Protein AF-0000000076527608 (afdb_homodimer)

Radius of gyration: 36.61 Å; Cα contacts (8 Å, |Δi|>4): 1295; chains: 2; bounding box: 106×108×83 Å

Foldseek 3Di:
DDPDPPDPPPPQWAFEWEDEPRDTDTDIHGQADFQLVCVVVVCVVVVPQPPVLNVQDKWKAFPVGHTDDRGGGNVVVVPHHYTYIYTDRPVVCPPPPDPDPVVNVVVVVPVVDDDDDVLNVVQVVLVVVLVVLVVVLVVLLPDDLVDLCSLVVLVVLLVVLLVVLLVCLVVVRPDSLSSLQSSLQSQLSSQLSNDDDDNLAPSLLSSLVRSLVSSVSSQVSNVLLNLLSLLSNLLSVLSNQLRCCCHVVVADSLLSLLVSLLVLLVCLLCLVVVLVVPLPPPPPPPPDPDDPVPPVVPPPPCVVSVSVSVSSVSNSLSSLLSSLVSLLVSLLVLLLLDDLSLVLLLLSLLLQQLSCPPPDDPSSNCSSPVSSVSSVVSNLVSNCVNPVVCVVVSVVVVVVVVVVCCCPPPVDDDDDPVVVVVSVVSNVVSSVVSVVSSCVSSVVD/DPPPDPDPPPPQWAFEWEDEPRDTDTDIHGQADFQLVVVVVVCVVVVPQPPVLNVQDKWKAFPVGHTDDRGGGNVRVVPHHYTYIYTDRPVPCPPPDDPDPVVNVVVVVPVVDDDDDVLNVVQVVLVVVLVVLVVVLVVLLPDDLVDLCSLVVLVVLLVVLLVVLLVCLVVVRPDSLSSLQSSLQSQLSSQLSNDDDDNLAPSLLSSLVRSLVSSVSSQVSNVLLNLLSLLSNLLSVLSNQLRCCCHVVVADSLLSLLVSLLVLLVCLLCLVVVLVVPLPPPPPDPPDPDDPVPPVVPPPPCVVSVSVSVSSVSNSLSSLLSSLVSLLVSLLVLLLLDPLSLVLLLLSLLLQQLSCPPPDDPSSNCSSPVSSVSSVVSNLVSNCVNPVVCVVVSVVVVVVVVVVCCCPPPVDDDDDPVVVVVSVVSNVVSSVVSVVSSCVSSVVD

Structure (mmCIF, N/CA/C/O backbone):
data_AF-0000000076527608-model_v1
#
loop_
_entity.id
_entity.type
_entity.pdbx_description
1 polymer 'EccD-like transmembrane domain-containing protein'
#
loop_
_atom_site.group_PDB
_atom_site.id
_atom_site.type_symbol
_atom_site.label_atom_id
_atom_site.label_alt_id
_atom_site.label_comp_id
_atom_site.label_asym_id
_atom_site.label_entity_id
_atom_site.label_seq_id
_atom_site.pdbx_PDB_ins_code
_atom_site.Cartn_x
_atom_site.Cartn_y
_atom_site.Cartn_z
_atom_site.occupancy
_atom_site.B_iso_or_equiv
_atom_site.auth_seq_id
_atom_site.auth_comp_id
_atom_site.auth_asym_id
_atom_site.auth_atom_id
_atom_site.pdbx_PDB_model_num
ATOM 1 N N . MET A 1 1 ? -57.844 75.188 29.016 1 33.47 1 MET A N 1
ATOM 2 C CA . MET A 1 1 ? -57.219 74.062 28.312 1 33.47 1 MET A CA 1
ATOM 3 C C . MET A 1 1 ? -55.781 73.875 28.781 1 33.47 1 MET A C 1
ATOM 5 O O . MET A 1 1 ? -54.969 74.812 28.656 1 33.47 1 MET A O 1
ATOM 9 N N . PRO A 1 2 ? -55.438 73.125 29.844 1 41.78 2 PRO A N 1
ATOM 10 C CA . PRO A 1 2 ? -54.188 72.938 30.531 1 41.78 2 PRO A CA 1
ATOM 11 C C . PRO A 1 2 ? -53.094 72.375 29.625 1 41.78 2 PRO A C 1
ATOM 13 O O . PRO A 1 2 ? -53.344 71.5 28.781 1 41.78 2 PRO A O 1
ATOM 16 N N . THR A 1 3 ? -52.156 73.25 29.141 1 39.53 3 THR A N 1
ATOM 17 C CA . THR A 1 3 ? -51 72.875 28.328 1 39.53 3 THR A CA 1
ATOM 18 C C . THR A 1 3 ? -50.156 71.812 29 1 39.53 3 THR A C 1
ATOM 20 O O . THR A 1 3 ? -49.781 71.938 30.156 1 39.53 3 THR A O 1
ATOM 23 N N . ARG A 1 4 ? -50.438 70.5 28.656 1 45.31 4 ARG A N 1
ATOM 24 C CA . ARG A 1 4 ? -49.688 69.312 29.125 1 45.31 4 ARG A CA 1
ATOM 25 C C . ARG A 1 4 ? -48.188 69.562 28.984 1 45.31 4 ARG A C 1
ATOM 27 O O . ARG A 1 4 ? -47.719 70 27.938 1 45.31 4 ARG A O 1
ATOM 34 N N . PRO A 1 5 ? -47.469 69.75 30.125 1 46.88 5 PRO A N 1
ATOM 35 C CA . PRO A 1 5 ? -46 69.875 30.109 1 46.88 5 PRO A CA 1
ATOM 36 C C . PRO A 1 5 ? -45.344 68.875 29.172 1 46.88 5 PRO A C 1
ATOM 38 O O . PRO A 1 5 ? -45.844 67.812 28.953 1 46.88 5 PRO A O 1
ATOM 41 N N . PRO A 1 6 ? -44.5 69.375 28.141 1 42.44 6 PRO A N 1
ATOM 42 C CA . PRO A 1 6 ? -43.812 68.5 27.172 1 42.44 6 PRO A CA 1
ATOM 43 C C . PRO A 1 6 ? -43.156 67.312 27.828 1 42.44 6 PRO A C 1
ATOM 45 O O . PRO A 1 6 ? -42.844 67.375 29.016 1 42.44 6 PRO A O 1
ATOM 48 N N . ALA A 1 7 ? -43.469 66.125 27.438 1 46.25 7 ALA A N 1
ATOM 49 C CA . ALA A 1 7 ? -42.906 64.812 27.797 1 46.25 7 ALA A CA 1
ATOM 50 C C . ALA A 1 7 ? -41.406 64.875 28.078 1 46.25 7 ALA A C 1
ATOM 52 O O . ALA A 1 7 ? -40.719 65.75 27.516 1 46.25 7 ALA A O 1
ATOM 53 N N . PRO A 1 8 ? -40.969 64.562 29.312 1 44.47 8 PRO A N 1
ATOM 54 C CA . PRO A 1 8 ? -39.531 64.5 29.672 1 44.47 8 PRO A CA 1
ATOM 55 C C . PRO A 1 8 ? -38.656 64.062 28.516 1 44.47 8 PRO A C 1
ATOM 57 O O . PRO A 1 8 ? -38.938 63.062 27.844 1 44.47 8 PRO A O 1
ATOM 60 N N . GLY A 1 9 ? -38.094 65.062 27.672 1 46.41 9 GLY A N 1
ATOM 61 C CA . GLY A 1 9 ? -37.219 65 26.516 1 46.41 9 GLY A CA 1
ATOM 62 C C . GLY A 1 9 ? -36.188 63.938 26.625 1 46.41 9 GLY A C 1
ATOM 63 O O . GLY A 1 9 ? -35.719 63.625 27.719 1 46.41 9 GLY A O 1
ATOM 64 N N . SER A 1 10 ? -36.312 62.812 25.844 1 54.69 10 SER A N 1
ATOM 65 C CA . SER A 1 10 ? -35.281 61.812 25.656 1 54.69 10 SER A CA 1
ATOM 66 C C . SER A 1 10 ? -33.875 62.438 25.734 1 54.69 10 SER A C 1
ATOM 68 O O . SER A 1 10 ? -33.594 63.438 25.062 1 54.69 10 SER A O 1
ATOM 70 N N . SER A 1 11 ? -33.25 62.594 26.922 1 66.75 11 SER A N 1
ATOM 71 C CA . SER A 1 11 ? -31.875 63.062 27.094 1 66.75 11 SER A CA 1
ATOM 72 C C . SER A 1 11 ? -30.984 62.625 25.953 1 66.75 11 SER A C 1
ATOM 74 O O . SER A 1 11 ? -31.031 61.438 25.547 1 66.75 11 SER A O 1
ATOM 76 N N . PRO A 1 12 ? -30.422 63.562 25.188 1 78.56 12 PRO A N 1
ATOM 77 C CA . PRO A 1 12 ? -29.578 63.281 24.016 1 78.56 12 PRO A CA 1
ATOM 78 C C . PRO A 1 12 ? -28.406 62.375 24.344 1 78.56 12 PRO A C 1
ATOM 80 O O . PRO A 1 12 ? -27.781 61.812 23.438 1 78.56 12 PRO A O 1
ATOM 83 N N . PHE A 1 13 ? -28.172 62.094 25.688 1 84.31 13 PHE A N 1
ATOM 84 C CA . PHE A 1 13 ? -27.062 61.25 26.094 1 84.31 13 PHE A CA 1
ATOM 85 C C . PHE A 1 13 ? -27.531 60.188 27.078 1 84.31 13 PHE A C 1
ATOM 87 O O . PHE A 1 13 ? -28.391 60.438 27.922 1 84.31 13 PHE A O 1
ATOM 94 N N . VAL A 1 14 ? -27.203 59 26.969 1 86.31 14 VAL A N 1
ATOM 95 C CA . VAL A 1 14 ? -27.516 57.875 27.859 1 86.31 14 VAL A CA 1
ATOM 96 C C . VAL A 1 14 ? -26.234 57.375 28.516 1 86.31 14 VAL A C 1
ATOM 98 O O . VAL A 1 14 ? -25.281 57 27.828 1 86.31 14 VAL A O 1
ATOM 101 N N . PRO A 1 15 ? -26.109 57.469 29.875 1 87.75 15 PRO A N 1
ATOM 102 C CA . PRO A 1 15 ? -24.953 56.906 30.578 1 87.75 15 PRO A CA 1
ATOM 103 C C . PRO A 1 15 ? -24.984 55.375 30.609 1 87.75 15 PRO A C 1
ATOM 105 O O . PRO A 1 15 ? -25.969 54.781 31.062 1 87.75 15 PRO A O 1
ATOM 108 N N . VAL A 1 16 ? -24.016 54.75 29.953 1 87.69 16 VAL A N 1
ATOM 109 C CA . VAL A 1 16 ? -23.922 53.312 29.938 1 87.69 16 VAL A CA 1
ATOM 110 C C . VAL A 1 16 ? -22.531 52.875 30.391 1 87.69 16 VAL A C 1
ATOM 112 O O . VAL A 1 16 ? -21.578 53.656 30.344 1 87.69 16 VAL A O 1
ATOM 115 N N . THR A 1 17 ? -22.5 51.625 30.938 1 89.38 17 THR A N 1
ATOM 116 C CA . THR A 1 17 ? -21.219 51 31.297 1 89.38 17 THR A CA 1
ATOM 117 C C . THR A 1 17 ? -20.797 49.969 30.234 1 89.38 17 THR A C 1
ATOM 119 O O . THR A 1 17 ? -21.547 49.031 29.922 1 89.38 17 THR A O 1
ATOM 122 N N . VAL A 1 18 ? -19.75 50.25 29.625 1 86.81 18 VAL A N 1
ATOM 123 C CA . VAL A 1 18 ? -19.219 49.312 28.625 1 86.81 18 VAL A CA 1
ATOM 124 C C . VAL A 1 18 ? -18.078 48.5 29.234 1 86.81 18 VAL A C 1
ATOM 126 O O . VAL A 1 18 ? -17.141 49.062 29.812 1 86.81 18 VAL A O 1
ATOM 129 N N . VAL A 1 19 ? -18.281 47.188 29.078 1 85.06 19 VAL A N 1
ATOM 130 C CA . VAL A 1 19 ? -17.266 46.281 29.594 1 85.06 19 VAL A CA 1
ATOM 131 C C . VAL A 1 19 ? -16.5 45.656 28.438 1 85.06 19 VAL A C 1
ATOM 133 O O . VAL A 1 19 ? -17.094 45.156 27.484 1 85.06 19 VAL A O 1
ATOM 136 N N . HIS A 1 20 ? -15.289 45.781 28.469 1 79.31 20 HIS A N 1
ATOM 137 C CA . HIS A 1 20 ? -14.398 45.125 27.531 1 79.31 20 HIS A CA 1
ATOM 138 C C . HIS A 1 20 ? -13.211 44.469 28.266 1 79.31 20 HIS A C 1
ATOM 140 O O . HIS A 1 20 ? -12.484 45.156 28.984 1 79.31 20 HIS A O 1
ATOM 146 N N . GLU A 1 21 ? -13.094 43.125 28.016 1 74.38 21 GLU A N 1
ATOM 147 C CA . GLU A 1 21 ? -12.016 42.312 28.562 1 74.38 21 GLU A CA 1
ATOM 148 C C . GLU A 1 21 ? -11.789 42.625 30.031 1 74.38 21 GLU A C 1
ATOM 150 O O . GLU A 1 21 ? -10.648 42.75 30.484 1 74.38 21 GLU A O 1
ATOM 155 N N . GLY A 1 22 ? -12.898 42.719 30.703 1 76.75 22 GLY A N 1
ATOM 156 C CA . GLY A 1 22 ? -12.875 42.844 32.156 1 76.75 22 GLY A CA 1
ATOM 157 C C . GLY A 1 22 ? -12.766 44.312 32.625 1 76.75 22 GLY A C 1
ATOM 158 O O . GLY A 1 22 ? -12.828 44.562 33.812 1 76.75 22 GLY A O 1
ATOM 159 N N . VAL A 1 23 ? -12.562 45.219 31.734 1 78.44 23 VAL A N 1
ATOM 160 C CA . VAL A 1 23 ? -12.516 46.625 32.094 1 78.44 23 VAL A CA 1
ATOM 161 C C . VAL A 1 23 ? -13.875 47.281 31.812 1 78.44 23 VAL A C 1
ATOM 163 O O . VAL A 1 23 ? -14.406 47.156 30.719 1 78.44 23 VAL A O 1
ATOM 166 N N . ALA A 1 24 ? -14.406 47.844 32.844 1 83.12 24 ALA A N 1
ATOM 167 C CA . ALA A 1 24 ? -15.672 48.531 32.719 1 83.12 24 ALA A CA 1
ATOM 168 C C . ALA A 1 24 ? -15.445 50.062 32.625 1 83.12 24 ALA A C 1
ATOM 170 O O . ALA A 1 24 ? -14.633 50.625 33.375 1 83.12 24 ALA A O 1
ATOM 171 N N . LEU A 1 25 ? -15.977 50.656 31.625 1 83.75 25 LEU A N 1
ATOM 172 C CA . LEU A 1 25 ? -15.898 52.094 31.406 1 83.75 25 LEU A CA 1
ATOM 173 C C . LEU A 1 25 ? -17.297 52.719 31.391 1 83.75 25 LEU A C 1
ATOM 175 O O . LEU A 1 25 ? -18.172 52.25 30.641 1 83.75 25 LEU A O 1
ATOM 179 N N . ASP A 1 26 ? -17.453 53.625 32.344 1 83.5 26 ASP A N 1
ATOM 180 C CA . ASP A 1 26 ? -18.703 54.375 32.312 1 83.5 26 ASP A CA 1
ATOM 181 C C . ASP A 1 26 ? -18.641 55.5 31.312 1 83.5 26 ASP A C 1
ATOM 183 O O . ASP A 1 26 ? -17.797 56.406 31.422 1 83.5 26 ASP A O 1
ATOM 187 N N . VAL A 1 27 ? -19.359 55.375 30.281 1 84.38 27 VAL A N 1
ATOM 188 C CA . VAL A 1 27 ? -19.359 56.406 29.25 1 84.38 27 VAL A CA 1
ATOM 189 C C . VAL A 1 27 ? -20.781 56.875 29 1 84.38 27 VAL A C 1
ATOM 191 O O . VAL A 1 27 ? -21.734 56.125 29.188 1 84.38 27 VAL A O 1
ATOM 194 N N . THR A 1 28 ? -20.844 58.156 28.797 1 84.88 28 THR A N 1
ATOM 195 C CA . THR A 1 28 ? -22.109 58.75 28.359 1 84.88 28 THR A CA 1
ATOM 196 C C . THR A 1 28 ? -22.172 58.844 26.844 1 84.88 28 THR A C 1
ATOM 198 O O . THR A 1 28 ? -21.375 59.531 26.219 1 84.88 28 THR A O 1
ATOM 201 N N . LEU A 1 29 ? -23.016 58 26.234 1 84.12 29 LEU A N 1
ATOM 202 C CA . LEU A 1 29 ? -23.109 57.906 24.781 1 84.12 29 LEU A CA 1
ATOM 203 C C . LEU A 1 29 ? -24.344 58.656 24.266 1 84.12 29 LEU A C 1
ATOM 205 O O . LEU A 1 29 ? -25.375 58.719 24.953 1 84.12 29 LEU A O 1
ATOM 209 N N . PRO A 1 30 ? -24.156 59.281 23.125 1 85.44 30 PRO A N 1
ATOM 210 C CA . PRO A 1 30 ? -25.344 59.906 22.516 1 85.44 30 PRO A CA 1
ATOM 211 C C . PRO A 1 30 ? -26.406 58.875 22.141 1 85.44 30 PRO A C 1
ATOM 213 O O . PRO A 1 30 ? -26.094 57.875 21.516 1 85.44 30 PRO A O 1
ATOM 216 N N . SER A 1 31 ? -27.562 59 22.609 1 84.31 31 SER A N 1
ATOM 217 C CA . SER A 1 31 ? -28.656 58.062 22.422 1 84.31 31 SER A CA 1
ATOM 218 C C . SER A 1 31 ? -29.188 58.062 21 1 84.31 31 SER A C 1
ATOM 220 O O . SER A 1 31 ? -29.781 57.094 20.531 1 84.31 31 SER A O 1
ATOM 222 N N . GLY A 1 32 ? -28.875 59.062 20.234 1 84.31 32 GLY A N 1
ATOM 223 C CA . GLY A 1 32 ? -29.453 59.25 18.906 1 84.31 32 GLY A CA 1
ATOM 224 C C . GLY A 1 32 ? -28.547 58.781 17.781 1 84.31 32 GLY A C 1
ATOM 225 O O . GLY A 1 32 ? -28.953 58.719 16.625 1 84.31 32 GLY A O 1
ATOM 226 N N . LEU A 1 33 ? -27.344 58.344 18.031 1 85.81 33 LEU A N 1
ATOM 227 C CA . LEU A 1 33 ? -26.406 57.906 17 1 85.81 33 LEU A CA 1
ATOM 228 C C . LEU A 1 33 ? -26.406 56.375 16.875 1 85.81 33 LEU A C 1
ATOM 230 O O . LEU A 1 33 ? -26.562 55.656 17.875 1 85.81 33 LEU A O 1
ATOM 234 N N . PRO A 1 34 ? -26.359 55.938 15.609 1 86.06 34 PRO A N 1
ATOM 235 C CA . PRO A 1 34 ? -26.234 54.469 15.414 1 86.06 34 PRO A CA 1
ATOM 236 C C . PRO A 1 34 ? -25 53.906 16.109 1 86.06 34 PRO A C 1
ATOM 238 O O . PRO A 1 34 ? -23.969 54.562 16.219 1 86.06 34 PRO A O 1
ATOM 241 N N . VAL A 1 35 ? -25.094 52.688 16.516 1 86.88 35 VAL A N 1
ATOM 242 C CA . VAL A 1 35 ? -24.047 52 17.25 1 86.88 35 VAL A CA 1
ATOM 243 C C . VAL A 1 35 ? -22.766 52 16.438 1 86.88 35 VAL A C 1
ATOM 245 O O . VAL A 1 35 ? -21.656 52.125 16.984 1 86.88 35 VAL A O 1
ATOM 248 N N . VAL A 1 36 ? -22.766 51.938 15.109 1 82.44 36 VAL A N 1
ATOM 249 C CA . VAL A 1 36 ? -21.609 51.844 14.219 1 82.44 36 VAL A CA 1
ATOM 250 C C . VAL A 1 36 ? -20.781 53.125 14.305 1 82.44 36 VAL A C 1
ATOM 252 O O . VAL A 1 36 ? -19.562 53.094 14.164 1 82.44 36 VAL A O 1
ATOM 255 N N . GLU A 1 37 ? -21.406 54.188 14.594 1 84.44 37 GLU A N 1
ATOM 256 C CA . GLU A 1 37 ? -20.719 55.469 14.664 1 84.44 37 GLU A CA 1
ATOM 257 C C . GLU A 1 37 ? -20.062 55.656 16.031 1 84.44 37 GLU A C 1
ATOM 259 O O . GLU A 1 37 ? -19.094 56.406 16.172 1 84.44 37 GLU A O 1
ATOM 264 N N . ILE A 1 38 ? -20.609 55 17.016 1 81.38 38 ILE A N 1
ATOM 265 C CA . ILE A 1 38 ? -20.141 55.156 18.391 1 81.38 38 ILE A CA 1
ATOM 266 C C . ILE A 1 38 ? -19 54.188 18.672 1 81.38 38 ILE A C 1
ATOM 268 O O . ILE A 1 38 ? -18.125 54.469 19.484 1 81.38 38 ILE A O 1
ATOM 272 N N . LEU A 1 39 ? -18.984 53.125 17.844 1 80.62 39 LEU A N 1
ATOM 273 C CA . LEU A 1 39 ? -18.062 52 18.109 1 80.62 39 LEU A CA 1
ATOM 274 C C . LEU A 1 39 ? -16.625 52.469 17.984 1 80.62 39 LEU A C 1
ATOM 276 O O . LEU A 1 39 ? -15.789 52.156 18.844 1 80.62 39 LEU A O 1
ATOM 280 N N . PRO A 1 40 ? -16.266 53.219 16.984 1 79.06 40 PRO A N 1
ATOM 281 C CA . PRO A 1 40 ? -14.867 53.656 16.891 1 79.06 40 PRO A CA 1
ATOM 282 C C . PRO A 1 40 ? -14.469 54.594 18.031 1 79.06 40 PRO A C 1
ATOM 284 O O . PRO A 1 40 ? -13.344 54.5 18.547 1 79.06 40 PRO A O 1
ATOM 287 N N . VAL A 1 41 ? -15.375 55.438 18.469 1 78.25 41 VAL A N 1
ATOM 288 C CA . VAL A 1 41 ? -15.102 56.375 19.531 1 78.25 41 VAL A CA 1
ATOM 289 C C . VAL A 1 41 ? -14.922 55.625 20.859 1 78.25 41 VAL A C 1
ATOM 291 O O . VAL A 1 41 ? -14.008 55.938 21.625 1 78.25 41 VAL A O 1
ATOM 294 N N . LEU A 1 42 ? -15.773 54.688 21.031 1 78.75 42 LEU A N 1
ATOM 295 C CA . LEU A 1 42 ? -15.68 53.844 22.219 1 78.75 42 LEU A CA 1
ATOM 296 C C . LEU A 1 42 ? -14.383 53.031 22.219 1 78.75 42 LEU A C 1
ATOM 298 O O . LEU A 1 42 ? -13.727 52.906 23.25 1 78.75 42 LEU A O 1
ATOM 302 N N . ALA A 1 43 ? -14.117 52.438 21.047 1 76.44 43 ALA A N 1
ATOM 303 C CA . ALA A 1 43 ? -12.891 51.656 20.906 1 76.44 43 ALA A CA 1
ATOM 304 C C . ALA A 1 43 ? -11.664 52.531 21.203 1 76.44 43 ALA A C 1
ATOM 306 O O . ALA A 1 43 ? -10.703 52.031 21.812 1 76.44 43 ALA A O 1
ATOM 307 N N . GLU A 1 44 ? -11.766 53.719 20.781 1 75.56 44 GLU A N 1
ATOM 308 C CA . GLU A 1 44 ? -10.672 54.625 21.016 1 75.56 44 GLU A CA 1
ATOM 309 C C . GLU A 1 44 ? -10.547 54.969 22.5 1 75.56 44 GLU A C 1
ATOM 311 O O . GLU A 1 44 ? -9.438 55.094 23.031 1 75.56 44 GLU A O 1
ATOM 316 N N . ARG A 1 45 ? -11.711 55.094 23.094 1 75 45 ARG A N 1
ATOM 317 C CA . ARG A 1 45 ? -11.727 55.5 24.5 1 75 45 ARG A CA 1
ATOM 318 C C . ARG A 1 45 ? -11.312 54.344 25.406 1 75 45 ARG A C 1
ATOM 320 O O . ARG A 1 45 ? -10.719 54.562 26.453 1 75 45 ARG A O 1
ATOM 327 N N . LEU A 1 46 ? -11.75 53.188 24.875 1 72.44 46 LEU A N 1
ATOM 328 C CA . LEU A 1 46 ? -11.406 52.031 25.672 1 72.44 46 LEU A CA 1
ATOM 329 C C . LEU A 1 46 ? -9.953 51.594 25.438 1 72.44 46 LEU A C 1
ATOM 331 O O . LEU A 1 46 ? -9.422 50.75 26.156 1 72.44 46 LEU A O 1
ATOM 335 N N . GLY A 1 47 ? -9.125 52.312 24.766 1 62.97 47 GLY A N 1
ATOM 336 C CA . GLY A 1 47 ? -7.68 52.312 24.609 1 62.97 47 GLY A CA 1
ATOM 337 C C . GLY A 1 47 ? -7.121 50.969 24.266 1 62.97 47 GLY A C 1
ATOM 338 O O . GLY A 1 47 ? -5.918 50.812 24.031 1 62.97 47 GLY A O 1
ATOM 339 N N . GLY A 1 48 ? -7.848 49.875 24.234 1 55.06 48 GLY A N 1
ATOM 340 C CA . GLY A 1 48 ? -7.293 48.531 24.141 1 55.06 48 GLY A CA 1
ATOM 341 C C . GLY A 1 48 ? -7.578 47.875 22.812 1 55.06 48 GLY A C 1
ATOM 342 O O . GLY A 1 48 ? -7.133 46.75 22.562 1 55.06 48 GLY A O 1
ATOM 343 N N . LEU A 1 49 ? -8.289 48.5 22 1 56.75 49 LEU A N 1
ATOM 344 C CA . LEU A 1 49 ? -8.602 47.812 20.75 1 56.75 49 LEU A CA 1
ATOM 345 C C . LEU A 1 49 ? -7.59 48.156 19.672 1 56.75 49 LEU A C 1
ATOM 347 O O . LEU A 1 49 ? -7.406 49.344 19.344 1 56.75 49 LEU A O 1
ATOM 351 N N . GLY A 1 50 ? -6.59 47.312 19.406 1 51.91 50 GLY A N 1
ATOM 352 C CA . GLY A 1 50 ? -5.613 47.469 18.344 1 51.91 50 GLY A CA 1
ATOM 353 C C . GLY A 1 50 ? -6.242 47.781 17 1 51.91 50 GLY A C 1
ATOM 354 O O . GLY A 1 50 ? -7.453 47.625 16.828 1 51.91 50 GLY A O 1
ATOM 355 N N . PRO A 1 51 ? -5.504 48.344 16.078 1 53.28 51 PRO A N 1
ATOM 356 C CA . PRO A 1 51 ? -6.02 48.594 14.734 1 53.28 51 PRO A CA 1
ATOM 357 C C . PRO A 1 51 ? -6.746 47.406 14.141 1 53.28 51 PRO A C 1
ATOM 359 O O . PRO A 1 51 ? -7.684 47.562 13.359 1 53.28 51 PRO A O 1
ATOM 362 N N . ASP A 1 52 ? -6.344 46.219 14.5 1 50.25 52 ASP A N 1
ATOM 363 C CA . ASP A 1 52 ? -6.973 45 13.992 1 50.25 52 ASP A CA 1
ATOM 364 C C . ASP A 1 52 ? -8.391 44.844 14.539 1 50.25 52 ASP A C 1
ATOM 366 O O . ASP A 1 52 ? -9.266 44.312 13.859 1 50.25 52 ASP A O 1
ATOM 370 N N . ALA A 1 53 ? -8.688 45.281 15.711 1 54.03 53 ALA A N 1
ATOM 371 C CA . ALA A 1 53 ? -10.016 45.25 16.312 1 54.03 53 ALA A CA 1
ATOM 372 C C . ALA A 1 53 ? -10.992 46.156 15.562 1 54.03 53 ALA A C 1
ATOM 374 O O . ALA A 1 53 ? -12.172 45.812 15.422 1 54.03 53 ALA A O 1
ATOM 375 N N . LEU A 1 54 ? -10.5 47.219 15.125 1 55.66 54 LEU A N 1
ATOM 376 C CA . LEU A 1 54 ? -11.312 48.125 14.312 1 55.66 54 LEU A CA 1
ATOM 377 C C . LEU A 1 54 ? -11.586 47.5 12.938 1 55.66 54 LEU A C 1
ATOM 379 O O . LEU A 1 54 ? -12.648 47.75 12.359 1 55.66 54 LEU A O 1
ATOM 383 N N . ALA A 1 55 ? -10.594 46.719 12.461 1 51.78 55 ALA A N 1
ATOM 384 C CA . ALA A 1 55 ? -10.734 46.031 11.172 1 51.78 55 ALA A CA 1
ATOM 385 C C . ALA A 1 55 ? -11.672 44.844 11.281 1 51.78 55 ALA A C 1
ATOM 387 O O . ALA A 1 55 ? -12.359 44.5 10.32 1 51.78 55 ALA A O 1
ATOM 388 N N . TYR A 1 56 ? -11.711 44.188 12.469 1 54.62 56 TYR A N 1
ATOM 389 C CA . TYR A 1 56 ? -12.406 42.906 12.609 1 54.62 56 TYR A CA 1
ATOM 390 C C . TYR A 1 56 ? -13.797 43.094 13.203 1 54.62 56 TYR A C 1
ATOM 392 O O . TYR A 1 56 ? -14.484 42.125 13.523 1 54.62 56 TYR A O 1
ATOM 400 N N . GLY A 1 57 ? -14.391 44.281 13.047 1 64.19 57 GLY A N 1
ATOM 401 C CA . GLY A 1 57 ? -15.75 44.656 13.383 1 64.19 57 GLY A CA 1
ATOM 402 C C . GLY A 1 57 ? -16.062 44.531 14.867 1 64.19 57 GLY A C 1
ATOM 403 O O . GLY A 1 57 ? -15.945 43.438 15.43 1 64.19 57 GLY A O 1
ATOM 404 N N . LEU A 1 58 ? -15.992 45.344 15.688 1 71.44 58 LEU A N 1
ATOM 405 C CA . LEU A 1 58 ? -16.438 45.469 17.062 1 71.44 58 LEU A CA 1
ATOM 406 C C . LEU A 1 58 ? -17.953 45.5 17.156 1 71.44 58 LEU A C 1
ATOM 408 O O . LEU A 1 58 ? -18.609 46.062 16.266 1 71.44 58 LEU A O 1
ATOM 412 N N . CYS A 1 59 ? -18.422 44.5 17.969 1 79.56 59 CYS A N 1
ATOM 413 C CA . CYS A 1 59 ? -19.859 44.562 18.234 1 79.56 59 CYS A CA 1
ATOM 414 C C . CYS A 1 59 ? -20.141 44.844 19.703 1 79.56 59 CYS A C 1
ATOM 416 O O . CYS A 1 59 ? -19.375 44.406 20.578 1 79.56 59 CYS A O 1
ATOM 418 N N . LEU A 1 60 ? -21.141 45.625 20 1 80.56 60 LEU A N 1
ATOM 419 C CA . LEU A 1 60 ? -21.625 45.875 21.359 1 80.56 60 LEU A CA 1
ATOM 420 C C . LEU A 1 60 ? -22.75 44.906 21.703 1 80.56 60 LEU A C 1
ATOM 422 O O . LEU A 1 60 ? -23.656 44.688 20.906 1 80.56 60 LEU A O 1
ATOM 426 N N . ALA A 1 61 ? -22.578 44.219 22.734 1 83.62 61 ALA A N 1
ATOM 427 C CA . ALA A 1 61 ? -23.625 43.281 23.188 1 83.62 61 ALA A CA 1
ATOM 428 C C . ALA A 1 61 ? -24.125 43.688 24.578 1 83.62 61 ALA A C 1
ATOM 430 O O . ALA A 1 61 ? -23.391 44.312 25.359 1 83.62 61 ALA A O 1
ATOM 431 N N . ARG A 1 62 ? -25.391 43.406 24.75 1 82.25 62 ARG A N 1
ATOM 432 C CA . ARG A 1 62 ? -25.969 43.625 26.078 1 82.25 62 ARG A CA 1
ATOM 433 C C . ARG A 1 62 ? -25.422 42.562 27.062 1 82.25 62 ARG A C 1
ATOM 435 O O . ARG A 1 62 ? -24.891 41.531 26.656 1 82.25 62 ARG A O 1
ATOM 442 N N . SER A 1 63 ? -25.406 42.875 28.359 1 75 63 SER A N 1
ATOM 443 C CA . SER A 1 63 ? -24.938 41.969 29.391 1 75 63 SER A CA 1
ATOM 444 C C . SER A 1 63 ? -25.547 40.562 29.25 1 75 63 SER A C 1
ATOM 446 O O . SER A 1 63 ? -24.938 39.562 29.641 1 75 63 SER A O 1
ATOM 448 N N . ALA A 1 64 ? -26.625 40.469 28.578 1 71.88 64 ALA A N 1
ATOM 449 C CA . ALA A 1 64 ? -27.328 39.188 28.391 1 71.88 64 ALA A CA 1
ATOM 450 C C . ALA A 1 64 ? -26.844 38.469 27.141 1 71.88 64 ALA A C 1
ATOM 452 O O . ALA A 1 64 ? -27.312 37.375 26.828 1 71.88 64 ALA A O 1
ATOM 453 N N . GLY A 1 65 ? -25.875 39 26.438 1 72.75 65 GLY A N 1
ATOM 454 C CA . GLY A 1 65 ? -25.25 38.344 25.312 1 72.75 65 GLY A CA 1
ATOM 455 C C . GLY A 1 65 ? -25.891 38.688 23.984 1 72.75 65 GLY A C 1
ATOM 456 O O . GLY A 1 65 ? -25.469 38.219 22.938 1 72.75 65 GLY A O 1
ATOM 457 N N . ALA A 1 66 ? -26.938 39.469 23.984 1 75.88 66 ALA A N 1
ATOM 458 C CA . ALA A 1 66 ? -27.594 39.844 22.719 1 75.88 66 ALA A CA 1
ATOM 459 C C . ALA A 1 66 ? -26.844 40.969 22.016 1 75.88 66 ALA A C 1
ATOM 461 O O . ALA A 1 66 ? -26.625 42.031 22.594 1 75.88 66 ALA A O 1
ATOM 462 N N . PRO A 1 67 ? -26.391 40.656 20.766 1 78.75 67 PRO A N 1
ATOM 463 C CA . PRO A 1 67 ? -25.672 41.719 20.047 1 78.75 67 PRO A CA 1
ATOM 464 C C . PRO A 1 67 ? -26.594 42.844 19.641 1 78.75 67 PRO A C 1
ATOM 466 O O . PRO A 1 67 ? -27.766 42.656 19.328 1 78.75 67 PRO A O 1
ATOM 469 N N . LEU A 1 68 ? -26.062 44.125 19.781 1 79.81 68 LEU A N 1
ATOM 470 C CA . LEU A 1 68 ? -26.781 45.312 19.328 1 79.81 68 LEU A CA 1
ATOM 471 C C . LEU A 1 68 ? -26.609 45.531 17.828 1 79.81 68 LEU A C 1
ATOM 473 O O . LEU A 1 68 ? -25.547 45.219 17.281 1 79.81 68 LEU A O 1
ATOM 477 N N . ASP A 1 69 ? -27.641 45.844 17.188 1 80.5 69 ASP A N 1
ATOM 478 C CA . ASP A 1 69 ? -27.609 46.125 15.75 1 80.5 69 ASP A CA 1
ATOM 479 C C . ASP A 1 69 ? -26.781 47.375 15.477 1 80.5 69 ASP A C 1
ATOM 481 O O . ASP A 1 69 ? -27.062 48.469 16.016 1 80.5 69 ASP A O 1
ATOM 485 N N . PRO A 1 70 ? -25.75 47.219 14.68 1 79.62 70 PRO A N 1
ATOM 486 C CA . PRO A 1 70 ? -24.859 48.375 14.422 1 79.62 70 PRO A CA 1
ATOM 487 C C . PRO A 1 70 ? -25.547 49.5 13.656 1 79.62 70 PRO A C 1
ATOM 489 O O . PRO A 1 70 ? -25.109 50.656 13.727 1 79.62 70 PRO A O 1
ATOM 492 N N . SER A 1 71 ? -26.656 49.25 13.016 1 81.94 71 SER A N 1
ATOM 493 C CA . SER A 1 71 ? -27.297 50.25 12.156 1 81.94 71 SER A CA 1
ATOM 494 C C . SER A 1 71 ? -28.344 51.031 12.93 1 81.94 71 SER A C 1
ATOM 496 O O . SER A 1 71 ? -28.859 52.031 12.438 1 81.94 71 SER A O 1
ATOM 498 N N . ARG A 1 72 ? -28.656 50.594 14.156 1 85.44 72 ARG A N 1
ATOM 499 C CA . ARG A 1 72 ? -29.703 51.281 14.914 1 85.44 72 ARG A CA 1
ATOM 500 C C . ARG A 1 72 ? -29.109 52.062 16.078 1 85.44 72 ARG A C 1
ATOM 502 O O . ARG A 1 72 ? -27.984 51.812 16.5 1 85.44 72 ARG A O 1
ATOM 509 N N . SER A 1 73 ? -29.828 53.062 16.453 1 84.88 73 SER A N 1
ATOM 510 C CA . SER A 1 73 ? -29.406 53.906 17.547 1 84.88 73 SER A CA 1
ATOM 511 C C . SER A 1 73 ? -29.625 53.219 18.891 1 84.88 73 SER A C 1
ATOM 513 O O . SER A 1 73 ? -30.375 52.25 18.984 1 84.88 73 SER A O 1
ATOM 515 N N . LEU A 1 74 ? -28.984 53.625 19.891 1 86.25 74 LEU A N 1
ATOM 516 C CA . LEU A 1 74 ? -29.109 53.031 21.219 1 86.25 74 LEU A CA 1
ATOM 517 C C . LEU A 1 74 ? -30.531 53.219 21.766 1 86.25 74 LEU A C 1
ATOM 519 O O . LEU A 1 74 ? -31.062 52.312 22.422 1 86.25 74 LEU A O 1
ATOM 523 N N . GLU A 1 75 ? -31.078 54.469 21.422 1 84.62 75 GLU A N 1
ATOM 524 C CA . GLU A 1 75 ? -32.438 54.719 21.844 1 84.62 75 GLU A CA 1
ATOM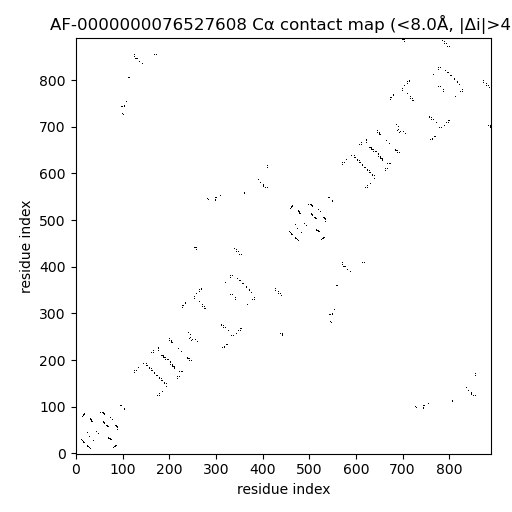 525 C C . GLU A 1 75 ? -33.438 53.812 21.156 1 84.62 75 GLU A C 1
ATOM 527 O O . GLU A 1 75 ? -34.375 53.344 21.781 1 84.62 75 GLU A O 1
ATOM 532 N N . GLY A 1 76 ? -33.125 53.562 19.844 1 84.81 76 GLY A N 1
ATOM 533 C CA . GLY A 1 76 ? -33.969 52.656 19.094 1 84.81 76 GLY A CA 1
ATOM 534 C C . GLY A 1 76 ? -33.938 51.219 19.594 1 84.81 76 GLY A C 1
ATOM 535 O O . GLY A 1 76 ? -34.875 50.469 19.375 1 84.81 76 GLY A O 1
ATOM 536 N N . GLN A 1 77 ? -32.844 50.844 20.234 1 87.06 77 GLN A N 1
ATOM 537 C CA . GLN A 1 77 ? -32.719 49.469 20.734 1 87.06 77 GLN A CA 1
ATOM 538 C C . GLN A 1 77 ? -33 49.406 22.234 1 87.06 77 GLN A C 1
ATOM 540 O O . GLN A 1 77 ? -32.688 48.406 22.891 1 87.06 77 GLN A O 1
ATOM 545 N N . GLN A 1 78 ? -33.656 50.406 22.781 1 84.69 78 GLN A N 1
ATOM 546 C CA . GLN A 1 78 ? -34.156 50.531 24.156 1 84.69 78 GLN A CA 1
ATOM 547 C C . GLN A 1 78 ? -33.031 50.281 25.156 1 84.69 78 GLN A C 1
ATOM 549 O O . GLN A 1 78 ? -33.219 49.562 26.141 1 84.69 78 GLN A O 1
ATOM 554 N N . VAL A 1 79 ? -31.938 50.781 24.797 1 85.69 79 VAL A N 1
ATOM 555 C CA . VAL A 1 79 ? -30.875 50.75 25.797 1 85.69 79 VAL A CA 1
ATOM 556 C C . VAL A 1 79 ? -31.109 51.844 26.828 1 85.69 79 VAL A C 1
ATOM 558 O O . VAL A 1 79 ? -31.219 53.031 26.484 1 85.69 79 VAL A O 1
ATOM 561 N N . THR A 1 80 ? -31.359 51.531 28.031 1 83.81 80 THR A N 1
ATOM 562 C CA . THR A 1 80 ? -31.688 52.469 29.094 1 83.81 80 THR A CA 1
ATOM 563 C C . THR A 1 80 ? -30.438 52.906 29.859 1 83.81 80 THR A C 1
ATOM 565 O O . THR A 1 80 ? -29.391 52.281 29.734 1 83.81 80 THR A O 1
ATOM 568 N N . ALA A 1 81 ? -30.562 53.969 30.5 1 82.88 81 ALA A N 1
ATOM 569 C CA . ALA A 1 81 ? -29.469 54.531 31.312 1 82.88 81 ALA A CA 1
ATOM 570 C C . ALA A 1 81 ? -29.031 53.5 32.375 1 82.88 81 ALA A C 1
ATOM 572 O O . ALA A 1 81 ? -29.859 52.875 33.031 1 82.88 81 ALA A O 1
ATOM 573 N N . GLY A 1 82 ? -27.672 53.188 32.438 1 81.81 82 GLY A N 1
ATOM 574 C CA . GLY A 1 82 ? -27.109 52.312 33.438 1 81.81 82 GLY A CA 1
ATOM 575 C C . GLY A 1 82 ? -26.938 50.875 32.938 1 81.81 82 GLY A C 1
ATOM 576 O O . GLY A 1 82 ? -26.562 50 33.719 1 81.81 82 GLY A O 1
ATOM 577 N N . THR A 1 83 ? -27.297 50.625 31.703 1 84.69 83 THR A N 1
ATOM 578 C CA . THR A 1 83 ? -27.156 49.281 31.172 1 84.69 83 THR A CA 1
ATOM 579 C C . THR A 1 83 ? -25.688 48.906 30.953 1 84.69 83 THR A C 1
ATOM 581 O O . THR A 1 83 ? -24.891 49.781 30.609 1 84.69 83 THR A O 1
ATOM 584 N N . MET A 1 84 ? -25.422 47.656 31.203 1 86.88 84 MET A N 1
ATOM 585 C CA . MET A 1 84 ? -24.062 47.156 30.969 1 86.88 84 MET A CA 1
ATOM 586 C C . MET A 1 84 ? -23.938 46.562 29.578 1 86.88 84 MET A C 1
ATOM 588 O O . MET A 1 84 ? -24.719 45.688 29.188 1 86.88 84 MET A O 1
ATOM 592 N N . LEU A 1 85 ? -23.094 47.188 28.844 1 86 85 LEU A N 1
ATOM 593 C CA . LEU A 1 85 ? -22.797 46.719 27.5 1 86 85 LEU A CA 1
ATOM 594 C C . LEU A 1 85 ? -21.406 46.094 27.438 1 86 85 LEU A C 1
ATOM 596 O O . LEU A 1 85 ? -20.484 46.562 28.125 1 86 85 LEU A O 1
ATOM 600 N N . THR A 1 86 ? -21.312 45 26.797 1 83.94 86 THR A N 1
ATOM 601 C CA . THR A 1 86 ? -20 44.375 26.609 1 83.94 86 THR A CA 1
ATOM 602 C C . THR A 1 86 ? -19.5 44.562 25.188 1 83.94 86 THR A C 1
ATOM 604 O O . THR A 1 86 ? -20.25 44.344 24.219 1 83.94 86 THR A O 1
ATOM 607 N N . LEU A 1 87 ? -18.391 45.219 25.109 1 77.62 87 LEU A N 1
ATOM 608 C CA . LEU A 1 87 ? -17.734 45.344 23.812 1 77.62 87 LEU A CA 1
ATOM 609 C C . LEU A 1 87 ? -16.969 44.062 23.469 1 77.62 87 LEU A C 1
ATOM 611 O O . LEU A 1 87 ? -16.078 43.656 24.219 1 77.62 87 LEU A O 1
ATOM 615 N N . GLU A 1 88 ? -17.5 43.344 22.641 1 72.31 88 GLU A N 1
ATOM 616 C CA . GLU A 1 88 ? -16.875 42.094 22.203 1 72.31 88 GLU A CA 1
ATOM 617 C C . GLU A 1 88 ? -16.359 42.219 20.766 1 72.31 88 GLU A C 1
ATOM 619 O O . GLU A 1 88 ? -16.875 43 19.984 1 72.31 88 GLU A O 1
ATOM 624 N N . GLN A 1 89 ? -15.148 41.812 20.594 1 62.81 89 GLN A N 1
ATOM 625 C CA . GLN A 1 89 ? -14.703 41.656 19.219 1 62.81 89 GLN A CA 1
ATOM 626 C C . GLN A 1 89 ? -15.617 40.719 18.438 1 62.81 89 GLN A C 1
ATOM 628 O O . GLN A 1 89 ? -16 39.656 18.953 1 62.81 89 GLN A O 1
ATOM 633 N N . ARG A 1 90 ? -16.375 41.281 17.562 1 52.47 90 ARG A N 1
ATOM 634 C CA . ARG A 1 90 ? -17.109 40.344 16.719 1 52.47 90 ARG A CA 1
ATOM 635 C C . ARG A 1 90 ? -16.219 39.156 16.328 1 52.47 90 ARG A C 1
ATOM 637 O O . ARG A 1 90 ? -15.164 39.344 15.719 1 52.47 90 ARG A O 1
ATOM 644 N N . LEU A 1 91 ? -15.945 38.281 17.312 1 45.97 91 LEU A N 1
ATOM 645 C CA . LEU A 1 91 ? -15.352 37.094 16.688 1 45.97 91 LEU A CA 1
ATOM 646 C C . LEU A 1 91 ? -15.797 36.969 15.234 1 45.97 91 LEU A C 1
ATOM 648 O O . LEU A 1 91 ? -16.984 36.812 14.961 1 45.97 91 LEU A O 1
ATOM 652 N N . MET A 1 92 ? -15.445 37.938 14.445 1 39.19 92 MET A N 1
ATOM 653 C CA . MET A 1 92 ? -15.703 37.438 13.094 1 39.19 92 MET A CA 1
ATOM 654 C C . MET A 1 92 ? -15.609 35.938 13.047 1 39.19 92 MET A C 1
ATOM 656 O O . MET A 1 92 ? -14.602 35.344 13.453 1 39.19 92 MET A O 1
ATOM 660 N N . ASP A 1 93 ? -16.391 35.188 13.711 1 41.53 93 ASP A N 1
ATOM 661 C CA . ASP A 1 93 ? -16.328 33.844 13.133 1 41.53 93 ASP A CA 1
ATOM 662 C C . ASP A 1 93 ? -15.602 33.875 11.789 1 41.53 93 ASP A C 1
ATOM 664 O O . ASP A 1 93 ? -16.172 34.281 10.773 1 41.53 93 ASP A O 1
ATOM 668 N N . THR A 1 94 ? -14.438 34.469 11.734 1 43.66 94 THR A N 1
ATOM 669 C CA . THR A 1 94 ? -13.594 34.469 10.539 1 43.66 94 THR A CA 1
ATOM 670 C C . THR A 1 94 ? -13.867 33.25 9.664 1 43.66 94 THR A C 1
ATOM 672 O O . THR A 1 94 ? -13.18 32.25 9.773 1 43.66 94 THR A O 1
ATOM 675 N N . GLU A 1 95 ? -14.836 32.625 9.844 1 46.12 95 GLU A N 1
ATOM 676 C CA . GLU A 1 95 ? -15.055 31.75 8.695 1 46.12 95 GLU A CA 1
ATOM 677 C C . GLU A 1 95 ? -14.695 32.438 7.391 1 46.12 95 GLU A C 1
ATOM 679 O O . GLU A 1 95 ? -15.156 33.562 7.125 1 46.12 95 GLU A O 1
ATOM 684 N N . PRO A 1 96 ? -13.461 32.281 6.922 1 50.06 96 PRO A N 1
ATOM 685 C CA . PRO A 1 96 ? -13.031 32.938 5.688 1 50.06 96 PRO A CA 1
ATOM 686 C C . PRO A 1 96 ? -14.203 33.344 4.785 1 50.06 96 PRO A C 1
ATOM 688 O O . PRO A 1 96 ? -15.102 32.531 4.551 1 50.06 96 PRO A O 1
ATOM 691 N N . ARG A 1 97 ? -14.789 34.469 4.781 1 55.16 97 ARG A N 1
ATOM 692 C CA . ARG A 1 97 ? -15.797 34.969 3.844 1 55.16 97 ARG A CA 1
ATOM 693 C C . ARG A 1 97 ? -15.258 34.969 2.418 1 55.16 97 ARG A C 1
ATOM 695 O O . ARG A 1 97 ? -14.219 35.594 2.143 1 55.16 97 ARG A O 1
ATOM 702 N N . TYR A 1 98 ? -15.609 33.969 1.739 1 57.19 98 TYR A N 1
ATOM 703 C CA . TYR A 1 98 ? -15.219 33.906 0.335 1 57.19 98 TYR A CA 1
ATOM 704 C C . TYR A 1 98 ? -16.156 34.719 -0.529 1 57.19 98 TYR A C 1
ATOM 706 O O . TYR A 1 98 ? -17.344 34.844 -0.235 1 57.19 98 TYR A O 1
ATOM 714 N N . ASP A 1 99 ? -15.617 35.562 -1.312 1 61.53 99 ASP A N 1
ATOM 715 C CA . ASP A 1 99 ? -16.375 36.469 -2.189 1 61.53 99 ASP A CA 1
ATOM 716 C C . ASP A 1 99 ? -17.328 35.656 -3.078 1 61.53 99 ASP A C 1
ATOM 718 O O . ASP A 1 99 ? -18.391 36.156 -3.455 1 61.53 99 ASP A O 1
ATOM 722 N N . ASP A 1 100 ? -16.875 34.5 -3.471 1 67.62 100 ASP A N 1
ATOM 723 C CA . ASP A 1 100 ? -17.688 33.656 -4.336 1 67.62 100 ASP A CA 1
ATOM 724 C C . ASP A 1 100 ? -17.672 32.219 -3.844 1 67.62 100 ASP A C 1
ATOM 726 O O . ASP A 1 100 ? -16.75 31.797 -3.131 1 67.62 100 ASP A O 1
ATOM 730 N N . LEU A 1 101 ? -18.797 31.672 -4.008 1 69.94 101 LEU A N 1
ATOM 731 C CA . LEU A 1 101 ? -19.016 30.266 -3.664 1 69.94 101 LEU A CA 1
ATOM 732 C C . LEU A 1 101 ? -17.906 29.391 -4.234 1 69.94 101 LEU A C 1
ATOM 734 O O . LEU A 1 101 ? -17.453 28.453 -3.58 1 69.94 101 LEU A O 1
ATOM 738 N N . VAL A 1 102 ? -17.438 29.719 -5.367 1 71.88 102 VAL A N 1
ATOM 739 C CA . VAL A 1 102 ? -16.406 28.938 -6.031 1 71.88 102 VAL A CA 1
ATOM 740 C C . VAL A 1 102 ? -15.109 29.016 -5.223 1 71.88 102 VAL A C 1
ATOM 742 O O . VAL A 1 102 ? -14.43 28 -5.047 1 71.88 102 VAL A O 1
ATOM 745 N N . GLU A 1 103 ? -14.914 30.141 -4.758 1 72.5 103 GLU A N 1
ATOM 746 C CA . GLU A 1 103 ? -13.703 30.312 -3.959 1 72.5 103 GLU A CA 1
ATOM 747 C C . GLU A 1 103 ? -13.805 29.547 -2.639 1 72.5 103 GLU A C 1
ATOM 749 O O . GLU A 1 103 ? -12.836 28.922 -2.203 1 72.5 103 GLU A O 1
ATOM 754 N N . ALA A 1 104 ? -14.953 29.672 -2.008 1 69.94 104 ALA A N 1
ATOM 755 C CA . ALA A 1 104 ? -15.156 29 -0.732 1 69.94 104 ALA A CA 1
ATOM 756 C C . ALA A 1 104 ? -15.008 27.484 -0.887 1 69.94 104 ALA A C 1
ATOM 758 O O . ALA A 1 104 ? -14.359 26.828 -0.063 1 69.94 104 ALA A O 1
ATOM 759 N N . VAL A 1 105 ? -15.586 27 -1.956 1 71.62 105 VAL A N 1
ATOM 760 C CA . VAL A 1 105 ? -15.523 25.562 -2.197 1 71.62 105 VAL A CA 1
ATOM 761 C C . VAL A 1 105 ? -14.102 25.156 -2.57 1 71.62 105 VAL A C 1
ATOM 763 O O . VAL A 1 105 ? -13.609 24.109 -2.141 1 71.62 105 VAL A O 1
ATOM 766 N N . ALA A 1 106 ? -13.422 26 -3.244 1 72.12 106 ALA A N 1
ATOM 767 C CA . ALA A 1 106 ? -12.047 25.688 -3.648 1 72.12 106 ALA A CA 1
ATOM 768 C C . ALA A 1 106 ? -11.133 25.594 -2.434 1 72.12 106 ALA A C 1
ATOM 770 O O . ALA A 1 106 ? -10.273 24.703 -2.367 1 72.12 106 ALA A O 1
ATOM 771 N N . VAL A 1 107 ? -11.438 26.438 -1.592 1 67.62 107 VAL A N 1
ATOM 772 C CA . VAL A 1 107 ? -10.617 26.438 -0.388 1 67.62 107 VAL A CA 1
ATOM 773 C C . VAL A 1 107 ? -10.938 25.219 0.458 1 67.62 107 VAL A C 1
ATOM 775 O O . VAL A 1 107 ? -10.031 24.562 0.981 1 67.62 107 VAL A O 1
ATOM 778 N N . ALA A 1 108 ? -12.203 24.969 0.544 1 68.31 108 ALA A N 1
ATOM 779 C CA . ALA A 1 108 ? -12.625 23.812 1.333 1 68.31 108 ALA A CA 1
ATOM 780 C C . ALA A 1 108 ? -12.078 22.516 0.734 1 68.31 108 ALA A C 1
ATOM 782 O O . ALA A 1 108 ? -11.625 21.625 1.462 1 68.31 108 ALA A O 1
ATOM 783 N N . VAL A 1 109 ? -12.125 22.469 -0.538 1 70.06 109 VAL A N 1
ATOM 784 C CA . VAL A 1 109 ? -11.648 21.281 -1.229 1 70.06 109 VAL A CA 1
ATOM 785 C C . VAL A 1 109 ? -10.125 21.188 -1.13 1 70.06 109 VAL A C 1
ATOM 787 O O . VAL A 1 109 ? -9.57 20.109 -0.925 1 70.06 109 VAL A O 1
ATOM 790 N N . SER A 1 110 ? -9.523 22.281 -1.221 1 71.5 110 SER A N 1
ATOM 791 C CA . SER A 1 110 ? -8.062 22.312 -1.136 1 71.5 110 SER A CA 1
ATOM 792 C C . SER A 1 110 ? -7.586 21.891 0.251 1 71.5 110 SER A C 1
ATOM 794 O O . SER A 1 110 ? -6.523 21.281 0.391 1 71.5 110 SER A O 1
ATOM 796 N N . GLN A 1 111 ? -8.414 22.203 1.195 1 69.88 111 GLN A N 1
ATOM 797 C CA . GLN A 1 111 ? -8.047 21.844 2.561 1 69.88 111 GLN A CA 1
ATOM 798 C C . GLN A 1 111 ? -8.242 20.344 2.799 1 69.88 111 GLN A C 1
ATOM 800 O O . GLN A 1 111 ? -7.555 19.75 3.627 1 69.88 111 GLN A O 1
ATOM 805 N N . GLN A 1 112 ? -9.18 19.891 2.031 1 67.25 112 GLN A N 1
ATOM 806 C CA . GLN A 1 112 ? -9.492 18.484 2.277 1 67.25 112 GLN A CA 1
ATOM 807 C C . GLN A 1 112 ? -8.664 17.578 1.374 1 67.25 112 GLN A C 1
ATOM 809 O O . GLN A 1 112 ? -8.398 16.422 1.726 1 67.25 112 GLN A O 1
ATOM 814 N N . GLN A 1 113 ? -8.234 18.188 0.294 1 68.31 113 GLN A N 1
ATOM 815 C CA . GLN A 1 113 ? -7.504 17.328 -0.644 1 68.31 113 GLN A CA 1
ATOM 816 C C . GLN A 1 113 ? -6 17.547 -0.524 1 68.31 113 GLN A C 1
ATOM 818 O O . GLN A 1 113 ? -5.531 18.688 -0.425 1 68.31 113 GLN A O 1
ATOM 823 N N . THR A 1 114 ? -5.25 16.484 -0.224 1 74.12 114 THR A N 1
ATOM 824 C CA . THR A 1 114 ? -3.795 16.547 -0.284 1 74.12 114 THR A CA 1
ATOM 825 C C . THR A 1 114 ? -3.316 16.688 -1.727 1 74.12 114 THR A C 1
ATOM 827 O O . THR A 1 114 ? -3.709 15.898 -2.592 1 74.12 114 THR A O 1
ATOM 830 N N . ALA A 1 115 ? -2.709 17.797 -2.02 1 78.56 115 ALA A N 1
ATOM 831 C CA . ALA A 1 115 ? -2.266 18.094 -3.379 1 78.56 115 ALA A CA 1
ATOM 832 C C . ALA A 1 115 ? -1.045 17.25 -3.754 1 78.56 115 ALA A C 1
ATOM 834 O O . ALA A 1 115 ? -0.288 16.828 -2.879 1 78.56 115 ALA A O 1
ATOM 835 N N . TRP A 1 116 ? -0.963 16.969 -5.027 1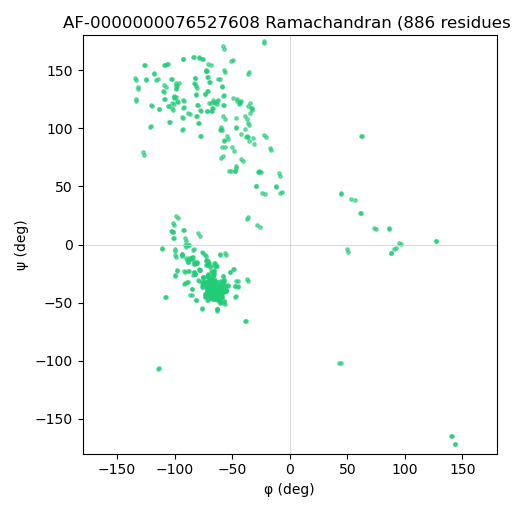 77.69 116 TRP A N 1
ATOM 836 C CA . TRP A 1 116 ? 0.197 16.281 -5.59 1 77.69 116 TRP A CA 1
ATOM 837 C C . TRP A 1 116 ? 1.438 17.156 -5.516 1 77.69 116 TRP A C 1
ATOM 839 O O . TRP A 1 116 ? 1.419 18.312 -5.969 1 77.69 116 TRP A O 1
ATOM 849 N N . GLN A 1 117 ? 2.459 16.719 -4.77 1 80.62 117 GLN A N 1
ATOM 850 C CA . GLN A 1 117 ? 3.715 17.438 -4.578 1 80.62 117 GLN A CA 1
ATOM 851 C C . GLN A 1 117 ? 4.844 16.781 -5.371 1 80.62 117 GLN A C 1
ATOM 853 O O . GLN A 1 117 ? 4.762 15.617 -5.738 1 80.62 117 GLN A O 1
ATOM 858 N N . PRO A 1 118 ? 5.801 17.547 -5.68 1 80.44 118 PRO A N 1
ATOM 859 C CA . PRO A 1 118 ? 6.953 16.984 -6.391 1 80.44 118 PRO A CA 1
ATOM 860 C C . PRO A 1 118 ? 7.605 15.828 -5.645 1 80.44 118 PRO A C 1
ATOM 862 O O . PRO A 1 118 ? 8.133 14.906 -6.266 1 80.44 118 PRO A O 1
ATOM 865 N N . ARG A 1 119 ? 7.523 15.875 -4.379 1 82 119 ARG A N 1
ATOM 866 C CA . ARG A 1 119 ? 8.078 14.773 -3.596 1 82 119 ARG A CA 1
ATOM 867 C C . ARG A 1 119 ? 7.332 13.477 -3.869 1 82 119 ARG A C 1
ATOM 869 O O . ARG A 1 119 ? 7.934 12.398 -3.885 1 82 119 ARG A O 1
ATOM 876 N N . ASP A 1 120 ? 6.07 13.648 -4.141 1 85.12 120 ASP A N 1
ATOM 877 C CA . ASP A 1 120 ? 5.273 12.461 -4.441 1 85.12 120 ASP A CA 1
ATOM 878 C C . ASP A 1 120 ? 5.633 11.898 -5.812 1 85.12 120 ASP A C 1
ATOM 880 O O . ASP A 1 120 ? 5.684 10.68 -5.992 1 85.12 120 ASP A O 1
ATOM 884 N N . ALA A 1 121 ? 5.883 12.781 -6.664 1 83.81 121 ALA A N 1
ATOM 885 C CA . ALA A 1 121 ? 6.281 12.352 -8 1 83.81 121 ALA A CA 1
ATOM 886 C C . ALA A 1 121 ? 7.613 11.609 -7.965 1 83.81 121 ALA A C 1
ATOM 888 O O . ALA A 1 121 ? 7.781 10.586 -8.641 1 83.81 121 ALA A O 1
ATOM 889 N N . ALA A 1 122 ? 8.531 12.133 -7.207 1 86.62 122 ALA A N 1
ATOM 890 C CA . ALA A 1 122 ? 9.836 11.492 -7.07 1 86.62 122 ALA A CA 1
ATOM 891 C C . ALA A 1 122 ? 9.703 10.117 -6.422 1 86.62 122 ALA A C 1
ATOM 893 O O . ALA A 1 122 ? 10.32 9.148 -6.879 1 86.62 122 ALA A O 1
ATOM 894 N N . SER A 1 123 ? 8.914 10.07 -5.43 1 89.19 123 SER A N 1
ATOM 895 C CA . SER A 1 123 ? 8.711 8.805 -4.738 1 89.19 123 SER A CA 1
ATOM 896 C C . SER A 1 123 ? 8.062 7.77 -5.652 1 89.19 123 SER A C 1
ATOM 898 O O . SER A 1 123 ? 8.438 6.598 -5.641 1 89.19 123 SER A O 1
ATOM 900 N N . MET A 1 124 ? 7.121 8.18 -6.426 1 88.5 124 MET A N 1
ATOM 901 C CA . MET A 1 124 ? 6.449 7.266 -7.34 1 88.5 124 MET A CA 1
ATOM 902 C C . MET A 1 124 ? 7.379 6.836 -8.469 1 88.5 124 MET A C 1
ATOM 904 O O . MET A 1 124 ? 7.305 5.703 -8.945 1 88.5 124 MET A O 1
ATOM 908 N N . SER A 1 125 ? 8.164 7.789 -8.875 1 89.12 125 SER A N 1
ATOM 909 C CA . SER A 1 125 ? 9.133 7.449 -9.914 1 89.12 125 SER A CA 1
ATOM 910 C C . SER A 1 125 ? 10.148 6.434 -9.406 1 89.12 125 SER A C 1
ATOM 912 O O . SER A 1 125 ? 10.523 5.504 -10.125 1 89.12 125 SER A O 1
ATOM 914 N N . ILE A 1 126 ? 10.641 6.59 -8.227 1 92.19 126 ILE A N 1
ATOM 915 C CA . ILE A 1 126 ? 11.57 5.641 -7.617 1 92.19 126 ILE A CA 1
ATOM 916 C C . ILE A 1 126 ? 10.883 4.281 -7.469 1 92.19 126 ILE A C 1
ATOM 918 O O . ILE A 1 126 ? 11.469 3.248 -7.809 1 92.19 126 ILE A O 1
ATOM 922 N N . ALA A 1 127 ? 9.672 4.312 -7.062 1 91.62 127 ALA A N 1
ATOM 923 C CA . ALA A 1 127 ? 8.914 3.072 -6.918 1 91.62 127 ALA A CA 1
ATOM 924 C C . ALA A 1 127 ? 8.75 2.371 -8.266 1 91.62 127 ALA A C 1
ATOM 926 O O . ALA A 1 127 ? 8.906 1.152 -8.359 1 91.62 127 ALA A O 1
ATOM 927 N N . ALA A 1 128 ? 8.406 3.164 -9.227 1 88.88 128 ALA A N 1
ATOM 928 C CA . ALA A 1 128 ? 8.242 2.611 -10.562 1 88.88 128 ALA A CA 1
ATOM 929 C C . ALA A 1 128 ? 9.539 1.974 -11.055 1 88.88 128 ALA A C 1
ATOM 931 O O . ALA A 1 128 ? 9.523 0.879 -11.625 1 88.88 128 ALA A O 1
ATOM 932 N N . THR A 1 129 ? 10.609 2.654 -10.836 1 90.19 129 THR A N 1
ATOM 933 C CA . THR A 1 129 ? 11.914 2.137 -11.234 1 90.19 129 THR A CA 1
ATOM 934 C C . THR A 1 129 ? 12.227 0.833 -10.5 1 90.19 129 THR A C 1
ATOM 936 O O . THR A 1 129 ? 12.656 -0.145 -11.117 1 90.19 129 THR A O 1
ATOM 939 N N . CYS A 1 130 ? 11.977 0.766 -9.25 1 93.44 130 CYS A N 1
ATOM 940 C CA . CYS A 1 130 ? 12.234 -0.429 -8.453 1 93.44 130 CYS A CA 1
ATOM 941 C C . CYS A 1 130 ? 11.398 -1.604 -8.945 1 93.44 130 CYS A C 1
ATOM 943 O O . CYS A 1 130 ? 11.914 -2.709 -9.117 1 93.44 130 CYS A O 1
ATOM 945 N N . VAL A 1 131 ? 10.141 -1.359 -9.219 1 90.25 131 VAL A N 1
ATOM 946 C CA . VAL A 1 131 ? 9.242 -2.418 -9.664 1 90.25 131 VAL A CA 1
ATOM 947 C C . VAL A 1 131 ? 9.703 -2.955 -11.016 1 90.25 131 VAL A C 1
ATOM 949 O O . VAL A 1 131 ? 9.742 -4.168 -11.227 1 90.25 131 VAL A O 1
ATOM 952 N N . LEU A 1 132 ? 10.062 -2.111 -11.891 1 89.56 132 LEU A N 1
ATOM 953 C CA . LEU A 1 132 ? 10.484 -2.521 -13.227 1 89.56 132 LEU A CA 1
ATOM 954 C C . LEU A 1 132 ? 11.781 -3.324 -13.164 1 89.56 132 LEU A C 1
ATOM 956 O O . LEU A 1 132 ? 11.93 -4.336 -13.852 1 89.56 132 LEU A O 1
ATOM 960 N N . PHE A 1 133 ? 12.695 -2.9 -12.297 1 92.75 133 PHE A N 1
ATOM 961 C CA . PHE A 1 133 ? 13.977 -3.598 -12.195 1 92.75 133 PHE A CA 1
ATOM 962 C C . PHE A 1 133 ? 13.805 -4.934 -11.484 1 92.75 133 PHE A C 1
ATOM 964 O O . PHE A 1 133 ? 14.445 -5.922 -11.844 1 92.75 133 PHE A O 1
ATOM 971 N N . ILE A 1 134 ? 12.945 -5 -10.523 1 92.19 134 ILE A N 1
ATOM 972 C CA . ILE A 1 134 ? 12.703 -6.258 -9.828 1 92.19 134 ILE A CA 1
ATOM 973 C C . ILE A 1 134 ? 12 -7.238 -10.773 1 92.19 134 ILE A C 1
ATOM 975 O O . ILE A 1 134 ? 12.375 -8.414 -10.844 1 92.19 134 ILE A O 1
ATOM 979 N N . THR A 1 135 ? 11.039 -6.727 -11.523 1 89.19 135 THR A N 1
ATOM 980 C CA . THR A 1 135 ? 10.352 -7.566 -12.492 1 89.19 135 THR A CA 1
ATOM 981 C C . THR A 1 135 ? 11.312 -8.047 -13.578 1 89.19 135 THR A C 1
ATOM 983 O O . THR A 1 135 ? 11.281 -9.211 -13.969 1 89.19 135 THR A O 1
ATOM 986 N N . GLY A 1 136 ? 12.172 -7.152 -14.023 1 88.5 136 GLY A N 1
ATOM 987 C CA . GLY A 1 136 ? 13.188 -7.531 -14.992 1 88.5 136 GLY A CA 1
ATOM 988 C C . GLY A 1 136 ? 14.148 -8.578 -14.461 1 88.5 136 GLY A C 1
ATOM 989 O O . GLY A 1 136 ? 14.516 -9.516 -15.18 1 88.5 136 GLY A O 1
ATOM 990 N N . GLY A 1 137 ? 14.586 -8.398 -13.211 1 89.88 137 GLY A N 1
ATOM 991 C CA . GLY A 1 137 ? 15.43 -9.406 -12.594 1 89.88 137 GLY A CA 1
ATOM 992 C C . GLY A 1 137 ? 14.766 -10.766 -12.484 1 89.88 137 GLY A C 1
ATOM 993 O O . GLY A 1 137 ? 15.391 -11.797 -12.742 1 89.88 137 GLY A O 1
ATOM 994 N N . PHE A 1 138 ? 13.492 -10.789 -12.211 1 88.25 138 PHE A N 1
ATOM 995 C CA . PHE A 1 138 ? 12.734 -12.031 -12.117 1 88.25 138 PHE A CA 1
ATOM 996 C C . PHE A 1 138 ? 12.633 -12.711 -13.477 1 88.25 138 PHE A C 1
ATOM 998 O O . PHE A 1 138 ? 12.727 -13.938 -13.57 1 88.25 138 PHE A O 1
ATOM 1005 N N . MET A 1 139 ? 12.516 -11.945 -14.43 1 88.19 139 MET A N 1
ATOM 1006 C CA . MET A 1 139 ? 12.445 -12.484 -15.789 1 88.19 139 MET A CA 1
ATOM 1007 C C . MET A 1 139 ? 13.789 -13.086 -16.203 1 88.19 139 MET A C 1
ATOM 1009 O O . MET A 1 139 ? 13.828 -14.141 -16.828 1 88.19 139 MET A O 1
ATOM 1013 N N . LEU A 1 140 ? 14.82 -12.438 -15.844 1 87.19 140 LEU A N 1
ATOM 1014 C CA . LEU A 1 140 ? 16.156 -12.922 -16.172 1 87.19 140 LEU A CA 1
ATOM 1015 C C . LEU A 1 140 ? 16.406 -14.289 -15.531 1 87.19 140 LEU A C 1
ATOM 1017 O O . LEU A 1 140 ? 17.062 -15.148 -16.125 1 87.19 140 LEU A O 1
ATOM 1021 N N . MET A 1 141 ? 15.812 -14.5 -14.367 1 87.12 141 MET A N 1
ATOM 1022 C CA . MET A 1 141 ? 16.016 -15.742 -13.625 1 87.12 141 MET A CA 1
ATOM 1023 C C . MET A 1 141 ? 15.305 -16.906 -14.297 1 87.12 141 MET A C 1
ATOM 1025 O O . MET A 1 141 ? 15.594 -18.078 -14.008 1 87.12 141 MET A O 1
ATOM 1029 N N . GLN A 1 142 ? 14.422 -16.656 -15.227 1 82.44 142 GLN A N 1
ATOM 1030 C CA . GLN A 1 142 ? 13.688 -17.703 -15.922 1 82.44 142 GLN A CA 1
ATOM 1031 C C . GLN A 1 142 ? 14.477 -18.219 -17.109 1 82.44 142 GLN A C 1
ATOM 1033 O O . GLN A 1 142 ? 14.133 -19.25 -17.703 1 82.44 142 GLN A O 1
ATOM 1038 N N . LEU A 1 143 ? 15.516 -17.469 -17.422 1 82.88 143 LEU A N 1
ATOM 1039 C CA . LEU A 1 143 ? 16.359 -17.922 -18.531 1 82.88 143 LEU A CA 1
ATOM 1040 C C . LEU A 1 143 ? 17.312 -19.031 -18.078 1 82.88 143 LEU A C 1
ATOM 1042 O O . LEU A 1 143 ? 17.422 -19.297 -16.875 1 82.88 143 LEU A O 1
ATOM 1046 N N . ASN A 1 144 ? 17.797 -19.734 -19.016 1 75.56 144 ASN A N 1
ATOM 1047 C CA . ASN A 1 144 ? 18.703 -20.859 -18.734 1 75.56 144 ASN A CA 1
ATOM 1048 C C . ASN A 1 144 ? 19.938 -20.391 -17.938 1 75.56 144 ASN A C 1
ATOM 1050 O O . ASN A 1 144 ? 20.547 -19.375 -18.281 1 75.56 144 ASN A O 1
ATOM 1054 N N . PRO A 1 145 ? 20.109 -20.922 -16.812 1 70 145 PRO A N 1
ATOM 1055 C CA . PRO A 1 145 ? 21.219 -20.547 -15.93 1 70 145 PRO A CA 1
ATOM 1056 C C . PRO A 1 145 ? 22.578 -20.609 -16.625 1 70 145 PRO A C 1
ATOM 1058 O O . PRO A 1 145 ? 23.516 -19.938 -16.219 1 70 145 PRO A O 1
ATOM 1061 N N . SER A 1 146 ? 22.609 -21.406 -17.656 1 72.5 146 SER A N 1
ATOM 1062 C CA . SER A 1 146 ? 23.891 -21.562 -18.312 1 72.5 146 SER A CA 1
ATOM 1063 C C . SER A 1 146 ? 24.234 -20.344 -19.172 1 72.5 146 SER A C 1
ATOM 1065 O O . SER A 1 146 ? 25.375 -20.172 -19.578 1 72.5 146 SER A O 1
ATOM 1067 N N . ASP A 1 147 ? 23.344 -19.516 -19.266 1 78.06 147 ASP A N 1
ATOM 1068 C CA . ASP A 1 147 ? 23.547 -18.344 -20.125 1 78.06 147 ASP A CA 1
ATOM 1069 C C . ASP A 1 147 ? 24.203 -17.203 -19.344 1 78.06 147 ASP A C 1
ATOM 1071 O O . ASP A 1 147 ? 23.672 -16.75 -18.328 1 78.06 147 ASP A O 1
ATOM 1075 N N . TRP A 1 148 ? 25.469 -16.844 -19.703 1 82.38 148 TRP A N 1
ATOM 1076 C CA . TRP A 1 148 ? 26.219 -15.773 -19.047 1 82.38 148 TRP A CA 1
ATOM 1077 C C . TRP A 1 148 ? 25.516 -14.43 -19.172 1 82.38 148 TRP A C 1
ATOM 1079 O O . TRP A 1 148 ? 25.844 -13.477 -18.469 1 82.38 148 TRP A O 1
ATOM 1089 N N . PHE A 1 149 ? 24.484 -14.484 -19.984 1 83.5 149 PHE A N 1
ATOM 1090 C CA . PHE A 1 149 ? 23.719 -13.258 -20.188 1 83.5 149 PHE A CA 1
ATOM 1091 C C . PHE A 1 149 ? 23 -12.852 -18.906 1 83.5 149 PHE A C 1
ATOM 1093 O O . PHE A 1 149 ? 22.859 -11.656 -18.625 1 83.5 149 PHE A O 1
ATOM 1100 N N . VAL A 1 150 ? 22.734 -13.828 -18.141 1 86.12 150 VAL A N 1
ATOM 1101 C CA . VAL A 1 150 ? 21.891 -13.57 -16.984 1 86.12 150 VAL A CA 1
ATOM 1102 C C . VAL A 1 150 ? 22.688 -12.859 -15.898 1 86.12 150 VAL A C 1
ATOM 1104 O O . VAL A 1 150 ? 22.359 -11.742 -15.508 1 86.12 150 VAL A O 1
ATOM 1107 N N . PRO A 1 151 ? 23.828 -13.43 -15.484 1 89.25 151 PRO A N 1
ATOM 1108 C CA . PRO A 1 151 ? 24.578 -12.734 -14.43 1 89.25 151 PRO A CA 1
ATOM 1109 C C . PRO A 1 151 ? 25.188 -11.422 -14.914 1 89.25 151 PRO A C 1
ATOM 1111 O O . PRO A 1 151 ? 25.312 -10.469 -14.141 1 89.25 151 PRO A O 1
ATOM 1114 N N . LEU A 1 152 ? 25.469 -11.328 -16.141 1 90.31 152 LEU A N 1
ATOM 1115 C CA . LEU A 1 152 ? 26.062 -10.109 -16.672 1 90.31 152 LEU A CA 1
ATOM 1116 C C . LEU A 1 152 ? 25.047 -8.977 -16.688 1 90.31 152 LEU A C 1
ATOM 1118 O O . LEU A 1 152 ? 25.344 -7.859 -16.266 1 90.31 152 LEU A O 1
ATOM 1122 N N . SER A 1 153 ? 23.891 -9.219 -17.172 1 89.94 153 SER A N 1
ATOM 1123 C CA . SER A 1 153 ? 22.844 -8.195 -17.234 1 89.94 153 SER A CA 1
ATOM 1124 C C . SER A 1 153 ? 22.438 -7.75 -15.836 1 89.94 153 SER A C 1
ATOM 1126 O O . SER A 1 153 ? 22.234 -6.559 -15.594 1 89.94 153 SER A O 1
ATOM 1128 N N . ALA A 1 154 ? 22.281 -8.664 -14.922 1 91.19 154 ALA A N 1
ATOM 1129 C CA . ALA A 1 154 ? 21.922 -8.328 -13.547 1 91.19 154 ALA A CA 1
ATOM 1130 C C . ALA A 1 154 ? 23.031 -7.535 -12.859 1 91.19 154 ALA A C 1
ATOM 1132 O O . ALA A 1 154 ? 22.75 -6.629 -12.07 1 91.19 154 ALA A O 1
ATOM 1133 N N . GLY A 1 155 ? 24.25 -7.902 -13.195 1 93.44 155 GLY A N 1
ATOM 1134 C CA . GLY A 1 155 ? 25.375 -7.168 -12.656 1 93.44 155 GLY A CA 1
ATOM 1135 C C . GLY A 1 155 ? 25.438 -5.73 -13.133 1 93.44 155 GLY A C 1
ATOM 1136 O O . GLY A 1 155 ? 25.688 -4.82 -12.336 1 93.44 155 GLY A O 1
ATOM 1137 N N . ILE A 1 156 ? 25.172 -5.594 -14.367 1 93.56 156 ILE A N 1
ATOM 1138 C CA . ILE A 1 156 ? 25.172 -4.25 -14.93 1 93.56 156 ILE A CA 1
ATOM 1139 C C . ILE A 1 156 ? 24.031 -3.432 -14.312 1 93.56 156 ILE A C 1
ATOM 1141 O O . ILE A 1 156 ? 24.219 -2.264 -13.961 1 93.56 156 ILE A O 1
ATOM 1145 N N . ALA A 1 157 ? 22.906 -4.066 -14.211 1 94 157 ALA A N 1
ATOM 1146 C CA . ALA A 1 157 ? 21.781 -3.395 -13.586 1 94 157 ALA A CA 1
ATOM 1147 C C . ALA A 1 157 ? 22.109 -2.988 -12.148 1 94 157 ALA A C 1
ATOM 1149 O O . ALA A 1 157 ? 21.734 -1.901 -11.703 1 94 157 ALA A O 1
ATOM 1150 N N . THR A 1 158 ? 22.812 -3.836 -11.461 1 96.06 158 THR A N 1
ATOM 1151 C CA . THR A 1 158 ? 23.219 -3.537 -10.094 1 96.06 158 THR A CA 1
ATOM 1152 C C . THR A 1 158 ? 24.156 -2.322 -10.055 1 96.06 158 THR A C 1
ATOM 1154 O O . THR A 1 158 ? 23.969 -1.42 -9.242 1 96.06 158 THR A O 1
ATOM 1157 N N . ALA A 1 159 ? 25.078 -2.326 -10.93 1 96.12 159 ALA A N 1
ATOM 1158 C CA . ALA A 1 159 ? 26.016 -1.215 -10.984 1 96.12 159 ALA A CA 1
ATOM 1159 C C . ALA A 1 159 ? 25.297 0.099 -11.281 1 96.12 159 ALA A C 1
ATOM 1161 O O . ALA A 1 159 ? 25.578 1.122 -10.648 1 96.12 159 ALA A O 1
ATOM 1162 N N . ILE A 1 160 ? 24.375 0.031 -12.172 1 95.25 160 ILE A N 1
ATOM 1163 C CA . ILE A 1 160 ? 23.609 1.221 -12.562 1 95.25 160 ILE A CA 1
ATOM 1164 C C . ILE A 1 160 ? 22.797 1.72 -11.375 1 95.25 160 ILE A C 1
ATOM 1166 O O . ILE A 1 160 ? 22.75 2.924 -11.109 1 95.25 160 ILE A O 1
ATOM 1170 N N . LEU A 1 161 ? 22.172 0.833 -10.656 1 95.81 161 LEU A N 1
ATOM 1171 C CA . LEU A 1 161 ? 21.328 1.227 -9.531 1 95.81 161 LEU A CA 1
ATOM 1172 C C . LEU A 1 161 ? 22.188 1.743 -8.375 1 95.81 161 LEU A C 1
ATOM 1174 O O . LEU A 1 161 ? 21.766 2.633 -7.633 1 95.81 161 LEU A O 1
ATOM 1178 N N . CYS A 1 162 ? 23.406 1.206 -8.227 1 95.88 162 CYS A N 1
ATOM 1179 C CA . CYS A 1 162 ? 24.312 1.736 -7.215 1 95.88 162 CYS A CA 1
ATOM 1180 C C . CYS A 1 162 ? 24.703 3.176 -7.535 1 95.88 162 CYS A C 1
ATOM 1182 O O . CYS A 1 162 ? 24.703 4.031 -6.645 1 95.88 162 CYS A O 1
ATOM 1184 N N . LEU A 1 163 ? 24.953 3.375 -8.797 1 94.88 163 LEU A N 1
ATOM 1185 C CA . LEU A 1 163 ? 25.281 4.73 -9.219 1 94.88 163 LEU A CA 1
ATOM 1186 C C . LEU A 1 163 ? 24.078 5.656 -9.055 1 94.88 163 LEU A C 1
ATOM 1188 O O . LEU A 1 163 ? 24.234 6.816 -8.656 1 94.88 163 LEU A O 1
ATOM 1192 N N . ALA A 1 164 ? 22.953 5.117 -9.352 1 93.75 164 ALA A N 1
ATOM 1193 C CA . ALA A 1 164 ? 21.75 5.906 -9.18 1 93.75 164 ALA A CA 1
ATOM 1194 C C . ALA A 1 164 ? 21.516 6.25 -7.711 1 93.75 164 ALA A C 1
ATOM 1196 O O . ALA A 1 164 ? 21.062 7.352 -7.391 1 93.75 164 ALA A O 1
ATOM 1197 N N . THR A 1 165 ? 21.766 5.312 -6.863 1 94.25 165 THR A N 1
ATOM 1198 C CA . THR A 1 165 ? 21.641 5.566 -5.434 1 94.25 165 THR A CA 1
ATOM 1199 C C . THR A 1 165 ? 22.562 6.715 -5.008 1 94.25 165 THR A C 1
ATOM 1201 O O . THR A 1 165 ? 22.141 7.602 -4.258 1 94.25 165 THR A O 1
ATOM 1204 N N . TYR A 1 166 ? 23.719 6.754 -5.504 1 92.44 166 TYR A N 1
ATOM 1205 C CA . TYR A 1 166 ? 24.672 7.816 -5.199 1 92.44 166 TYR A CA 1
ATOM 1206 C C . TYR A 1 166 ? 24.172 9.164 -5.715 1 92.44 166 TYR A C 1
ATOM 1208 O O . TYR A 1 166 ? 24.234 10.164 -5 1 92.44 166 TYR A O 1
ATOM 1216 N N . ALA A 1 167 ? 23.703 9.141 -6.906 1 91.94 167 ALA A N 1
ATOM 1217 C CA . ALA A 1 167 ? 23.219 10.375 -7.523 1 91.94 167 ALA A CA 1
ATOM 1218 C C . ALA A 1 167 ? 22.016 10.93 -6.762 1 91.94 167 ALA A C 1
ATOM 1220 O O . ALA A 1 167 ? 21.922 12.141 -6.547 1 91.94 167 ALA A O 1
ATOM 1221 N N . ILE A 1 168 ? 21.141 10.07 -6.348 1 91.69 168 ILE A N 1
ATOM 1222 C CA . ILE A 1 168 ? 19.953 10.508 -5.637 1 91.69 168 ILE A CA 1
ATOM 1223 C C . ILE A 1 168 ? 20.328 11.039 -4.254 1 91.69 168 ILE A C 1
ATOM 1225 O O . ILE A 1 168 ? 19.766 12.023 -3.783 1 91.69 168 ILE A O 1
ATOM 1229 N N . ALA A 1 169 ? 21.219 10.375 -3.645 1 90.06 169 ALA A N 1
ATOM 1230 C CA . ALA A 1 169 ? 21.688 10.812 -2.332 1 90.06 169 ALA A CA 1
ATOM 1231 C C . ALA A 1 169 ? 22.312 12.203 -2.406 1 90.06 169 ALA A C 1
ATOM 1233 O O . ALA A 1 169 ? 22.109 13.031 -1.513 1 90.06 169 ALA A O 1
ATOM 1234 N N . GLN A 1 170 ? 23.031 12.484 -3.488 1 88.31 170 GLN A N 1
ATOM 1235 C CA . GLN A 1 170 ? 23.656 13.789 -3.668 1 88.31 170 GLN A CA 1
ATOM 1236 C C . GLN A 1 170 ? 22.609 14.867 -3.943 1 88.31 170 GLN A C 1
ATOM 1238 O O . GLN A 1 170 ? 22.812 16.031 -3.586 1 88.31 170 GLN A O 1
ATOM 1243 N N . ALA A 1 171 ? 21.516 14.445 -4.516 1 86.88 171 ALA A N 1
ATOM 1244 C CA . ALA A 1 171 ? 20.453 15.391 -4.824 1 86.88 171 ALA A CA 1
ATOM 1245 C C . ALA A 1 171 ? 19.562 15.633 -3.605 1 86.88 171 ALA A C 1
ATOM 1247 O O . ALA A 1 171 ? 18.656 16.469 -3.648 1 86.88 171 ALA A O 1
ATOM 1248 N N . LYS A 1 172 ? 19.812 14.914 -2.512 1 83.88 172 LYS A N 1
ATOM 1249 C CA . LYS A 1 172 ? 19.109 15.07 -1.239 1 83.88 172 LYS A CA 1
ATOM 1250 C C . LYS A 1 172 ? 17.609 14.773 -1.394 1 83.88 172 LYS A C 1
ATOM 1252 O O . LYS A 1 172 ? 16.781 15.461 -0.803 1 83.88 172 LYS A O 1
ATOM 1257 N N . VAL A 1 173 ? 17.359 13.953 -2.371 1 84.25 173 VAL A N 1
ATOM 1258 C CA . VAL A 1 173 ? 15.992 13.469 -2.523 1 84.25 173 VAL A CA 1
ATOM 1259 C C . VAL A 1 173 ? 15.75 12.289 -1.579 1 84.25 173 VAL A C 1
ATOM 1261 O O . VAL A 1 173 ? 16.625 11.453 -1.388 1 84.25 173 VAL A O 1
ATOM 1264 N N . LYS A 1 174 ? 14.57 12.32 -0.982 1 83.81 174 LYS A N 1
ATOM 1265 C CA . LYS A 1 174 ? 14.227 11.227 -0.078 1 83.81 174 LYS A CA 1
ATOM 1266 C C . LYS A 1 174 ? 13.898 9.953 -0.854 1 83.81 174 LYS A C 1
ATOM 1268 O O . LYS A 1 174 ? 13.32 10.016 -1.942 1 83.81 174 LYS A O 1
ATOM 1273 N N . GLY A 1 175 ? 14.453 8.797 -0.557 1 88.56 175 GLY A N 1
ATOM 1274 C CA . GLY A 1 175 ? 14.07 7.535 -1.172 1 88.56 175 GLY A CA 1
ATOM 1275 C C . GLY A 1 175 ? 15.242 6.773 -1.758 1 88.56 175 GLY A C 1
ATOM 1276 O O . GLY A 1 175 ? 15.055 5.738 -2.404 1 88.56 175 GLY A O 1
ATOM 1277 N N . ALA A 1 176 ? 16.406 7.281 -1.59 1 90.69 176 ALA A N 1
ATOM 1278 C CA . ALA A 1 176 ? 17.609 6.617 -2.104 1 90.69 176 ALA A CA 1
ATOM 1279 C C . ALA A 1 176 ? 17.734 5.207 -1.529 1 90.69 176 ALA A C 1
ATOM 1281 O O . ALA A 1 176 ? 18.297 4.316 -2.174 1 90.69 176 ALA A O 1
ATOM 1282 N N . TRP A 1 177 ? 17.188 5.016 -0.362 1 91.81 177 TRP A N 1
ATOM 1283 C CA . TRP A 1 177 ? 17.281 3.721 0.3 1 91.81 177 TRP A CA 1
ATOM 1284 C C . TRP A 1 177 ? 16.562 2.645 -0.506 1 91.81 177 TRP A C 1
A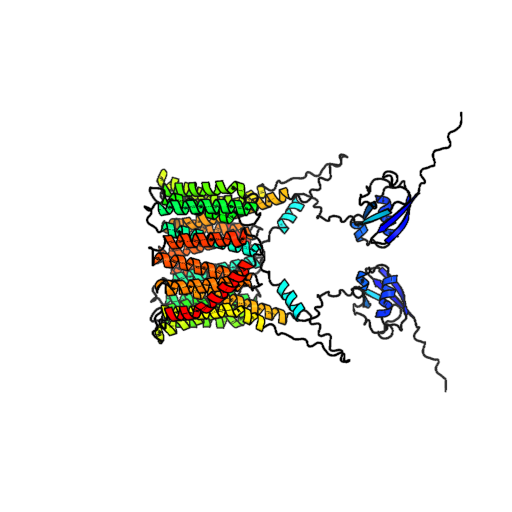TOM 1286 O O . TRP A 1 177 ? 17.016 1.497 -0.562 1 91.81 177 TRP A O 1
ATOM 1296 N N . ALA A 1 178 ? 15.5 2.984 -1.167 1 93.81 178 ALA A N 1
ATOM 1297 C CA . ALA A 1 178 ? 14.734 2.014 -1.945 1 93.81 178 ALA A CA 1
ATOM 1298 C C . ALA A 1 178 ? 15.531 1.527 -3.152 1 93.81 178 ALA A C 1
ATOM 1300 O O . ALA A 1 178 ? 15.484 0.344 -3.496 1 93.81 178 ALA A O 1
ATOM 1301 N N . VAL A 1 179 ? 16.203 2.41 -3.771 1 94.44 179 VAL A N 1
ATOM 1302 C CA . VAL A 1 179 ? 17.031 2.062 -4.922 1 94.44 179 VAL A CA 1
ATOM 1303 C C . VAL A 1 179 ? 18.203 1.194 -4.477 1 94.44 179 VAL A C 1
ATOM 1305 O O . VAL A 1 179 ? 18.578 0.239 -5.16 1 94.44 179 VAL A O 1
ATOM 1308 N N . ALA A 1 180 ? 18.75 1.505 -3.336 1 95.81 180 ALA A N 1
ATOM 1309 C CA . ALA A 1 180 ? 19.844 0.715 -2.777 1 95.81 180 ALA A CA 1
ATOM 1310 C C . ALA A 1 180 ? 19.391 -0.711 -2.475 1 95.81 180 ALA A C 1
ATOM 1312 O O . ALA A 1 180 ? 20.109 -1.671 -2.76 1 95.81 180 ALA A O 1
ATOM 1313 N N . ILE A 1 181 ? 18.234 -0.863 -1.929 1 96.38 181 ILE A N 1
ATOM 1314 C CA . ILE A 1 181 ? 17.703 -2.182 -1.611 1 96.38 181 ILE A CA 1
ATOM 1315 C C . ILE A 1 181 ? 17.469 -2.971 -2.898 1 96.38 181 ILE A C 1
ATOM 1317 O O . ILE A 1 181 ? 17.766 -4.168 -2.959 1 96.38 181 ILE A O 1
ATOM 1321 N N . THR A 1 182 ? 16.938 -2.297 -3.924 1 96.19 182 THR A N 1
ATOM 1322 C CA . THR A 1 182 ? 16.719 -2.945 -5.211 1 96.19 182 THR A CA 1
ATOM 1323 C C . THR A 1 182 ? 18.047 -3.389 -5.824 1 96.19 182 THR A C 1
ATOM 1325 O O . THR A 1 182 ? 18.125 -4.461 -6.426 1 96.19 182 THR A O 1
ATOM 1328 N N . ALA A 1 183 ? 19.078 -2.521 -5.645 1 96.19 183 ALA A N 1
ATOM 1329 C CA . ALA A 1 183 ? 20.406 -2.916 -6.086 1 96.19 183 ALA A CA 1
ATOM 1330 C C . ALA A 1 183 ? 20.875 -4.176 -5.355 1 96.19 183 ALA A C 1
ATOM 1332 O O . ALA A 1 183 ? 21.5 -5.055 -5.961 1 96.19 183 ALA A O 1
ATOM 1333 N N . GLY A 1 184 ? 20.609 -4.277 -4.113 1 96.44 184 GLY A N 1
ATOM 1334 C CA . GLY A 1 184 ? 20.938 -5.465 -3.342 1 96.44 184 GLY A CA 1
ATOM 1335 C C . GLY A 1 184 ? 20.25 -6.715 -3.84 1 96.44 184 GLY A C 1
ATOM 1336 O O . GLY A 1 184 ? 20.859 -7.777 -3.945 1 96.44 184 GLY A O 1
ATOM 1337 N N . VAL A 1 185 ? 18.969 -6.609 -4.164 1 95.56 185 VAL A N 1
ATOM 1338 C CA . VAL A 1 185 ? 18.188 -7.742 -4.656 1 95.56 185 VAL A CA 1
ATOM 1339 C C . VAL A 1 185 ? 18.766 -8.219 -5.988 1 95.56 185 VAL A C 1
ATOM 1341 O O . VAL A 1 185 ? 18.969 -9.422 -6.191 1 95.56 185 VAL A O 1
ATOM 1344 N N . LEU A 1 186 ? 19.078 -7.281 -6.875 1 95.56 186 LEU A N 1
ATOM 1345 C CA . LEU A 1 186 ? 19.594 -7.641 -8.188 1 95.56 186 LEU A CA 1
ATOM 1346 C C . LEU A 1 186 ? 20.984 -8.234 -8.078 1 95.56 186 LEU A C 1
ATOM 1348 O O . LEU A 1 186 ? 21.344 -9.133 -8.836 1 95.56 186 LEU A O 1
ATOM 1352 N N . SER A 1 187 ? 21.766 -7.668 -7.172 1 95.75 187 SER A N 1
ATOM 1353 C CA . SER A 1 187 ? 23.078 -8.25 -6.938 1 95.75 187 SER A CA 1
ATOM 1354 C C . SER A 1 187 ? 22.969 -9.688 -6.445 1 95.75 187 SER A C 1
ATOM 1356 O O . SER A 1 187 ? 23.719 -10.562 -6.887 1 95.75 187 SER A O 1
ATOM 1358 N N . GLY A 1 188 ? 22.078 -9.922 -5.551 1 94.56 188 GLY A N 1
ATOM 1359 C CA . GLY A 1 188 ? 21.828 -11.289 -5.113 1 94.56 188 GLY A CA 1
ATOM 1360 C C . GLY A 1 188 ? 21.453 -12.219 -6.25 1 94.56 188 GLY A C 1
ATOM 1361 O O . GLY A 1 188 ? 21.922 -13.359 -6.316 1 94.56 188 GLY A O 1
ATOM 1362 N N . MET A 1 189 ? 20.641 -11.711 -7.148 1 90.62 189 MET A N 1
ATOM 1363 C CA . MET A 1 189 ? 20.219 -12.5 -8.305 1 90.62 189 MET A CA 1
ATOM 1364 C C . MET A 1 189 ? 21.406 -12.766 -9.234 1 90.62 189 MET A C 1
ATOM 1366 O O . MET A 1 189 ? 21.5 -13.836 -9.836 1 90.62 189 MET A O 1
ATOM 1370 N N . THR A 1 190 ? 22.297 -11.797 -9.375 1 89.62 190 THR A N 1
ATOM 1371 C CA . THR A 1 190 ? 23.484 -11.938 -10.195 1 89.62 190 THR A CA 1
ATOM 1372 C C . THR A 1 190 ? 24.359 -13.086 -9.68 1 89.62 190 THR A C 1
ATOM 1374 O O . THR A 1 190 ? 24.75 -13.969 -10.453 1 89.62 190 THR A O 1
ATOM 1377 N N . PHE A 1 191 ? 24.516 -13.102 -8.422 1 90.56 191 PHE A N 1
ATOM 1378 C CA . PHE A 1 191 ? 25.406 -14.094 -7.848 1 90.56 191 PHE A CA 1
ATOM 1379 C C . PHE A 1 191 ? 24.719 -15.453 -7.762 1 90.56 191 PHE A C 1
ATOM 1381 O O . PHE A 1 191 ? 25.375 -16.5 -7.867 1 90.56 191 PHE A O 1
ATOM 1388 N N . TYR A 1 192 ? 23.438 -15.5 -7.582 1 89.56 192 TYR A N 1
ATOM 1389 C CA . TYR A 1 192 ? 22.703 -16.766 -7.613 1 89.56 192 TYR A CA 1
ATOM 1390 C C . TYR A 1 192 ? 22.797 -17.406 -8.992 1 89.56 192 TYR A C 1
ATOM 1392 O O . TYR A 1 192 ? 23.016 -18.609 -9.109 1 89.56 192 TYR A O 1
ATOM 1400 N N . ALA A 1 193 ? 22.578 -16.578 -10.016 1 86.81 193 ALA A N 1
ATOM 1401 C CA . ALA A 1 193 ? 22.578 -17.078 -11.391 1 86.81 193 ALA A CA 1
ATOM 1402 C C . ALA A 1 193 ? 23.984 -17.438 -11.844 1 86.81 193 ALA A C 1
ATOM 1404 O O . ALA A 1 193 ? 24.172 -18.328 -12.672 1 86.81 193 ALA A O 1
ATOM 1405 N N . GLY A 1 194 ? 24.938 -16.734 -11.359 1 85 194 GLY A N 1
ATOM 1406 C CA . GLY A 1 194 ? 26.312 -16.953 -11.781 1 85 194 GLY A CA 1
ATOM 1407 C C . GLY A 1 194 ? 26.984 -18.094 -11.039 1 85 194 GLY A C 1
ATOM 1408 O O . GLY A 1 194 ? 27.969 -18.656 -11.523 1 85 194 GLY A O 1
ATOM 1409 N N . ALA A 1 195 ? 26.484 -18.391 -9.883 1 83.5 195 ALA A N 1
ATOM 1410 C CA . ALA A 1 195 ? 27.125 -19.406 -9.055 1 83.5 195 ALA A CA 1
ATOM 1411 C C . ALA A 1 195 ? 26.688 -20.812 -9.477 1 83.5 195 ALA A C 1
ATOM 1413 O O . ALA A 1 195 ? 25.594 -20.984 -10.016 1 83.5 195 ALA A O 1
ATOM 1414 N N . GLN A 1 196 ? 27.672 -21.688 -9.391 1 80.62 196 GLN A N 1
ATOM 1415 C CA . GLN A 1 196 ? 27.422 -23.094 -9.68 1 80.62 196 GLN A CA 1
ATOM 1416 C C . GLN A 1 196 ? 27.203 -23.891 -8.391 1 80.62 196 GLN A C 1
ATOM 1418 O O . GLN A 1 196 ? 27.703 -23.5 -7.332 1 80.62 196 GLN A O 1
ATOM 1423 N N . GLY A 1 197 ? 26.203 -24.766 -8.391 1 78.94 197 GLY A N 1
ATOM 1424 C CA . GLY A 1 197 ? 25.984 -25.609 -7.223 1 78.94 197 GLY A CA 1
ATOM 1425 C C . GLY A 1 197 ? 24.531 -25.812 -6.887 1 78.94 197 GLY A C 1
ATOM 1426 O O . GLY A 1 197 ? 23.656 -25.531 -7.711 1 78.94 197 GLY A O 1
ATOM 1427 N N . ALA A 1 198 ? 24.375 -26.312 -5.637 1 81.19 198 ALA A N 1
ATOM 1428 C CA . ALA A 1 198 ? 23.031 -26.625 -5.188 1 81.19 198 ALA A CA 1
ATOM 1429 C C . ALA A 1 198 ? 22.234 -25.344 -4.934 1 81.19 198 ALA A C 1
ATOM 1431 O O . ALA A 1 198 ? 22.75 -24.375 -4.375 1 81.19 198 ALA A O 1
ATOM 1432 N N . PRO A 1 199 ? 21.078 -25.188 -5.387 1 81.25 199 PRO A N 1
ATOM 1433 C CA . PRO A 1 199 ? 20.234 -24 -5.254 1 81.25 199 PRO A CA 1
ATOM 1434 C C . PRO A 1 199 ? 20.062 -23.547 -3.801 1 81.25 199 PRO A C 1
ATOM 1436 O O . PRO A 1 199 ? 20.016 -22.359 -3.521 1 81.25 199 PRO A O 1
ATOM 1439 N N . MET A 1 200 ? 20.016 -24.469 -2.904 1 79.56 200 MET A N 1
ATOM 1440 C CA . MET A 1 200 ? 19.797 -24.094 -1.511 1 79.56 200 MET A CA 1
ATOM 1441 C C . MET A 1 200 ? 21.109 -24.156 -0.728 1 79.56 200 MET A C 1
ATOM 1443 O O . MET A 1 200 ? 21.094 -24.062 0.502 1 79.56 200 MET A O 1
ATOM 1447 N N . GLY A 1 201 ? 22.234 -24.281 -1.429 1 85.19 201 GLY A N 1
ATOM 1448 C CA . GLY A 1 201 ? 23.531 -24.344 -0.79 1 85.19 201 GLY A CA 1
ATOM 1449 C C . GLY A 1 201 ? 24.406 -23.156 -1.116 1 85.19 201 GLY A C 1
ATOM 1450 O O . GLY A 1 201 ? 24.125 -22.031 -0.688 1 85.19 201 GLY A O 1
ATOM 1451 N N . TRP A 1 202 ? 25.391 -23.453 -1.946 1 84.31 202 TRP A N 1
ATOM 1452 C CA . TRP A 1 202 ? 26.391 -22.438 -2.254 1 84.31 202 TRP A CA 1
ATOM 1453 C C . TRP A 1 202 ? 25.766 -21.266 -3.018 1 84.31 202 TRP A C 1
ATOM 1455 O O . TRP A 1 202 ? 26.156 -20.109 -2.82 1 84.31 202 TRP A O 1
ATOM 1465 N N . ARG A 1 203 ? 24.812 -21.469 -3.801 1 88.62 203 ARG A N 1
ATOM 1466 C CA . ARG A 1 203 ? 24.172 -20.422 -4.57 1 88.62 203 ARG A CA 1
ATOM 1467 C C . ARG A 1 203 ? 23.469 -19.422 -3.648 1 88.62 203 ARG A C 1
ATOM 1469 O O . ARG A 1 203 ? 23.484 -18.219 -3.906 1 88.62 203 ARG A O 1
ATOM 1476 N N . LEU A 1 204 ? 22.922 -19.922 -2.596 1 90.69 204 LEU A N 1
ATOM 1477 C CA . LEU A 1 204 ? 22.219 -19.062 -1.651 1 90.69 204 LEU A CA 1
ATOM 1478 C C . LEU A 1 204 ? 23.219 -18.266 -0.813 1 90.69 204 LEU A C 1
ATOM 1480 O O . LEU A 1 204 ? 22.938 -17.109 -0.458 1 90.69 204 LEU A O 1
ATOM 1484 N N . VAL A 1 205 ? 24.312 -18.859 -0.509 1 91.88 205 VAL A N 1
ATOM 1485 C CA . VAL A 1 205 ? 25.359 -18.141 0.216 1 91.88 205 VAL A CA 1
ATOM 1486 C C . VAL A 1 205 ? 25.875 -16.969 -0.624 1 91.88 205 VAL A C 1
ATOM 1488 O O . VAL A 1 205 ? 26 -15.859 -0.122 1 91.88 205 VAL A O 1
ATOM 1491 N N . MET A 1 206 ? 26.062 -17.266 -1.858 1 92.88 206 MET A N 1
ATOM 1492 C CA . MET A 1 206 ? 26.562 -16.234 -2.75 1 92.88 206 MET A CA 1
ATOM 1493 C C . MET A 1 206 ? 25.5 -15.156 -2.977 1 92.88 206 MET A C 1
ATOM 1495 O O . MET A 1 206 ? 25.844 -13.977 -3.145 1 92.88 206 MET A O 1
ATOM 1499 N N . THR A 1 207 ? 24.297 -15.562 -3.01 1 93.5 207 THR A N 1
ATOM 1500 C CA . THR A 1 207 ? 23.203 -14.609 -3.135 1 93.5 207 THR A CA 1
ATOM 1501 C C . THR A 1 207 ? 23.188 -13.641 -1.956 1 93.5 207 THR A C 1
ATOM 1503 O O . THR A 1 207 ? 23.141 -12.422 -2.146 1 93.5 207 THR A O 1
ATOM 1506 N N . GLY A 1 208 ? 23.25 -14.195 -0.729 1 95.38 208 GLY A N 1
ATOM 1507 C CA . GLY A 1 208 ? 23.266 -13.359 0.459 1 95.38 208 GLY A CA 1
ATOM 1508 C C . GLY A 1 208 ? 24.484 -12.469 0.554 1 95.38 208 GLY A C 1
ATOM 1509 O O . GLY A 1 208 ? 24.375 -11.281 0.879 1 95.38 208 GLY A O 1
ATOM 1510 N N . ALA A 1 209 ? 25.578 -13.023 0.232 1 95.06 209 ALA A N 1
ATOM 1511 C CA . ALA A 1 209 ? 26.828 -12.266 0.279 1 95.06 209 ALA A CA 1
ATOM 1512 C C . ALA A 1 209 ? 26.844 -11.18 -0.79 1 95.06 209 ALA A C 1
ATOM 1514 O O . ALA A 1 209 ? 27.297 -10.055 -0.532 1 95.06 209 ALA A O 1
ATOM 1515 N N . GLY A 1 210 ? 26.422 -11.562 -1.97 1 95.5 210 GLY A N 1
ATOM 1516 C CA . GLY A 1 210 ? 26.375 -10.586 -3.043 1 95.5 210 GLY A CA 1
ATOM 1517 C C . GLY A 1 210 ? 25.438 -9.422 -2.756 1 95.5 210 GLY A C 1
ATOM 1518 O O . GLY A 1 210 ? 25.781 -8.266 -3.014 1 95.5 210 GLY A O 1
ATOM 1519 N N . ALA A 1 211 ? 24.281 -9.766 -2.268 1 97.06 211 ALA A N 1
ATOM 1520 C CA . ALA A 1 211 ? 23.312 -8.727 -1.911 1 97.06 211 ALA A CA 1
ATOM 1521 C C . ALA A 1 211 ? 23.859 -7.828 -0.807 1 97.06 211 ALA A C 1
ATOM 1523 O O . ALA A 1 211 ? 23.703 -6.609 -0.856 1 97.06 211 ALA A O 1
ATOM 1524 N N . ALA A 1 212 ? 24.531 -8.438 0.179 1 97.12 212 ALA A N 1
ATOM 1525 C CA . ALA A 1 212 ? 25.109 -7.668 1.272 1 97.12 212 ALA A CA 1
ATOM 1526 C C . ALA A 1 212 ? 26.203 -6.738 0.762 1 97.12 212 ALA A C 1
ATOM 1528 O O . ALA A 1 212 ? 26.344 -5.602 1.229 1 97.12 212 ALA A O 1
ATOM 1529 N N . ALA A 1 213 ? 26.953 -7.23 -0.178 1 96.44 213 ALA A N 1
ATOM 1530 C CA . ALA A 1 213 ? 28.031 -6.422 -0.74 1 96.44 213 ALA A CA 1
ATOM 1531 C C . ALA A 1 213 ? 27.484 -5.164 -1.411 1 96.44 213 ALA A C 1
ATOM 1533 O O . ALA A 1 213 ? 27.984 -4.062 -1.192 1 96.44 213 ALA A O 1
ATOM 1534 N N . ALA A 1 214 ? 26.469 -5.328 -2.209 1 96.31 214 ALA A N 1
ATOM 1535 C CA . ALA A 1 214 ? 25.859 -4.18 -2.885 1 96.31 214 ALA A CA 1
ATOM 1536 C C . ALA A 1 214 ? 25.281 -3.193 -1.878 1 96.31 214 ALA A C 1
ATOM 1538 O O . ALA A 1 214 ? 25.406 -1.978 -2.053 1 96.31 214 ALA A O 1
ATOM 1539 N N . LEU A 1 215 ? 24.641 -3.746 -0.823 1 96.75 215 LEU A N 1
ATOM 1540 C CA . LEU A 1 215 ? 24.062 -2.887 0.207 1 96.75 215 LEU A CA 1
ATOM 1541 C C . LEU A 1 215 ? 25.156 -2.129 0.953 1 96.75 215 LEU A C 1
ATOM 1543 O O . LEU A 1 215 ? 25 -0.943 1.252 1 96.75 215 LEU A O 1
ATOM 1547 N N . CYS A 1 216 ? 26.25 -2.787 1.193 1 95.19 216 CYS A N 1
ATOM 1548 C CA . CYS A 1 216 ? 27.359 -2.16 1.902 1 95.19 216 CYS A CA 1
ATOM 1549 C C . CYS A 1 216 ? 28.031 -1.094 1.04 1 95.19 216 CYS A C 1
ATOM 1551 O O . CYS A 1 216 ? 28.516 -0.083 1.556 1 95.19 216 CYS A O 1
ATOM 1553 N N . VAL A 1 217 ? 28.062 -1.311 -0.252 1 94.75 217 VAL A N 1
ATOM 1554 C CA . VAL A 1 217 ? 28.641 -0.334 -1.167 1 94.75 217 VAL A CA 1
ATOM 1555 C C . VAL A 1 217 ? 27.781 0.925 -1.197 1 94.75 217 VAL A C 1
ATOM 1557 O O . VAL A 1 217 ? 28.297 2.041 -1.265 1 94.75 217 VAL A O 1
ATOM 1560 N N . CYS A 1 218 ? 26.469 0.766 -1.111 1 94.75 218 CYS A N 1
ATOM 1561 C CA . CYS A 1 218 ? 25.547 1.897 -1.181 1 94.75 218 CYS A CA 1
ATOM 1562 C C . CYS A 1 218 ? 25.422 2.57 0.18 1 94.75 218 CYS A C 1
ATOM 1564 O O . CYS A 1 218 ? 24.938 3.705 0.271 1 94.75 218 CYS A O 1
ATOM 1566 N N . GLY A 1 219 ? 25.828 1.947 1.271 1 91.56 219 GLY A N 1
ATOM 1567 C CA . GLY A 1 219 ? 25.625 2.385 2.643 1 91.56 219 GLY A CA 1
ATOM 1568 C C . GLY A 1 219 ? 26.172 3.771 2.916 1 91.56 219 GLY A C 1
ATOM 1569 O O . GLY A 1 219 ? 25.438 4.66 3.35 1 91.56 219 GLY A O 1
ATOM 1570 N N . PRO A 1 220 ? 27.391 4.047 2.582 1 90.69 220 PRO A N 1
ATOM 1571 C CA . PRO A 1 220 ? 28 5.348 2.893 1 90.69 220 PRO A CA 1
ATOM 1572 C C . PRO A 1 220 ? 27.328 6.5 2.146 1 90.69 220 PRO A C 1
ATOM 1574 O O . PRO A 1 220 ? 27.359 7.641 2.613 1 90.69 220 PRO A O 1
ATOM 1577 N N . ALA A 1 221 ? 26.688 6.223 1.077 1 90.56 221 ALA A N 1
ATOM 1578 C CA . ALA A 1 221 ? 26.062 7.273 0.269 1 90.56 221 ALA A CA 1
ATOM 1579 C C . ALA A 1 221 ? 24.734 7.699 0.857 1 90.56 221 ALA A C 1
ATOM 1581 O O . ALA A 1 221 ? 24.219 8.773 0.535 1 90.56 221 ALA A O 1
ATOM 1582 N N . LEU A 1 222 ? 24.109 6.965 1.764 1 90.38 222 LEU A N 1
ATOM 1583 C CA . LEU A 1 222 ? 22.734 7.188 2.207 1 90.38 222 LEU A CA 1
ATOM 1584 C C . LEU A 1 222 ? 22.703 8.133 3.406 1 90.38 222 LEU A C 1
ATOM 1586 O O . LEU A 1 222 ? 21.625 8.609 3.789 1 90.38 222 LEU A O 1
ATOM 1590 N N . GLY A 1 223 ? 23.719 8.57 3.904 1 83.12 223 GLY A N 1
ATOM 1591 C CA . GLY A 1 223 ? 23.766 9.531 4.992 1 83.12 223 GLY A CA 1
ATOM 1592 C C . GLY A 1 223 ? 22.797 9.211 6.113 1 83.12 223 GLY A C 1
ATOM 1593 O O . GLY A 1 223 ? 22.922 8.18 6.773 1 83.12 223 GLY A O 1
ATOM 1594 N N . GLU A 1 224 ? 21.641 9.922 6.16 1 81.19 224 GLU A N 1
ATOM 1595 C CA . GLU A 1 224 ? 20.656 9.812 7.23 1 81.19 224 GLU A CA 1
ATOM 1596 C C . GLU A 1 224 ? 19.781 8.57 7.051 1 81.19 224 GLU A C 1
ATOM 1598 O O . GLU A 1 224 ? 19.172 8.086 8.008 1 81.19 224 GLU A O 1
ATOM 1603 N N . ALA A 1 225 ? 19.75 8.117 5.863 1 87.56 225 ALA A N 1
ATOM 1604 C CA . ALA A 1 225 ? 18.891 6.957 5.59 1 87.56 225 ALA A CA 1
ATOM 1605 C C . ALA A 1 225 ? 19.688 5.656 5.734 1 87.56 225 ALA A C 1
ATOM 1607 O O . ALA A 1 225 ? 19.172 4.578 5.43 1 87.56 225 ALA A O 1
ATOM 1608 N N . ARG A 1 226 ? 20.875 5.699 6.305 1 87.75 226 ARG A N 1
ATOM 1609 C CA . ARG A 1 226 ? 21.766 4.547 6.43 1 87.75 226 ARG A CA 1
ATOM 1610 C C . ARG A 1 226 ? 21.141 3.467 7.305 1 87.75 226 ARG A C 1
ATOM 1612 O O . ARG A 1 226 ? 21.219 2.277 6.992 1 87.75 226 ARG A O 1
ATOM 1619 N N . PRO A 1 227 ? 20.438 3.861 8.359 1 88.25 227 PRO A N 1
ATOM 1620 C CA . PRO A 1 227 ? 19.859 2.818 9.211 1 88.25 227 PRO A CA 1
ATOM 1621 C C . PRO A 1 227 ? 18.781 1.994 8.484 1 88.25 227 PRO A C 1
ATOM 1623 O O . PRO A 1 227 ? 18.484 0.877 8.906 1 88.25 227 PRO A O 1
ATOM 1626 N N . MET A 1 228 ? 18.297 2.488 7.387 1 91 228 MET A N 1
ATOM 1627 C CA . MET A 1 228 ? 17.281 1.767 6.641 1 91 228 MET A CA 1
ATOM 1628 C C . MET A 1 228 ? 17.859 0.527 5.969 1 91 228 MET A C 1
ATOM 1630 O O . MET A 1 228 ? 17.125 -0.387 5.594 1 91 228 MET A O 1
ATOM 1634 N N . ILE A 1 229 ? 19.109 0.46 5.852 1 93.31 229 ILE A N 1
ATOM 1635 C CA . ILE A 1 229 ? 19.766 -0.664 5.195 1 93.31 229 ILE A CA 1
ATOM 1636 C C . ILE A 1 229 ? 19.953 -1.81 6.191 1 93.31 229 ILE A C 1
ATOM 1638 O O . ILE A 1 229 ? 20.188 -2.953 5.793 1 93.31 229 ILE A O 1
ATOM 1642 N N . GLY A 1 230 ? 19.734 -1.57 7.461 1 91.62 230 GLY A N 1
ATOM 1643 C CA . GLY A 1 230 ? 19.891 -2.598 8.477 1 91.62 230 GLY A CA 1
ATOM 1644 C C . GLY A 1 230 ? 18.953 -3.775 8.273 1 91.62 230 GLY A C 1
ATOM 1645 O O . GLY A 1 230 ? 19.344 -4.93 8.461 1 91.62 230 GLY A O 1
ATOM 1646 N N . GLY A 1 231 ? 17.719 -3.547 7.855 1 93.94 231 GLY A N 1
ATOM 1647 C CA . GLY A 1 231 ? 16.75 -4.609 7.613 1 93.94 231 GLY A CA 1
ATOM 1648 C C . GLY A 1 231 ? 17.172 -5.547 6.496 1 93.94 231 GLY A C 1
ATOM 1649 O O . GLY A 1 231 ? 17.312 -6.754 6.711 1 93.94 231 GLY A O 1
ATOM 1650 N N . PRO A 1 232 ? 17.438 -4.969 5.328 1 95.88 232 PRO A N 1
ATOM 1651 C CA . PRO A 1 232 ? 17.875 -5.82 4.215 1 95.88 232 PRO A CA 1
ATOM 1652 C C . PRO A 1 232 ? 19.156 -6.594 4.523 1 95.88 232 PRO A C 1
ATOM 1654 O O . PRO A 1 232 ? 19.328 -7.723 4.059 1 95.88 232 PRO A O 1
ATOM 1657 N N . LEU A 1 233 ? 20.031 -6.008 5.281 1 95.81 233 LEU A N 1
ATOM 1658 C CA . LEU A 1 233 ? 21.25 -6.723 5.684 1 95.81 233 LEU A CA 1
ATOM 1659 C C . LEU A 1 233 ? 20.906 -7.922 6.559 1 95.81 233 LEU A C 1
ATOM 1661 O O . LEU A 1 233 ? 21.547 -8.969 6.473 1 95.81 233 LEU A O 1
ATOM 1665 N N . LEU A 1 234 ? 19.891 -7.781 7.348 1 95.56 234 LEU A N 1
ATOM 1666 C CA . LEU A 1 234 ? 19.422 -8.898 8.172 1 95.56 234 LEU A CA 1
ATOM 1667 C C . LEU A 1 234 ? 18.875 -10.016 7.297 1 95.56 234 LEU A C 1
ATOM 1669 O O . LEU A 1 234 ? 19.078 -11.195 7.59 1 95.56 234 LEU A O 1
ATOM 1673 N N . VAL A 1 235 ? 18.203 -9.688 6.262 1 96.44 235 VAL A N 1
ATOM 1674 C CA . VAL A 1 235 ? 17.688 -10.68 5.328 1 96.44 235 VAL A CA 1
ATOM 1675 C C . VAL A 1 235 ? 18.844 -11.422 4.672 1 96.44 235 VAL A C 1
ATOM 1677 O O . VAL A 1 235 ? 18.797 -12.648 4.504 1 96.44 235 VAL A O 1
ATOM 1680 N N . CYS A 1 236 ? 19.859 -10.656 4.305 1 96.81 236 CYS A N 1
ATOM 1681 C CA . CYS A 1 236 ? 21.031 -11.281 3.713 1 96.81 236 CYS A CA 1
ATOM 1682 C C . CYS A 1 236 ? 21.688 -12.25 4.691 1 96.81 236 CYS A C 1
ATOM 1684 O O . CYS A 1 236 ? 22.094 -13.344 4.309 1 96.81 236 CYS A O 1
ATOM 1686 N N . LEU A 1 237 ? 21.766 -11.844 5.926 1 95.19 237 LEU A N 1
ATOM 1687 C CA . LEU A 1 237 ? 22.328 -12.703 6.957 1 95.19 237 LEU A CA 1
ATOM 1688 C C . LEU A 1 237 ? 21.5 -13.969 7.133 1 95.19 237 LEU A C 1
ATOM 1690 O O . LEU A 1 237 ? 22.031 -15.055 7.32 1 95.19 237 LEU A O 1
ATOM 1694 N N . ALA A 1 238 ? 20.219 -13.836 7.07 1 95.38 238 ALA A N 1
ATOM 1695 C CA . ALA A 1 238 ? 19.328 -14.992 7.176 1 95.38 238 ALA A CA 1
ATOM 1696 C C . ALA A 1 238 ? 19.516 -15.945 6 1 95.38 238 ALA A C 1
ATOM 1698 O O . ALA A 1 238 ? 19.469 -17.156 6.168 1 95.38 238 ALA A O 1
ATOM 1699 N N . LEU A 1 239 ? 19.719 -15.352 4.801 1 94.38 239 LEU A N 1
ATOM 1700 C CA . LEU A 1 239 ? 19.953 -16.172 3.623 1 94.38 239 LEU A CA 1
ATOM 1701 C C . LEU A 1 239 ? 21.25 -16.969 3.752 1 94.38 239 LEU A C 1
ATOM 1703 O O . LEU A 1 239 ? 21.266 -18.172 3.492 1 94.38 239 LEU A O 1
ATOM 1707 N N . VAL A 1 240 ? 22.297 -16.281 4.16 1 93.88 240 VAL A N 1
ATOM 1708 C CA . VAL A 1 240 ? 23.594 -16.938 4.336 1 93.88 240 VAL A CA 1
ATOM 1709 C C . VAL A 1 240 ? 23.5 -17.969 5.453 1 93.88 240 VAL A C 1
ATOM 1711 O O . VAL A 1 240 ? 24.031 -19.078 5.328 1 93.88 240 VAL A O 1
ATOM 1714 N N . GLY A 1 241 ? 22.844 -17.672 6.516 1 93.06 241 GLY A N 1
ATOM 1715 C CA . GLY A 1 241 ? 22.672 -18.594 7.625 1 93.06 241 GLY A CA 1
ATOM 1716 C C . GLY A 1 241 ? 21.891 -19.844 7.25 1 93.06 241 GLY A C 1
ATOM 1717 O O . GLY A 1 241 ? 22.25 -20.953 7.668 1 93.06 241 GLY A O 1
ATOM 1718 N N . THR A 1 242 ? 20.844 -19.656 6.516 1 92.44 242 THR A N 1
ATOM 1719 C CA . THR A 1 242 ? 20.047 -20.797 6.07 1 92.44 242 THR A CA 1
ATOM 1720 C C . THR A 1 242 ? 20.859 -21.703 5.156 1 92.44 242 THR A C 1
ATOM 1722 O O . THR A 1 242 ? 20.812 -22.938 5.277 1 92.44 242 THR A O 1
ATOM 1725 N N . ALA A 1 243 ? 21.594 -21.047 4.246 1 91.56 243 ALA A N 1
ATOM 1726 C CA . ALA A 1 243 ? 22.406 -21.828 3.318 1 91.56 243 ALA A CA 1
ATOM 1727 C C . ALA A 1 243 ? 23.5 -22.594 4.059 1 91.56 243 ALA A C 1
ATOM 1729 O O . ALA A 1 243 ? 23.766 -23.766 3.754 1 91.56 243 ALA A O 1
ATOM 1730 N N . CYS A 1 244 ? 24.141 -21.953 4.969 1 90.5 244 CYS A N 1
ATOM 1731 C CA . CYS A 1 244 ? 25.188 -22.609 5.738 1 90.5 244 CYS A CA 1
ATOM 1732 C C . CYS A 1 244 ? 24.641 -23.75 6.582 1 90.5 244 CYS A C 1
ATOM 1734 O O . CYS A 1 244 ? 25.266 -24.797 6.703 1 90.5 244 CYS A O 1
ATOM 1736 N N . GLY A 1 245 ? 23.516 -23.594 7.156 1 90.5 245 GLY A N 1
ATOM 1737 C CA . GLY A 1 245 ? 22.906 -24.641 7.973 1 90.5 245 GLY A CA 1
ATOM 1738 C C . GLY A 1 245 ? 22.484 -25.859 7.168 1 90.5 245 GLY A C 1
ATOM 1739 O O . GLY A 1 245 ? 22.672 -26.984 7.613 1 90.5 245 GLY A O 1
ATOM 1740 N N . SER A 1 246 ? 21.938 -25.578 6.031 1 86.81 246 SER A N 1
ATOM 1741 C CA . SER A 1 246 ? 21.453 -26.688 5.223 1 86.81 246 SER A CA 1
ATOM 1742 C C . SER A 1 246 ? 22.578 -27.344 4.434 1 86.81 246 SER A C 1
ATOM 1744 O O . SER A 1 246 ? 22.703 -28.578 4.418 1 86.81 246 SER A O 1
ATOM 1746 N N . ALA A 1 247 ? 23.406 -26.578 3.76 1 83.75 247 ALA A N 1
ATOM 1747 C CA . ALA A 1 247 ? 24.406 -27.125 2.85 1 83.75 247 ALA A CA 1
ATOM 1748 C C . ALA A 1 247 ? 25.672 -27.516 3.604 1 83.75 247 ALA A C 1
ATOM 1750 O O . ALA A 1 247 ? 26.266 -28.562 3.332 1 83.75 247 ALA A O 1
ATOM 1751 N N . LEU A 1 248 ? 26.141 -26.656 4.539 1 81.19 248 LEU A N 1
ATOM 1752 C CA . LEU A 1 248 ? 27.422 -26.922 5.184 1 81.19 248 LEU A CA 1
ATOM 1753 C C . LEU A 1 248 ? 27.25 -27.859 6.371 1 81.19 248 LEU A C 1
ATOM 1755 O O . LEU A 1 248 ? 28.062 -28.766 6.582 1 81.19 248 LEU A O 1
ATOM 1759 N N . LEU A 1 249 ? 26.156 -27.672 7.102 1 85.06 249 LEU A N 1
ATOM 1760 C CA . LEU A 1 249 ? 25.984 -28.453 8.328 1 85.06 249 LEU A CA 1
ATOM 1761 C C . LEU A 1 249 ? 25.062 -29.641 8.094 1 85.06 249 LEU A C 1
ATOM 1763 O O . LEU A 1 249 ? 24.969 -30.531 8.93 1 85.06 249 LEU A O 1
ATOM 1767 N N . GLY A 1 250 ? 24.375 -29.719 6.961 1 84.06 250 GLY A N 1
ATOM 1768 C CA . GLY A 1 250 ? 23.594 -30.875 6.566 1 84.06 250 GLY A CA 1
ATOM 1769 C C . GLY A 1 250 ? 22.281 -31 7.324 1 84.06 250 GLY A C 1
ATOM 1770 O O . GLY A 1 250 ? 21.719 -32.094 7.426 1 84.06 250 GLY A O 1
ATOM 1771 N N . TYR A 1 251 ? 21.844 -29.969 8.023 1 87.62 251 TYR A N 1
ATOM 1772 C CA . TYR A 1 251 ? 20.547 -30 8.719 1 87.62 251 TYR A CA 1
ATOM 1773 C C . TYR A 1 251 ? 19.391 -29.922 7.727 1 87.62 251 TYR A C 1
ATOM 1775 O O . TYR A 1 251 ? 19.562 -29.438 6.602 1 87.62 251 TYR A O 1
ATOM 1783 N N . SER A 1 252 ? 18.312 -30.547 8.133 1 90.19 252 SER A N 1
ATOM 1784 C CA . SER A 1 252 ? 17.141 -30.5 7.266 1 90.19 252 SER A CA 1
ATOM 1785 C C . SER A 1 252 ? 16.656 -29.062 7.086 1 90.19 252 SER A C 1
ATOM 1787 O O . SER A 1 252 ? 16.812 -28.219 7.977 1 90.19 252 SER A O 1
ATOM 1789 N N . LEU A 1 253 ? 16.203 -28.688 5.941 1 89.81 253 LEU A N 1
ATOM 1790 C CA . LEU A 1 253 ? 15.773 -27.344 5.582 1 89.81 253 LEU A CA 1
ATOM 1791 C C . LEU A 1 253 ? 14.703 -26.844 6.551 1 89.81 253 LEU A C 1
ATOM 1793 O O . LEU A 1 253 ? 14.758 -25.703 7.008 1 89.81 253 LEU A O 1
ATOM 1797 N N . PRO A 1 254 ? 13.781 -27.734 6.957 1 91.69 254 PRO A N 1
ATOM 1798 C CA . PRO A 1 254 ? 12.773 -27.266 7.914 1 91.69 254 PRO A CA 1
ATOM 1799 C C . PRO A 1 254 ? 13.367 -26.922 9.273 1 91.69 254 PRO A C 1
ATOM 1801 O O . PRO A 1 254 ? 12.93 -25.969 9.93 1 91.69 254 PRO A O 1
ATOM 1804 N N . SER A 1 255 ? 14.305 -27.656 9.703 1 93.44 255 SER A N 1
ATOM 1805 C CA . SER A 1 255 ? 14.953 -27.375 10.984 1 93.44 255 SER A CA 1
ATOM 1806 C C . SER A 1 255 ? 15.695 -26.047 10.961 1 93.44 255 SER A C 1
ATOM 1808 O O . SER A 1 255 ? 15.594 -25.25 11.906 1 93.44 255 SER A O 1
ATOM 1810 N N . VAL A 1 256 ? 16.391 -25.766 9.93 1 93.56 256 VAL A N 1
ATOM 1811 C CA . VAL A 1 256 ? 17.141 -24.516 9.797 1 93.56 256 VAL A CA 1
ATOM 1812 C C . VAL A 1 256 ? 16.156 -23.344 9.68 1 93.56 256 VAL A C 1
ATOM 1814 O O . VAL A 1 256 ? 16.375 -22.297 10.289 1 93.56 256 VAL A O 1
ATOM 1817 N N . ALA A 1 257 ? 15.117 -23.516 8.875 1 94.62 257 ALA A N 1
ATOM 1818 C CA . ALA A 1 257 ? 14.109 -22.469 8.711 1 94.62 257 ALA A CA 1
ATOM 1819 C C . ALA A 1 257 ? 13.445 -22.125 10.047 1 94.62 257 ALA A C 1
ATOM 1821 O O . ALA A 1 257 ? 13.141 -20.969 10.32 1 94.62 257 ALA A O 1
ATOM 1822 N N . ALA A 1 258 ? 13.227 -23.125 10.844 1 95.69 258 ALA A N 1
ATOM 1823 C CA . ALA A 1 258 ? 12.617 -22.906 12.148 1 95.69 258 ALA A CA 1
ATOM 1824 C C . ALA A 1 258 ? 13.523 -22.047 13.039 1 95.69 258 ALA A C 1
ATOM 1826 O O . ALA A 1 258 ? 13.047 -21.141 13.719 1 95.69 258 ALA A O 1
ATOM 1827 N N . ILE A 1 259 ? 14.766 -22.328 13.023 1 94.5 259 ILE A N 1
ATOM 1828 C CA . ILE A 1 259 ? 15.727 -21.594 13.836 1 94.5 259 ILE A CA 1
ATOM 1829 C C . ILE A 1 259 ? 15.82 -20.156 13.336 1 94.5 259 ILE A C 1
ATOM 1831 O O . ILE A 1 259 ? 15.805 -19.203 14.133 1 94.5 259 ILE A O 1
ATOM 1835 N N . VAL A 1 260 ? 15.93 -20 12.078 1 94.81 260 VAL A N 1
ATOM 1836 C CA . VAL A 1 260 ? 16.031 -18.672 11.484 1 94.81 260 VAL A CA 1
ATOM 1837 C C . VAL A 1 260 ? 14.781 -17.859 11.797 1 94.81 260 VAL A C 1
ATOM 1839 O O . VAL A 1 260 ? 14.867 -16.672 12.133 1 94.81 260 VAL A O 1
ATOM 1842 N N . CYS A 1 261 ? 13.633 -18.438 11.703 1 95.44 261 CYS A N 1
ATOM 1843 C CA . CYS A 1 261 ? 12.383 -17.766 12.008 1 95.44 261 CYS A CA 1
ATOM 1844 C C . CYS A 1 261 ? 12.32 -17.375 13.477 1 95.44 261 CYS A C 1
ATOM 1846 O O . CYS A 1 261 ? 11.883 -16.266 13.812 1 95.44 261 CYS A O 1
ATOM 1848 N N . ALA A 1 262 ? 12.742 -18.297 14.32 1 94.81 262 ALA A N 1
ATOM 1849 C CA . ALA A 1 262 ? 12.734 -18.016 15.75 1 94.81 262 ALA A CA 1
ATOM 1850 C C . ALA A 1 262 ? 13.672 -16.859 16.078 1 94.81 262 ALA A C 1
ATOM 1852 O O . ALA A 1 262 ? 13.336 -15.984 16.891 1 94.81 262 ALA A O 1
ATOM 1853 N N . LEU A 1 263 ? 14.812 -16.828 15.469 1 94.75 263 LEU A N 1
ATOM 1854 C CA . LEU A 1 263 ? 15.766 -15.75 15.688 1 94.75 263 LEU A CA 1
ATOM 1855 C C . LEU A 1 263 ? 15.227 -14.422 15.156 1 94.75 263 LEU A C 1
ATOM 1857 O O . LEU A 1 263 ? 15.367 -13.383 15.805 1 94.75 263 LEU A O 1
ATOM 1861 N N . ALA A 1 264 ? 14.625 -14.5 13.984 1 95.12 264 ALA A N 1
ATOM 1862 C CA . ALA A 1 264 ? 14.031 -13.297 13.406 1 95.12 264 ALA A CA 1
ATOM 1863 C C . ALA A 1 264 ? 12.922 -12.75 14.297 1 95.12 264 ALA A C 1
ATOM 1865 O O . ALA A 1 264 ? 12.82 -11.539 14.508 1 95.12 264 ALA A O 1
ATOM 1866 N N . ALA A 1 265 ? 12.133 -13.633 14.805 1 92.81 265 ALA A N 1
ATOM 1867 C CA . ALA A 1 265 ? 11.055 -13.227 15.703 1 92.81 265 ALA A CA 1
ATOM 1868 C C . ALA A 1 265 ? 11.609 -12.586 16.969 1 92.81 265 ALA A C 1
ATOM 1870 O O . ALA A 1 265 ? 11.078 -11.57 17.453 1 92.81 265 ALA A O 1
ATOM 1871 N N . SER A 1 266 ? 12.672 -13.164 17.516 1 90.94 266 SER A N 1
ATOM 1872 C CA . SER A 1 266 ? 13.297 -12.633 18.734 1 90.94 266 SER A CA 1
ATOM 1873 C C . SER A 1 266 ? 13.859 -11.234 18.484 1 90.94 266 SER A C 1
ATOM 1875 O O . SER A 1 266 ? 13.703 -10.344 19.328 1 90.94 266 SER A O 1
ATOM 1877 N N . VAL A 1 267 ? 14.445 -11.055 17.359 1 90.81 267 VAL A N 1
ATOM 1878 C CA . VAL A 1 267 ? 15.008 -9.758 17.016 1 90.81 267 VAL A CA 1
ATOM 1879 C C . VAL A 1 267 ? 13.883 -8.734 16.859 1 90.81 267 VAL A C 1
ATOM 1881 O O . VAL A 1 267 ? 14.008 -7.594 17.312 1 90.81 267 VAL A O 1
ATOM 1884 N N . SER A 1 268 ? 12.789 -9.086 16.219 1 88.75 268 SER A N 1
ATOM 1885 C CA . SER A 1 268 ? 11.656 -8.188 16.016 1 88.75 268 SER A CA 1
ATOM 1886 C C . SER A 1 268 ? 11.031 -7.777 17.344 1 88.75 268 SER A C 1
ATOM 1888 O O . SER A 1 268 ? 10.617 -6.625 17.516 1 88.75 268 SER A O 1
ATOM 1890 N N . LEU A 1 269 ? 10.969 -8.664 18.297 1 82.88 269 LEU A N 1
ATOM 1891 C CA . LEU A 1 269 ? 10.328 -8.398 19.578 1 82.88 269 LEU A CA 1
ATOM 1892 C C . LEU A 1 269 ? 11.234 -7.562 20.484 1 82.88 269 LEU A C 1
ATOM 1894 O O . LEU A 1 269 ? 10.758 -6.84 21.359 1 82.88 269 LEU A O 1
ATOM 1898 N N . LEU A 1 270 ? 12.57 -7.621 20.172 1 81.19 270 LEU A N 1
ATOM 1899 C CA . LEU A 1 270 ? 13.523 -6.883 21 1 81.19 270 LEU A CA 1
ATOM 1900 C C . LEU A 1 270 ? 13.797 -5.504 20.406 1 81.19 270 LEU A C 1
ATOM 1902 O O . LEU A 1 270 ? 14.375 -4.641 21.062 1 81.19 270 LEU A O 1
ATOM 1906 N N . ALA A 1 271 ? 13.305 -5.25 19.219 1 74.62 271 ALA A N 1
ATOM 1907 C CA . ALA A 1 271 ? 13.664 -4.051 18.453 1 74.62 271 ALA A CA 1
ATOM 1908 C C . ALA A 1 271 ? 13.227 -2.787 19.188 1 74.62 271 ALA A C 1
ATOM 1910 O O . ALA A 1 271 ? 13.992 -1.824 19.281 1 74.62 271 ALA A O 1
ATOM 1911 N N . PRO A 1 272 ? 12.062 -2.746 19.766 1 70.75 272 PRO A N 1
ATOM 1912 C CA . PRO A 1 272 ? 11.664 -1.504 20.438 1 70.75 272 PRO A CA 1
ATOM 1913 C C . PRO A 1 272 ? 12.516 -1.188 21.656 1 70.75 272 PRO A C 1
ATOM 1915 O O . PRO A 1 272 ? 12.672 -0.02 22.031 1 70.75 272 PRO A O 1
ATOM 1918 N N . TRP A 1 273 ? 13.094 -2.219 22.203 1 71.5 273 TRP A N 1
ATOM 1919 C CA . TRP A 1 273 ? 13.93 -2.008 23.375 1 71.5 273 TRP A CA 1
ATOM 1920 C C . TRP A 1 273 ? 15.266 -1.388 22.984 1 71.5 273 TRP A C 1
ATOM 1922 O O . TRP A 1 273 ? 15.82 -0.58 23.734 1 71.5 273 TRP A O 1
ATOM 1932 N N . VAL A 1 274 ? 15.617 -1.687 21.812 1 68.69 274 VAL A N 1
ATOM 1933 C CA . VAL A 1 274 ? 16.875 -1.132 21.328 1 68.69 274 VAL A CA 1
ATOM 1934 C C . VAL A 1 274 ? 16.703 0.357 21.031 1 68.69 274 VAL A C 1
ATOM 1936 O O . VAL A 1 274 ? 17.625 1.152 21.281 1 68.69 274 VAL A O 1
ATOM 1939 N N . SER A 1 275 ? 15.523 0.796 20.578 1 66.31 275 SER A N 1
ATOM 1940 C CA . SER A 1 275 ? 15.258 2.205 20.297 1 66.31 275 SER A CA 1
ATOM 1941 C C . SER A 1 275 ? 15.195 3.018 21.594 1 66.31 275 SER A C 1
ATOM 1943 O O . SER A 1 275 ? 15.656 4.16 21.641 1 66.31 275 SER A O 1
ATOM 1945 N N . LEU A 1 276 ? 14.688 2.391 22.609 1 63.81 276 LEU A N 1
ATOM 1946 C CA . LEU A 1 276 ? 14.57 3.07 23.891 1 63.81 276 LEU A CA 1
ATOM 1947 C C . LEU A 1 276 ? 15.938 3.225 24.562 1 63.81 276 LEU A C 1
ATOM 1949 O O . LEU A 1 276 ? 16.203 4.23 25.219 1 63.81 276 LEU A O 1
ATOM 1953 N N . ALA A 1 277 ? 16.719 2.219 24.281 1 61.53 277 ALA A N 1
ATOM 1954 C CA . ALA A 1 277 ? 18.031 2.217 24.922 1 61.53 277 ALA A CA 1
ATOM 1955 C C . ALA A 1 277 ? 18.938 3.271 24.297 1 61.53 277 ALA A C 1
ATOM 1957 O O . ALA A 1 277 ? 19.938 3.67 24.906 1 61.53 277 ALA A O 1
ATOM 1958 N N . SER A 1 278 ? 18.609 3.746 23.125 1 58.91 278 SER A N 1
ATOM 1959 C CA . SER A 1 278 ? 19.5 4.688 22.438 1 58.91 278 SER A CA 1
ATOM 1960 C C . SER A 1 278 ? 19.172 6.129 22.812 1 58.91 278 SER A C 1
ATOM 1962 O O . SER A 1 278 ? 19.891 7.055 22.422 1 58.91 278 SER A O 1
ATOM 1964 N N . VAL A 1 279 ? 18.078 6.352 23.453 1 56.41 279 VAL A N 1
ATOM 1965 C CA . VAL A 1 279 ? 17.812 7.684 23.984 1 56.41 279 VAL A CA 1
ATOM 1966 C C . VAL A 1 279 ? 18.609 7.898 25.25 1 56.41 279 VAL A C 1
ATOM 1968 O O . VAL A 1 279 ? 18.406 7.195 26.25 1 56.41 279 VAL A O 1
ATOM 1971 N N . PRO A 1 280 ? 19.859 8.516 25.078 1 52.5 280 PRO A N 1
ATOM 1972 C CA . PRO A 1 280 ? 20.641 8.742 26.297 1 52.5 280 PRO A CA 1
ATOM 1973 C C . PRO A 1 280 ? 19.797 9.352 27.422 1 52.5 280 PRO A C 1
ATOM 1975 O O . PRO A 1 280 ? 19.047 10.297 27.188 1 52.5 280 PRO A O 1
ATOM 1978 N N . MET A 1 281 ? 19.359 8.508 28.406 1 49.12 281 MET A N 1
ATOM 1979 C CA . MET A 1 281 ? 18.812 9.102 29.609 1 49.12 281 MET A CA 1
ATOM 1980 C C . MET A 1 281 ? 19.719 10.219 30.125 1 49.12 281 MET A C 1
ATOM 1982 O O . MET A 1 281 ? 20.797 9.961 30.672 1 49.12 281 MET A O 1
ATOM 1986 N N . VAL A 1 282 ? 19.797 11.258 29.406 1 45.97 282 VAL A N 1
ATOM 1987 C CA . VAL A 1 282 ? 20.531 12.328 30.062 1 45.97 282 VAL A CA 1
ATOM 1988 C C . VAL A 1 282 ? 19.844 12.703 31.375 1 45.97 282 VAL A C 1
ATOM 1990 O O . VAL A 1 282 ? 18.734 13.266 31.359 1 45.97 282 VAL A O 1
ATOM 1993 N N . ILE A 1 283 ? 20.016 11.844 32.344 1 42.56 283 ILE A N 1
ATOM 1994 C CA . ILE A 1 283 ? 19.672 12.289 33.719 1 42.56 283 ILE A CA 1
ATOM 1995 C C . ILE A 1 283 ? 20.312 13.648 33.969 1 42.56 283 ILE A C 1
ATOM 1997 O O . ILE A 1 283 ? 21.547 13.75 34.062 1 42.56 283 ILE A O 1
ATOM 2001 N N . SER A 1 284 ? 19.75 14.672 33.531 1 41.12 284 SER A N 1
ATOM 2002 C CA . SER A 1 284 ? 20.188 15.938 34.125 1 41.12 284 SER A CA 1
ATOM 2003 C C . SER A 1 284 ? 20.031 15.93 35.656 1 41.12 284 SER A C 1
ATOM 2005 O O . SER A 1 284 ? 18.922 15.93 36.156 1 41.12 284 SER A O 1
ATOM 2007 N N . LEU A 1 285 ? 21 15.398 36.312 1 38.5 285 LEU A N 1
ATOM 2008 C CA . LEU A 1 285 ? 21.016 15.688 37.75 1 38.5 285 LEU A CA 1
ATOM 2009 C C . LEU A 1 285 ? 20.719 17.156 38 1 38.5 285 LEU A C 1
ATOM 2011 O O . LEU A 1 285 ? 21.172 18.031 37.25 1 38.5 285 LEU A O 1
ATOM 2015 N N . PRO A 1 286 ? 19.656 17.469 38.781 1 39 286 PRO A N 1
ATOM 2016 C CA . PRO A 1 286 ? 19.422 18.859 39.188 1 39 286 PRO A CA 1
ATOM 2017 C C . PRO A 1 286 ? 20.703 19.578 39.594 1 39 286 PRO A C 1
ATOM 2019 O O . PRO A 1 286 ? 21.531 19.031 40.312 1 39 286 PRO A O 1
ATOM 2022 N N . GLU A 1 287 ? 21.391 20.328 38.719 1 38.31 287 GLU A N 1
ATOM 2023 C CA . GLU A 1 287 ? 22.469 21.188 39.188 1 38.31 287 GLU A CA 1
ATOM 2024 C C . GLU A 1 287 ? 22.172 21.734 40.594 1 38.31 287 GLU A C 1
ATOM 2026 O O . GLU A 1 287 ? 21.031 22.109 40.875 1 38.31 287 GLU A O 1
ATOM 2031 N N . GLN A 1 288 ? 22.953 21.406 41.625 1 39.91 288 GLN A N 1
ATOM 2032 C CA . GLN A 1 288 ? 23.156 22.141 42.844 1 39.91 288 GLN A CA 1
ATOM 2033 C C . GLN A 1 288 ? 23.125 23.656 42.594 1 39.91 288 GLN A C 1
ATOM 2035 O O . GLN A 1 288 ? 23.484 24.109 41.5 1 39.91 288 GLN A O 1
ATOM 2040 N N . PRO A 1 289 ? 22.656 24.609 43.562 1 36.22 289 PRO A N 1
ATOM 2041 C CA . PRO A 1 289 ? 22.516 26.062 43.656 1 36.22 289 PRO A CA 1
ATOM 2042 C C . PRO A 1 289 ? 23.766 26.797 43.156 1 36.22 289 PRO A C 1
ATOM 2044 O O . PRO A 1 289 ? 23.844 28.031 43.281 1 36.22 289 PRO A O 1
ATOM 2047 N N . MET A 1 290 ? 25.094 26.297 43.344 1 34.47 290 MET A N 1
ATOM 2048 C CA . MET A 1 290 ? 26.156 27.297 43.344 1 34.47 290 MET A CA 1
ATOM 2049 C C . MET A 1 290 ? 26.141 28.109 42.031 1 34.47 290 MET A C 1
ATOM 2051 O O . MET A 1 290 ? 25.594 27.656 41.031 1 34.47 290 MET A O 1
ATOM 2055 N N . GLY A 1 291 ? 27 29.391 41.969 1 34.72 291 GLY A N 1
ATOM 2056 C CA . GLY A 1 291 ? 27.312 30.562 41.156 1 34.72 291 GLY A CA 1
ATOM 2057 C C . GLY A 1 291 ? 27.547 30.234 39.719 1 34.72 291 GLY A C 1
ATOM 2058 O O . GLY A 1 291 ? 27.891 31.109 38.906 1 34.72 291 GLY A O 1
ATOM 2059 N N . TYR A 1 292 ? 28.328 29.156 39.531 1 36.25 292 TYR A N 1
ATOM 2060 C CA . TYR A 1 292 ? 28.828 29.062 38.188 1 36.25 292 TYR A CA 1
ATOM 2061 C C . TYR A 1 292 ? 27.688 29.031 37.188 1 36.25 292 TYR A C 1
ATOM 2063 O O . TYR A 1 292 ? 26.75 28.234 37.312 1 36.25 292 TYR A O 1
ATOM 2071 N N . HIS A 1 293 ? 27.234 30.281 36.719 1 35.19 293 HIS A N 1
ATOM 2072 C CA . HIS A 1 293 ? 26.422 30.5 35.5 1 35.19 293 HIS A CA 1
ATOM 2073 C C . HIS A 1 293 ? 26.562 29.344 34.531 1 35.19 293 HIS A C 1
ATOM 2075 O O . HIS A 1 293 ? 27.562 29.25 33.812 1 35.19 293 HIS A O 1
ATOM 2081 N N . ARG A 1 294 ? 26.516 28.141 35.062 1 38.25 294 ARG A N 1
ATOM 2082 C CA . ARG A 1 294 ? 26.516 27.203 33.938 1 38.25 294 ARG A CA 1
ATOM 2083 C C . ARG A 1 294 ? 25.719 27.75 32.781 1 38.25 294 ARG A C 1
ATOM 2085 O O . ARG A 1 294 ? 24.625 28.297 32.938 1 38.25 294 ARG A O 1
ATOM 2092 N N . ALA A 1 295 ? 26.406 28.188 31.828 1 37.25 295 ALA A N 1
ATOM 2093 C CA . ALA A 1 295 ? 25.875 28.375 30.484 1 37.25 295 ALA A CA 1
ATOM 2094 C C . ALA A 1 295 ? 24.562 27.609 30.297 1 37.25 295 ALA A C 1
ATOM 2096 O O . ALA A 1 295 ? 24.5 26.406 30.609 1 37.25 295 ALA A O 1
ATOM 2097 N N . GLU A 1 296 ? 23.328 28.156 30.766 1 37.5 296 GLU A N 1
ATOM 2098 C CA . GLU A 1 296 ? 21.969 27.797 30.344 1 37.5 296 GLU A CA 1
ATOM 2099 C C . GLU A 1 296 ? 22.016 26.828 29.156 1 37.5 296 GLU A C 1
ATOM 2101 O O . GLU A 1 296 ? 22.266 27.234 28.016 1 37.5 296 GLU A O 1
ATOM 2106 N N . SER A 1 297 ? 22.812 25.906 29.266 1 39.38 297 SER A N 1
ATOM 2107 C CA . SER A 1 297 ? 22.797 24.859 28.25 1 39.38 297 SER A CA 1
ATOM 2108 C C . SER A 1 297 ? 21.391 24.688 27.656 1 39.38 297 SER A C 1
ATOM 2110 O O . SER A 1 297 ? 20.453 24.297 28.359 1 39.38 297 SER A O 1
ATOM 2112 N N . ASP A 1 298 ? 20.688 25.844 27.188 1 40.75 298 ASP A N 1
ATOM 2113 C CA . ASP A 1 298 ? 19.578 25.844 26.219 1 40.75 298 ASP A CA 1
ATOM 2114 C C . ASP A 1 298 ? 19.406 24.469 25.578 1 40.75 298 ASP A C 1
ATOM 2116 O O . ASP A 1 298 ? 20.219 24.047 24.766 1 40.75 298 ASP A O 1
ATOM 2120 N N . TYR A 1 299 ? 19.141 23.547 26.312 1 46.84 299 TYR A N 1
ATOM 2121 C CA . TYR A 1 299 ? 18.75 22.297 25.672 1 46.84 299 TYR A CA 1
ATOM 2122 C C . TYR A 1 299 ? 17.938 22.562 24.422 1 46.84 299 TYR A C 1
ATOM 2124 O O . TYR A 1 299 ? 16.703 22.625 24.484 1 46.84 299 TYR A O 1
ATOM 2132 N N . ARG A 1 300 ? 18.156 23.828 23.859 1 47.78 300 ARG A N 1
ATOM 2133 C CA . ARG A 1 300 ? 17.688 24.125 22.516 1 47.78 300 ARG A CA 1
ATOM 2134 C C . ARG A 1 300 ? 17.5 22.844 21.703 1 47.78 300 ARG A C 1
ATOM 2136 O O . ARG A 1 300 ? 18.078 21.797 22.047 1 47.78 300 ARG A O 1
ATOM 2143 N N . ASP A 1 301 ? 16.922 22.906 20.406 1 50.44 301 ASP A N 1
ATOM 2144 C CA . ASP A 1 301 ? 16.625 21.953 19.344 1 50.44 301 ASP A CA 1
ATOM 2145 C C . ASP A 1 301 ? 17.812 21.047 19.062 1 50.44 301 ASP A C 1
ATOM 2147 O O . ASP A 1 301 ? 18.844 21.5 18.562 1 50.44 301 ASP A O 1
ATOM 2151 N N . SER A 1 302 ? 18.219 20.281 19.969 1 56.47 302 SER A N 1
ATOM 2152 C CA . SER A 1 302 ? 19.297 19.359 19.625 1 56.47 302 SER A CA 1
ATOM 2153 C C . SER A 1 302 ? 18.984 18.562 18.359 1 56.47 302 SER A C 1
ATOM 2155 O O . SER A 1 302 ? 18.438 17.469 18.438 1 56.47 302 SER A O 1
ATOM 2157 N N . PRO A 1 303 ? 18.859 19.266 17.25 1 60.94 303 PRO A N 1
ATOM 2158 C CA . PRO A 1 303 ? 18.656 18.609 15.953 1 60.94 303 PRO A CA 1
ATOM 2159 C C . PRO A 1 303 ? 19.422 17.297 15.828 1 60.94 303 PRO A C 1
ATOM 2161 O O . PRO A 1 303 ? 18.938 16.344 15.211 1 60.94 303 PRO A O 1
ATOM 2164 N N . SER A 1 304 ? 20.641 17.281 16.562 1 70 304 SER A N 1
ATOM 2165 C CA . SER A 1 304 ? 21.453 16.078 16.422 1 70 304 SER A CA 1
ATOM 2166 C C . SER A 1 304 ? 20.812 14.906 17.156 1 70 304 SER A C 1
ATOM 2168 O O . SER A 1 304 ? 20.766 13.789 16.641 1 70 304 SER A O 1
ATOM 2170 N N . LEU A 1 305 ? 20.297 15.25 18.391 1 71.81 305 LEU A N 1
ATOM 2171 C CA . LEU A 1 305 ? 19.688 14.156 19.156 1 71.81 305 LEU A CA 1
ATOM 2172 C C . LEU A 1 305 ? 18.391 13.703 18.5 1 71.81 305 LEU A C 1
ATOM 2174 O O . LEU A 1 305 ? 18.109 12.508 18.438 1 71.81 305 LEU A O 1
ATOM 2178 N N . THR A 1 306 ? 17.641 14.672 18.047 1 69.94 306 THR A N 1
ATOM 2179 C CA . THR A 1 306 ? 16.406 14.328 17.359 1 69.94 306 THR A CA 1
ATOM 2180 C C . THR A 1 306 ? 16.688 13.508 16.094 1 69.94 306 THR A C 1
ATOM 2182 O O . THR A 1 306 ? 15.984 12.539 15.812 1 69.94 306 THR A O 1
ATOM 2185 N N . ALA A 1 307 ? 17.719 13.945 15.477 1 72.06 307 ALA A N 1
ATOM 2186 C CA . ALA A 1 307 ? 18.094 13.203 14.273 1 72.06 307 ALA A CA 1
ATOM 2187 C C . ALA A 1 307 ? 18.5 11.773 14.617 1 72.06 307 ALA A C 1
ATOM 2189 O O . ALA A 1 307 ? 18.188 10.844 13.875 1 72.06 307 ALA A O 1
ATOM 2190 N N . ARG A 1 308 ? 19.141 11.609 15.688 1 72.62 308 ARG A N 1
ATOM 2191 C CA . ARG A 1 308 ? 19.578 10.281 16.125 1 72.62 308 ARG A CA 1
ATOM 2192 C C . ARG A 1 308 ? 18.391 9.406 16.5 1 72.62 308 ARG A C 1
ATOM 2194 O O . ARG A 1 308 ? 18.344 8.219 16.172 1 72.62 308 ARG A O 1
ATOM 2201 N N . VAL A 1 309 ? 17.469 9.977 17.141 1 72.62 309 VAL A N 1
ATOM 2202 C CA . VAL A 1 309 ? 16.297 9.227 17.531 1 72.62 309 VAL A CA 1
ATOM 2203 C C . VAL A 1 309 ? 15.492 8.82 16.297 1 72.62 309 VAL A C 1
ATOM 2205 O O . VAL A 1 309 ? 15.023 7.68 16.203 1 72.62 309 VAL A O 1
ATOM 2208 N N . MET A 1 310 ? 15.492 9.742 15.406 1 74.19 310 MET A N 1
ATOM 2209 C CA . MET A 1 310 ? 14.766 9.43 14.18 1 74.19 310 MET A CA 1
ATOM 2210 C C . MET A 1 310 ? 15.484 8.359 13.375 1 74.19 310 MET A C 1
ATOM 2212 O O . MET A 1 310 ? 14.852 7.531 12.719 1 74.19 310 MET A O 1
ATOM 2216 N N . SER A 1 311 ? 16.688 8.453 13.445 1 76.06 311 SER A N 1
ATOM 2217 C CA . SER A 1 311 ? 17.469 7.434 12.758 1 76.06 311 SER A CA 1
ATOM 2218 C C . SER A 1 311 ? 17.25 6.059 13.375 1 76.06 311 SER A C 1
ATOM 2220 O O . SER A 1 311 ? 17.141 5.062 12.656 1 76.06 311 SER A O 1
ATOM 2222 N N . MET A 1 312 ? 17.109 5.977 14.625 1 79 312 MET A N 1
ATOM 2223 C CA . MET A 1 312 ? 16.891 4.695 15.297 1 79 312 MET A CA 1
ATOM 2224 C C . MET A 1 312 ? 15.492 4.16 15 1 79 312 MET A C 1
ATOM 2226 O O . MET A 1 312 ? 15.297 2.951 14.875 1 79 312 MET A O 1
ATOM 2230 N N . GLN A 1 313 ? 14.625 5.047 14.859 1 80.81 313 GLN A N 1
ATOM 2231 C CA . GLN A 1 313 ? 13.273 4.625 14.508 1 80.81 313 GLN A CA 1
ATOM 2232 C C . GLN A 1 313 ? 13.227 4.023 13.109 1 80.81 313 GLN A C 1
ATOM 2234 O O . GLN A 1 313 ? 12.5 3.057 12.859 1 80.81 313 GLN A O 1
ATOM 2239 N N . GLY A 1 314 ? 14.039 4.625 12.297 1 84.94 314 GLY A N 1
ATOM 2240 C CA . GLY A 1 314 ? 14.148 4.059 10.961 1 84.94 314 GLY A CA 1
ATOM 2241 C C . GLY A 1 314 ? 14.75 2.67 10.945 1 84.94 314 GLY A C 1
ATOM 2242 O O . GLY A 1 314 ? 14.312 1.803 10.188 1 84.94 314 GLY A O 1
ATOM 2243 N N . LEU A 1 315 ? 15.695 2.525 11.82 1 87.56 315 LEU A N 1
ATOM 2244 C CA . LEU A 1 315 ? 16.328 1.217 11.938 1 87.56 315 LEU A CA 1
ATOM 2245 C C . LEU A 1 315 ? 15.344 0.183 12.477 1 87.56 315 LEU A C 1
ATOM 2247 O O . LEU A 1 315 ? 15.266 -0.935 11.961 1 87.56 315 LEU A O 1
ATOM 2251 N N . VAL A 1 316 ? 14.586 0.556 13.453 1 86.94 316 VAL A N 1
ATOM 2252 C CA . VAL A 1 316 ? 13.633 -0.361 14.07 1 86.94 316 VAL A CA 1
ATOM 2253 C C . VAL A 1 316 ? 12.57 -0.756 13.047 1 86.94 316 VAL A C 1
ATOM 2255 O O . VAL A 1 316 ? 12.203 -1.93 12.945 1 86.94 316 VAL A O 1
ATOM 2258 N N . LEU A 1 317 ? 12.18 0.179 12.32 1 89.5 317 LEU A N 1
ATOM 2259 C CA . LEU A 1 317 ? 11.172 -0.088 11.289 1 89.5 317 LEU A CA 1
ATOM 2260 C C . LEU A 1 317 ? 11.734 -1.013 10.219 1 89.5 317 LEU A C 1
ATOM 2262 O O . LEU A 1 317 ? 11.062 -1.962 9.797 1 89.5 317 LEU A O 1
ATOM 2266 N N . SER A 1 318 ? 12.875 -0.674 9.812 1 92.56 318 SER A N 1
ATOM 2267 C CA . SER A 1 318 ? 13.5 -1.489 8.773 1 92.56 318 SER A CA 1
ATOM 2268 C C . SER A 1 318 ? 13.711 -2.922 9.25 1 92.56 318 SER A C 1
ATOM 2270 O O . SER A 1 318 ? 13.461 -3.873 8.508 1 92.56 318 SER A O 1
ATOM 2272 N N . VAL A 1 319 ? 14.086 -3.115 10.414 1 91.25 319 VAL A N 1
ATOM 2273 C CA . VAL A 1 319 ? 14.352 -4.434 10.977 1 91.25 319 VAL A CA 1
ATOM 2274 C C . VAL A 1 319 ? 13.039 -5.195 11.141 1 91.25 319 VAL A C 1
ATOM 2276 O O . VAL A 1 319 ? 12.969 -6.395 10.852 1 91.25 319 VAL A O 1
ATOM 2279 N N . ARG A 1 320 ? 12.039 -4.566 11.531 1 91.62 320 ARG A N 1
ATOM 2280 C CA . ARG A 1 320 ? 10.734 -5.199 11.695 1 91.62 320 ARG A CA 1
ATOM 2281 C C . ARG A 1 320 ? 10.195 -5.707 10.359 1 91.62 320 ARG A C 1
ATOM 2283 O O . ARG A 1 320 ? 9.703 -6.836 10.273 1 91.62 320 ARG A O 1
ATOM 2290 N N . VAL A 1 321 ? 10.328 -4.898 9.43 1 94.12 321 VAL A N 1
ATOM 2291 C CA . VAL A 1 321 ? 9.867 -5.289 8.102 1 94.12 321 VAL A CA 1
ATOM 2292 C C . VAL A 1 321 ? 10.703 -6.465 7.59 1 94.12 321 VAL A C 1
ATOM 2294 O O . VAL A 1 321 ? 10.164 -7.418 7.023 1 94.12 321 VAL A O 1
ATOM 2297 N N . ALA A 1 322 ? 11.961 -6.383 7.816 1 96.06 322 ALA A N 1
ATOM 2298 C CA . ALA A 1 322 ? 12.852 -7.453 7.383 1 96.06 322 ALA A CA 1
ATOM 2299 C C . ALA A 1 322 ? 12.508 -8.773 8.07 1 96.06 322 ALA A C 1
ATOM 2301 O O . ALA A 1 322 ? 12.516 -9.828 7.438 1 96.06 322 ALA A O 1
ATOM 2302 N N . CYS A 1 323 ? 12.227 -8.75 9.297 1 95.38 323 CYS A N 1
ATOM 2303 C CA . CYS A 1 323 ? 11.875 -9.953 10.039 1 95.38 323 CYS A CA 1
ATOM 2304 C C . CYS A 1 323 ? 10.578 -10.562 9.508 1 95.38 323 CYS A C 1
ATOM 2306 O O . CYS A 1 323 ? 10.453 -11.781 9.414 1 95.38 323 CYS A O 1
ATOM 2308 N N . SER A 1 324 ? 9.664 -9.727 9.18 1 95.69 324 SER A N 1
ATOM 2309 C CA . SER A 1 324 ? 8.422 -10.227 8.586 1 95.69 324 SER A CA 1
ATOM 2310 C C . SER A 1 324 ? 8.688 -10.891 7.242 1 95.69 324 SER A C 1
ATOM 2312 O O . SER A 1 324 ? 8.102 -11.93 6.934 1 95.69 324 SER A O 1
ATOM 2314 N N . VAL A 1 325 ? 9.516 -10.32 6.484 1 96.44 325 VAL A N 1
ATOM 2315 C CA . VAL A 1 325 ? 9.852 -10.867 5.176 1 96.44 325 VAL A CA 1
ATOM 2316 C C . VAL A 1 325 ? 10.539 -12.219 5.34 1 96.44 325 VAL A C 1
ATOM 2318 O O . VAL A 1 325 ? 10.266 -13.156 4.586 1 96.44 325 VAL A O 1
ATOM 2321 N N . ILE A 1 326 ? 11.398 -12.344 6.285 1 97.12 326 ILE A N 1
ATOM 2322 C CA . ILE A 1 326 ? 12.117 -13.586 6.555 1 97.12 326 ILE A CA 1
ATOM 2323 C C . ILE A 1 326 ? 11.125 -14.68 6.938 1 97.12 326 ILE A C 1
ATOM 2325 O O . ILE A 1 326 ? 11.156 -15.781 6.387 1 97.12 326 ILE A O 1
ATOM 2329 N N . VAL A 1 327 ? 10.227 -14.352 7.824 1 96.56 327 VAL A N 1
ATOM 2330 C CA . VAL A 1 327 ? 9.25 -15.336 8.281 1 96.56 327 VAL A CA 1
ATOM 2331 C C . VAL A 1 327 ? 8.32 -15.711 7.129 1 96.56 327 VAL A C 1
ATOM 2333 O O . VAL A 1 327 ? 7.973 -16.891 6.965 1 96.56 327 VAL A O 1
ATOM 2336 N N . LEU A 1 328 ? 7.977 -14.734 6.336 1 96.19 328 LEU A N 1
ATOM 2337 C CA . LEU A 1 328 ? 7.125 -14.984 5.18 1 96.19 328 LEU A CA 1
ATOM 2338 C C . LEU A 1 328 ? 7.797 -15.938 4.203 1 96.19 328 LEU A C 1
ATOM 2340 O O . LEU A 1 328 ? 7.152 -16.844 3.668 1 96.19 328 LEU A O 1
ATOM 2344 N N . ALA A 1 329 ? 9.055 -15.812 3.998 1 94.62 329 ALA A N 1
ATOM 2345 C CA . ALA A 1 329 ? 9.805 -16.656 3.076 1 94.62 329 ALA A CA 1
ATOM 2346 C C . ALA A 1 329 ? 9.93 -18.078 3.617 1 94.62 329 ALA A C 1
ATOM 2348 O O . ALA A 1 329 ? 10.016 -19.047 2.848 1 94.62 329 ALA A O 1
ATOM 2349 N N . CYS A 1 330 ? 9.93 -18.219 4.883 1 95.75 330 CYS A N 1
ATOM 2350 C CA . CYS A 1 330 ? 10.117 -19.516 5.508 1 95.75 330 CYS A CA 1
ATOM 2351 C C . CYS A 1 330 ? 8.781 -20.234 5.676 1 95.75 330 CYS A C 1
ATOM 2353 O O . CYS A 1 330 ? 8.75 -21.438 5.938 1 95.75 330 CYS A O 1
ATOM 2355 N N . THR A 1 331 ? 7.691 -19.547 5.551 1 95.31 331 THR A N 1
ATOM 2356 C CA . THR A 1 331 ? 6.359 -20.062 5.844 1 95.31 331 THR A CA 1
ATOM 2357 C C . THR A 1 331 ? 6.051 -21.281 4.973 1 95.31 331 THR A C 1
ATOM 2359 O O . THR A 1 331 ? 5.613 -22.312 5.48 1 95.31 331 THR A O 1
ATOM 2362 N N . PRO A 1 332 ? 6.324 -21.312 3.596 1 93.94 332 PRO A N 1
ATOM 2363 C CA . PRO A 1 332 ? 5.992 -22.516 2.812 1 93.94 332 PRO A CA 1
ATOM 2364 C C . PRO A 1 332 ? 6.812 -23.734 3.229 1 93.94 332 PRO A C 1
ATOM 2366 O O . PRO A 1 332 ? 6.301 -24.859 3.211 1 93.94 332 PRO A O 1
ATOM 2369 N N . ILE A 1 333 ? 8.039 -23.516 3.676 1 92.94 333 ILE A N 1
ATOM 2370 C CA . ILE A 1 333 ? 8.922 -24.609 4.07 1 92.94 333 ILE A CA 1
ATOM 2371 C C . ILE A 1 333 ? 8.438 -25.203 5.395 1 92.94 333 ILE A C 1
ATOM 2373 O O . ILE A 1 333 ? 8.344 -26.422 5.535 1 92.94 333 ILE A O 1
ATOM 2377 N N . LEU A 1 334 ? 8.109 -24.297 6.293 1 94.44 334 LEU A N 1
ATOM 2378 C CA . LEU A 1 334 ? 7.711 -24.75 7.621 1 94.44 334 LEU A CA 1
ATOM 2379 C C . LEU A 1 334 ? 6.305 -25.344 7.594 1 94.44 334 LEU A C 1
ATOM 2381 O O . LEU A 1 334 ? 6.023 -26.312 8.297 1 94.44 334 LEU A O 1
ATOM 2385 N N . ALA A 1 335 ? 5.449 -24.828 6.785 1 91.12 335 ALA A N 1
ATOM 2386 C CA . ALA A 1 335 ? 4.07 -25.312 6.707 1 91.12 335 ALA A CA 1
ATOM 2387 C C . ALA A 1 335 ? 4.004 -26.688 6.059 1 91.12 335 ALA A C 1
ATOM 2389 O O . ALA A 1 335 ? 3.08 -27.453 6.324 1 91.12 335 ALA A O 1
ATOM 2390 N N . SER A 1 336 ? 4.945 -27 5.191 1 89 336 SER A N 1
ATOM 2391 C CA . SER A 1 336 ? 4.961 -28.281 4.512 1 89 336 SER A CA 1
ATOM 2392 C C . SER A 1 336 ? 5.598 -29.359 5.387 1 89 336 SER A C 1
ATOM 2394 O O . SER A 1 336 ? 5.488 -30.562 5.086 1 89 336 SER A O 1
ATOM 2396 N N . SER A 1 337 ? 6.336 -29.016 6.43 1 86.75 337 SER A N 1
ATOM 2397 C CA . SER A 1 337 ? 7.066 -29.969 7.25 1 86.75 337 SER A CA 1
ATOM 2398 C C . SER A 1 337 ? 6.156 -30.625 8.273 1 86.75 337 SER A C 1
ATOM 2400 O O . SER A 1 337 ? 6.508 -31.656 8.852 1 86.75 337 SER A O 1
ATOM 2402 N N . GLY A 1 338 ? 4.969 -30.062 8.523 1 86.38 338 GLY A N 1
ATOM 2403 C CA . GLY A 1 338 ? 4.066 -30.688 9.477 1 86.38 338 GLY A CA 1
ATOM 2404 C C . GLY A 1 338 ? 3.287 -29.688 10.312 1 86.38 338 GLY A C 1
ATOM 2405 O O . GLY A 1 338 ? 3.377 -28.484 10.086 1 86.38 338 GLY A O 1
ATOM 2406 N N . ALA A 1 339 ? 2.588 -30.188 11.297 1 89.31 339 ALA A N 1
ATOM 2407 C CA . ALA A 1 339 ? 1.721 -29.375 12.148 1 89.31 339 ALA A CA 1
ATOM 2408 C C . ALA A 1 339 ? 2.541 -28.469 13.062 1 89.31 339 ALA A C 1
ATOM 2410 O O . ALA A 1 339 ? 2.143 -27.328 13.344 1 89.31 339 ALA A O 1
ATOM 2411 N N . ASP A 1 340 ? 3.717 -28.969 13.445 1 91.75 340 ASP A N 1
ATOM 2412 C CA . ASP A 1 340 ? 4.562 -28.172 14.336 1 91.75 340 ASP A CA 1
ATOM 2413 C C . ASP A 1 340 ? 5.059 -26.906 13.641 1 91.75 340 ASP A C 1
ATOM 2415 O O . ASP A 1 340 ? 5.141 -25.844 14.266 1 91.75 340 ASP A O 1
ATOM 2419 N N . GLY A 1 341 ? 5.391 -27.062 12.367 1 93.06 341 GLY A N 1
ATOM 2420 C CA . GLY A 1 341 ? 5.816 -25.891 11.617 1 93.06 341 GLY A CA 1
ATOM 2421 C C . GLY A 1 341 ? 4.715 -24.875 11.438 1 93.06 341 GLY A C 1
ATOM 2422 O O . GLY A 1 341 ? 4.957 -23.672 11.516 1 93.06 341 GLY A O 1
ATOM 2423 N N . VAL A 1 342 ? 3.518 -25.359 11.305 1 91.94 342 VAL A N 1
ATOM 2424 C CA . VAL A 1 342 ? 2.357 -24.5 11.109 1 91.94 342 VAL A CA 1
ATOM 2425 C C . VAL A 1 342 ? 2.072 -23.719 12.391 1 91.94 342 VAL A C 1
ATOM 2427 O O . VAL A 1 342 ? 1.854 -22.516 12.359 1 91.94 342 VAL A O 1
ATOM 2430 N N . ILE A 1 343 ? 2.113 -24.391 13.469 1 93.5 343 ILE A N 1
ATOM 2431 C CA . ILE A 1 343 ? 1.826 -23.766 14.758 1 93.5 343 ILE A CA 1
ATOM 2432 C C . ILE A 1 343 ? 2.908 -22.75 15.086 1 93.5 343 ILE A C 1
ATOM 2434 O O . ILE A 1 343 ? 2.613 -21.672 15.609 1 93.5 343 ILE A O 1
ATOM 2438 N N . LEU A 1 344 ? 4.141 -23.062 14.758 1 95.25 344 LEU A N 1
ATOM 2439 C CA . LEU A 1 344 ? 5.246 -22.141 15.008 1 95.25 344 LEU A CA 1
ATOM 2440 C C . LEU A 1 344 ? 5.051 -20.828 14.25 1 95.25 344 LEU A C 1
ATOM 2442 O O . LEU A 1 344 ? 5.156 -19.75 14.828 1 95.25 344 LEU A O 1
ATOM 2446 N N . VAL A 1 345 ? 4.742 -20.938 12.953 1 95.56 345 VAL A N 1
ATOM 2447 C CA . VAL A 1 345 ? 4.555 -19.75 12.133 1 95.56 345 VAL A CA 1
ATOM 2448 C C . VAL A 1 345 ? 3.354 -18.953 12.633 1 95.56 345 VAL A C 1
ATOM 2450 O O . VAL A 1 345 ? 3.404 -17.719 12.711 1 95.56 345 VAL A O 1
ATOM 2453 N N . ALA A 1 346 ? 2.312 -19.625 13.047 1 93 346 ALA A N 1
ATOM 2454 C CA . ALA A 1 346 ? 1.114 -18.953 13.562 1 93 346 ALA A CA 1
ATOM 2455 C C . ALA A 1 346 ? 1.414 -18.203 14.852 1 93 346 ALA A C 1
ATOM 2457 O O . ALA A 1 346 ? 0.96 -17.062 15.031 1 93 346 ALA A O 1
ATOM 2458 N N . VAL A 1 347 ? 2.176 -18.828 15.672 1 94.56 347 VAL A N 1
ATOM 2459 C CA . VAL A 1 347 ? 2.516 -18.219 16.969 1 94.56 347 VAL A CA 1
ATOM 2460 C C . VAL A 1 347 ? 3.408 -17 16.75 1 94.56 347 VAL A C 1
ATOM 2462 O O . VAL A 1 347 ? 3.236 -15.977 17.406 1 94.56 347 VAL A O 1
ATOM 2465 N N . ILE A 1 348 ? 4.344 -17.062 15.82 1 95.06 348 ILE A N 1
ATOM 2466 C CA . ILE A 1 348 ? 5.238 -15.953 15.523 1 95.06 348 ILE A CA 1
ATOM 2467 C C . ILE A 1 348 ? 4.438 -14.789 14.961 1 95.06 348 ILE A C 1
ATOM 2469 O O . ILE A 1 348 ? 4.656 -13.633 15.336 1 95.06 348 ILE A O 1
ATOM 2473 N N . ALA A 1 349 ? 3.537 -15.086 14.078 1 93.5 349 ALA A N 1
ATOM 2474 C CA . ALA A 1 349 ? 2.686 -14.047 13.508 1 93.5 349 ALA A CA 1
ATOM 2475 C C . ALA A 1 349 ? 1.836 -13.383 14.578 1 93.5 349 ALA A C 1
ATOM 2477 O O . ALA A 1 349 ? 1.723 -12.156 14.617 1 93.5 349 ALA A O 1
ATOM 2478 N N . ALA A 1 350 ? 1.3 -14.148 15.492 1 90.12 350 ALA A N 1
ATOM 2479 C CA . ALA A 1 350 ? 0.478 -13.625 16.578 1 90.12 350 ALA A CA 1
ATOM 2480 C C . ALA A 1 350 ? 1.31 -12.773 17.531 1 90.12 350 ALA A C 1
ATOM 2482 O O . ALA A 1 350 ? 0.876 -11.703 17.953 1 90.12 350 ALA A O 1
ATOM 2483 N N . ALA A 1 351 ? 2.475 -13.266 17.812 1 91.12 351 ALA A N 1
ATOM 2484 C CA . ALA A 1 351 ? 3.365 -12.523 18.703 1 91.12 351 ALA A CA 1
ATOM 2485 C C . ALA A 1 351 ? 3.744 -11.18 18.094 1 91.12 351 ALA A C 1
ATOM 2487 O O . ALA A 1 351 ? 3.805 -10.172 18.812 1 91.12 351 ALA A O 1
ATOM 2488 N N . GLY A 1 352 ? 3.99 -11.195 16.828 1 89.44 352 GLY A N 1
ATOM 2489 C CA . GLY A 1 352 ? 4.324 -9.945 16.156 1 89.44 352 GLY A CA 1
ATOM 2490 C C . GLY A 1 352 ? 3.189 -8.945 16.156 1 89.44 352 GLY A C 1
ATOM 2491 O O . GLY A 1 352 ? 3.416 -7.742 16.312 1 89.44 352 GLY A O 1
ATOM 2492 N N . MET A 1 353 ? 2.031 -9.375 16 1 88.88 353 MET A N 1
ATOM 2493 C CA . MET A 1 353 ? 0.874 -8.484 16 1 88.88 353 MET A CA 1
ATOM 2494 C C . MET A 1 353 ? 0.559 -7.992 17.406 1 88.88 353 MET A C 1
ATOM 2496 O O . MET A 1 353 ? 0.281 -6.809 17.609 1 88.88 353 MET A O 1
ATOM 2500 N N . LEU A 1 354 ? 0.612 -8.844 18.406 1 86.5 354 LEU A N 1
ATOM 2501 C CA . LEU A 1 354 ? 0.296 -8.484 19.781 1 86.5 354 LEU A CA 1
ATOM 2502 C C . LEU A 1 354 ? 1.377 -7.59 20.375 1 86.5 354 LEU A C 1
ATOM 2504 O O . LEU A 1 354 ? 1.099 -6.77 21.25 1 86.5 354 LEU A O 1
ATOM 2508 N N . GLY A 1 355 ? 2.598 -7.746 19.828 1 84.19 355 GLY A N 1
ATOM 2509 C CA . GLY A 1 355 ? 3.713 -6.969 20.359 1 84.19 355 GLY A CA 1
ATOM 2510 C C . GLY A 1 355 ? 3.662 -5.508 19.953 1 84.19 355 GLY A C 1
ATOM 2511 O O . GLY A 1 355 ? 4.359 -4.672 20.531 1 84.19 355 GLY A O 1
ATOM 2512 N N . THR A 1 356 ? 2.789 -5.137 19.062 1 82.62 356 THR A N 1
ATOM 2513 C CA . THR A 1 356 ? 2.717 -3.752 18.609 1 82.62 356 THR A CA 1
ATOM 2514 C C . THR A 1 356 ? 1.799 -2.934 19.5 1 82.62 356 THR A C 1
ATOM 2516 O O . THR A 1 356 ? 1.682 -1.717 19.344 1 82.62 356 THR A O 1
ATOM 2519 N N . ARG A 1 357 ? 1.231 -3.486 20.469 1 78.75 357 ARG A N 1
ATOM 2520 C CA . ARG A 1 357 ? 0.288 -2.781 21.328 1 78.75 357 ARG A CA 1
ATOM 2521 C C . ARG A 1 357 ? 0.994 -1.708 22.156 1 78.75 357 ARG A C 1
ATOM 2523 O O . ARG A 1 357 ? 0.39 -0.693 22.5 1 78.75 357 ARG A O 1
ATOM 2530 N N . ALA A 1 358 ? 2.26 -1.834 22.359 1 74.56 358 ALA A N 1
ATOM 2531 C CA . ALA A 1 358 ? 2.998 -0.879 23.188 1 74.56 358 ALA A CA 1
ATOM 2532 C C . ALA A 1 358 ? 3.77 0.112 22.328 1 74.56 358 ALA A C 1
ATOM 2534 O O . ALA A 1 358 ? 4.465 0.989 22.844 1 74.56 358 ALA A O 1
ATOM 2535 N N . VAL A 1 359 ? 3.559 0.026 21.094 1 76.5 359 VAL A N 1
ATOM 2536 C CA . VAL A 1 359 ? 4.336 0.864 20.188 1 76.5 359 VAL A CA 1
ATOM 2537 C C . VAL A 1 359 ? 3.521 2.094 19.781 1 76.5 359 VAL A C 1
ATOM 2539 O O . VAL A 1 359 ? 2.316 1.997 19.547 1 76.5 359 VAL A O 1
ATOM 2542 N N . ARG A 1 360 ? 4.152 3.268 19.828 1 73.94 360 ARG A N 1
ATOM 2543 C CA . ARG A 1 360 ? 3.463 4.527 19.562 1 73.94 360 ARG A CA 1
ATOM 2544 C C . ARG A 1 360 ? 3.543 4.906 18.094 1 73.94 360 ARG A C 1
ATOM 2546 O O . ARG A 1 360 ? 2.598 5.469 17.547 1 73.94 360 ARG A O 1
ATOM 2553 N N . SER A 1 361 ? 4.598 4.566 17.469 1 82.75 361 SER A N 1
ATOM 2554 C CA . SER A 1 361 ? 4.805 4.973 16.094 1 82.75 361 SER A CA 1
ATOM 2555 C C . SER A 1 361 ? 3.846 4.254 15.148 1 82.75 361 SER A C 1
ATOM 2557 O O . SER A 1 361 ? 3.75 3.023 15.172 1 82.75 361 SER A O 1
ATOM 2559 N N . LYS A 1 362 ? 3.082 4.953 14.438 1 86.75 362 LYS A N 1
ATOM 2560 C CA . LYS A 1 362 ? 2.115 4.398 13.5 1 86.75 362 LYS A CA 1
ATOM 2561 C C . LYS A 1 362 ? 2.795 3.467 12.5 1 86.75 362 LYS A C 1
ATOM 2563 O O . LYS A 1 362 ? 2.262 2.404 12.172 1 86.75 362 LYS A O 1
ATOM 2568 N N . ALA A 1 363 ? 3.932 3.854 12.062 1 86.75 363 ALA A N 1
ATOM 2569 C CA . ALA A 1 363 ? 4.629 3.055 11.062 1 86.75 363 ALA A CA 1
ATOM 2570 C C . ALA A 1 363 ? 5.059 1.708 11.641 1 86.75 363 ALA A C 1
ATOM 2572 O O . ALA A 1 363 ? 4.949 0.676 10.977 1 86.75 363 ALA A O 1
ATOM 2573 N N . ASP A 1 364 ? 5.465 1.713 12.852 1 86.19 364 ASP A N 1
ATOM 2574 C CA . ASP A 1 364 ? 5.914 0.48 13.492 1 86.19 364 ASP A CA 1
ATOM 2575 C C . ASP A 1 364 ? 4.742 -0.465 13.75 1 86.19 364 ASP A C 1
ATOM 2577 O O . ASP A 1 364 ? 4.852 -1.672 13.523 1 86.19 364 ASP A O 1
ATOM 2581 N N . VAL A 1 365 ? 3.676 0.114 14.195 1 87.62 365 VAL A N 1
ATOM 2582 C CA . VAL A 1 365 ? 2.492 -0.697 14.453 1 87.62 365 VAL A CA 1
ATOM 2583 C C . VAL A 1 365 ? 1.964 -1.277 13.141 1 87.62 365 VAL A C 1
ATOM 2585 O O . VAL A 1 365 ? 1.654 -2.469 13.062 1 87.62 365 VAL A O 1
ATOM 2588 N N . ALA A 1 366 ? 1.947 -0.481 12.164 1 90.25 366 ALA A N 1
ATOM 2589 C CA . ALA A 1 366 ? 1.46 -0.937 10.859 1 90.25 366 ALA A CA 1
ATOM 2590 C C . ALA A 1 366 ? 2.354 -2.037 10.297 1 90.25 366 ALA A C 1
ATOM 2592 O O . ALA A 1 366 ? 1.86 -3.016 9.734 1 90.25 366 ALA A O 1
ATOM 2593 N N . ALA A 1 367 ? 3.619 -1.857 10.43 1 90.62 367 ALA A N 1
ATOM 2594 C CA . ALA A 1 367 ? 4.551 -2.863 9.93 1 90.62 367 ALA A CA 1
ATOM 2595 C C . ALA A 1 367 ? 4.348 -4.199 10.633 1 90.62 367 ALA A C 1
ATOM 2597 O O . ALA A 1 367 ? 4.375 -5.258 10 1 90.62 367 ALA A O 1
ATOM 2598 N N . GLY A 1 368 ? 4.121 -4.152 11.914 1 88.94 368 GLY A N 1
ATOM 2599 C CA . GLY A 1 368 ? 3.902 -5.371 12.68 1 88.94 368 GLY A CA 1
ATOM 2600 C C . GLY A 1 368 ? 2.586 -6.047 12.352 1 88.94 368 GLY A C 1
ATOM 2601 O O . GLY A 1 368 ? 2.543 -7.258 12.125 1 88.94 368 GLY A O 1
ATOM 2602 N N . VAL A 1 369 ? 1.576 -5.281 12.25 1 89.06 369 VAL A N 1
ATOM 2603 C CA . VAL A 1 369 ? 0.243 -5.828 12.023 1 89.06 369 VAL A CA 1
ATOM 2604 C C . VAL A 1 369 ? 0.125 -6.32 10.578 1 89.06 369 VAL A C 1
ATOM 2606 O O . VAL A 1 369 ? -0.351 -7.43 10.336 1 89.06 369 VAL A O 1
ATOM 2609 N N . VAL A 1 370 ? 0.58 -5.555 9.656 1 92.06 370 VAL A N 1
ATOM 2610 C CA . VAL A 1 370 ? 0.519 -5.949 8.258 1 92.06 370 VAL A CA 1
ATOM 2611 C C . VAL A 1 370 ? 1.412 -7.168 8.023 1 92.06 370 VAL A C 1
ATOM 2613 O O . VAL A 1 370 ? 1.021 -8.109 7.324 1 92.06 370 VAL A O 1
ATOM 2616 N N . GLY A 1 371 ? 2.584 -7.113 8.594 1 93.31 371 GLY A N 1
ATOM 2617 C CA . GLY A 1 371 ? 3.455 -8.273 8.5 1 93.31 371 GLY A CA 1
ATOM 2618 C C . GLY A 1 371 ? 2.82 -9.539 9.047 1 93.31 371 GLY A C 1
ATOM 2619 O O . GLY A 1 371 ? 2.834 -10.578 8.383 1 93.31 371 GLY A O 1
ATOM 2620 N N . GLY A 1 372 ? 2.258 -9.438 10.227 1 91 372 GLY A N 1
ATOM 2621 C CA . GLY A 1 372 ? 1.583 -10.578 10.812 1 91 372 GLY A CA 1
ATOM 2622 C C . GLY A 1 372 ? 0.41 -11.07 9.984 1 91 372 GLY A C 1
ATOM 2623 O O . GLY A 1 372 ? 0.218 -12.281 9.82 1 91 372 GLY A O 1
ATOM 2624 N N . MET A 1 373 ? -0.331 -10.203 9.367 1 88.88 373 MET A N 1
ATOM 2625 C CA . MET A 1 373 ? -1.479 -10.562 8.539 1 88.88 373 MET A CA 1
ATOM 2626 C C . MET A 1 373 ? -1.033 -11.281 7.27 1 88.88 373 MET A C 1
ATOM 2628 O O . MET A 1 373 ? -1.643 -12.273 6.867 1 88.88 373 MET A O 1
ATOM 2632 N N . LEU A 1 374 ? -0.068 -10.781 6.676 1 92.12 374 LEU A N 1
ATOM 2633 C CA . LEU A 1 374 ? 0.438 -11.391 5.453 1 92.12 374 LEU A CA 1
ATOM 2634 C C . LEU A 1 374 ? 0.995 -12.781 5.73 1 92.12 374 LEU A C 1
ATOM 2636 O O . LEU A 1 374 ? 0.805 -13.703 4.934 1 92.12 374 LEU A O 1
ATOM 2640 N N . ILE A 1 375 ? 1.668 -12.898 6.848 1 93.94 375 ILE A N 1
ATOM 2641 C CA . ILE A 1 375 ? 2.219 -14.195 7.23 1 93.94 375 ILE A CA 1
ATOM 2642 C C . ILE A 1 375 ? 1.083 -15.188 7.477 1 93.94 375 ILE A C 1
ATOM 2644 O O . ILE A 1 375 ? 1.134 -16.328 7.008 1 93.94 375 ILE A O 1
ATOM 2648 N N . LEU A 1 376 ? 0.037 -14.758 8.141 1 89.81 376 LEU A N 1
ATOM 2649 C CA . LEU A 1 376 ? -1.099 -15.633 8.414 1 89.81 376 LEU A CA 1
ATOM 2650 C C . LEU A 1 376 ? -1.836 -15.977 7.125 1 89.81 376 LEU A C 1
ATOM 2652 O O . LEU A 1 376 ? -2.264 -17.125 6.938 1 89.81 376 LEU A O 1
ATOM 2656 N N . ALA A 1 377 ? -1.991 -15.016 6.312 1 89.62 377 ALA A N 1
ATOM 2657 C CA . ALA A 1 377 ? -2.635 -15.281 5.027 1 89.62 377 ALA A CA 1
ATOM 2658 C C . ALA A 1 377 ? -1.836 -16.281 4.207 1 89.62 377 ALA A C 1
ATOM 2660 O O . ALA A 1 377 ? -2.404 -17.203 3.619 1 89.62 377 ALA A O 1
ATOM 2661 N N . ALA A 1 378 ? -0.558 -16.125 4.156 1 92 378 ALA A N 1
ATOM 2662 C CA . ALA A 1 378 ? 0.301 -17.062 3.439 1 92 378 ALA A CA 1
ATOM 2663 C C . ALA A 1 378 ? 0.233 -18.453 4.066 1 92 378 ALA A C 1
ATOM 2665 O O . ALA A 1 378 ? 0.227 -19.469 3.357 1 92 378 ALA A O 1
ATOM 2666 N N . LEU A 1 379 ? 0.206 -18.438 5.367 1 91.12 379 LEU A N 1
ATOM 2667 C CA . LEU A 1 379 ? 0.128 -19.703 6.086 1 91.12 379 LEU A CA 1
ATOM 2668 C C . LEU A 1 379 ? -1.142 -20.469 5.715 1 91.12 379 LEU A C 1
ATOM 2670 O O . LEU A 1 379 ? -1.09 -21.656 5.406 1 91.12 379 LEU A O 1
ATOM 2674 N N . VAL A 1 380 ? -2.207 -19.781 5.68 1 87.56 380 VAL A N 1
ATOM 2675 C CA . VAL A 1 380 ? -3.492 -20.391 5.355 1 87.56 380 VAL A CA 1
ATOM 2676 C C . VAL A 1 380 ? -3.471 -20.906 3.92 1 87.56 380 VAL A C 1
ATOM 2678 O O . VAL A 1 380 ? -3.934 -22.016 3.646 1 87.56 380 VAL A O 1
ATOM 2681 N N . LEU A 1 381 ? -2.887 -20.234 3.023 1 87.38 381 LEU A N 1
ATOM 2682 C CA . LEU A 1 381 ? -2.83 -20.625 1.619 1 87.38 381 LEU A CA 1
ATOM 2683 C C . LEU A 1 381 ? -1.948 -21.844 1.432 1 87.38 381 LEU A C 1
ATOM 2685 O O . LEU A 1 381 ? -2.326 -22.781 0.728 1 87.38 381 LEU A O 1
ATOM 2689 N N . VAL A 1 382 ? -0.818 -21.875 2.111 1 89.62 382 VAL A N 1
ATOM 2690 C CA . VAL A 1 382 ? 0.121 -22.984 1.945 1 89.62 382 VAL A CA 1
ATOM 2691 C C . VAL A 1 382 ? -0.45 -24.25 2.584 1 89.62 382 VAL A C 1
ATOM 2693 O O . VAL A 1 382 ? -0.343 -25.344 2.021 1 89.62 382 VAL A O 1
ATOM 2696 N N . VAL A 1 383 ? -1.071 -24.125 3.719 1 87.31 383 VAL A N 1
ATOM 2697 C CA . VAL A 1 383 ? -1.646 -25.281 4.414 1 87.31 383 VAL A CA 1
ATOM 2698 C C . VAL A 1 383 ? -2.76 -25.891 3.566 1 87.31 383 VAL A C 1
ATOM 2700 O O . VAL A 1 383 ? -2.891 -27.109 3.492 1 87.31 383 VAL A O 1
ATOM 2703 N N . THR A 1 384 ? -3.496 -25.125 2.904 1 85.56 384 THR A N 1
ATOM 2704 C CA . THR A 1 384 ? -4.613 -25.609 2.104 1 85.56 384 THR A CA 1
ATOM 2705 C C . THR A 1 384 ? -4.109 -26.312 0.843 1 85.56 384 THR A C 1
ATOM 2707 O O . THR A 1 384 ? -4.738 -27.25 0.353 1 85.56 384 THR A O 1
ATOM 2710 N N . VAL A 1 385 ? -3.051 -25.875 0.296 1 84.62 385 VAL A N 1
ATOM 2711 C CA . VAL A 1 385 ? -2.498 -26.484 -0.906 1 84.62 385 VAL A CA 1
ATOM 2712 C C . VAL A 1 385 ? -1.902 -27.844 -0.562 1 84.62 385 VAL A C 1
ATOM 2714 O O . VAL A 1 385 ? -2.066 -28.812 -1.313 1 84.62 385 VAL A O 1
ATOM 2717 N N . HIS A 1 386 ? -1.319 -27.984 0.572 1 85.75 386 HIS A N 1
ATOM 2718 C CA . HIS A 1 386 ? -0.644 -29.219 0.942 1 85.75 386 HIS A CA 1
ATOM 2719 C C . HIS A 1 386 ? -1.603 -30.188 1.628 1 85.75 386 HIS A C 1
ATOM 2721 O O . HIS A 1 386 ? -1.447 -31.406 1.517 1 85.75 386 HIS A O 1
ATOM 2727 N N . TYR A 1 387 ? -2.564 -29.578 2.35 1 86 387 TYR A N 1
ATOM 2728 C CA . TYR A 1 387 ? -3.533 -30.391 3.07 1 86 387 TYR A CA 1
ATOM 2729 C C . TYR A 1 387 ? -4.961 -29.984 2.723 1 86 387 TYR A C 1
ATOM 2731 O O . TYR A 1 387 ? -5.637 -29.328 3.521 1 86 387 TYR A O 1
ATOM 2739 N N . PRO A 1 388 ? -5.449 -30.391 1.562 1 83.06 388 PRO A N 1
ATOM 2740 C CA . PRO A 1 388 ? -6.77 -29.969 1.091 1 83.06 388 PRO A CA 1
ATOM 2741 C C . PRO A 1 388 ? -7.902 -30.453 2 1 83.06 388 PRO A C 1
ATOM 2743 O O . PRO A 1 388 ? -8.992 -29.859 1.994 1 83.06 388 PRO A O 1
ATOM 2746 N N . GLU A 1 389 ? -7.605 -31.484 2.844 1 83.06 389 GLU A N 1
ATOM 2747 C CA . GLU A 1 389 ? -8.633 -32.031 3.729 1 83.06 389 GLU A CA 1
ATOM 2748 C C . GLU A 1 389 ? -9 -31.016 4.816 1 83.06 389 GLU A C 1
ATOM 2750 O O . GLU A 1 389 ? -10.102 -31.078 5.379 1 83.06 389 GLU A O 1
ATOM 2755 N N . PHE A 1 390 ? -8.133 -30.016 5.082 1 84.38 390 PHE A N 1
ATOM 2756 C CA . PHE A 1 390 ? -8.344 -29.078 6.184 1 84.38 390 PHE A CA 1
ATOM 2757 C C . PHE A 1 390 ? -8.906 -27.75 5.672 1 84.38 390 PHE A C 1
ATOM 2759 O O . PHE A 1 390 ? -9.047 -26.797 6.438 1 84.38 390 PHE A O 1
ATOM 2766 N N . ILE A 1 391 ? -9.32 -27.703 4.398 1 85.5 391 ILE A N 1
ATOM 2767 C CA . ILE A 1 391 ? -9.773 -26.453 3.799 1 85.5 391 ILE A CA 1
ATOM 2768 C C . ILE A 1 391 ? -11.008 -25.953 4.531 1 85.5 391 ILE A C 1
ATOM 2770 O O . ILE A 1 391 ? -11.109 -24.766 4.852 1 85.5 391 ILE A O 1
ATOM 2774 N N . THR A 1 392 ? -11.914 -26.859 4.867 1 85.12 392 THR A N 1
ATOM 2775 C CA . THR A 1 392 ? -13.172 -26.469 5.496 1 85.12 392 THR A CA 1
ATOM 2776 C C . THR A 1 392 ? -12.922 -25.875 6.879 1 85.12 392 THR A C 1
ATOM 2778 O O . THR A 1 392 ? -13.461 -24.812 7.211 1 85.12 392 THR A O 1
ATOM 2781 N N . ILE A 1 393 ? -12.055 -26.438 7.609 1 86.94 393 ILE A N 1
ATOM 2782 C CA . ILE A 1 393 ? -11.773 -25.984 8.969 1 86.94 393 ILE A CA 1
ATOM 2783 C C . ILE A 1 393 ? -11.023 -24.656 8.914 1 86.94 393 ILE A C 1
ATOM 2785 O O . ILE A 1 393 ? -11.289 -23.75 9.711 1 86.94 393 ILE A O 1
ATOM 2789 N N . VAL A 1 394 ? -10.133 -24.5 8.016 1 85.19 394 VAL A N 1
ATOM 2790 C CA . VAL A 1 394 ? -9.32 -23.312 7.91 1 85.19 394 VAL A CA 1
ATOM 2791 C C . VAL A 1 394 ? -10.188 -22.125 7.492 1 85.19 394 VAL A C 1
ATOM 2793 O O . VAL A 1 394 ? -10.016 -21.016 8 1 85.19 394 VAL A O 1
ATOM 2796 N N . VAL A 1 395 ? -11.133 -22.359 6.617 1 87.06 395 VAL A N 1
ATOM 2797 C CA . VAL A 1 395 ? -12.031 -21.297 6.156 1 87.06 395 VAL A CA 1
ATOM 2798 C C . VAL A 1 395 ? -12.914 -20.828 7.309 1 87.06 395 VAL A C 1
ATOM 2800 O O . VAL A 1 395 ? -13.078 -19.625 7.52 1 87.06 395 VAL A O 1
ATOM 2803 N N . VAL A 1 396 ? -13.391 -21.75 8.055 1 88 396 VAL A N 1
ATOM 2804 C CA . VAL A 1 396 ? -14.273 -21.422 9.172 1 88 396 VAL A CA 1
ATOM 2805 C C . VAL A 1 396 ? -13.492 -20.672 10.242 1 88 396 VAL A C 1
ATOM 2807 O O . VAL A 1 396 ? -13.945 -19.641 10.742 1 88 396 VAL A O 1
ATOM 2810 N N . VAL A 1 397 ? -12.328 -21.125 10.516 1 86.69 397 VAL A N 1
ATOM 2811 C CA . VAL A 1 397 ? 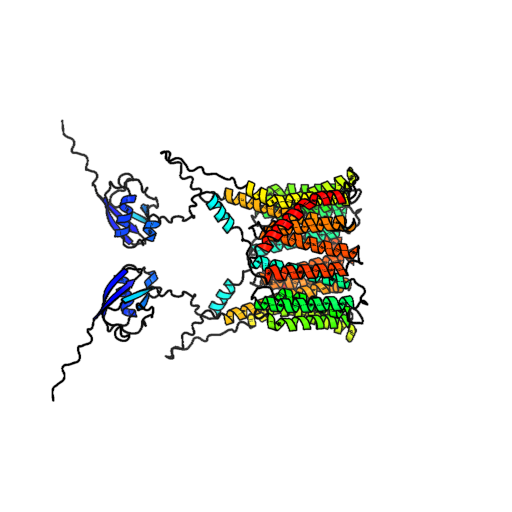-11.5 -20.484 11.531 1 86.69 397 VAL A CA 1
ATOM 2812 C C . VAL A 1 397 ? -11.117 -19.078 11.078 1 86.69 397 VAL A C 1
ATOM 2814 O O . VAL A 1 397 ? -11.148 -18.141 11.875 1 86.69 397 VAL A O 1
ATOM 2817 N N . SER A 1 398 ? -10.695 -18.938 9.836 1 86.81 398 SER A N 1
ATOM 2818 C CA . SER A 1 398 ? -10.352 -17.625 9.297 1 86.81 398 SER A CA 1
ATOM 2819 C C . SER A 1 398 ? -11.531 -16.672 9.375 1 86.81 398 SER A C 1
ATOM 2821 O O . SER A 1 398 ? -11.367 -15.492 9.688 1 86.81 398 SER A O 1
ATOM 2823 N N . GLY A 1 399 ? -12.75 -17.141 9.102 1 88.44 399 GLY A N 1
ATOM 2824 C CA . GLY A 1 399 ? -13.953 -16.328 9.195 1 88.44 399 GLY A CA 1
ATOM 2825 C C . GLY A 1 399 ? -14.258 -15.875 10.617 1 88.44 399 GLY A C 1
ATOM 2826 O O . GLY A 1 399 ? -14.578 -14.711 10.844 1 88.44 399 GLY A O 1
ATOM 2827 N N . VAL A 1 400 ? -14.07 -16.797 11.484 1 90.25 400 VAL A N 1
ATOM 2828 C CA . VAL A 1 400 ? -14.359 -16.484 12.883 1 90.25 400 VAL A CA 1
ATOM 2829 C C . VAL A 1 400 ? -13.352 -15.453 13.391 1 90.25 400 VAL A C 1
ATOM 2831 O O . VAL A 1 400 ? -13.734 -14.492 14.055 1 90.25 400 VAL A O 1
ATOM 2834 N N . ILE A 1 401 ? -12.109 -15.617 13.055 1 86.25 401 ILE A N 1
ATOM 2835 C CA . ILE A 1 401 ? -11.078 -14.688 13.492 1 86.25 401 ILE A CA 1
ATOM 2836 C C . ILE A 1 401 ? -11.336 -13.312 12.883 1 86.25 401 ILE A C 1
ATOM 2838 O O . ILE A 1 401 ? -11.234 -12.289 13.57 1 86.25 401 ILE A O 1
ATOM 2842 N N . GLY A 1 402 ? -11.648 -13.32 11.617 1 87.69 402 GLY A N 1
ATOM 2843 C CA . GLY A 1 402 ? -11.953 -12.055 10.969 1 87.69 402 GLY A CA 1
ATOM 2844 C C . GLY A 1 402 ? -13.125 -11.32 11.594 1 87.69 402 GLY A C 1
ATOM 2845 O O . GLY A 1 402 ? -13.055 -10.117 11.828 1 87.69 402 GLY A O 1
ATOM 2846 N N . LEU A 1 403 ? -14.141 -12.055 11.93 1 89.12 403 LEU A N 1
ATOM 2847 C CA . LEU A 1 403 ? -15.328 -11.461 12.531 1 89.12 403 LEU A CA 1
ATOM 2848 C C . LEU A 1 403 ? -15.031 -10.984 13.953 1 89.12 403 LEU A C 1
ATOM 2850 O O . LEU A 1 403 ? -15.492 -9.914 14.359 1 89.12 403 LEU A O 1
ATOM 2854 N N . THR A 1 404 ? -14.305 -11.773 14.664 1 87.69 404 THR A N 1
ATOM 2855 C CA . THR A 1 404 ? -13.953 -11.406 16.031 1 87.69 404 THR A CA 1
ATOM 2856 C C . THR A 1 404 ? -13.125 -10.125 16.047 1 87.69 404 THR A C 1
ATOM 2858 O O . THR A 1 404 ? -13.367 -9.234 16.875 1 87.69 404 THR A O 1
ATOM 2861 N N . ILE A 1 405 ? -12.164 -9.961 15.125 1 85.81 405 ILE A N 1
ATOM 2862 C CA . ILE A 1 405 ? -11.344 -8.758 15.016 1 85.81 405 ILE A CA 1
ATOM 2863 C C . ILE A 1 405 ? -12.234 -7.555 14.695 1 85.81 405 ILE A C 1
ATOM 2865 O O . ILE A 1 405 ? -12.078 -6.488 15.289 1 85.81 405 ILE A O 1
ATOM 2869 N N . LEU A 1 406 ? -13.141 -7.766 13.859 1 87.12 406 LEU A N 1
ATOM 2870 C CA . LEU A 1 406 ? -14.023 -6.688 13.438 1 87.12 406 LEU A CA 1
ATOM 2871 C C . LEU A 1 406 ? -14.914 -6.227 14.586 1 87.12 406 LEU A C 1
ATOM 2873 O O . LEU A 1 406 ? -15.023 -5.027 14.844 1 87.12 406 LEU A O 1
ATOM 2877 N N . VAL A 1 407 ? -15.5 -7.145 15.32 1 85.44 407 VAL A N 1
ATOM 2878 C CA . VAL A 1 407 ? -16.438 -6.828 16.391 1 85.44 407 VAL A CA 1
ATOM 2879 C C . VAL A 1 407 ? -15.688 -6.199 17.562 1 85.44 407 VAL A C 1
ATOM 2881 O O . VAL A 1 407 ? -16.141 -5.199 18.125 1 85.44 407 VAL A O 1
ATOM 2884 N N . LEU A 1 408 ? -14.531 -6.703 17.875 1 82.12 408 LEU A N 1
ATOM 2885 C CA . LEU A 1 408 ? -13.797 -6.254 19.047 1 82.12 408 LEU A CA 1
ATOM 2886 C C . LEU A 1 408 ? -13.164 -4.891 18.812 1 82.12 408 LEU A C 1
ATOM 2888 O O . LEU A 1 408 ? -13.117 -4.051 19.703 1 82.12 408 LEU A O 1
ATOM 2892 N N . ASN A 1 409 ? -12.711 -4.688 17.609 1 80.31 409 ASN A N 1
ATOM 2893 C CA . ASN A 1 409 ? -11.922 -3.482 17.375 1 80.31 409 ASN A CA 1
ATOM 2894 C C . ASN A 1 409 ? -12.758 -2.381 16.734 1 80.31 409 ASN A C 1
ATOM 2896 O O . ASN A 1 409 ? -12.406 -1.201 16.812 1 80.31 409 ASN A O 1
ATOM 2900 N N . VAL A 1 410 ? -13.742 -2.674 16.062 1 81 410 VAL A N 1
ATOM 2901 C CA . VAL A 1 410 ? -14.469 -1.656 15.312 1 81 410 VAL A CA 1
ATOM 2902 C C . VAL A 1 410 ? -15.82 -1.395 15.977 1 81 410 VAL A C 1
ATOM 2904 O O . VAL A 1 410 ? -16.219 -0.241 16.156 1 81 410 VAL A O 1
ATOM 2907 N N . LEU A 1 411 ? -16.547 -2.465 16.359 1 76.5 411 LEU A N 1
ATOM 2908 C CA . LEU A 1 411 ? -17.922 -2.318 16.828 1 76.5 411 LEU A CA 1
ATOM 2909 C C . LEU A 1 411 ? -17.984 -2.297 18.344 1 76.5 411 LEU A C 1
ATOM 2911 O O . LEU A 1 411 ? -18.969 -1.823 18.922 1 76.5 411 LEU A O 1
ATOM 2915 N N . GLY A 1 412 ? -16.938 -2.867 18.922 1 69.75 412 GLY A N 1
ATOM 2916 C CA . GLY A 1 412 ? -17.016 -3.039 20.375 1 69.75 412 GLY A CA 1
ATOM 2917 C C . GLY A 1 412 ? -16.625 -1.797 21.141 1 69.75 412 GLY A C 1
ATOM 2918 O O . GLY A 1 412 ? -16.109 -0.834 20.562 1 69.75 412 GLY A O 1
ATOM 2919 N N . PRO A 1 413 ? -17.078 -1.882 22.344 1 66.44 413 PRO A N 1
ATOM 2920 C CA . PRO A 1 413 ? -16.781 -0.748 23.219 1 66.44 413 PRO A CA 1
ATOM 2921 C C . PRO A 1 413 ? -15.289 -0.499 23.375 1 66.44 413 PRO A C 1
ATOM 2923 O O . PRO A 1 413 ? -14.477 -1.407 23.156 1 66.44 413 PRO A O 1
ATOM 2926 N N . SER A 1 414 ? -14.758 0.759 23.328 1 63.75 414 SER A N 1
ATOM 2927 C CA . SER A 1 414 ? -13.414 1.336 23.312 1 63.75 414 SER A CA 1
ATOM 2928 C C . SER A 1 414 ? -12.477 0.576 24.234 1 63.75 414 SER A C 1
ATOM 2930 O O . SER A 1 414 ? -11.336 0.273 23.875 1 63.75 414 SER A O 1
ATOM 2932 N N . TYR A 1 415 ? -12.672 0.582 25.531 1 64.12 415 TYR A N 1
ATOM 2933 C CA . TYR A 1 415 ? -11.688 0.056 26.469 1 64.12 415 TYR A CA 1
ATOM 2934 C C . TYR A 1 415 ? -12.281 -1.076 27.297 1 64.12 415 TYR A C 1
ATOM 2936 O O . TYR A 1 415 ? -13.297 -0.894 27.984 1 64.12 415 TYR A O 1
ATOM 2944 N N . ARG A 1 416 ? -11.969 -2.344 26.969 1 72.94 416 ARG A N 1
ATOM 2945 C CA . ARG A 1 416 ? -12.297 -3.488 27.797 1 72.94 416 ARG A CA 1
ATOM 2946 C C . ARG A 1 416 ? -11.055 -4.02 28.516 1 72.94 416 ARG A C 1
ATOM 2948 O O . ARG A 1 416 ? -10.219 -4.688 27.906 1 72.94 416 ARG A O 1
ATOM 2955 N N . PRO A 1 417 ? -10.93 -3.779 29.812 1 78.31 417 PRO A N 1
ATOM 2956 C CA . PRO A 1 417 ? -9.734 -4.188 30.547 1 78.31 417 PRO A CA 1
ATOM 2957 C C . PRO A 1 417 ? -9.477 -5.691 30.469 1 78.31 417 PRO A C 1
ATOM 2959 O O . PRO A 1 417 ? -8.32 -6.117 30.438 1 78.31 417 PRO A O 1
ATOM 2962 N N . ARG A 1 418 ? -10.547 -6.551 30.375 1 80.44 418 ARG A N 1
ATOM 2963 C CA . ARG A 1 418 ? -10.367 -8 30.328 1 80.44 418 ARG A CA 1
ATOM 2964 C C . ARG A 1 418 ? -9.695 -8.422 29.031 1 80.44 418 ARG A C 1
ATOM 2966 O O . ARG A 1 418 ? -8.859 -9.336 29.016 1 80.44 418 ARG A O 1
ATOM 2973 N N . LEU A 1 419 ? -9.953 -7.684 28 1 80.75 419 LEU A N 1
ATOM 2974 C CA . LEU A 1 419 ? -9.352 -8.008 26.703 1 80.75 419 LEU A CA 1
ATOM 2975 C C . LEU A 1 419 ? -7.883 -7.594 26.672 1 80.75 419 LEU A C 1
ATOM 2977 O O . LEU A 1 419 ? -7.055 -8.273 26.062 1 80.75 419 LEU A O 1
ATOM 2981 N N . ALA A 1 420 ? -7.602 -6.562 27.359 1 80.38 420 ALA A N 1
ATOM 2982 C CA . ALA A 1 420 ? -6.211 -6.117 27.438 1 80.38 420 ALA A CA 1
ATOM 2983 C C . ALA A 1 420 ? -5.359 -7.117 28.219 1 80.38 420 ALA A C 1
ATOM 2985 O O . ALA A 1 420 ? -4.23 -7.414 27.828 1 80.38 420 ALA A O 1
ATOM 2986 N N . ARG A 1 421 ? -5.918 -7.629 29.281 1 85.12 421 ARG A N 1
ATOM 2987 C CA . ARG A 1 421 ? -5.203 -8.602 30.094 1 85.12 421 ARG A CA 1
ATOM 2988 C C . ARG A 1 421 ? -5.023 -9.922 29.328 1 85.12 421 ARG A C 1
ATOM 2990 O O . ARG A 1 421 ? -3.971 -10.555 29.422 1 85.12 421 ARG A O 1
ATOM 2997 N N . ALA A 1 422 ? -6.012 -10.281 28.641 1 87.31 422 ALA A N 1
ATOM 2998 C CA . ALA A 1 422 ? -5.926 -11.5 27.844 1 87.31 422 ALA A CA 1
ATOM 2999 C C . ALA A 1 422 ? -4.887 -11.359 26.734 1 87.31 422 ALA A C 1
ATOM 3001 O O . ALA A 1 422 ? -4.137 -12.297 26.453 1 87.31 422 ALA A O 1
ATOM 3002 N N . ALA A 1 423 ? -4.887 -10.203 26.188 1 83.88 423 ALA A N 1
ATOM 3003 C CA . ALA A 1 423 ? -3.912 -9.953 25.125 1 83.88 423 ALA A CA 1
ATOM 3004 C C . ALA A 1 423 ? -2.488 -9.977 25.672 1 83.88 423 ALA A C 1
ATOM 3006 O O . ALA A 1 423 ? -1.572 -10.484 25.016 1 83.88 423 ALA A O 1
ATOM 3007 N N . ASP A 1 424 ? -2.365 -9.5 26.844 1 86.06 424 ASP A N 1
ATOM 3008 C CA . ASP A 1 424 ? -1.058 -9.531 27.5 1 86.06 424 ASP A CA 1
ATOM 3009 C C . ASP A 1 424 ? -0.625 -10.969 27.797 1 86.06 424 ASP A C 1
ATOM 3011 O O . ASP A 1 424 ? 0.524 -11.336 27.547 1 86.06 424 ASP A O 1
ATOM 3015 N N . ALA A 1 425 ? -1.521 -11.688 28.25 1 89.88 425 ALA A N 1
ATOM 3016 C CA . ALA A 1 425 ? -1.23 -13.086 28.547 1 89.88 425 ALA A CA 1
ATOM 3017 C C . ALA A 1 425 ? -0.908 -13.867 27.281 1 89.88 425 ALA A C 1
ATOM 3019 O O . ALA A 1 425 ? 0.039 -14.656 27.25 1 89.88 425 ALA A O 1
ATOM 3020 N N . LEU A 1 426 ? -1.64 -13.594 26.312 1 88.38 426 LEU A N 1
ATOM 3021 C CA . LEU A 1 426 ? -1.427 -14.273 25.047 1 88.38 426 LEU A CA 1
ATOM 3022 C C . LEU A 1 426 ? -0.075 -13.906 24.438 1 88.38 426 LEU A C 1
ATOM 3024 O O . LEU A 1 426 ? 0.594 -14.742 23.828 1 88.38 426 LEU A O 1
ATOM 3028 N N . GLU A 1 427 ? 0.238 -12.719 24.609 1 86.94 427 GLU A N 1
ATOM 3029 C CA . GLU A 1 427 ? 1.532 -12.273 24.109 1 86.94 427 GLU A CA 1
ATOM 3030 C C . GLU A 1 427 ? 2.678 -12.992 24.812 1 86.94 427 GLU A C 1
ATOM 3032 O O . GLU A 1 427 ? 3.604 -13.484 24.156 1 86.94 427 GLU A O 1
ATOM 3037 N N . ILE A 1 428 ? 2.555 -13.133 26.062 1 89.31 428 ILE A N 1
ATOM 3038 C CA . ILE A 1 428 ? 3.596 -13.789 26.844 1 89.31 428 ILE A CA 1
ATOM 3039 C C . ILE A 1 428 ? 3.656 -15.266 26.5 1 89.31 428 ILE A C 1
ATOM 3041 O O . ILE A 1 428 ? 4.742 -15.828 26.312 1 89.31 428 ILE A O 1
ATOM 3045 N N . ILE A 1 429 ? 2.566 -15.852 26.312 1 92.19 429 ILE A N 1
ATOM 3046 C CA . ILE A 1 429 ? 2.494 -17.266 25.984 1 92.19 429 ILE A CA 1
ATOM 3047 C C . ILE A 1 429 ? 3.072 -17.5 24.594 1 92.19 429 ILE A C 1
ATOM 3049 O O . ILE A 1 429 ? 3.803 -18.469 24.359 1 92.19 429 ILE A O 1
ATOM 3053 N N . ALA A 1 430 ? 2.744 -16.594 23.719 1 90.69 430 ALA A N 1
ATOM 3054 C CA . ALA A 1 430 ? 3.242 -16.719 22.344 1 90.69 430 ALA A CA 1
ATOM 3055 C C . ALA A 1 430 ? 4.762 -16.594 22.297 1 90.69 430 ALA A C 1
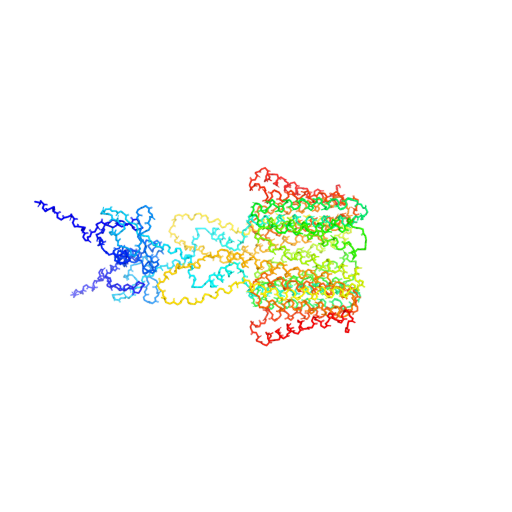ATOM 3057 O O . ALA A 1 430 ? 5.441 -17.406 21.672 1 90.69 430 ALA A O 1
ATOM 3058 N N . ILE A 1 431 ? 5.258 -15.703 23.031 1 89.62 431 ILE A N 1
ATOM 3059 C CA . ILE A 1 431 ? 6.699 -15.484 23.062 1 89.62 431 ILE A CA 1
ATOM 3060 C C . ILE A 1 431 ? 7.391 -16.672 23.719 1 89.62 431 ILE A C 1
ATOM 3062 O O . ILE A 1 431 ? 8.398 -17.172 23.203 1 89.62 431 ILE A O 1
ATOM 3066 N N . ALA A 1 432 ? 6.797 -17.203 24.766 1 92.56 432 ALA A N 1
ATOM 3067 C CA . ALA A 1 432 ? 7.375 -18.328 25.516 1 92.56 432 ALA A CA 1
ATOM 3068 C C . ALA A 1 432 ? 7.312 -19.625 24.703 1 92.56 432 ALA A C 1
ATOM 3070 O O . ALA A 1 432 ? 8.156 -20.5 24.875 1 92.56 432 ALA A O 1
ATOM 3071 N N . SER A 1 433 ? 6.379 -19.719 23.797 1 94.31 433 SER A N 1
ATOM 3072 C CA . SER A 1 433 ? 6.156 -20.969 23.078 1 94.31 433 SER A CA 1
ATOM 3073 C C . SER A 1 433 ? 7.047 -21.047 21.828 1 94.31 433 SER A C 1
ATOM 3075 O O . SER A 1 433 ? 7.211 -22.109 21.25 1 94.31 433 SER A O 1
ATOM 3077 N N . ILE A 1 434 ? 7.684 -19.969 21.438 1 94.12 434 ILE A N 1
ATOM 3078 C CA . ILE A 1 434 ? 8.5 -19.953 20.234 1 94.12 434 ILE A CA 1
ATOM 3079 C C . ILE A 1 434 ? 9.695 -20.891 20.406 1 94.12 434 ILE A C 1
ATOM 3081 O O . ILE A 1 434 ? 10.008 -21.672 19.5 1 94.12 434 ILE A O 1
ATOM 3085 N N . GLY A 1 435 ? 10.328 -20.922 21.516 1 94.06 435 GLY A N 1
ATOM 3086 C CA . GLY A 1 435 ? 11.477 -21.766 21.781 1 94.06 435 GLY A CA 1
ATOM 3087 C C . GLY A 1 435 ? 11.156 -23.25 21.719 1 94.06 435 GLY A C 1
ATOM 3088 O O . GLY A 1 435 ? 11.711 -23.969 20.891 1 94.06 435 GLY A O 1
ATOM 3089 N N . PRO A 1 436 ? 10.148 -23.734 22.562 1 94.38 436 PRO A N 1
ATOM 3090 C CA . PRO A 1 436 ? 9.781 -25.141 22.562 1 94.38 436 PRO A CA 1
ATOM 3091 C C . PRO A 1 436 ? 9.258 -25.625 21.219 1 94.38 436 PRO A C 1
ATOM 3093 O O . PRO A 1 436 ? 9.5 -26.766 20.812 1 94.38 436 PRO A O 1
ATOM 3096 N N . LEU A 1 437 ? 8.562 -24.797 20.531 1 94.56 437 LEU A N 1
ATOM 3097 C CA . LEU A 1 437 ? 8.039 -25.188 19.219 1 94.56 437 LEU A CA 1
ATOM 3098 C C . LEU A 1 437 ? 9.164 -25.312 18.203 1 94.56 437 LEU A C 1
ATOM 3100 O O . LEU A 1 437 ? 9.117 -26.203 17.344 1 94.56 437 LEU A O 1
ATOM 3104 N N . THR A 1 438 ? 10.117 -24.406 18.297 1 94.81 438 THR A N 1
ATOM 3105 C CA . THR A 1 438 ? 11.281 -24.531 17.438 1 94.81 438 THR A CA 1
ATOM 3106 C C . THR A 1 438 ? 12.031 -25.828 17.703 1 94.81 438 THR A C 1
ATOM 3108 O O . THR A 1 438 ? 12.453 -26.516 16.766 1 94.81 438 THR A O 1
ATOM 3111 N N . ALA A 1 439 ? 12.148 -26.203 18.938 1 94.19 439 ALA A N 1
ATOM 3112 C CA . ALA A 1 439 ? 12.82 -27.453 19.312 1 94.19 439 ALA A CA 1
ATOM 3113 C C . ALA A 1 439 ? 12.047 -28.656 18.797 1 94.19 439 ALA A C 1
ATOM 3115 O O . ALA A 1 439 ? 12.648 -29.672 18.438 1 94.19 439 ALA A O 1
ATOM 3116 N N . LEU A 1 440 ? 10.758 -28.531 18.766 1 93 440 LEU A N 1
ATOM 3117 C CA . LEU A 1 440 ? 9.938 -29.625 18.25 1 93 440 LEU A CA 1
ATOM 3118 C C . LEU A 1 440 ? 10.133 -29.797 16.75 1 93 440 LEU A C 1
ATOM 3120 O O . LEU A 1 440 ? 10.227 -30.922 16.25 1 93 440 LEU A O 1
ATOM 3124 N N . VAL A 1 441 ? 10.25 -28.719 16.047 1 92 441 VAL A N 1
ATOM 3125 C CA . VAL A 1 441 ? 10.43 -28.781 14.594 1 92 441 VAL A CA 1
ATOM 3126 C C . VAL A 1 441 ? 11.828 -29.328 14.273 1 92 441 VAL A C 1
ATOM 3128 O O . VAL A 1 441 ? 11.992 -30.094 13.328 1 92 441 VAL A O 1
ATOM 3131 N N . VAL A 1 442 ? 12.859 -28.891 15.125 1 90.94 442 VAL A N 1
ATOM 3132 C CA . VAL A 1 442 ? 14.234 -29.328 14.922 1 90.94 442 VAL A CA 1
ATOM 3133 C C . VAL A 1 442 ? 14.375 -30.797 15.328 1 90.94 442 VAL A C 1
ATOM 3135 O O . VAL A 1 442 ? 15.266 -31.5 14.852 1 90.94 442 VAL A O 1
ATOM 3138 N N . GLY A 1 443 ? 13.445 -31.359 16.016 1 87 443 GLY A N 1
ATOM 3139 C CA . GLY A 1 443 ? 13.461 -32.75 16.422 1 87 443 GLY A CA 1
ATOM 3140 C C . GLY A 1 443 ? 14.211 -33 17.719 1 87 443 GLY A C 1
ATOM 3141 O O . GLY A 1 443 ? 14.68 -34.125 17.969 1 87 443 GLY A O 1
ATOM 3142 N N . VAL A 1 444 ? 14.461 -31.938 18.391 1 86.19 444 VAL A N 1
ATOM 3143 C CA . VAL A 1 444 ? 15.156 -32.125 19.656 1 86.19 444 VAL A CA 1
ATOM 3144 C C . VAL A 1 444 ? 14.156 -32.5 20.75 1 86.19 444 VAL A C 1
ATOM 3146 O O . VAL A 1 444 ? 14.5 -33.188 21.719 1 86.19 444 VAL A O 1
ATOM 3149 N N . LEU A 1 445 ? 12.906 -32.094 20.547 1 76.31 445 LEU A N 1
ATOM 3150 C CA . LEU A 1 445 ? 11.828 -32.469 21.453 1 76.31 445 LEU A CA 1
ATOM 3151 C C . LEU A 1 445 ? 10.773 -33.312 20.719 1 76.31 445 LEU A C 1
ATOM 3153 O O . LEU A 1 445 ? 10.594 -33.156 19.516 1 76.31 445 LEU A O 1
ATOM 3157 N N . MET B 1 1 ? 48.938 75.562 41 1 32.91 1 MET B N 1
ATOM 3158 C CA . MET B 1 1 ? 48.406 74.312 40.438 1 32.91 1 MET B CA 1
ATOM 3159 C C . MET B 1 1 ? 46.906 74.375 40.188 1 32.91 1 MET B C 1
ATOM 3161 O O . MET B 1 1 ? 46.125 74.688 41.062 1 32.91 1 MET B O 1
ATOM 3165 N N . PRO B 1 2 ? 46.438 74.812 38.938 1 41.56 2 PRO B N 1
ATOM 3166 C CA . PRO B 1 2 ? 45.062 75.125 38.531 1 41.56 2 PRO B CA 1
ATOM 3167 C C . PRO B 1 2 ? 44.094 73.938 38.656 1 41.56 2 PRO B C 1
ATOM 3169 O O . PRO B 1 2 ? 44.5 72.812 38.375 1 41.56 2 PRO B O 1
ATOM 3172 N N . THR B 1 3 ? 43.344 73.875 39.719 1 39.91 3 THR B N 1
ATOM 3173 C CA . THR B 1 3 ? 42.344 72.812 39.969 1 39.91 3 THR B CA 1
ATOM 3174 C C . THR B 1 3 ? 41.375 72.688 38.781 1 39.91 3 THR B C 1
ATOM 3176 O O . THR B 1 3 ? 40.781 73.688 38.344 1 39.91 3 THR B O 1
ATOM 3179 N N . ARG B 1 4 ? 41.719 71.812 37.812 1 45.5 4 ARG B N 1
ATOM 3180 C CA . ARG B 1 4 ? 40.875 71.5 36.656 1 45.5 4 ARG B CA 1
ATOM 3181 C C . ARG B 1 4 ? 39.438 71.312 37.062 1 45.5 4 ARG B C 1
ATOM 3183 O O . ARG B 1 4 ? 39.125 70.688 38.062 1 45.5 4 ARG B O 1
ATOM 3190 N N . PRO B 1 5 ? 38.5 72.125 36.5 1 47.09 5 PRO B N 1
ATOM 3191 C CA . PRO B 1 5 ? 37.062 72.062 36.719 1 47.09 5 PRO B CA 1
ATOM 3192 C C . PRO B 1 5 ? 36.5 70.625 36.562 1 47.09 5 PRO B C 1
ATOM 3194 O O . PRO B 1 5 ? 37.094 69.812 35.812 1 47.09 5 PRO B O 1
ATOM 3197 N N . PRO B 1 6 ? 35.75 70.062 37.594 1 42.62 6 PRO B N 1
ATOM 3198 C CA . PRO B 1 6 ? 35.219 68.688 37.562 1 42.62 6 PRO B CA 1
ATOM 3199 C C . PRO B 1 6 ? 34.562 68.375 36.219 1 42.62 6 PRO B C 1
ATOM 3201 O O . PRO B 1 6 ? 34.125 69.25 35.5 1 42.62 6 PRO B O 1
ATOM 3204 N N . ALA B 1 7 ? 34.969 67.312 35.531 1 47 7 ALA B N 1
ATOM 3205 C CA . ALA B 1 7 ? 34.469 66.688 34.281 1 47 7 ALA B CA 1
ATOM 3206 C C . ALA B 1 7 ? 32.969 66.812 34.188 1 47 7 ALA B C 1
ATOM 3208 O O . ALA B 1 7 ? 32.25 66.812 35.219 1 47 7 ALA B O 1
ATOM 3209 N N . PRO B 1 8 ? 32.375 67.438 33.125 1 44.81 8 PRO B N 1
ATOM 3210 C CA . PRO B 1 8 ? 30.938 67.562 32.875 1 44.81 8 PRO B CA 1
ATOM 3211 C C . PRO B 1 8 ? 30.188 66.312 33.281 1 44.81 8 PRO B C 1
ATOM 3213 O O . PRO B 1 8 ? 30.594 65.188 32.969 1 44.81 8 PRO B O 1
ATOM 3216 N N . GLY B 1 9 ? 29.625 66.25 34.594 1 47.19 9 GLY B N 1
ATOM 3217 C CA . GLY B 1 9 ? 28.844 65.188 35.281 1 47.19 9 GLY B CA 1
ATOM 3218 C C . GLY B 1 9 ? 27.875 64.5 34.375 1 47.19 9 GLY B C 1
ATOM 3219 O O . GLY B 1 9 ? 27.359 65.062 33.406 1 47.19 9 GLY B O 1
ATOM 3220 N N . SER B 1 10 ? 28.156 63.188 34.062 1 55.16 10 SER B N 1
ATOM 3221 C CA . SER B 1 10 ? 27.234 62.312 33.375 1 55.16 10 SER B CA 1
ATOM 3222 C C . SER B 1 10 ? 25.781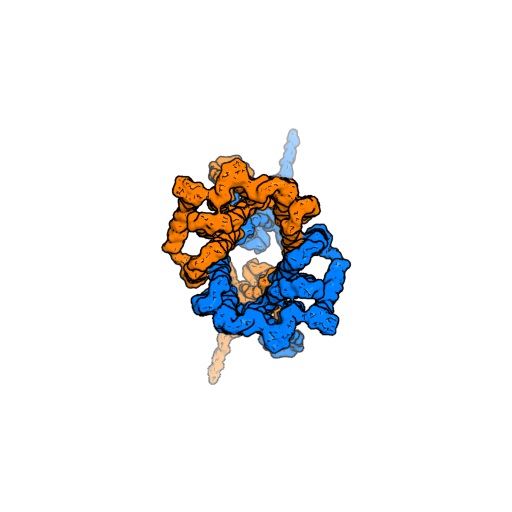 62.594 33.781 1 55.16 10 SER B C 1
ATOM 3224 O O . SER B 1 10 ? 25.469 62.688 34.969 1 55.16 10 SER B O 1
ATOM 3226 N N . SER B 1 11 ? 25.031 63.5 33.125 1 67.75 11 SER B N 1
ATOM 3227 C CA . SER B 1 11 ? 23.609 63.781 33.344 1 67.75 11 SER B CA 1
ATOM 3228 C C . SER B 1 11 ? 22.844 62.5 33.688 1 67.75 11 SER B C 1
ATOM 3230 O O . SER B 1 11 ? 23.031 61.469 33.062 1 67.75 11 SER B O 1
ATOM 3232 N N . PRO B 1 12 ? 22.234 62.469 34.906 1 79.19 12 PRO B N 1
ATOM 3233 C CA . PRO B 1 12 ? 21.516 61.281 35.406 1 79.19 12 PRO B CA 1
ATOM 3234 C C . PRO B 1 12 ? 20.406 60.812 34.469 1 79.19 12 PRO B C 1
ATOM 3236 O O . PRO B 1 12 ? 19.906 59.719 34.594 1 79.19 12 PRO B O 1
ATOM 3239 N N . PHE B 1 13 ? 20.125 61.625 33.406 1 84.81 13 PHE B N 1
ATOM 3240 C CA . PHE B 1 13 ? 19.078 61.25 32.438 1 84.81 13 PHE B CA 1
ATOM 3241 C C . PHE B 1 13 ? 19.594 61.406 31.016 1 84.81 13 PHE B C 1
ATOM 3243 O O . PHE B 1 13 ? 20.359 62.312 30.703 1 84.81 13 PHE B O 1
ATOM 3250 N N . VAL B 1 14 ? 19.375 60.531 30.156 1 86.81 14 VAL B N 1
ATOM 3251 C CA . VAL B 1 14 ? 19.734 60.531 28.75 1 86.81 14 VAL B CA 1
ATOM 3252 C C . VAL B 1 14 ? 18.469 60.594 27.891 1 86.81 14 VAL B C 1
ATOM 3254 O O . VAL B 1 14 ? 17.609 59.688 27.984 1 86.81 14 VAL B O 1
ATOM 3257 N N . PRO B 1 15 ? 18.266 61.656 27.109 1 88.31 15 PRO B N 1
ATOM 3258 C CA . PRO B 1 15 ? 17.141 61.719 26.172 1 88.31 15 PRO B CA 1
ATOM 3259 C C . PRO B 1 15 ? 17.328 60.781 24.984 1 88.31 15 PRO B C 1
ATOM 3261 O O . PRO B 1 15 ? 18.328 60.875 24.266 1 88.31 15 PRO B O 1
ATOM 3264 N N . VAL B 1 16 ? 16.453 59.781 24.891 1 88.25 16 VAL B N 1
ATOM 3265 C CA . VAL B 1 16 ? 16.5 58.812 23.781 1 88.25 16 VAL B CA 1
ATOM 3266 C C . VAL B 1 16 ? 15.141 58.75 23.094 1 88.25 16 VAL B C 1
ATOM 3268 O O . VAL B 1 16 ? 14.117 59.094 23.703 1 88.25 16 VAL B O 1
ATOM 3271 N N . THR B 1 17 ? 15.219 58.344 21.781 1 90.06 17 THR B N 1
ATOM 3272 C CA . THR B 1 17 ? 13.992 58.094 21.031 1 90.06 17 THR B CA 1
ATOM 3273 C C . THR B 1 17 ? 13.742 56.594 20.922 1 90.06 17 THR B C 1
ATOM 3275 O O . THR B 1 17 ? 14.602 55.844 20.422 1 90.06 17 THR B O 1
ATOM 3278 N N . VAL B 1 18 ? 12.703 56.188 21.469 1 87.75 18 VAL B N 1
ATOM 3279 C CA . VAL B 1 18 ? 12.328 54.781 21.375 1 87.75 18 VAL B CA 1
ATOM 3280 C C . VAL B 1 18 ? 11.25 54.594 20.312 1 87.75 18 VAL B C 1
ATOM 3282 O O . VAL B 1 18 ? 10.219 55.281 20.344 1 87.75 18 VAL B O 1
ATOM 3285 N N . VAL B 1 19 ? 11.578 53.656 19.438 1 85.69 19 VAL B N 1
ATOM 3286 C CA . VAL B 1 19 ? 10.641 53.375 18.359 1 85.69 19 VAL B CA 1
ATOM 3287 C C . VAL B 1 19 ? 10.008 52 18.594 1 85.69 19 VAL B C 1
ATOM 3289 O O . VAL B 1 19 ? 10.711 51 18.844 1 85.69 19 VAL B O 1
ATOM 3292 N N . HIS B 1 20 ? 8.797 51.969 18.625 1 80.19 20 HIS B N 1
ATOM 3293 C CA . HIS B 1 20 ? 8.039 50.719 18.672 1 80.19 20 HIS B CA 1
ATOM 3294 C C . HIS B 1 20 ? 6.887 50.75 17.672 1 80.19 20 HIS B C 1
ATOM 3296 O O . HIS B 1 20 ? 6.047 51.656 17.703 1 80.19 20 HIS B O 1
ATOM 3302 N N . GLU B 1 21 ? 6.922 49.688 16.812 1 74.94 21 GLU B N 1
ATOM 3303 C CA . GLU B 1 21 ? 5.902 49.469 15.789 1 74.94 21 GLU B CA 1
ATOM 3304 C C . GLU B 1 21 ? 5.562 50.75 15.055 1 74.94 21 GLU B C 1
ATOM 3306 O O . GLU B 1 21 ? 4.391 51.031 14.82 1 74.94 21 GLU B O 1
ATOM 3311 N N . GLY B 1 22 ? 6.617 51.469 14.742 1 77.69 22 GLY B N 1
ATOM 3312 C CA . GLY B 1 22 ? 6.5 52.656 13.914 1 77.69 22 GLY B CA 1
ATOM 3313 C C . GLY B 1 22 ? 6.215 53.906 14.711 1 77.69 22 GLY B C 1
ATOM 3314 O O . GLY B 1 22 ? 6.18 55 14.156 1 77.69 22 GLY B O 1
ATOM 3315 N N . VAL B 1 23 ? 5.957 53.781 15.977 1 79.12 23 VAL B N 1
ATOM 3316 C CA . VAL B 1 23 ? 5.746 54.938 16.828 1 79.12 23 VAL B CA 1
ATOM 3317 C C . VAL B 1 23 ? 7.043 55.281 17.562 1 79.12 23 VAL B C 1
ATOM 3319 O O . VAL B 1 23 ? 7.648 54.438 18.203 1 79.12 23 VAL B O 1
ATOM 3322 N N . ALA B 1 24 ? 7.453 56.5 17.344 1 83.94 24 ALA B N 1
ATOM 3323 C CA . ALA B 1 24 ? 8.641 57 18.016 1 83.94 24 ALA B CA 1
ATOM 3324 C C . ALA B 1 24 ? 8.266 57.844 19.234 1 83.94 24 ALA B C 1
ATOM 3326 O O . ALA B 1 24 ? 7.363 58.688 19.156 1 83.94 24 ALA B O 1
ATOM 3327 N N . LEU B 1 25 ? 8.805 57.531 20.359 1 84.31 25 LEU B N 1
ATOM 3328 C CA . LEU B 1 25 ? 8.594 58.281 21.594 1 84.31 25 LEU B CA 1
ATOM 3329 C C . LEU B 1 25 ? 9.914 58.812 22.141 1 84.31 25 LEU B C 1
ATOM 3331 O O . LEU B 1 25 ? 10.867 58.031 22.312 1 84.31 25 LEU B O 1
ATOM 3335 N N . ASP B 1 26 ? 9.922 60.125 22.219 1 84.19 26 ASP B N 1
ATOM 3336 C CA . ASP B 1 26 ? 11.094 60.719 22.859 1 84.19 26 ASP B CA 1
ATOM 3337 C C . ASP B 1 26 ? 10.977 60.656 24.375 1 84.19 26 ASP B C 1
ATOM 3339 O O . ASP B 1 26 ? 10.039 61.219 24.953 1 84.19 26 ASP B O 1
ATOM 3343 N N . VAL B 1 27 ? 11.766 59.875 24.953 1 84.88 27 VAL B N 1
ATOM 3344 C CA . VAL B 1 27 ? 11.719 59.75 26.406 1 84.88 27 VAL B CA 1
ATOM 3345 C C . VAL B 1 27 ? 13.102 60.031 26.984 1 84.88 27 VAL B C 1
ATOM 3347 O O . VAL B 1 27 ? 14.125 59.781 26.328 1 84.88 27 VAL B O 1
ATOM 3350 N N . THR B 1 28 ? 13.062 60.688 28.125 1 85.5 28 THR B N 1
ATOM 3351 C CA . THR B 1 28 ? 14.281 60.844 28.891 1 85.5 28 THR B CA 1
ATOM 3352 C C . THR B 1 28 ? 14.438 59.75 29.938 1 85.5 28 THR B C 1
ATOM 3354 O O . THR B 1 28 ? 13.609 59.625 30.844 1 85.5 28 THR B O 1
ATOM 3357 N N . LEU B 1 29 ? 15.375 58.875 29.719 1 85.06 29 LEU B N 1
ATOM 3358 C CA . LEU B 1 29 ? 15.57 57.719 30.594 1 85.06 29 LEU B CA 1
ATOM 3359 C C . LEU B 1 29 ? 16.75 57.938 31.516 1 85.06 29 LEU B C 1
ATOM 3361 O O . LEU B 1 29 ? 17.719 58.594 31.156 1 85.06 29 LEU B O 1
ATOM 3365 N N . PRO B 1 30 ? 16.562 57.438 32.75 1 85.81 30 PRO B N 1
ATOM 3366 C CA . PRO B 1 30 ? 17.703 57.5 33.625 1 85.81 30 PRO B CA 1
ATOM 3367 C C . PRO B 1 30 ? 18.891 56.688 33.125 1 85.81 30 PRO B C 1
ATOM 3369 O O . PRO B 1 30 ? 18.734 55.531 32.75 1 85.81 30 PRO B O 1
ATOM 3372 N N . SER B 1 31 ? 20.016 57.25 32.969 1 84.94 31 SER B N 1
ATOM 3373 C CA . SER B 1 31 ? 21.203 56.625 32.406 1 84.94 31 SER B CA 1
ATOM 3374 C C . SER B 1 31 ? 21.797 55.594 33.375 1 84.94 31 SER B C 1
ATOM 3376 O O . SER B 1 31 ? 22.516 54.688 32.938 1 84.94 31 SER B O 1
ATOM 3378 N N . GLY B 1 32 ? 21.438 55.594 34.594 1 84.81 32 GLY B N 1
ATOM 3379 C CA . GLY B 1 32 ? 22.078 54.75 35.594 1 84.81 32 GLY B CA 1
ATOM 3380 C C . GLY B 1 32 ? 21.297 53.5 35.906 1 84.81 32 GLY B C 1
ATOM 3381 O O . GLY B 1 32 ? 21.766 52.625 36.656 1 84.81 32 GLY B O 1
ATOM 3382 N N . LEU B 1 33 ? 20.109 53.281 35.406 1 86.25 33 LEU B N 1
ATOM 3383 C CA . LEU B 1 33 ? 19.297 52.094 35.688 1 86.25 33 LEU B CA 1
ATOM 3384 C C . LEU B 1 33 ? 19.453 51.031 34.625 1 86.25 33 LEU B C 1
ATOM 3386 O O . LEU B 1 33 ? 19.625 51.375 33.438 1 86.25 33 LEU B O 1
ATOM 3390 N N . PRO B 1 34 ? 19.531 49.781 35.062 1 86.44 34 PRO B N 1
ATOM 3391 C CA . PRO B 1 34 ? 19.562 48.688 34.094 1 86.44 34 PRO B CA 1
ATOM 3392 C C . PRO B 1 34 ? 18.344 48.719 33.156 1 86.44 34 PRO B C 1
ATOM 3394 O O . PRO B 1 34 ? 17.25 49.125 33.562 1 86.44 34 PRO B O 1
ATOM 3397 N N . VAL B 1 35 ? 18.547 48.281 31.953 1 87.25 35 VAL B N 1
ATOM 3398 C CA . VAL B 1 35 ? 17.531 48.312 30.922 1 87.25 35 VAL B CA 1
ATOM 3399 C C . VAL B 1 35 ? 16.297 47.531 31.375 1 87.25 35 VAL B C 1
ATOM 3401 O O . VAL B 1 35 ? 15.172 47.906 31.094 1 87.25 35 VAL B O 1
ATOM 3404 N N . VAL B 1 36 ? 16.391 46.469 32.188 1 83 36 VAL B N 1
ATOM 3405 C CA . VAL B 1 36 ? 15.32 45.594 32.656 1 83 36 VAL B CA 1
ATOM 3406 C C . VAL B 1 36 ? 14.359 46.406 33.531 1 83 36 VAL B C 1
ATOM 3408 O O . VAL B 1 36 ? 13.156 46.125 33.562 1 83 36 VAL B O 1
ATOM 3411 N N . GLU B 1 37 ? 14.844 47.344 34.188 1 84.94 37 GLU B N 1
ATOM 3412 C CA . GLU B 1 37 ? 14.016 48.156 35.094 1 84.94 37 GLU B CA 1
ATOM 3413 C C . GLU B 1 37 ? 13.273 49.25 34.344 1 84.94 37 GLU B C 1
ATOM 3415 O O . GLU B 1 37 ? 12.219 49.719 34.781 1 84.94 37 GLU B O 1
ATOM 3420 N N . ILE B 1 38 ? 13.836 49.625 33.219 1 82.12 38 ILE B N 1
ATOM 3421 C CA . ILE B 1 38 ? 13.273 50.75 32.438 1 82.12 38 ILE B CA 1
ATOM 3422 C C . ILE B 1 38 ? 12.219 50.219 31.484 1 82.12 38 ILE B C 1
ATOM 3424 O O . ILE B 1 38 ? 11.266 50.906 31.141 1 82.12 38 ILE B O 1
ATOM 3428 N N . LEU B 1 39 ? 12.359 48.906 31.188 1 81.12 39 LEU B N 1
ATOM 3429 C CA . LEU B 1 39 ? 11.539 48.312 30.141 1 81.12 39 LEU B CA 1
ATOM 3430 C C . LEU B 1 39 ? 10.062 48.344 30.516 1 81.12 39 LEU B C 1
ATOM 3432 O O . LEU B 1 39 ? 9.219 48.719 29.688 1 81.12 39 LEU B O 1
ATOM 3436 N N . PRO B 1 40 ? 9.703 48 31.719 1 79.31 40 PRO B N 1
ATOM 3437 C CA . PRO B 1 40 ? 8.273 48.062 32.031 1 79.31 40 PRO B CA 1
ATOM 3438 C C . PRO B 1 40 ? 7.707 49.469 32 1 79.31 40 PRO B C 1
ATOM 3440 O O . PRO B 1 40 ? 6.574 49.688 31.562 1 79.31 40 PRO B O 1
ATOM 3443 N N . VAL B 1 41 ? 8.492 50.438 32.438 1 78.81 41 VAL B N 1
ATOM 3444 C CA . VAL B 1 41 ? 8.055 51.844 32.469 1 78.81 41 VAL B CA 1
ATOM 3445 C C . VAL B 1 41 ? 7.879 52.344 31.031 1 78.81 41 VAL B C 1
ATOM 3447 O O . VAL B 1 41 ? 6.895 53.031 30.734 1 78.81 41 VAL B O 1
ATOM 3450 N N . LEU B 1 42 ? 8.82 52 30.234 1 79.38 42 LEU B N 1
ATOM 3451 C CA . LEU B 1 42 ? 8.742 52.344 28.812 1 79.38 42 LEU B CA 1
ATOM 3452 C C . LEU B 1 42 ? 7.535 51.688 28.156 1 79.38 42 LEU B C 1
ATOM 3454 O O . LEU B 1 42 ? 6.832 52.312 27.359 1 79.38 42 LEU B O 1
ATOM 3458 N N . ALA B 1 43 ? 7.402 50.406 28.438 1 76.88 43 ALA B N 1
ATOM 3459 C CA . ALA B 1 43 ? 6.277 49.656 27.875 1 76.88 43 ALA B CA 1
ATOM 3460 C C . ALA B 1 43 ? 4.949 50.281 28.297 1 76.88 43 ALA B C 1
ATOM 3462 O O . ALA B 1 43 ? 4.016 50.344 27.484 1 76.88 43 ALA B O 1
ATOM 3463 N N . GLU B 1 44 ? 4.949 50.719 29.469 1 76.19 44 GLU B N 1
ATOM 3464 C CA . GLU B 1 44 ? 3.748 51.375 29.984 1 76.19 44 GLU B CA 1
ATOM 3465 C C . GLU B 1 44 ? 3.502 52.719 29.297 1 76.19 44 GLU B C 1
ATOM 3467 O O . GLU B 1 44 ? 2.357 53.062 29 1 76.19 44 GLU B O 1
ATOM 3472 N N . ARG B 1 45 ? 4.598 53.344 29.047 1 75.81 45 ARG B N 1
ATOM 3473 C CA . ARG B 1 45 ? 4.488 54.688 28.453 1 75.81 45 ARG B CA 1
ATOM 3474 C C . ARG B 1 45 ? 4.141 54.594 26.969 1 75.81 45 ARG B C 1
ATOM 3476 O O . ARG B 1 45 ? 3.471 55.469 26.438 1 75.81 45 ARG B O 1
ATOM 3483 N N . LEU B 1 46 ? 4.723 53.531 26.438 1 73.5 46 LEU B N 1
ATOM 3484 C CA . LEU B 1 46 ? 4.457 53.344 25.016 1 73.5 46 LEU B CA 1
ATOM 3485 C C . LEU B 1 46 ? 3.08 52.75 24.781 1 73.5 46 LEU B C 1
ATOM 3487 O O . LEU B 1 46 ? 2.602 52.688 23.641 1 73.5 46 LEU B O 1
ATOM 3491 N N . GLY B 1 47 ? 2.225 52.594 25.719 1 63.56 47 GLY B N 1
ATOM 3492 C CA . GLY B 1 47 ? 0.802 52.281 25.75 1 63.56 47 GLY B CA 1
ATOM 3493 C C . GLY B 1 47 ? 0.419 51.094 24.906 1 63.56 47 GLY B C 1
ATOM 3494 O O . GLY B 1 47 ? -0.75 50.688 24.859 1 63.56 47 GLY B O 1
ATOM 3495 N N . GLY B 1 48 ? 1.269 50.469 24.172 1 55.28 48 GLY B N 1
ATOM 3496 C CA . GLY B 1 48 ? 0.883 49.469 23.188 1 55.28 48 GLY B CA 1
ATOM 3497 C C . GLY B 1 48 ? 1.305 48.062 23.562 1 55.28 48 GLY B C 1
ATOM 3498 O O . GLY B 1 48 ? 1.015 47.094 22.828 1 55.28 48 GLY B O 1
ATOM 3499 N N . LEU B 1 49 ? 1.951 47.938 24.594 1 57.34 49 LEU B N 1
ATOM 3500 C CA . LEU B 1 49 ? 2.4 46.594 24.906 1 57.34 49 LEU B CA 1
ATOM 3501 C C . LEU B 1 49 ? 1.409 45.875 25.828 1 57.34 49 LEU B C 1
ATOM 3503 O O . LEU B 1 49 ? 1.137 46.344 26.938 1 57.34 49 LEU B O 1
ATOM 3507 N N . GLY B 1 50 ? 0.54 45.031 25.297 1 52.44 50 GLY B N 1
ATOM 3508 C CA . GLY B 1 50 ? -0.387 44.219 26.062 1 52.44 50 GLY B CA 1
ATOM 3509 C C . GLY B 1 50 ? 0.285 43.438 27.172 1 52.44 50 GLY B C 1
ATOM 3510 O O . GLY B 1 50 ? 1.514 43.344 27.219 1 52.44 50 GLY B O 1
ATOM 3511 N N . PRO B 1 51 ? -0.457 43.031 28.188 1 53.78 51 PRO B N 1
ATOM 3512 C CA . PRO B 1 51 ? 0.112 42.219 29.281 1 53.78 51 PRO B CA 1
ATOM 3513 C C . PRO B 1 51 ? 0.992 41.094 28.766 1 53.78 51 PRO B C 1
ATOM 3515 O O . PRO B 1 51 ? 1.955 40.688 29.422 1 53.78 51 PRO B O 1
ATOM 3518 N N . ASP B 1 52 ? 0.692 40.562 27.625 1 51.06 52 ASP B N 1
ATOM 3519 C CA . ASP B 1 52 ? 1.461 39.469 27.031 1 51.06 52 ASP B CA 1
ATOM 3520 C C . ASP B 1 52 ? 2.85 39.938 26.609 1 51.06 52 ASP B C 1
ATOM 3522 O O . ASP B 1 52 ? 3.812 39.188 26.656 1 51.06 52 ASP B O 1
ATOM 3526 N N . ALA B 1 53 ? 3.035 41.156 26.203 1 54.81 53 ALA B N 1
ATOM 3527 C CA . ALA B 1 53 ? 4.324 41.719 25.812 1 54.81 53 ALA B CA 1
ATOM 3528 C C . ALA B 1 53 ? 5.254 41.844 27.016 1 54.81 53 ALA B C 1
ATOM 3530 O O . ALA B 1 53 ? 6.465 41.656 26.891 1 54.81 53 ALA B O 1
ATOM 3531 N N . LEU B 1 54 ? 4.695 42.125 28.109 1 56.12 54 LEU B N 1
ATOM 3532 C CA . LEU B 1 54 ? 5.469 42.156 29.344 1 56.12 54 LEU B CA 1
ATOM 3533 C C . LEU B 1 54 ? 5.891 40.781 29.766 1 56.12 54 LEU B C 1
ATOM 3535 O O . LEU B 1 54 ? 6.957 40.594 30.359 1 56.12 54 LEU B O 1
ATOM 3539 N N . ALA B 1 55 ? 5.016 39.781 29.422 1 52.47 55 ALA B N 1
ATOM 3540 C CA . ALA B 1 55 ? 5.297 38.375 29.719 1 52.47 55 ALA B CA 1
ATOM 3541 C C . ALA B 1 55 ? 6.344 37.812 28.766 1 52.47 55 ALA B C 1
ATOM 3543 O O . ALA B 1 55 ? 7.129 36.938 29.156 1 52.47 55 ALA B O 1
ATOM 3544 N N . TYR B 1 56 ? 6.371 38.281 27.5 1 55.44 56 TYR B N 1
ATOM 3545 C CA . TYR B 1 56 ? 7.18 37.656 26.469 1 55.44 56 TYR B CA 1
ATOM 3546 C C . TYR B 1 56 ? 8.508 38.375 26.297 1 55.44 56 TYR B C 1
ATOM 3548 O O . TYR B 1 56 ? 9.289 38.062 25.391 1 55.44 56 TYR B O 1
ATOM 3556 N N . GLY B 1 57 ? 8.977 39.094 27.312 1 64.81 57 GLY B N 1
ATOM 3557 C CA . GLY B 1 57 ? 10.266 39.75 27.453 1 64.81 57 GLY B CA 1
ATOM 3558 C C . GLY B 1 57 ? 10.5 40.844 26.422 1 64.81 57 GLY B C 1
ATOM 3559 O O . GLY B 1 57 ? 10.516 40.562 25.219 1 64.81 57 GLY B O 1
ATOM 3560 N N . LEU B 1 58 ? 10.297 41.969 26.516 1 72.06 58 LEU B N 1
ATOM 3561 C CA . LEU B 1 58 ? 10.641 43.156 25.734 1 72.06 58 LEU B CA 1
ATOM 3562 C C . LEU B 1 58 ? 12.148 43.406 25.766 1 72.06 58 LEU B C 1
ATOM 3564 O O . LEU B 1 58 ? 12.797 43.156 26.781 1 72.06 58 LEU B O 1
ATOM 3568 N N . CYS B 1 59 ? 12.672 43.469 24.516 1 80.19 59 CYS B N 1
ATOM 3569 C CA . CYS B 1 59 ? 14.078 43.875 24.453 1 80.19 59 CYS B CA 1
ATOM 3570 C C . CYS B 1 59 ? 14.242 45.188 23.719 1 80.19 59 CYS B C 1
ATOM 3572 O O . CYS B 1 59 ? 13.461 45.5 22.812 1 80.19 59 CYS B O 1
ATOM 3574 N N . LEU B 1 60 ? 15.133 46.031 24.188 1 80.88 60 LEU B N 1
ATOM 3575 C CA . LEU B 1 60 ? 15.508 47.281 23.516 1 80.88 60 LEU B CA 1
ATOM 3576 C C . LEU B 1 60 ? 16.703 47.062 22.594 1 80.88 60 LEU B C 1
ATOM 3578 O O . LEU B 1 60 ? 17.672 46.406 22.969 1 80.88 60 LEU B O 1
ATOM 3582 N N . ALA B 1 61 ? 16.547 47.375 21.391 1 83.94 61 ALA B N 1
ATOM 3583 C CA . ALA B 1 61 ? 17.656 47.25 20.438 1 83.94 61 ALA B CA 1
ATOM 3584 C C . ALA B 1 61 ? 18.031 48.625 19.859 1 83.94 61 ALA B C 1
ATOM 3586 O O . ALA B 1 61 ? 17.203 49.531 19.797 1 83.94 61 ALA B O 1
ATOM 3587 N N . ARG B 1 62 ? 19.312 48.75 19.594 1 82.94 62 ARG B N 1
ATOM 3588 C CA . ARG B 1 62 ? 19.781 49.938 18.906 1 82.94 62 ARG B CA 1
ATOM 3589 C C . ARG B 1 62 ? 19.297 49.969 17.469 1 82.94 62 ARG B C 1
ATOM 3591 O O . ARG B 1 62 ? 18.891 48.938 16.922 1 82.94 62 ARG B O 1
ATOM 3598 N N . SER B 1 63 ? 19.172 51.125 16.859 1 75.5 63 SER B N 1
ATOM 3599 C CA . SER B 1 63 ? 18.719 51.281 15.484 1 75.5 63 SER B CA 1
ATOM 3600 C C . SER B 1 63 ? 19.484 50.344 14.547 1 75.5 63 SER B C 1
ATOM 3602 O O . SER B 1 63 ? 18.953 49.938 13.508 1 75.5 63 SER B O 1
ATOM 3604 N N . ALA B 1 64 ? 20.625 49.906 14.961 1 72.88 64 ALA B N 1
ATOM 3605 C CA . ALA B 1 64 ? 21.453 49.031 14.125 1 72.88 64 ALA B CA 1
ATOM 3606 C C . ALA B 1 64 ? 21.141 47.562 14.375 1 72.88 64 ALA B C 1
ATOM 3608 O O . ALA B 1 64 ? 21.734 46.688 13.758 1 72.88 64 ALA B O 1
ATOM 3609 N N . GLY B 1 65 ? 20.141 47.281 15.172 1 73.5 65 GLY B N 1
ATOM 3610 C CA . GLY B 1 65 ? 19.656 45.906 15.359 1 73.5 65 GLY B CA 1
ATOM 3611 C C . GLY B 1 65 ? 20.344 45.188 16.516 1 73.5 65 GLY B C 1
ATOM 3612 O O . GLY B 1 65 ? 20.047 44.031 16.781 1 73.5 65 GLY B O 1
ATOM 3613 N N . ALA B 1 66 ? 21.297 45.812 17.141 1 76.12 66 ALA B N 1
ATOM 3614 C CA . ALA B 1 66 ? 22 45.156 18.25 1 76.12 66 ALA B CA 1
ATOM 3615 C C . ALA B 1 66 ? 21.172 45.25 19.547 1 76.12 66 ALA B C 1
ATOM 3617 O O . ALA B 1 66 ? 20.828 46.344 19.984 1 76.12 66 ALA B O 1
ATOM 3618 N N . PRO B 1 67 ? 20.828 44.031 20.078 1 79.31 67 PRO B N 1
ATOM 3619 C CA . PRO B 1 67 ? 20.047 44.094 21.312 1 79.31 67 PRO B CA 1
ATOM 3620 C C . PRO B 1 67 ? 20.859 44.594 22.5 1 79.31 67 PRO B C 1
ATOM 3622 O O . PRO B 1 67 ? 22.062 44.344 22.594 1 79.31 67 PRO B O 1
ATOM 3625 N N . LEU B 1 68 ? 20.203 45.469 23.359 1 80.56 68 LEU B N 1
ATOM 3626 C CA . LEU B 1 68 ? 20.828 45.938 24.594 1 80.56 68 LEU B CA 1
ATOM 3627 C C . LEU B 1 68 ? 20.719 44.938 25.703 1 80.56 68 LEU B C 1
ATOM 3629 O O . LEU B 1 68 ? 19.719 44.188 25.781 1 80.56 68 LEU B O 1
ATOM 3633 N N . ASP B 1 69 ? 21.75 44.719 26.391 1 80.94 69 ASP B N 1
ATOM 3634 C CA . ASP B 1 69 ? 21.766 43.812 27.531 1 80.94 69 ASP B CA 1
ATOM 3635 C C . ASP B 1 69 ? 20.828 44.312 28.641 1 80.94 69 ASP B C 1
ATOM 3637 O O . ASP B 1 69 ? 20.969 45.438 29.125 1 80.94 69 ASP B O 1
ATOM 3641 N N . PRO B 1 70 ? 19.859 43.5 28.984 1 80.19 70 PRO B N 1
ATOM 3642 C CA . PRO B 1 70 ? 18.875 43.906 29.984 1 80.19 70 PRO B CA 1
ATOM 3643 C C . PRO B 1 70 ? 19.484 44.125 31.375 1 80.19 70 PRO B C 1
ATOM 3645 O O . PRO B 1 70 ? 18.938 44.844 32.188 1 80.19 70 PRO B O 1
ATOM 3648 N N . SER B 1 71 ? 20.656 43.594 31.625 1 82.62 71 SER B N 1
ATOM 3649 C CA . SER B 1 71 ? 21.234 43.625 32.969 1 82.62 71 SER B CA 1
ATOM 3650 C C . SER B 1 71 ? 22.156 44.844 33.125 1 82.62 71 SER B C 1
ATOM 3652 O O . SER B 1 71 ? 22.578 45.156 34.219 1 82.62 71 SER B O 1
ATOM 3654 N N . ARG B 1 72 ? 22.438 45.531 32.031 1 85.88 72 ARG B N 1
ATOM 3655 C CA . ARG B 1 72 ? 23.359 46.656 32.094 1 85.88 72 ARG B CA 1
ATOM 3656 C C . ARG B 1 72 ? 22.625 48 31.938 1 85.88 72 ARG B C 1
ATOM 3658 O O . ARG B 1 72 ? 21.516 48.031 31.406 1 85.88 72 ARG B O 1
ATOM 3665 N N . SER B 1 73 ? 23.219 48.969 32.469 1 85.25 73 SER B N 1
ATOM 3666 C CA . SER B 1 73 ? 22.656 50.312 32.375 1 85.25 73 SER B CA 1
ATOM 3667 C C . SER B 1 73 ? 22.859 50.938 31 1 85.25 73 SER B C 1
ATOM 3669 O O . SER B 1 73 ? 23.703 50.469 30.234 1 85.25 73 SER B O 1
ATOM 3671 N N . LEU B 1 74 ? 22.125 51.875 30.656 1 86.94 74 LEU B N 1
ATOM 3672 C CA . LEU B 1 74 ? 22.234 52.562 29.359 1 86.94 74 LEU B CA 1
ATOM 3673 C C . LEU B 1 74 ? 23.578 53.25 29.203 1 86.94 74 LEU B C 1
ATOM 3675 O O . LEU B 1 74 ? 24.172 53.25 28.125 1 86.94 74 LEU B O 1
ATOM 3679 N N . GLU B 1 75 ? 24.016 53.812 30.391 1 85.12 75 GLU B N 1
ATOM 3680 C CA . GLU B 1 75 ? 25.328 54.469 30.391 1 85.12 75 GLU B CA 1
ATOM 3681 C C . GLU B 1 75 ? 26.453 53.469 30.156 1 85.12 75 GLU B C 1
ATOM 3683 O O . GLU B 1 75 ? 27.406 53.75 29.438 1 85.12 75 GLU B O 1
ATOM 3688 N N . GLY B 1 76 ? 26.25 52.281 30.797 1 85.31 76 GLY B N 1
ATOM 3689 C CA . GLY B 1 76 ? 27.234 51.219 30.625 1 85.31 76 GLY B CA 1
ATOM 3690 C C . GLY B 1 76 ? 27.312 50.688 29.219 1 85.31 76 GLY B C 1
ATOM 3691 O O . GLY B 1 76 ? 28.344 50.156 28.797 1 85.31 76 GLY B O 1
ATOM 3692 N N . GLN B 1 77 ? 26.234 50.812 28.469 1 87.31 77 GLN B N 1
ATOM 3693 C CA . GLN B 1 77 ? 26.203 50.312 27.094 1 87.31 77 GLN B CA 1
ATOM 3694 C C . GLN B 1 77 ? 26.406 51.438 26.094 1 87.31 77 GLN B C 1
ATOM 3696 O O . GLN B 1 77 ? 26.156 51.281 24.891 1 87.31 77 GLN B O 1
ATOM 3701 N N . GLN B 1 78 ? 26.906 52.594 26.547 1 85.38 78 GLN B N 1
ATOM 3702 C CA . GLN B 1 78 ? 27.312 53.75 25.766 1 85.38 78 GLN B CA 1
ATOM 3703 C C . GLN B 1 78 ? 26.172 54.25 24.891 1 85.38 78 GLN B C 1
ATOM 3705 O O . GLN B 1 78 ? 26.375 54.562 23.719 1 85.38 78 GLN B O 1
ATOM 3710 N N . VAL B 1 79 ? 25.062 54.188 25.469 1 86.25 79 VAL B N 1
ATOM 3711 C CA . VAL B 1 79 ? 23.938 54.812 24.766 1 86.25 79 VAL B CA 1
ATOM 3712 C C . VAL B 1 79 ? 24.016 56.312 24.953 1 86.25 79 VAL B C 1
ATOM 3714 O O . VAL B 1 79 ? 24.016 56.812 26.078 1 86.25 79 VAL B O 1
ATOM 3717 N N . THR B 1 80 ? 24.203 57.062 23.938 1 84.25 80 THR B N 1
ATOM 3718 C CA . THR B 1 80 ? 24.391 58.5 23.969 1 84.25 80 THR B CA 1
ATOM 3719 C C . THR B 1 80 ? 23.047 59.219 23.781 1 84.25 80 THR B C 1
ATOM 3721 O O . THR B 1 80 ? 22.078 58.594 23.344 1 84.25 80 THR B O 1
ATOM 3724 N N . ALA B 1 81 ? 23.016 60.438 24.188 1 83.81 81 ALA B N 1
ATOM 3725 C CA . ALA B 1 81 ? 21.828 61.281 24.031 1 83.81 81 ALA B CA 1
ATOM 3726 C C . ALA B 1 81 ? 21.422 61.375 22.562 1 83.81 81 ALA B C 1
ATOM 3728 O O . ALA B 1 81 ? 22.281 61.562 21.688 1 83.81 81 ALA B O 1
ATOM 3729 N N . GLY B 1 82 ? 20.109 61.094 22.25 1 82.75 82 GLY B N 1
ATOM 3730 C CA . GLY B 1 82 ? 19.578 61.219 20.906 1 82.75 82 GLY B CA 1
ATOM 3731 C C . GLY B 1 82 ? 19.594 59.938 20.125 1 82.75 82 GLY B C 1
ATOM 3732 O O . GLY B 1 82 ? 19.266 59.906 18.938 1 82.75 82 GLY B O 1
ATOM 3733 N N . THR B 1 83 ? 20.047 58.844 20.734 1 85.19 83 THR B N 1
ATOM 3734 C CA . THR B 1 83 ? 20.078 57.562 20.031 1 85.19 83 THR B CA 1
ATOM 3735 C C . THR B 1 83 ? 18.672 57 19.844 1 85.19 83 THR B C 1
ATOM 3737 O O . THR B 1 83 ? 17.812 57.219 20.703 1 85.19 83 THR B O 1
ATOM 3740 N N . MET B 1 84 ? 18.516 56.375 18.719 1 87.38 84 MET B N 1
ATOM 3741 C CA . MET B 1 84 ? 17.234 55.719 18.422 1 87.38 84 MET B CA 1
ATOM 3742 C C . MET B 1 84 ? 17.25 54.281 18.875 1 87.38 84 MET B C 1
ATOM 3744 O O . MET B 1 84 ? 18.125 53.5 18.469 1 87.38 84 MET B O 1
ATOM 3748 N N . LEU B 1 85 ? 16.391 54 19.766 1 86.62 85 LEU B N 1
ATOM 3749 C CA . LEU B 1 85 ? 16.234 52.625 20.25 1 86.62 85 LEU B CA 1
ATOM 3750 C C . LEU B 1 85 ? 14.914 52.031 19.766 1 86.62 85 LEU B C 1
ATOM 3752 O O . LEU B 1 85 ? 13.922 52.75 19.641 1 86.62 85 LEU B O 1
ATOM 3756 N N . THR B 1 86 ? 14.961 50.844 19.359 1 84.81 86 THR B N 1
ATOM 3757 C CA . THR B 1 86 ? 13.75 50.156 18.938 1 84.81 86 THR B CA 1
ATOM 3758 C C . THR B 1 86 ? 13.32 49.125 19.984 1 84.81 86 THR B C 1
ATOM 3760 O O . THR B 1 86 ? 14.133 48.344 20.469 1 84.81 86 THR B O 1
ATOM 3763 N N . LEU B 1 87 ? 12.148 49.344 20.484 1 79.12 87 LEU B N 1
ATOM 3764 C CA . LEU B 1 87 ? 11.555 48.375 21.375 1 79.12 87 LEU B CA 1
ATOM 3765 C C . LEU B 1 87 ? 10.945 47.219 20.594 1 79.12 87 LEU B C 1
ATOM 3767 O O . LEU B 1 87 ? 10.047 47.406 19.766 1 79.12 87 LEU B O 1
ATOM 3771 N N . GLU B 1 88 ? 11.578 46.156 20.609 1 73.44 88 GLU B N 1
ATOM 3772 C CA . GLU B 1 88 ? 11.125 44.969 19.906 1 73.44 88 GLU B CA 1
ATOM 3773 C C . GLU B 1 88 ? 10.68 43.906 20.906 1 73.44 88 GLU B C 1
ATOM 3775 O O . GLU B 1 88 ? 11.164 43.844 22.047 1 73.44 88 GLU B O 1
ATOM 3780 N N . GLN B 1 89 ? 9.531 43.375 20.641 1 63.91 89 GLN B N 1
ATOM 3781 C CA . GLN B 1 89 ? 9.195 42.188 21.406 1 63.91 89 GLN B CA 1
ATOM 3782 C C . GLN B 1 89 ? 10.25 41.094 21.203 1 63.91 89 GLN B C 1
ATOM 3784 O O . GLN B 1 89 ? 10.703 40.844 20.094 1 63.91 89 GLN B O 1
ATOM 3789 N N . ARG B 1 90 ? 10.992 40.844 22.25 1 53.22 90 ARG B N 1
ATOM 3790 C CA . ARG B 1 90 ? 11.867 39.688 22.094 1 53.22 90 ARG B CA 1
ATOM 3791 C C . ARG B 1 90 ? 11.125 38.531 21.422 1 53.22 90 ARG B C 1
ATOM 3793 O O . ARG B 1 90 ? 10.109 38.062 21.938 1 53.22 90 ARG B O 1
ATOM 3800 N N . LEU B 1 91 ? 10.898 38.688 20.109 1 46.72 91 LEU B N 1
ATOM 3801 C CA . LEU B 1 91 ? 10.469 37.375 19.609 1 46.72 91 LEU B CA 1
ATOM 3802 C C . LEU B 1 91 ? 11.031 36.25 20.453 1 46.72 91 LEU B C 1
ATOM 3804 O O . LEU B 1 91 ? 12.25 36.062 20.547 1 46.72 91 LEU B O 1
ATOM 3808 N N . MET B 1 92 ? 10.648 36.219 21.703 1 39.84 92 MET B N 1
ATOM 3809 C CA . MET B 1 92 ? 11.055 34.906 22.188 1 39.84 92 MET B CA 1
ATOM 3810 C C . MET B 1 92 ? 11.133 33.875 21.031 1 39.84 92 MET B C 1
ATOM 3812 O O . MET B 1 92 ? 10.164 33.719 20.297 1 39.84 92 MET B O 1
ATOM 3816 N N . ASP B 1 93 ? 11.945 34.031 20.078 1 42.25 93 ASP B N 1
ATOM 3817 C CA . ASP B 1 93 ? 12.07 32.75 19.422 1 42.25 93 ASP B CA 1
ATOM 3818 C C . ASP B 1 93 ? 11.438 31.641 20.266 1 42.25 93 ASP B C 1
ATOM 3820 O O . ASP B 1 93 ? 12.047 31.156 21.234 1 42.25 93 ASP B O 1
ATOM 3824 N N . THR B 1 94 ? 10.242 31.844 20.719 1 44.19 94 THR B N 1
ATOM 3825 C CA . THR B 1 94 ? 9.508 30.828 21.469 1 44.19 94 THR B CA 1
ATOM 3826 C C . THR B 1 94 ? 9.938 29.438 21.062 1 44.19 94 THR B C 1
ATOM 3828 O O . THR B 1 94 ? 9.328 28.828 20.172 1 44.19 94 THR B O 1
ATOM 3831 N N . GLU B 1 95 ? 10.953 29.281 20.469 1 46.88 95 GLU B N 1
ATOM 3832 C CA . GLU B 1 95 ? 11.328 27.875 20.5 1 46.88 95 GLU B CA 1
ATOM 3833 C C . GLU B 1 95 ? 10.977 27.234 21.828 1 46.88 95 GLU B C 1
ATOM 3835 O O . GLU B 1 95 ? 11.344 27.766 22.891 1 46.88 95 GLU B O 1
ATOM 3840 N N . PRO B 1 96 ? 9.82 26.641 21.953 1 50.81 96 PRO B N 1
ATOM 3841 C CA . PRO B 1 96 ? 9.406 26.031 23.219 1 50.81 96 PRO B CA 1
ATOM 3842 C C . PRO B 1 96 ? 10.586 25.688 24.125 1 50.81 96 PRO B C 1
ATOM 3844 O O . PRO B 1 96 ? 11.578 25.109 23.672 1 50.81 96 PRO B O 1
ATOM 3847 N N . ARG B 1 97 ? 11.047 26.438 25.062 1 55.78 97 ARG B N 1
ATOM 3848 C CA . ARG B 1 97 ? 12.055 26.125 26.062 1 55.78 97 ARG B CA 1
ATOM 3849 C C . ARG B 1 97 ? 11.609 24.938 26.922 1 55.78 97 ARG B C 1
ATOM 3851 O O . ARG B 1 97 ? 10.523 24.969 27.516 1 55.78 97 ARG B O 1
ATOM 3858 N N . TYR B 1 98 ? 12.141 23.812 26.562 1 57.53 98 TYR B N 1
ATOM 3859 C CA . TYR B 1 98 ? 11.844 22.625 27.359 1 57.53 98 TYR B CA 1
ATOM 3860 C C . TYR B 1 98 ? 12.734 22.562 28.594 1 57.53 98 TYR B C 1
ATOM 3862 O O . TYR B 1 98 ? 13.898 22.984 28.547 1 57.53 98 TYR B O 1
ATOM 3870 N N . ASP B 1 99 ? 12.164 22.375 29.703 1 61.81 99 ASP B N 1
ATOM 3871 C CA . ASP B 1 99 ? 12.883 22.312 30.984 1 61.81 99 ASP B CA 1
ATOM 3872 C C . ASP B 1 99 ? 13.938 21.219 30.953 1 61.81 99 ASP B C 1
ATOM 3874 O O . ASP B 1 99 ? 14.969 21.312 31.625 1 61.81 99 ASP B O 1
ATOM 3878 N N . ASP B 1 100 ? 13.633 20.156 30.281 1 68.69 100 ASP B N 1
ATOM 3879 C CA . ASP B 1 100 ? 14.562 19.031 30.172 1 68.69 100 ASP B CA 1
ATOM 3880 C C . ASP B 1 100 ? 14.672 18.531 28.734 1 68.69 100 ASP B C 1
ATOM 3882 O O . ASP B 1 100 ? 13.758 18.734 27.938 1 68.69 100 ASP B O 1
ATOM 3886 N N . LEU B 1 101 ? 15.859 18.203 28.469 1 70.25 101 LEU B N 1
ATOM 3887 C CA . LEU B 1 101 ? 16.203 17.641 27.172 1 70.25 101 LEU B CA 1
ATOM 3888 C C . LEU B 1 101 ? 15.242 16.531 26.781 1 70.25 101 LEU B C 1
ATOM 3890 O O . LEU B 1 101 ? 14.859 16.422 25.609 1 70.25 101 LEU B O 1
ATOM 3894 N N . VAL B 1 102 ? 14.82 15.797 27.703 1 72.19 102 VAL B N 1
ATOM 3895 C CA . VAL B 1 102 ? 13.914 14.68 27.438 1 72.19 102 VAL B CA 1
ATOM 3896 C C . VAL B 1 102 ? 12.57 15.203 26.938 1 72.19 102 VAL B C 1
ATOM 3898 O O . VAL B 1 102 ? 11.992 14.656 26 1 72.19 102 VAL B O 1
ATOM 3901 N N . GLU B 1 103 ? 12.211 16.219 27.516 1 73.12 103 GLU B N 1
ATOM 3902 C CA . GLU B 1 103 ? 10.945 16.828 27.094 1 73.12 103 GLU B CA 1
ATOM 3903 C C . GLU B 1 103 ? 11.055 17.406 25.688 1 73.12 103 GLU B C 1
ATOM 3905 O O . GLU B 1 103 ? 10.141 17.25 24.875 1 73.12 103 GLU B O 1
ATOM 3910 N N . ALA B 1 104 ? 12.133 18.125 25.469 1 70.62 104 ALA B N 1
ATOM 3911 C CA . ALA B 1 104 ? 12.336 18.734 24.156 1 70.62 104 ALA B CA 1
ATOM 3912 C C . ALA B 1 104 ? 12.367 17.672 23.062 1 70.62 104 ALA B C 1
ATOM 3914 O O . ALA B 1 104 ? 11.75 17.844 22 1 70.62 104 ALA B O 1
ATOM 3915 N N . VAL B 1 105 ? 13.055 16.594 23.359 1 71.81 105 VAL B N 1
ATOM 3916 C CA . VAL B 1 105 ? 13.172 15.523 22.375 1 71.81 105 VAL B CA 1
ATOM 3917 C C . VAL B 1 105 ? 11.82 14.828 22.219 1 71.81 105 VAL B C 1
ATOM 3919 O O . VAL B 1 105 ? 11.422 14.469 21.109 1 71.81 105 VAL B O 1
ATOM 3922 N N . ALA B 1 106 ? 11.086 14.727 23.25 1 72.25 106 ALA B N 1
ATOM 3923 C CA . ALA B 1 106 ? 9.781 14.07 23.188 1 72.25 106 ALA B CA 1
ATOM 3924 C C . ALA B 1 106 ? 8.805 14.859 22.312 1 72.25 106 ALA B C 1
ATOM 3926 O O . ALA B 1 106 ? 8.055 14.273 21.531 1 72.25 106 ALA B O 1
ATOM 3927 N N . VAL B 1 107 ? 8.977 16.078 22.5 1 67.81 107 VAL B N 1
ATOM 3928 C CA . VAL B 1 107 ? 8.086 16.922 21.719 1 67.81 107 VAL B CA 1
ATOM 3929 C C . VAL B 1 107 ? 8.484 16.875 20.234 1 67.81 107 VAL B C 1
ATOM 3931 O O . VAL B 1 107 ? 7.625 16.797 19.359 1 67.81 107 VAL B O 1
ATOM 3934 N N . ALA B 1 108 ? 9.773 16.938 20.047 1 68.5 108 ALA B N 1
ATOM 3935 C CA . ALA B 1 108 ? 10.258 16.891 18.672 1 68.5 108 ALA B CA 1
ATOM 3936 C C . ALA B 1 108 ? 9.898 15.578 18 1 68.5 108 ALA B C 1
ATOM 3938 O O . ALA B 1 108 ? 9.5 15.555 16.828 1 68.5 108 ALA B O 1
ATOM 3939 N N . VAL B 1 109 ? 10.016 14.555 18.75 1 70.38 109 VAL B N 1
ATOM 3940 C CA . VAL B 1 109 ? 9.711 13.234 18.219 1 70.38 109 VAL B CA 1
ATOM 3941 C C . VAL B 1 109 ? 8.203 13.094 18.016 1 70.38 109 VAL B C 1
ATOM 3943 O O . VAL B 1 109 ? 7.758 12.531 17.016 1 70.38 109 VAL B O 1
ATOM 3946 N N . SER B 1 110 ? 7.496 13.625 18.891 1 71.69 110 SER B N 1
ATOM 3947 C CA . SER B 1 110 ? 6.043 13.539 18.797 1 71.69 110 SER B CA 1
ATOM 3948 C C . SER B 1 110 ? 5.535 14.32 17.578 1 71.69 110 SER B C 1
ATOM 3950 O O . SER B 1 110 ? 4.535 13.945 16.969 1 71.69 110 SER B O 1
ATOM 3952 N N . GLN B 1 111 ? 6.262 15.344 17.297 1 70 111 GLN B N 1
ATOM 3953 C CA . GLN B 1 111 ? 5.859 16.156 16.141 1 70 111 GLN B CA 1
ATOM 3954 C C . GLN B 1 111 ? 6.203 15.453 14.836 1 70 111 GLN B C 1
ATOM 3956 O O . GLN B 1 111 ? 5.531 15.656 13.82 1 70 111 GLN B O 1
ATOM 3961 N N . GLN B 1 112 ? 7.227 14.688 15 1 67.12 112 GLN B N 1
ATOM 3962 C CA . GLN B 1 112 ? 7.672 14.062 13.758 1 67.12 112 GLN B CA 1
ATOM 3963 C C . GLN B 1 112 ? 7 12.711 13.555 1 67.12 112 GLN B C 1
ATOM 3965 O O . GLN B 1 112 ? 6.828 12.258 12.422 1 67.12 112 GLN B O 1
ATOM 3970 N N . GLN B 1 113 ? 6.582 12.18 14.688 1 68 113 GLN B N 1
ATOM 3971 C CA . GLN B 1 113 ? 6.004 10.844 14.555 1 68 113 GLN B CA 1
ATOM 3972 C C . GLN B 1 113 ? 4.48 10.898 14.57 1 68 113 GLN B C 1
ATOM 3974 O O . GLN B 1 113 ? 3.887 11.617 15.383 1 68 113 GLN B O 1
ATOM 3979 N N . THR B 1 114 ? 3.828 10.422 13.516 1 73.88 114 THR B N 1
ATOM 3980 C CA . THR B 1 114 ? 2.381 10.25 13.523 1 73.88 114 THR B CA 1
ATOM 3981 C C . THR B 1 114 ? 1.973 9.148 14.492 1 73.88 114 THR B C 1
ATOM 3983 O O . THR B 1 114 ? 2.496 8.031 14.43 1 73.88 114 THR B O 1
ATOM 3986 N N . ALA B 1 115 ? 1.269 9.523 15.523 1 78.69 115 ALA B N 1
ATOM 3987 C CA . ALA B 1 115 ? 0.871 8.586 16.562 1 78.69 115 ALA B CA 1
ATOM 3988 C C . ALA B 1 115 ? -0.229 7.645 16.078 1 78.69 115 ALA B C 1
ATOM 3990 O O . ALA B 1 115 ? -0.982 7.988 15.164 1 78.69 115 ALA B O 1
ATOM 3991 N N . TRP B 1 116 ? -0.215 6.457 16.625 1 77.69 116 TRP B N 1
ATOM 3992 C CA . TRP B 1 116 ? -1.262 5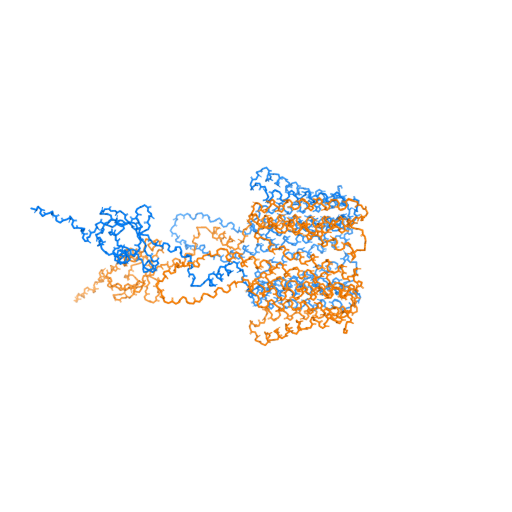.473 16.375 1 77.69 116 TRP B CA 1
ATOM 3993 C C . TRP B 1 116 ? -2.596 5.934 16.953 1 77.69 116 TRP B C 1
ATOM 3995 O O . TRP B 1 116 ? -2.682 6.277 18.141 1 77.69 116 TRP B O 1
ATOM 4005 N N . GLN B 1 117 ? -3.59 6.141 16.094 1 80.81 117 GLN B N 1
ATOM 4006 C CA . GLN B 1 117 ? -4.926 6.594 16.469 1 80.81 117 GLN B CA 1
ATOM 4007 C C . GLN B 1 117 ? -5.938 5.457 16.375 1 80.81 117 GLN B C 1
ATOM 4009 O O . GLN B 1 117 ? -5.707 4.461 15.688 1 80.81 117 GLN B O 1
ATOM 4014 N N . PRO B 1 118 ? -6.953 5.578 17.109 1 80.62 118 PRO B N 1
ATOM 4015 C CA . PRO B 1 118 ? -8 4.555 17.047 1 80.62 118 PRO B CA 1
ATOM 4016 C C . PRO B 1 118 ? -8.562 4.367 15.641 1 80.62 118 PRO B C 1
ATOM 4018 O O . PRO B 1 118 ? -8.953 3.256 15.273 1 80.62 118 PRO B O 1
ATOM 4021 N N . ARG B 1 119 ? -8.555 5.395 14.906 1 82.19 119 ARG B N 1
ATOM 4022 C CA . ARG B 1 119 ? -9.031 5.281 13.531 1 82.19 119 ARG B CA 1
ATOM 4023 C C . ARG B 1 119 ? -8.133 4.352 12.719 1 82.19 119 ARG B C 1
ATOM 4025 O O . ARG B 1 119 ? -8.609 3.619 11.852 1 82.19 119 ARG B O 1
ATOM 4032 N N . ASP B 1 120 ? -6.883 4.379 13.086 1 85.19 120 ASP B N 1
ATOM 4033 C CA . ASP B 1 120 ? -5.941 3.508 12.391 1 85.19 120 ASP B CA 1
ATOM 4034 C C . ASP B 1 120 ? -6.164 2.047 12.773 1 85.19 120 ASP B C 1
ATOM 4036 O O . ASP B 1 120 ? -6.07 1.155 11.922 1 85.19 120 ASP B O 1
ATOM 4040 N N . ALA B 1 121 ? -6.465 1.884 13.977 1 84 121 ALA B N 1
ATOM 4041 C CA . ALA B 1 121 ? -6.742 0.529 14.445 1 84 121 ALA B CA 1
ATOM 4042 C C . ALA B 1 121 ? -7.984 -0.042 13.766 1 84 121 ALA B C 1
ATOM 4044 O O . ALA B 1 121 ? -8.008 -1.211 13.375 1 84 121 ALA B O 1
ATOM 4045 N N . ALA B 1 122 ? -8.992 0.77 13.664 1 86.75 122 ALA B N 1
ATOM 4046 C CA . ALA B 1 122 ? -10.227 0.345 13.008 1 86.75 122 ALA B CA 1
ATOM 4047 C C . ALA B 1 122 ? -9.977 0.028 11.531 1 86.75 122 ALA B C 1
ATOM 4049 O O . ALA B 1 122 ? -10.461 -0.986 11.023 1 86.75 122 ALA B O 1
ATOM 4050 N N . SER B 1 123 ? -9.25 0.864 10.93 1 89.31 123 SER B N 1
ATOM 4051 C CA . SER B 1 123 ? -8.945 0.654 9.516 1 89.31 123 SER B CA 1
ATOM 4052 C C . SER B 1 123 ? -8.141 -0.621 9.312 1 89.31 123 SER B C 1
ATOM 4054 O O . SER B 1 123 ? -8.383 -1.37 8.359 1 89.31 123 SER B O 1
ATOM 4056 N N . MET B 1 124 ? -7.203 -0.877 10.156 1 88.69 124 MET B N 1
ATOM 4057 C CA . MET B 1 124 ? -6.387 -2.08 10.039 1 88.69 124 MET B CA 1
ATOM 4058 C C . MET B 1 124 ? -7.203 -3.328 10.352 1 88.69 124 MET B C 1
ATOM 4060 O O . MET B 1 124 ? -6.977 -4.387 9.758 1 88.69 124 MET B O 1
ATOM 4064 N N . SER B 1 125 ? -8.07 -3.145 11.297 1 89.19 125 SER B N 1
ATOM 4065 C CA . SER B 1 125 ? -8.938 -4.273 11.625 1 89.19 125 SER B CA 1
ATOM 4066 C C . SER B 1 125 ? -9.867 -4.605 10.461 1 89.19 125 SER B C 1
ATOM 4068 O O . SER B 1 125 ? -10.094 -5.777 10.148 1 89.19 125 SER B O 1
ATOM 4070 N N . ILE B 1 126 ? -10.438 -3.645 9.828 1 92.31 126 ILE B N 1
ATOM 4071 C CA . ILE B 1 126 ? -11.281 -3.848 8.656 1 92.31 126 ILE B CA 1
ATOM 4072 C C . ILE B 1 126 ? -10.461 -4.484 7.535 1 92.31 126 ILE B C 1
ATOM 4074 O O . ILE B 1 126 ? -10.906 -5.445 6.906 1 92.31 126 ILE B O 1
ATOM 4078 N N . ALA B 1 127 ? -9.281 -4.008 7.363 1 91.75 127 ALA B N 1
ATOM 4079 C CA . ALA B 1 127 ? -8.398 -4.57 6.344 1 91.75 127 ALA B CA 1
ATOM 4080 C C . ALA B 1 127 ? -8.086 -6.035 6.633 1 91.75 127 ALA B C 1
ATOM 4082 O O . ALA B 1 127 ? -8.109 -6.871 5.727 1 91.75 127 ALA B O 1
ATOM 4083 N N . ALA B 1 128 ? -7.785 -6.266 7.871 1 88.94 128 ALA B N 1
ATOM 4084 C CA . ALA B 1 128 ? -7.488 -7.637 8.281 1 88.94 128 ALA B CA 1
ATOM 4085 C C . ALA B 1 128 ? -8.68 -8.555 8.016 1 88.94 128 ALA B C 1
ATOM 4087 O O . ALA B 1 128 ? -8.508 -9.664 7.5 1 88.94 128 ALA B O 1
ATOM 4088 N N . THR B 1 129 ? -9.828 -8.086 8.352 1 90.25 129 THR B N 1
ATOM 4089 C CA . THR B 1 129 ? -11.047 -8.859 8.117 1 90.25 129 THR B CA 1
ATOM 4090 C C . THR B 1 129 ? -11.25 -9.109 6.629 1 90.25 129 THR B C 1
ATOM 4092 O O . THR B 1 129 ? -11.531 -10.234 6.219 1 90.25 129 THR B O 1
ATOM 4095 N N . CYS B 1 130 ? -11.07 -8.148 5.82 1 93.44 130 CYS B N 1
ATOM 4096 C CA . CYS B 1 130 ? -11.242 -8.281 4.375 1 93.44 130 CYS B CA 1
ATOM 4097 C C . CYS B 1 130 ? -10.258 -9.289 3.799 1 93.44 130 CYS B C 1
ATOM 4099 O O . CYS B 1 130 ? -10.641 -10.156 3.014 1 93.44 130 CYS B O 1
ATOM 4101 N N . VAL B 1 131 ? -9.016 -9.211 4.227 1 90.44 131 VAL B N 1
ATOM 4102 C CA . VAL B 1 131 ? -7.984 -10.109 3.715 1 90.44 131 VAL B CA 1
ATOM 4103 C C . VAL B 1 131 ? -8.312 -11.547 4.105 1 90.44 131 VAL B C 1
ATOM 4105 O O . VAL B 1 131 ? -8.203 -12.461 3.281 1 90.44 131 VAL B O 1
ATOM 4108 N N . LEU B 1 132 ? -8.711 -11.758 5.289 1 89.5 132 LEU B N 1
ATOM 4109 C CA . LEU B 1 132 ? -9.016 -13.102 5.77 1 89.5 132 LEU B CA 1
ATOM 4110 C C . LEU B 1 132 ? -10.219 -13.68 5.027 1 89.5 132 LEU B C 1
ATOM 4112 O O . LEU B 1 132 ? -10.211 -14.852 4.652 1 89.5 132 LEU B O 1
ATOM 4116 N N . PHE B 1 133 ? -11.227 -12.852 4.777 1 92.62 133 PHE B N 1
ATOM 4117 C CA . PHE B 1 133 ? -12.422 -13.328 4.098 1 92.62 133 PHE B CA 1
ATOM 4118 C C . PHE B 1 133 ? -12.141 -13.562 2.615 1 92.62 133 PHE B C 1
ATOM 4120 O O . PHE B 1 133 ? -12.648 -14.523 2.027 1 92.62 133 PHE B O 1
ATOM 4127 N N . ILE B 1 134 ? -11.336 -12.758 2.018 1 92.12 134 ILE B N 1
ATOM 4128 C CA . ILE B 1 134 ? -10.984 -12.953 0.615 1 92.12 134 ILE B CA 1
ATOM 4129 C C . ILE B 1 134 ? -10.133 -14.211 0.465 1 92.12 134 ILE B C 1
ATOM 4131 O O . ILE B 1 134 ? -10.367 -15.023 -0.434 1 92.12 134 ILE B O 1
ATOM 4135 N N . THR B 1 135 ? -9.195 -14.383 1.389 1 89.19 135 THR B N 1
ATOM 4136 C CA . THR B 1 135 ? -8.359 -15.586 1.364 1 89.19 135 THR B CA 1
ATOM 4137 C C . THR B 1 135 ? -9.211 -16.828 1.604 1 89.19 135 THR B C 1
ATOM 4139 O O . THR B 1 135 ? -9.031 -17.844 0.93 1 89.19 135 THR B O 1
ATOM 4142 N N . GLY B 1 136 ? -10.133 -16.734 2.527 1 88.62 136 GLY B N 1
ATOM 4143 C CA . GLY B 1 136 ? -11.055 -17.844 2.768 1 88.62 136 GLY B CA 1
ATOM 4144 C C . GLY B 1 136 ? -11.914 -18.172 1.564 1 88.62 136 GLY B C 1
ATOM 4145 O O . GLY B 1 136 ? -12.133 -19.344 1.253 1 88.62 136 GLY B O 1
ATOM 4146 N N . GLY B 1 137 ? -12.43 -17.125 0.9 1 90 137 GLY B N 1
ATOM 4147 C CA . GLY B 1 137 ? -13.195 -17.344 -0.319 1 90 137 GLY B CA 1
ATOM 4148 C C . GLY B 1 137 ? -12.391 -18.016 -1.416 1 90 137 GLY B C 1
ATOM 4149 O O . GLY B 1 137 ? -12.883 -18.906 -2.098 1 90 137 GLY B O 1
ATOM 4150 N N . PHE B 1 138 ? -11.133 -17.672 -1.553 1 88.25 138 PHE B N 1
ATOM 4151 C CA . PHE B 1 138 ? -10.25 -18.281 -2.549 1 88.25 138 PHE B CA 1
ATOM 4152 C C . PHE B 1 138 ? -10 -19.75 -2.234 1 88.25 138 PHE B C 1
ATOM 4154 O O . PHE B 1 138 ? -9.945 -20.578 -3.141 1 88.25 138 PHE B O 1
ATOM 4161 N N . MET B 1 139 ? -9.93 -20.016 -1.017 1 88.25 139 MET B N 1
ATOM 4162 C CA . MET B 1 139 ? -9.727 -21.406 -0.607 1 88.25 139 MET B CA 1
ATOM 4163 C C . MET B 1 139 ? -10.969 -22.234 -0.896 1 88.25 139 MET B C 1
ATOM 4165 O O . MET B 1 139 ? -10.859 -23.391 -1.337 1 88.25 139 MET B O 1
ATOM 4169 N N . LEU B 1 140 ? -12.094 -21.688 -0.651 1 87.25 140 LEU B N 1
ATOM 4170 C CA . LEU B 1 140 ? -13.344 -22.391 -0.905 1 87.25 140 LEU B CA 1
ATOM 4171 C C . LEU B 1 140 ? -13.477 -22.734 -2.383 1 87.25 140 LEU B C 1
ATOM 4173 O O . LEU B 1 140 ? -14 -23.797 -2.725 1 87.25 140 LEU B O 1
ATOM 4177 N N . MET B 1 141 ? -12.922 -21.891 -3.234 1 87.25 141 MET B N 1
ATOM 4178 C CA . MET B 1 141 ? -13.031 -22.078 -4.676 1 87.25 141 MET B CA 1
ATOM 4179 C C . MET B 1 141 ? -12.148 -23.234 -5.137 1 87.25 141 MET B C 1
ATOM 4181 O O . MET B 1 141 ? -12.32 -23.75 -6.246 1 87.25 141 MET B O 1
ATOM 4185 N N . GLN B 1 142 ? -11.25 -23.703 -4.316 1 82.44 142 GLN B N 1
ATOM 4186 C CA . GLN B 1 142 ? -10.367 -24.812 -4.672 1 82.44 142 GLN B CA 1
ATOM 4187 C C . GLN B 1 142 ? -11.023 -26.156 -4.387 1 82.44 142 GLN B C 1
ATOM 4189 O O . GLN B 1 142 ? -10.531 -27.203 -4.824 1 82.44 142 GLN B O 1
ATOM 4194 N N . LEU B 1 143 ? -12.125 -26.062 -3.668 1 82.88 143 LEU B N 1
ATOM 4195 C CA . LEU B 1 143 ? -12.859 -27.297 -3.387 1 82.88 143 LEU B CA 1
ATOM 4196 C C . LEU B 1 143 ? -13.695 -27.719 -4.594 1 82.88 143 LEU B C 1
ATOM 4198 O O . LEU B 1 143 ? -13.844 -26.953 -5.547 1 82.88 143 LEU B O 1
ATOM 4202 N N . ASN B 1 144 ? -14.062 -28.938 -4.598 1 75.81 144 ASN B N 1
ATOM 4203 C CA . ASN B 1 144 ? -14.852 -29.484 -5.695 1 75.81 144 ASN B CA 1
ATOM 4204 C C . ASN B 1 144 ? -16.156 -28.734 -5.883 1 75.81 144 ASN B C 1
ATOM 4206 O O . ASN B 1 144 ? -16.859 -28.438 -4.91 1 75.81 144 ASN B O 1
ATOM 4210 N N . PRO B 1 145 ? -16.344 -28.172 -7.008 1 69.94 145 PRO B N 1
ATOM 4211 C CA . PRO B 1 145 ? -17.516 -27.375 -7.312 1 69.94 145 PRO B CA 1
ATOM 4212 C C . PRO B 1 145 ? -18.828 -28.109 -7.004 1 69.94 145 PRO B C 1
ATOM 4214 O O . PRO B 1 145 ? -19.859 -27.469 -6.789 1 69.94 145 PRO B O 1
ATOM 4217 N N . SER B 1 146 ? -18.734 -29.406 -7 1 72.38 146 SER B N 1
ATOM 4218 C CA . SER B 1 146 ? -19.953 -30.156 -6.785 1 72.38 146 SER B CA 1
ATOM 4219 C C . SER B 1 146 ? -20.375 -30.125 -5.316 1 72.38 146 SER B C 1
ATOM 4221 O O . SER B 1 146 ? -21.516 -30.469 -4.98 1 72.38 146 SER B O 1
ATOM 4223 N N . ASP B 1 147 ? -19.578 -29.609 -4.555 1 78.25 147 ASP B N 1
ATOM 4224 C CA . ASP B 1 147 ? -19.844 -29.578 -3.121 1 78.25 147 ASP B CA 1
ATOM 4225 C C . ASP B 1 147 ? -20.672 -28.359 -2.736 1 78.25 147 ASP B C 1
ATOM 4227 O O . ASP B 1 147 ? -20.25 -27.219 -2.984 1 78.25 147 ASP B O 1
ATOM 4231 N N . TRP B 1 148 ? -21.938 -28.547 -2.295 1 82.69 148 TRP B N 1
ATOM 4232 C CA . TRP B 1 148 ? -22.844 -27.484 -1.896 1 82.69 148 TRP B CA 1
ATOM 4233 C C . TRP B 1 148 ? -22.281 -26.688 -0.728 1 82.69 148 TRP B C 1
ATOM 4235 O O . TRP B 1 148 ? -22.75 -25.578 -0.427 1 82.69 148 TRP B O 1
ATOM 4245 N N . PHE B 1 149 ? -21.203 -27.234 -0.217 1 83.56 149 PHE B N 1
ATOM 4246 C CA . PHE B 1 149 ? -20.578 -26.562 0.913 1 83.56 149 PHE B CA 1
ATOM 4247 C C . PHE B 1 149 ? -19.984 -25.219 0.481 1 83.56 149 PHE B C 1
ATOM 4249 O O . PHE B 1 149 ? -20 -24.25 1.241 1 83.56 149 PHE B O 1
ATOM 4256 N N . VAL B 1 150 ? -19.641 -25.188 -0.751 1 86.25 150 VAL B N 1
ATOM 4257 C CA . VAL B 1 150 ? -18.891 -24.031 -1.22 1 86.25 150 VAL B CA 1
ATOM 4258 C C . VAL B 1 150 ? -19.844 -22.844 -1.375 1 86.25 150 VAL B C 1
ATOM 4260 O O . VAL B 1 150 ? -19.656 -21.812 -0.723 1 86.25 150 VAL B O 1
ATOM 4263 N N . PRO B 1 151 ? -20.922 -22.969 -2.139 1 89.56 151 PRO B N 1
ATOM 4264 C CA . PRO B 1 151 ? -21.797 -21.812 -2.279 1 89.56 151 PRO B CA 1
ATOM 4265 C C . PRO B 1 151 ? -22.531 -21.453 -0.982 1 89.56 151 PRO B C 1
ATOM 4267 O O . PRO B 1 151 ? -22.797 -20.281 -0.717 1 89.56 151 PRO B O 1
ATOM 4270 N N . LEU B 1 152 ? -22.734 -22.406 -0.179 1 90.31 152 LEU B N 1
ATOM 4271 C CA . LEU B 1 152 ? -23.438 -22.141 1.079 1 90.31 152 LEU B CA 1
ATOM 4272 C C . LEU B 1 152 ? -22.547 -21.359 2.039 1 90.31 152 LEU B C 1
ATOM 4274 O O . LEU B 1 152 ? -23 -20.375 2.639 1 90.31 152 LEU B O 1
ATOM 4278 N N . SER B 1 153 ? -21.359 -21.766 2.215 1 90.06 153 SER B N 1
ATOM 4279 C CA . SER B 1 153 ? -20.438 -21.062 3.111 1 90.06 153 SER B CA 1
ATOM 4280 C C . SER B 1 153 ? -20.156 -19.656 2.619 1 90.06 153 SER B C 1
ATOM 4282 O O . SER B 1 153 ? -20.109 -18.703 3.412 1 90.06 153 SER B O 1
ATOM 4284 N N . ALA B 1 154 ? -19.953 -19.469 1.337 1 91.25 154 ALA B N 1
ATOM 4285 C CA . ALA B 1 154 ? -19.703 -18.141 0.773 1 91.25 154 ALA B CA 1
ATOM 4286 C C . ALA B 1 154 ? -20.922 -17.25 0.919 1 91.25 154 ALA B C 1
ATOM 4288 O O . ALA B 1 154 ? -20.797 -16.047 1.16 1 91.25 154 ALA B O 1
ATOM 4289 N N . GLY B 1 155 ? -22.078 -17.875 0.776 1 93.5 155 GLY B N 1
ATOM 4290 C CA . GLY B 1 155 ? -23.312 -17.125 0.952 1 93.5 155 GLY B CA 1
ATOM 4291 C C . GLY B 1 155 ? -23.516 -16.625 2.371 1 93.5 155 GLY B C 1
ATOM 4292 O O . GLY B 1 155 ? -23.891 -15.477 2.584 1 93.5 155 GLY B O 1
ATOM 4293 N N . ILE B 1 156 ? -23.188 -17.484 3.262 1 93.56 156 ILE B N 1
ATOM 4294 C CA . ILE B 1 156 ? -23.312 -17.109 4.668 1 93.56 156 ILE B CA 1
ATOM 4295 C C . ILE B 1 156 ? -22.312 -16 4.992 1 93.56 156 ILE B C 1
ATOM 4297 O O . ILE B 1 156 ? -22.641 -15.039 5.684 1 93.56 156 ILE B O 1
ATOM 4301 N N . ALA B 1 157 ? -21.125 -16.188 4.504 1 94.06 157 ALA B N 1
ATOM 4302 C CA . ALA B 1 157 ? -20.109 -15.156 4.703 1 94.06 157 ALA B CA 1
ATOM 4303 C C . ALA B 1 157 ? -20.562 -13.82 4.121 1 94.06 157 ALA B C 1
ATOM 4305 O O . ALA B 1 157 ? -20.328 -12.766 4.719 1 94.06 157 ALA B O 1
ATOM 4306 N N . THR B 1 158 ? -21.203 -13.859 2.973 1 96 158 THR B N 1
ATOM 4307 C CA . THR B 1 158 ? -21.719 -12.648 2.34 1 96 158 THR B CA 1
ATOM 4308 C C . THR B 1 158 ? -22.766 -11.984 3.219 1 96 158 THR B C 1
ATOM 4310 O O . THR B 1 158 ? -22.719 -10.766 3.43 1 96 158 THR B O 1
ATOM 4313 N N . ALA B 1 159 ? -23.625 -12.773 3.717 1 96.12 159 ALA B N 1
ATOM 4314 C CA . ALA B 1 159 ? -24.688 -12.242 4.57 1 96.12 159 ALA B CA 1
ATOM 4315 C C . ALA B 1 159 ? -24.109 -11.602 5.824 1 96.12 159 ALA B C 1
ATOM 4317 O O . ALA B 1 159 ? -24.531 -10.516 6.227 1 96.12 159 ALA B O 1
ATOM 4318 N N . ILE B 1 160 ? -23.125 -12.234 6.379 1 95.31 160 ILE B N 1
ATOM 4319 C CA . ILE B 1 160 ? -22.5 -11.727 7.59 1 95.31 160 ILE B CA 1
ATOM 4320 C C . ILE B 1 160 ? -21.797 -10.406 7.297 1 95.31 160 ILE B C 1
ATOM 4322 O O . ILE B 1 160 ? -21.891 -9.453 8.078 1 95.31 160 ILE B O 1
ATOM 4326 N N . LEU B 1 161 ? -21.109 -10.32 6.188 1 95.88 161 LEU B N 1
ATOM 4327 C CA . LEU B 1 161 ? -20.375 -9.102 5.84 1 95.88 161 LEU B CA 1
ATOM 4328 C C . LEU B 1 161 ? -21.344 -7.973 5.492 1 95.88 161 LEU B C 1
ATOM 4330 O O . LEU B 1 161 ? -21.062 -6.801 5.75 1 95.88 161 LEU B O 1
ATOM 4334 N N . CYS B 1 162 ? -22.5 -8.312 4.918 1 95.81 162 CYS B N 1
ATOM 4335 C CA . CYS B 1 162 ? -23.516 -7.293 4.66 1 95.81 162 CYS B CA 1
ATOM 4336 C C . CYS B 1 162 ? -24.047 -6.707 5.965 1 95.81 162 CYS B C 1
ATOM 4338 O O . CYS B 1 162 ? -24.203 -5.492 6.09 1 95.81 162 CYS B O 1
ATOM 4340 N N . LEU B 1 163 ? -24.25 -7.609 6.883 1 94.81 163 LEU B N 1
ATOM 4341 C CA . LEU B 1 163 ? -24.703 -7.152 8.195 1 94.81 163 LEU B CA 1
ATOM 4342 C C . LEU B 1 163 ? -23.625 -6.324 8.883 1 94.81 163 LEU B C 1
ATOM 4344 O O . LEU B 1 163 ? -23.922 -5.324 9.539 1 94.81 163 LEU B O 1
ATOM 4348 N N . ALA B 1 164 ? -22.438 -6.766 8.703 1 93.75 164 ALA B N 1
ATOM 4349 C CA . ALA B 1 164 ? -21.328 -6.02 9.281 1 93.75 164 ALA B CA 1
ATOM 4350 C C . ALA B 1 164 ? -21.203 -4.633 8.656 1 93.75 164 ALA B C 1
ATOM 4352 O O . ALA B 1 164 ? -20.891 -3.658 9.344 1 93.75 164 ALA B O 1
ATOM 4353 N N . THR B 1 165 ? -21.422 -4.562 7.379 1 94.25 165 THR B N 1
ATOM 4354 C CA . THR B 1 165 ? -21.391 -3.271 6.699 1 94.25 165 THR B CA 1
ATOM 4355 C C . THR B 1 165 ? -22.438 -2.334 7.293 1 94.25 165 THR B C 1
ATOM 4357 O O . THR B 1 165 ? -22.156 -1.162 7.551 1 94.25 165 THR B O 1
ATOM 4360 N N . TYR B 1 166 ? -23.594 -2.838 7.543 1 92.75 166 TYR B N 1
ATOM 4361 C CA . TYR B 1 166 ? -24.672 -2.051 8.133 1 92.75 166 TYR B CA 1
ATOM 4362 C C . TYR B 1 166 ? -24.297 -1.584 9.539 1 92.75 166 TYR B C 1
ATOM 4364 O O . TYR B 1 166 ? -24.484 -0.417 9.883 1 92.75 166 TYR B O 1
ATOM 4372 N N . ALA B 1 167 ? -23.75 -2.471 10.297 1 92 167 ALA B N 1
ATOM 4373 C CA . ALA B 1 167 ? -23.359 -2.148 11.672 1 92 167 ALA B CA 1
ATOM 4374 C C . ALA B 1 167 ? -22.281 -1.08 11.703 1 92 167 ALA B C 1
ATOM 4376 O O . ALA B 1 167 ? -22.328 -0.162 12.531 1 92 167 ALA B O 1
ATOM 4377 N N . ILE B 1 168 ? -21.328 -1.184 10.836 1 91.81 168 ILE B N 1
ATOM 4378 C CA . ILE B 1 168 ? -20.234 -0.229 10.797 1 91.81 168 ILE B CA 1
ATOM 4379 C C . ILE B 1 168 ? -20.75 1.134 10.344 1 91.81 168 ILE B C 1
ATOM 4381 O O . ILE B 1 168 ? -20.312 2.17 10.852 1 91.81 168 ILE B O 1
ATOM 4385 N N . ALA B 1 169 ? -21.578 1.117 9.391 1 90.12 169 ALA B N 1
ATOM 4386 C CA . ALA B 1 169 ? -22.172 2.359 8.898 1 90.12 169 ALA B CA 1
ATOM 4387 C C . ALA B 1 169 ? -22.938 3.084 10 1 90.12 169 ALA B C 1
ATOM 4389 O O . ALA B 1 169 ? -22.875 4.309 10.109 1 90.12 169 ALA B O 1
ATOM 4390 N N . GLN B 1 170 ? -23.609 2.33 10.859 1 88.44 170 GLN B N 1
ATOM 4391 C CA . GLN B 1 170 ? -24.375 2.918 11.953 1 88.44 170 GLN B CA 1
ATOM 4392 C C . GLN B 1 170 ? -23.438 3.475 13.031 1 88.44 170 GLN B C 1
ATOM 4394 O O . GLN B 1 170 ? -23.781 4.449 13.711 1 88.44 170 GLN B O 1
ATOM 4399 N N . ALA B 1 171 ? -22.281 2.887 13.109 1 87 171 ALA B N 1
ATOM 4400 C CA . ALA B 1 171 ? -21.312 3.336 14.102 1 87 171 ALA B CA 1
ATOM 4401 C C . ALA B 1 171 ? -20.516 4.535 13.586 1 87 171 ALA B C 1
ATOM 4403 O O . ALA B 1 171 ? -19.703 5.109 14.312 1 87 171 ALA B O 1
ATOM 4404 N N . LYS B 1 172 ? -20.75 4.922 12.32 1 84.12 172 LYS B N 1
ATOM 4405 C CA . LYS B 1 172 ? -20.141 6.09 11.695 1 84.12 172 LYS B CA 1
ATOM 4406 C C . LYS B 1 172 ? -18.609 5.957 11.648 1 84.12 172 LYS B C 1
ATOM 4408 O O . LYS B 1 172 ? -17.891 6.93 11.867 1 84.12 172 LYS B O 1
ATOM 4413 N N . VAL B 1 173 ? -18.219 4.711 11.617 1 84.5 173 VAL B N 1
ATOM 4414 C CA . VAL B 1 173 ? -16.797 4.449 11.406 1 84.5 173 VAL B CA 1
ATOM 4415 C C . VAL B 1 173 ? -16.484 4.496 9.914 1 84.5 173 VAL B C 1
ATOM 4417 O O . VAL B 1 173 ? -17.266 4.039 9.086 1 84.5 173 VAL B O 1
ATOM 4420 N N . LYS B 1 174 ? -15.336 5.113 9.633 1 84.25 174 LYS B N 1
ATOM 4421 C CA . LYS B 1 174 ? -14.922 5.195 8.234 1 84.25 174 LYS B CA 1
ATOM 4422 C C . LYS B 1 174 ? -14.422 3.846 7.73 1 84.25 174 LYS B C 1
ATOM 4424 O O . LYS B 1 174 ? -13.805 3.088 8.484 1 84.25 174 LYS B O 1
ATOM 4429 N N . GLY B 1 175 ? -14.859 3.312 6.613 1 88.69 175 GLY B N 1
ATOM 4430 C CA . GLY B 1 175 ? -14.312 2.104 6.023 1 88.69 175 GLY B CA 1
ATOM 4431 C C . GLY B 1 175 ? -15.359 1.051 5.727 1 88.69 175 GLY B C 1
ATOM 4432 O O . GLY B 1 175 ? -15.031 -0.067 5.32 1 88.69 175 GLY B O 1
ATOM 4433 N N . ALA B 1 176 ? -16.594 1.361 5.961 1 90.88 176 ALA B N 1
ATOM 4434 C CA . ALA B 1 176 ? -17.672 0.424 5.688 1 90.88 176 ALA B CA 1
ATOM 4435 C C . ALA B 1 176 ? -17.688 0.001 4.223 1 90.88 176 ALA B C 1
ATOM 4437 O O . ALA B 1 176 ? -18.109 -1.107 3.893 1 90.88 176 ALA B O 1
ATOM 4438 N N . TRP B 1 177 ? -17.188 0.86 3.379 1 91.88 177 TRP B N 1
ATOM 4439 C CA . TRP B 1 177 ? -17.172 0.578 1.947 1 91.88 177 TRP B CA 1
ATOM 4440 C C . TRP B 1 177 ? -16.297 -0.632 1.639 1 91.88 177 TRP B C 1
ATOM 4442 O O . TRP B 1 177 ? -16.609 -1.422 0.745 1 91.88 177 TRP B O 1
ATOM 4452 N N . ALA B 1 178 ? -15.242 -0.826 2.371 1 93.88 178 ALA B N 1
ATOM 4453 C CA . ALA B 1 178 ? -14.336 -1.944 2.131 1 93.88 178 ALA B CA 1
ATOM 4454 C C . ALA B 1 178 ? -15.008 -3.275 2.451 1 93.88 178 ALA B C 1
ATOM 4456 O O . ALA B 1 178 ? -14.82 -4.262 1.736 1 93.88 178 ALA B O 1
ATOM 4457 N N . VAL B 1 179 ? -15.75 -3.291 3.488 1 94.5 179 VAL B N 1
ATOM 4458 C CA . VAL B 1 179 ? -16.469 -4.5 3.881 1 94.5 179 VAL B CA 1
ATOM 4459 C C . VAL B 1 179 ? -17.562 -4.805 2.861 1 94.5 179 VAL B C 1
ATOM 4461 O O . VAL B 1 179 ? -17.781 -5.969 2.516 1 94.5 179 VAL B O 1
ATOM 4464 N N . ALA B 1 180 ? -18.172 -3.781 2.375 1 95.88 180 ALA B N 1
ATOM 4465 C CA . ALA B 1 180 ? -19.203 -3.945 1.351 1 95.88 180 ALA B CA 1
ATOM 4466 C C . ALA B 1 180 ? -18.609 -4.527 0.068 1 95.88 180 ALA B C 1
ATOM 4468 O O . ALA B 1 180 ? -19.203 -5.414 -0.549 1 95.88 180 ALA B O 1
ATOM 4469 N N . ILE B 1 181 ? -17.5 -4.066 -0.323 1 96.38 181 ILE B N 1
ATOM 4470 C CA . ILE B 1 181 ? -16.828 -4.559 -1.525 1 96.38 181 ILE B CA 1
ATOM 4471 C C . ILE B 1 181 ? -16.453 -6.027 -1.339 1 96.38 181 ILE B C 1
ATOM 4473 O O . ILE B 1 181 ? -16.609 -6.836 -2.258 1 96.38 181 ILE B O 1
ATOM 4477 N N . THR B 1 182 ? -15.938 -6.363 -0.139 1 96.19 182 THR B N 1
ATOM 4478 C CA . THR B 1 182 ? -15.578 -7.746 0.157 1 96.19 182 THR B CA 1
ATOM 4479 C C . THR B 1 182 ? -16.812 -8.641 0.114 1 96.19 182 THR B C 1
ATOM 4481 O O . THR B 1 182 ? -16.75 -9.781 -0.361 1 96.19 182 THR B O 1
ATOM 4484 N N . ALA B 1 183 ? -17.938 -8.094 0.622 1 96.19 183 ALA B N 1
ATOM 4485 C CA . ALA B 1 183 ? -19.188 -8.828 0.513 1 96.19 183 ALA B CA 1
ATOM 4486 C C . ALA B 1 183 ? -19.562 -9.07 -0.948 1 96.19 183 ALA B C 1
ATOM 4488 O O . ALA B 1 183 ? -20.047 -10.148 -1.299 1 96.19 183 ALA B O 1
ATOM 4489 N N . GLY B 1 184 ? -19.344 -8.125 -1.784 1 96.44 184 GLY B N 1
ATOM 4490 C CA . GLY B 1 184 ? -19.594 -8.281 -3.209 1 96.44 184 GLY B CA 1
ATOM 4491 C C . GLY B 1 184 ? -18.75 -9.367 -3.848 1 96.44 184 GLY B C 1
ATOM 4492 O O . GLY B 1 184 ? -19.234 -10.164 -4.648 1 96.44 184 GLY B O 1
ATOM 4493 N N . VAL B 1 185 ? -17.469 -9.406 -3.494 1 95.62 185 VAL B N 1
ATOM 4494 C CA . VAL B 1 185 ? -16.547 -10.398 -4.035 1 95.62 185 VAL B CA 1
ATOM 4495 C C . VAL B 1 185 ? -16.984 -11.805 -3.619 1 95.62 185 VAL B C 1
ATOM 4497 O O . VAL B 1 185 ? -17.047 -12.711 -4.449 1 95.62 185 VAL B O 1
ATOM 4500 N N . LEU B 1 186 ? -17.359 -11.953 -2.35 1 95.5 186 LEU B N 1
ATOM 4501 C CA . LEU B 1 186 ? -17.766 -13.266 -1.849 1 95.5 186 LEU B CA 1
ATOM 4502 C C . LEU B 1 186 ? -19.094 -13.695 -2.457 1 95.5 186 LEU B C 1
ATOM 4504 O O . LEU B 1 186 ? -19.312 -14.875 -2.713 1 95.5 186 LEU B O 1
ATOM 4508 N N . SER B 1 187 ? -19.953 -12.727 -2.617 1 95.81 187 SER B N 1
ATOM 4509 C CA . SER B 1 187 ? -21.219 -13.039 -3.289 1 95.81 187 SER B CA 1
ATOM 4510 C C . SER B 1 187 ? -20.969 -13.516 -4.715 1 95.81 187 SER B C 1
ATOM 4512 O O . SER B 1 187 ? -21.594 -14.477 -5.168 1 95.81 187 SER B O 1
ATOM 4514 N N . GLY B 1 188 ? -20.109 -12.867 -5.406 1 94.62 188 GLY B N 1
ATOM 4515 C CA . GLY B 1 188 ? -19.75 -13.328 -6.734 1 94.62 188 GLY B CA 1
ATOM 4516 C C . GLY B 1 188 ? -19.203 -14.742 -6.742 1 94.62 188 GLY B C 1
ATOM 4517 O O . GLY B 1 188 ? -19.547 -15.539 -7.621 1 94.62 188 GLY B O 1
ATOM 4518 N N . MET B 1 189 ? -18.406 -15.047 -5.746 1 90.75 189 MET B N 1
ATOM 4519 C CA . MET B 1 189 ? -17.828 -16.391 -5.633 1 90.75 189 MET B CA 1
ATOM 4520 C C . MET B 1 189 ? -18.922 -17.422 -5.336 1 90.75 189 MET B C 1
ATOM 4522 O O . MET B 1 189 ? -18.859 -18.547 -5.809 1 90.75 189 MET B O 1
ATOM 4526 N N . THR B 1 190 ? -19.906 -17.031 -4.535 1 89.69 190 THR B N 1
ATOM 4527 C CA . THR B 1 190 ? -21.047 -17.891 -4.207 1 89.69 190 THR B CA 1
ATOM 4528 C C . THR B 1 190 ? -21.812 -18.281 -5.465 1 89.69 190 THR B C 1
ATOM 4530 O O . THR B 1 190 ? -22.062 -19.469 -5.703 1 89.69 190 THR B O 1
ATOM 4533 N N . PHE B 1 191 ? -22.016 -17.328 -6.266 1 90.56 191 PHE B N 1
ATOM 4534 C CA . PHE B 1 191 ? -22.828 -17.578 -7.453 1 90.56 191 PHE B CA 1
ATOM 4535 C C . PHE B 1 191 ? -22 -18.266 -8.531 1 90.56 191 PHE B C 1
ATOM 4537 O O . PHE B 1 191 ? -22.531 -19.047 -9.312 1 90.56 191 PHE B O 1
ATOM 4544 N N . TYR B 1 192 ? -20.734 -18.016 -8.602 1 89.69 192 TYR B N 1
ATOM 4545 C CA . TYR B 1 192 ? -19.859 -18.719 -9.531 1 89.69 192 TYR B CA 1
ATOM 4546 C C . TYR B 1 192 ? -19.797 -20.203 -9.188 1 89.69 192 TYR B C 1
ATOM 4548 O O . TYR B 1 192 ? -19.891 -21.062 -10.078 1 89.69 192 TYR B O 1
ATOM 4556 N N . ALA B 1 193 ? -19.625 -20.484 -7.898 1 86.88 193 ALA B N 1
ATOM 4557 C CA . ALA B 1 193 ? -19.5 -21.859 -7.445 1 86.88 193 ALA B CA 1
ATOM 4558 C C . ALA B 1 193 ? -20.844 -22.594 -7.52 1 86.88 193 ALA B C 1
ATOM 4560 O O . ALA B 1 193 ? -20.875 -23.812 -7.723 1 86.88 193 ALA B O 1
ATOM 4561 N N . GLY B 1 194 ? -21.891 -21.891 -7.332 1 85.25 194 GLY B N 1
ATOM 4562 C CA . GLY B 1 194 ? -23.219 -22.5 -7.316 1 85.25 194 GLY B CA 1
ATOM 4563 C C . GLY B 1 194 ? -23.797 -22.688 -8.703 1 85.25 194 GLY B C 1
ATOM 4564 O O . GLY B 1 194 ? -24.688 -23.516 -8.906 1 85.25 194 GLY B O 1
ATOM 4565 N N . ALA B 1 195 ? -23.328 -21.906 -9.625 1 83.5 195 ALA B N 1
ATOM 4566 C CA . ALA B 1 195 ? -23.891 -21.938 -10.969 1 83.5 195 ALA B CA 1
ATOM 4567 C C . ALA B 1 195 ? -23.297 -23.078 -11.789 1 83.5 195 ALA B C 1
ATOM 4569 O O . ALA B 1 195 ? -22.156 -23.5 -11.539 1 83.5 195 ALA B O 1
ATOM 4570 N N . GLN B 1 196 ? -24.172 -23.641 -12.578 1 80.75 196 GLN B N 1
ATOM 4571 C CA . GLN B 1 196 ? -23.75 -24.703 -13.492 1 80.75 196 GLN B CA 1
ATOM 4572 C C . GLN B 1 196 ? -23.531 -24.156 -14.898 1 80.75 196 GLN B C 1
ATOM 4574 O O . GLN B 1 196 ? -24.109 -23.125 -15.273 1 80.75 196 GLN B O 1
ATOM 4579 N N . GLY B 1 197 ? -22.438 -24.594 -15.531 1 79 197 GLY B N 1
ATOM 4580 C CA . GLY B 1 197 ? -22.203 -24.172 -16.906 1 79 197 GLY B CA 1
ATOM 4581 C C . GLY B 1 197 ? -20.734 -23.859 -17.188 1 79 197 GLY B C 1
ATOM 4582 O O . GLY B 1 197 ? -19.859 -24.25 -16.422 1 79 197 GLY B O 1
ATOM 4583 N N . ALA B 1 198 ? -20.594 -23.172 -18.328 1 81.19 198 ALA B N 1
ATOM 4584 C CA . ALA B 1 198 ? -19.25 -22.859 -18.781 1 81.19 198 ALA B CA 1
ATOM 4585 C C . ALA B 1 198 ? -18.609 -21.797 -17.891 1 81.19 198 ALA B C 1
ATOM 4587 O O . ALA B 1 198 ? -19.266 -20.828 -17.516 1 81.19 198 ALA B O 1
ATOM 4588 N N . PRO B 1 199 ? -17.453 -21.938 -17.438 1 81.25 199 PRO B N 1
ATOM 4589 C CA . PRO B 1 199 ? -16.75 -21.016 -16.547 1 81.25 199 PRO B CA 1
ATOM 4590 C C . PRO B 1 199 ? -16.719 -19.594 -17.078 1 81.25 199 PRO B C 1
ATOM 4592 O O . PRO B 1 199 ? -16.812 -18.625 -16.297 1 81.25 199 PRO B O 1
ATOM 4595 N N . MET B 1 200 ? -16.609 -19.438 -18.359 1 79.56 200 MET B N 1
ATOM 4596 C CA . MET B 1 200 ? -16.516 -18.094 -18.906 1 79.56 200 MET B CA 1
ATOM 4597 C C . MET B 1 200 ? -17.844 -17.656 -19.5 1 79.56 200 MET B C 1
ATOM 4599 O O . MET B 1 200 ? -17.922 -16.641 -20.203 1 79.56 200 MET B O 1
ATOM 4603 N N . GLY B 1 201 ? -18.906 -18.406 -19.234 1 85.06 201 GLY B N 1
ATOM 4604 C CA . GLY B 1 201 ? -20.234 -18.078 -19.75 1 85.06 201 GLY B CA 1
ATOM 4605 C C . GLY B 1 201 ? -21.219 -17.703 -18.656 1 85.06 201 GLY B C 1
ATOM 4606 O O . GLY B 1 201 ? -21.062 -16.656 -18 1 85.06 201 GLY B O 1
ATOM 4607 N N . TRP B 1 202 ? -22.094 -18.641 -18.422 1 84.38 202 TRP B N 1
ATOM 4608 C CA . TRP B 1 202 ? -23.188 -18.375 -17.5 1 84.38 202 TRP B CA 1
ATOM 4609 C C . TRP B 1 202 ? -22.672 -18.203 -16.078 1 84.38 202 TRP B C 1
ATOM 4611 O O . TRP B 1 202 ? -23.188 -17.375 -15.312 1 84.38 202 TRP B O 1
ATOM 4621 N N . ARG B 1 203 ? -21.656 -18.828 -15.695 1 88.56 203 ARG B N 1
ATOM 4622 C CA . ARG B 1 203 ? -21.094 -18.719 -14.359 1 88.56 203 ARG B CA 1
ATOM 4623 C C . ARG B 1 203 ? -20.547 -17.312 -14.109 1 88.56 203 ARG B C 1
ATOM 4625 O O . ARG B 1 203 ? -20.672 -16.781 -13 1 88.56 203 ARG B O 1
ATOM 4632 N N . LEU B 1 204 ? -20 -16.734 -15.125 1 90.62 204 LEU B N 1
ATOM 4633 C CA . LEU B 1 204 ? -19.453 -15.383 -14.992 1 90.62 204 LEU B CA 1
ATOM 4634 C C . LEU B 1 204 ? -20.562 -14.344 -14.93 1 90.62 204 LEU B C 1
ATOM 4636 O O . LEU B 1 204 ? -20.453 -13.336 -14.234 1 90.62 204 LEU B O 1
ATOM 4640 N N . VAL B 1 205 ? -21.625 -14.602 -15.648 1 91.81 205 VAL B N 1
ATOM 4641 C CA . VAL B 1 205 ? -22.766 -13.703 -15.594 1 91.81 205 VAL B CA 1
ATOM 4642 C C . VAL B 1 205 ? -23.359 -13.711 -14.18 1 91.81 205 VAL B C 1
ATOM 4644 O O . VAL B 1 205 ? -23.641 -12.648 -13.625 1 91.81 205 VAL B O 1
ATOM 4647 N N . MET B 1 206 ? -23.453 -14.875 -13.664 1 92.88 206 MET B N 1
ATOM 4648 C CA . MET B 1 206 ? -24.016 -14.992 -12.328 1 92.88 206 MET B CA 1
ATOM 4649 C C . MET B 1 206 ? -23.078 -14.398 -11.281 1 92.88 206 MET B C 1
ATOM 4651 O O . MET B 1 206 ? -23.531 -13.852 -10.273 1 92.88 206 MET B O 1
ATOM 4655 N N . THR B 1 207 ? -21.828 -14.547 -11.516 1 93.5 207 THR B N 1
ATOM 4656 C CA . THR B 1 207 ? -20.844 -13.945 -10.625 1 93.5 207 THR B CA 1
ATOM 4657 C C . THR B 1 207 ? -21 -12.43 -10.594 1 93.5 207 THR B C 1
ATOM 4659 O O . THR B 1 207 ? -21.062 -11.828 -9.516 1 93.5 207 THR B O 1
ATOM 4662 N N . GLY B 1 208 ? -21.062 -11.805 -11.797 1 95.38 208 GLY B N 1
ATOM 4663 C CA . GLY B 1 208 ? -21.219 -10.367 -11.875 1 95.38 208 GLY B CA 1
ATOM 4664 C C . GLY B 1 208 ? -22.547 -9.883 -11.297 1 95.38 208 GLY B C 1
ATOM 4665 O O . GLY B 1 208 ? -22.578 -8.891 -10.562 1 95.38 208 GLY B O 1
ATOM 4666 N N . ALA B 1 209 ? -23.547 -10.594 -11.586 1 94.94 209 ALA B N 1
ATOM 4667 C CA . ALA B 1 209 ? -24.875 -10.234 -11.086 1 94.94 209 ALA B CA 1
ATOM 4668 C C . ALA B 1 209 ? -24.969 -10.414 -9.57 1 94.94 209 ALA B C 1
ATOM 4670 O O . ALA B 1 209 ? -25.531 -9.578 -8.875 1 94.94 209 ALA B O 1
ATOM 4671 N N . GLY B 1 210 ? -24.422 -11.531 -9.125 1 95.5 210 GLY B N 1
ATOM 4672 C CA . GLY B 1 210 ? -24.438 -11.766 -7.691 1 95.5 210 GLY B CA 1
ATOM 4673 C C . GLY B 1 210 ? -23.641 -10.734 -6.91 1 95.5 210 GLY B C 1
ATOM 4674 O O . GLY B 1 210 ? -24.094 -10.266 -5.863 1 95.5 210 GLY B O 1
ATOM 4675 N N . ALA B 1 211 ? -22.484 -10.43 -7.426 1 97.06 211 ALA B N 1
ATOM 4676 C CA . ALA B 1 211 ? -21.656 -9.406 -6.777 1 97.06 211 ALA B 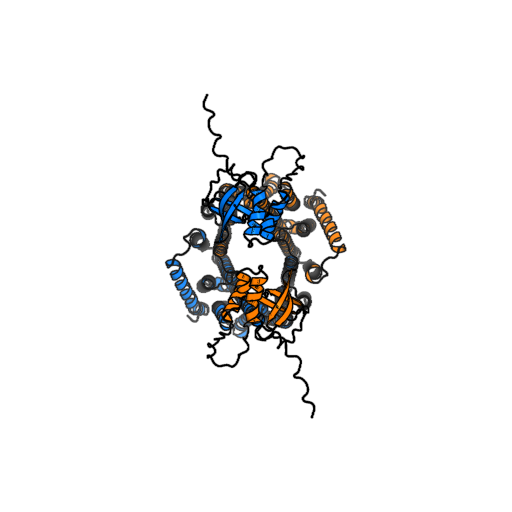CA 1
ATOM 4677 C C . ALA B 1 211 ? -22.359 -8.055 -6.781 1 97.06 211 ALA B C 1
ATOM 4679 O O . ALA B 1 211 ? -22.344 -7.332 -5.781 1 97.06 211 ALA B O 1
ATOM 4680 N N . ALA B 1 212 ? -23 -7.727 -7.906 1 97.12 212 ALA B N 1
ATOM 4681 C CA . ALA B 1 212 ? -23.734 -6.465 -8.008 1 97.12 212 ALA B CA 1
ATOM 4682 C C . ALA B 1 212 ? -24.891 -6.422 -7.02 1 97.12 212 ALA B C 1
ATOM 4684 O O . ALA B 1 212 ? -25.172 -5.375 -6.426 1 97.12 212 ALA B O 1
ATOM 4685 N N . ALA B 1 213 ? -25.531 -7.543 -6.875 1 96.38 213 ALA B N 1
ATOM 4686 C CA . ALA B 1 213 ? -26.656 -7.609 -5.953 1 96.38 213 ALA B CA 1
ATOM 4687 C C . ALA B 1 213 ? -26.219 -7.309 -4.523 1 96.38 213 ALA B C 1
ATOM 4689 O O . ALA B 1 213 ? -26.859 -6.523 -3.822 1 96.38 213 ALA B O 1
ATOM 4690 N N . ALA B 1 214 ? -25.156 -7.922 -4.086 1 96.31 214 ALA B N 1
ATOM 4691 C CA . ALA B 1 214 ? -24.656 -7.688 -2.734 1 96.31 214 ALA B CA 1
ATOM 4692 C C . ALA B 1 214 ? -24.234 -6.23 -2.553 1 96.31 214 ALA B C 1
ATOM 4694 O O . ALA B 1 214 ? -24.469 -5.641 -1.496 1 96.31 214 ALA B O 1
ATOM 4695 N N . LEU B 1 215 ? -23.594 -5.672 -3.607 1 96.75 215 LEU B N 1
ATOM 4696 C CA . LEU B 1 215 ? -23.172 -4.273 -3.537 1 96.75 215 LEU B CA 1
ATOM 4697 C C . LEU B 1 215 ? -24.375 -3.348 -3.461 1 96.75 215 LEU B C 1
ATOM 4699 O O . LEU B 1 215 ? -24.375 -2.373 -2.705 1 96.75 215 LEU B O 1
ATOM 4703 N N . CYS B 1 216 ? -25.406 -3.682 -4.195 1 95.12 216 CYS B N 1
ATOM 4704 C CA . CYS B 1 216 ? -26.609 -2.865 -4.199 1 95.12 216 CYS B CA 1
ATOM 4705 C C . CYS B 1 216 ? -27.344 -2.963 -2.867 1 95.12 216 CYS B C 1
ATOM 4707 O O . CYS B 1 216 ? -27.953 -1.993 -2.42 1 95.12 216 CYS B O 1
ATOM 4709 N N . VAL B 1 217 ? -27.281 -4.113 -2.24 1 94.75 217 VAL B N 1
ATOM 4710 C CA . VAL B 1 217 ? -27.922 -4.301 -0.941 1 94.75 217 VAL B CA 1
ATOM 4711 C C . VAL B 1 217 ? -27.203 -3.463 0.112 1 94.75 217 VAL B C 1
ATOM 4713 O O . VAL B 1 217 ? -27.828 -2.891 1 1 94.75 217 VAL B O 1
ATOM 4716 N N . CYS B 1 218 ? -25.891 -3.35 0.008 1 94.75 218 CYS B N 1
ATOM 4717 C CA . CYS B 1 218 ? -25.109 -2.611 0.99 1 94.75 218 CYS B CA 1
ATOM 4718 C C . CYS B 1 218 ? -25.109 -1.118 0.686 1 94.75 218 CYS B C 1
ATOM 4720 O O . CYS B 1 218 ? -24.766 -0.304 1.545 1 94.75 218 CYS B O 1
ATOM 4722 N N . GLY B 1 219 ? -25.516 -0.684 -0.506 1 91.62 219 GLY B N 1
ATOM 4723 C CA . GLY B 1 219 ? -25.422 0.682 -0.998 1 91.62 219 GLY B CA 1
ATOM 4724 C C . GLY B 1 219 ? -26.141 1.684 -0.11 1 91.62 219 GLY B C 1
ATOM 4725 O O . GLY B 1 219 ? -25.531 2.65 0.356 1 91.62 219 GLY B O 1
ATOM 4726 N N . PRO B 1 220 ? -27.359 1.45 0.25 1 90.75 220 PRO B N 1
ATOM 4727 C CA . PRO B 1 220 ? -28.125 2.422 1.044 1 90.75 220 PRO B CA 1
ATOM 4728 C C . PRO B 1 220 ? -27.547 2.611 2.445 1 90.75 220 PRO B C 1
ATOM 4730 O O . PRO B 1 220 ? -27.734 3.672 3.053 1 90.75 220 PRO B O 1
ATOM 4733 N N . ALA B 1 221 ? -26.812 1.674 2.926 1 90.62 221 ALA B N 1
ATOM 4734 C CA . ALA B 1 221 ? -26.266 1.748 4.281 1 90.62 221 ALA B CA 1
ATOM 4735 C C . ALA B 1 221 ? -25.016 2.617 4.32 1 90.62 221 ALA B C 1
ATOM 4737 O O . ALA B 1 221 ? -24.609 3.076 5.391 1 90.62 221 ALA B O 1
ATOM 4738 N N . LEU B 1 222 ? -24.375 2.955 3.217 1 90.44 222 LEU B N 1
ATOM 4739 C CA . LEU B 1 222 ? -23.062 3.59 3.189 1 90.44 222 LEU B CA 1
ATOM 4740 C C . LEU B 1 222 ? -23.188 5.109 3.188 1 90.44 222 LEU B C 1
ATOM 4742 O O . LEU B 1 222 ? -22.203 5.824 3.367 1 90.44 222 LEU B O 1
ATOM 4746 N N . GLY B 1 223 ? -24.266 5.66 3.197 1 83.44 223 GLY B N 1
ATOM 4747 C CA . GLY B 1 223 ? -24.484 7.094 3.275 1 83.44 223 GLY B CA 1
ATOM 4748 C C . GLY B 1 223 ? -23.547 7.887 2.385 1 83.44 223 GLY B C 1
ATOM 4749 O O . GLY B 1 223 ? -23.594 7.758 1.159 1 83.44 223 GLY B O 1
ATOM 4750 N N . GLU B 1 224 ? -22.484 8.492 2.977 1 81.38 224 GLU B N 1
ATOM 4751 C CA . GLU B 1 224 ? -21.547 9.367 2.281 1 81.38 224 GLU B CA 1
ATOM 4752 C C . GLU B 1 224 ? -20.547 8.57 1.462 1 81.38 224 GLU B C 1
ATOM 4754 O O . GLU B 1 224 ? -19.938 9.094 0.527 1 81.38 224 GLU B O 1
ATOM 4759 N N . ALA B 1 225 ? -20.391 7.359 1.841 1 87.69 225 ALA B N 1
ATOM 4760 C CA . ALA B 1 225 ? -19.406 6.531 1.146 1 87.69 225 ALA B CA 1
ATOM 4761 C C . ALA B 1 225 ? -20.047 5.766 -0.006 1 87.69 225 ALA B C 1
ATOM 4763 O O . ALA B 1 225 ? -19.406 4.922 -0.636 1 87.69 225 ALA B O 1
ATOM 4764 N N . ARG B 1 226 ? -21.281 6.109 -0.393 1 87.81 226 ARG B N 1
ATOM 4765 C CA . ARG B 1 226 ? -22.031 5.406 -1.423 1 87.81 226 ARG B CA 1
ATOM 4766 C C . ARG B 1 226 ? -21.344 5.508 -2.777 1 87.81 226 ARG B C 1
ATOM 4768 O O . ARG B 1 226 ? -21.281 4.527 -3.523 1 87.81 226 ARG B O 1
ATOM 4775 N N . PRO B 1 227 ? -20.75 6.656 -3.084 1 88.25 227 PRO B N 1
ATOM 4776 C CA . PRO B 1 227 ? -20.094 6.75 -4.395 1 88.25 227 PRO B CA 1
ATOM 4777 C C . PRO B 1 227 ? -18.906 5.797 -4.543 1 88.25 227 PRO B C 1
ATOM 4779 O O . PRO B 1 227 ? -18.516 5.477 -5.66 1 88.25 227 PRO B O 1
ATOM 4782 N N . MET B 1 228 ? -18.422 5.281 -3.432 1 90.94 228 MET B N 1
ATOM 4783 C CA . MET B 1 228 ? -17.297 4.371 -3.482 1 90.94 228 MET B CA 1
ATOM 4784 C C . MET B 1 228 ? -17.703 3.025 -4.074 1 90.94 228 MET B C 1
ATOM 4786 O O . MET B 1 228 ? -16.844 2.256 -4.523 1 90.94 228 MET B O 1
ATOM 4790 N N . ILE B 1 229 ? -18.938 2.75 -4.133 1 93.31 229 ILE B N 1
ATOM 4791 C CA . ILE B 1 229 ? -19.422 1.477 -4.648 1 93.31 229 ILE B CA 1
ATOM 4792 C C . ILE B 1 229 ? -19.531 1.539 -6.168 1 93.31 229 ILE B C 1
ATOM 4794 O O . ILE B 1 229 ? -19.625 0.505 -6.836 1 93.31 229 ILE B O 1
ATOM 4798 N N . GLY B 1 230 ? -19.406 2.707 -6.758 1 91.69 230 GLY B N 1
ATOM 4799 C CA . GLY B 1 230 ? -19.484 2.863 -8.203 1 91.69 230 GLY B CA 1
ATOM 4800 C C . GLY B 1 230 ? -18.422 2.088 -8.945 1 91.69 230 GLY B C 1
ATOM 4801 O O . GLY B 1 230 ? -18.688 1.483 -9.984 1 91.69 230 GLY B O 1
ATOM 4802 N N . GLY B 1 231 ? -17.203 2.035 -8.438 1 93.94 231 GLY B N 1
ATOM 4803 C CA . GLY B 1 231 ? -16.109 1.303 -9.062 1 93.94 231 GLY B CA 1
ATOM 4804 C C . GLY B 1 231 ? -16.359 -0.192 -9.133 1 93.94 231 GLY B C 1
ATOM 4805 O O . GLY B 1 231 ? -16.375 -0.775 -10.219 1 93.94 231 GLY B O 1
ATOM 4806 N N . PRO B 1 232 ? -16.625 -0.786 -7.98 1 95.88 232 PRO B N 1
ATOM 4807 C CA . PRO B 1 232 ? -16.906 -2.225 -7.984 1 95.88 232 PRO B CA 1
ATOM 4808 C C . PRO B 1 232 ? -18.109 -2.596 -8.852 1 95.88 232 PRO B C 1
ATOM 4810 O O . PRO B 1 232 ? -18.125 -3.668 -9.461 1 95.88 232 PRO B O 1
ATOM 4813 N N . LEU B 1 233 ? -19.094 -1.745 -8.906 1 95.88 233 LEU B N 1
ATOM 4814 C CA . LEU B 1 233 ? -20.234 -1.998 -9.781 1 95.88 233 LEU B CA 1
ATOM 4815 C C . LEU B 1 233 ? -19.797 -2.004 -11.242 1 95.88 233 LEU B C 1
ATOM 4817 O O . LEU B 1 233 ? -20.328 -2.779 -12.047 1 95.88 233 LEU B O 1
ATOM 4821 N N . LEU B 1 234 ? -18.859 -1.188 -11.57 1 95.56 234 LEU B N 1
ATOM 4822 C CA . LEU B 1 234 ? -18.328 -1.174 -12.922 1 95.56 234 LEU B CA 1
ATOM 4823 C C . LEU B 1 234 ? -17.609 -2.482 -13.242 1 95.56 234 LEU B C 1
ATOM 4825 O O . LEU B 1 234 ? -17.703 -2.994 -14.359 1 95.56 234 LEU B O 1
ATOM 4829 N N . VAL B 1 235 ? -16.922 -3.021 -12.297 1 96.38 235 VAL B N 1
ATOM 4830 C CA . VAL B 1 235 ? -16.25 -4.305 -12.477 1 96.38 235 VAL B CA 1
ATOM 4831 C C . VAL B 1 235 ? -17.297 -5.398 -12.711 1 96.38 235 VAL B C 1
ATOM 4833 O O . VAL B 1 235 ? -17.094 -6.27 -13.57 1 96.38 235 VAL B O 1
ATOM 4836 N N . CYS B 1 236 ? -18.359 -5.332 -11.945 1 96.81 236 CYS B N 1
ATOM 4837 C CA . CYS B 1 236 ? -19.422 -6.305 -12.133 1 96.81 236 CYS B CA 1
ATOM 4838 C C . CYS B 1 236 ? -20.016 -6.195 -13.531 1 96.81 236 CYS B C 1
ATOM 4840 O O . CYS B 1 236 ? -20.281 -7.211 -14.18 1 96.81 236 CYS B O 1
ATOM 4842 N N . LEU B 1 237 ? -20.203 -4.996 -13.984 1 95.19 237 LEU B N 1
ATOM 4843 C CA . LEU B 1 237 ? -20.734 -4.77 -15.32 1 95.19 237 LEU B CA 1
ATOM 4844 C C . LEU B 1 237 ? -19.766 -5.309 -16.375 1 95.19 237 LEU B C 1
ATOM 4846 O O . LEU B 1 237 ? -20.203 -5.887 -17.375 1 95.19 237 LEU B O 1
ATOM 4850 N N . ALA B 1 238 ? -18.516 -5.137 -16.172 1 95.31 238 ALA B N 1
ATOM 4851 C CA . ALA B 1 238 ? -17.5 -5.656 -17.094 1 95.31 238 ALA B CA 1
ATOM 4852 C C . ALA B 1 238 ? -17.531 -7.184 -17.125 1 95.31 238 ALA B C 1
ATOM 4854 O O . ALA B 1 238 ? -17.359 -7.789 -18.188 1 95.31 238 ALA B O 1
ATOM 4855 N N . LEU B 1 239 ? -17.734 -7.785 -15.93 1 94.38 239 LEU B N 1
ATOM 4856 C CA . LEU B 1 239 ? -17.797 -9.242 -15.867 1 94.38 239 LEU B CA 1
ATOM 4857 C C . LEU B 1 239 ? -19.016 -9.766 -16.641 1 94.38 239 LEU B C 1
ATOM 4859 O O . LEU B 1 239 ? -18.891 -10.703 -17.422 1 94.38 239 LEU B O 1
ATOM 4863 N N . VAL B 1 240 ? -20.156 -9.148 -16.406 1 93.81 240 VAL B N 1
ATOM 4864 C CA . VAL B 1 240 ? -21.375 -9.555 -17.094 1 93.81 240 VAL B CA 1
ATOM 4865 C C . VAL B 1 240 ? -21.234 -9.297 -18.594 1 93.81 240 VAL B C 1
ATOM 4867 O O . VAL B 1 240 ? -21.625 -10.125 -19.406 1 93.81 240 VAL B O 1
ATOM 4870 N N . GLY B 1 241 ? -20.672 -8.203 -18.969 1 93.06 241 GLY B N 1
ATOM 4871 C CA . GLY B 1 241 ? -20.453 -7.875 -20.375 1 93.06 241 GLY B CA 1
ATOM 4872 C C . GLY B 1 241 ? -19.516 -8.844 -21.078 1 93.06 241 GLY B C 1
ATOM 4873 O O . GLY B 1 241 ? -19.781 -9.234 -22.219 1 93.06 241 GLY B O 1
ATOM 4874 N N . THR B 1 242 ? -18.469 -9.203 -20.438 1 92.31 242 THR B N 1
ATOM 4875 C CA . THR B 1 242 ? -17.516 -10.156 -21.016 1 92.31 242 THR B CA 1
ATOM 4876 C C . THR B 1 242 ? -18.188 -11.516 -21.203 1 92.31 242 THR B C 1
ATOM 4878 O O . THR B 1 242 ? -18 -12.164 -22.234 1 92.31 242 THR B O 1
ATOM 4881 N N . ALA B 1 243 ? -18.938 -11.906 -20.172 1 91.56 243 ALA B N 1
ATOM 4882 C CA . ALA B 1 243 ? -19.609 -13.203 -20.25 1 91.56 243 ALA B CA 1
ATOM 4883 C C . ALA B 1 243 ? -20.656 -13.211 -21.375 1 91.56 243 ALA B C 1
ATOM 4885 O O . ALA B 1 243 ? -20.766 -14.188 -22.109 1 91.56 243 ALA B O 1
ATOM 4886 N N . CYS B 1 244 ? -21.391 -12.172 -21.469 1 90.5 244 CYS B N 1
ATOM 4887 C CA . CYS B 1 244 ? -22.422 -12.078 -22.5 1 90.5 244 CYS B CA 1
ATOM 4888 C C . CYS B 1 244 ? -21.781 -12.047 -23.891 1 90.5 244 CYS B C 1
ATOM 4890 O O . CYS B 1 244 ? -22.297 -12.664 -24.828 1 90.5 244 CYS B O 1
ATOM 4892 N N . GLY B 1 245 ? -20.719 -11.383 -24.062 1 90.38 245 GLY B N 1
ATOM 4893 C CA . GLY B 1 245 ? -20.047 -11.312 -25.344 1 90.38 245 GLY B CA 1
ATOM 4894 C C . GLY B 1 245 ? -19.453 -12.641 -25.781 1 90.38 245 GLY B C 1
ATOM 4895 O O . GLY B 1 245 ? -19.531 -13.008 -26.953 1 90.38 245 GLY B O 1
ATOM 4896 N N . SER B 1 246 ? -18.875 -13.305 -24.844 1 86.75 246 SER B N 1
ATOM 4897 C CA . SER B 1 246 ? -18.219 -14.562 -25.188 1 86.75 246 SER B CA 1
ATOM 4898 C C . SER B 1 246 ? -19.219 -15.703 -25.266 1 86.75 246 SER B C 1
ATOM 4900 O O . SER B 1 246 ? -19.203 -16.484 -26.234 1 86.75 246 SER B O 1
ATOM 4902 N N . ALA B 1 247 ? -20.094 -15.852 -24.297 1 83.75 247 ALA B N 1
ATOM 4903 C CA . ALA B 1 247 ? -20.969 -17.016 -24.219 1 83.75 247 ALA B CA 1
ATOM 4904 C C . ALA B 1 247 ? -22.234 -16.797 -25.047 1 83.75 247 ALA B C 1
ATOM 4906 O O . ALA B 1 247 ? -22.688 -17.719 -25.734 1 83.75 247 ALA B O 1
ATOM 4907 N N . LEU B 1 248 ? -22.844 -15.602 -24.969 1 81.06 248 LEU B N 1
ATOM 4908 C CA . LEU B 1 248 ? -24.125 -15.398 -25.641 1 81.06 248 LEU B CA 1
ATOM 4909 C C . LEU B 1 248 ? -23.906 -15.016 -27.109 1 81.06 248 LEU B C 1
ATOM 4911 O O . LEU B 1 248 ? -24.625 -15.492 -27.984 1 81.06 248 LEU B O 1
ATOM 4915 N N . LEU B 1 249 ? -22.875 -14.195 -27.359 1 85.06 249 LEU B N 1
ATOM 4916 C CA . LEU B 1 249 ? -22.688 -13.688 -28.719 1 85.06 249 LEU B CA 1
ATOM 4917 C C . LEU B 1 249 ? -21.625 -14.492 -29.453 1 85.06 249 LEU B C 1
ATOM 4919 O O . LEU B 1 249 ? -21.5 -14.367 -30.688 1 85.06 249 LEU B O 1
ATOM 4923 N N . GLY B 1 250 ? -20.906 -15.359 -28.781 1 83.94 250 GLY B N 1
ATOM 4924 C CA . GLY B 1 250 ? -19.969 -16.281 -29.406 1 83.94 250 GLY B CA 1
ATOM 4925 C C . GLY B 1 250 ? -18.703 -15.625 -29.906 1 83.94 250 GLY B C 1
ATOM 4926 O O . GLY B 1 250 ? -18.016 -16.141 -30.797 1 83.94 250 GLY B O 1
ATOM 4927 N N . TYR B 1 251 ? -18.406 -14.391 -29.5 1 87.56 251 TYR B N 1
ATOM 4928 C CA . TYR B 1 251 ? -17.172 -13.727 -29.891 1 87.56 251 TYR B CA 1
ATOM 4929 C C . TYR B 1 251 ? -15.977 -14.328 -29.156 1 87.56 251 TYR B C 1
ATOM 4931 O O . TYR B 1 251 ? -16.141 -14.945 -28.094 1 87.56 251 TYR B O 1
ATOM 4939 N N . SER B 1 252 ? -14.852 -14.281 -29.844 1 90.12 252 SER B N 1
ATOM 4940 C CA . SER B 1 252 ? -13.641 -14.797 -29.203 1 90.12 252 SER B CA 1
ATOM 4941 C C . SER B 1 252 ? -13.312 -14.008 -27.922 1 90.12 252 SER B C 1
ATOM 4943 O O . SER B 1 252 ? -13.633 -12.82 -27.828 1 90.12 252 SER B O 1
ATOM 4945 N N . LEU B 1 253 ? -12.844 -14.633 -26.922 1 89.69 253 LEU B N 1
ATOM 4946 C CA . LEU B 1 253 ? -12.539 -14.047 -25.625 1 89.69 253 LEU B CA 1
ATOM 4947 C C . LEU B 1 253 ? -11.586 -12.867 -25.766 1 89.69 253 LEU B C 1
ATOM 4949 O O . LEU B 1 253 ? -11.797 -11.812 -25.156 1 89.69 253 LEU B O 1
ATOM 4953 N N . PRO B 1 254 ? -10.586 -12.984 -26.672 1 91.5 254 PRO B N 1
ATOM 4954 C CA . PRO B 1 254 ? -9.688 -11.836 -26.828 1 91.5 254 PRO B CA 1
ATOM 4955 C C . PRO B 1 254 ? -10.391 -10.625 -27.438 1 91.5 254 PRO B C 1
ATOM 4957 O O . PRO B 1 254 ? -10.094 -9.484 -27.078 1 91.5 254 PRO B O 1
ATOM 4960 N N . SER B 1 255 ? -11.273 -10.836 -28.312 1 93.31 255 SER B N 1
ATOM 4961 C CA . SER B 1 255 ? -12.016 -9.742 -28.922 1 93.31 255 SER B CA 1
ATOM 4962 C C . SER B 1 255 ? -12.891 -9.023 -27.906 1 93.31 255 SER B C 1
ATOM 4964 O O . SER B 1 255 ? -12.93 -7.793 -27.859 1 93.31 255 SER B O 1
ATOM 4966 N N . VAL B 1 256 ? -13.562 -9.742 -27.078 1 93.44 256 VAL B N 1
ATOM 4967 C CA . VAL B 1 256 ? -14.422 -9.164 -26.062 1 93.44 256 VAL B CA 1
ATOM 4968 C C . VAL B 1 256 ? -13.578 -8.43 -25.016 1 93.44 256 VAL B C 1
ATOM 4970 O O . VAL B 1 256 ? -13.93 -7.336 -24.578 1 93.44 256 VAL B O 1
ATOM 4973 N N . ALA B 1 257 ? -12.484 -9.047 -24.609 1 94.44 257 ALA B N 1
ATOM 4974 C CA . ALA B 1 257 ? -11.594 -8.43 -23.641 1 94.44 257 ALA B CA 1
ATOM 4975 C C . ALA B 1 257 ? -11.047 -7.105 -24.156 1 94.44 257 ALA B C 1
ATOM 4977 O O . ALA B 1 257 ? -10.883 -6.148 -23.391 1 94.44 257 ALA B O 1
ATOM 4978 N N . ALA B 1 258 ? -10.758 -7.062 -25.422 1 95.5 258 ALA B N 1
ATOM 4979 C CA . ALA B 1 258 ? -10.25 -5.832 -26.031 1 95.5 258 ALA B CA 1
ATOM 4980 C C . ALA B 1 258 ? -11.289 -4.715 -25.953 1 95.5 258 ALA B C 1
ATOM 4982 O O . ALA B 1 258 ? -10.953 -3.572 -25.625 1 95.5 258 ALA B O 1
ATOM 4983 N N . ILE B 1 259 ? -12.5 -5.035 -26.203 1 94.38 259 ILE B N 1
ATOM 4984 C CA . ILE B 1 259 ? -13.57 -4.055 -26.188 1 94.38 259 ILE B CA 1
ATOM 4985 C C . ILE B 1 259 ? -13.797 -3.578 -24.75 1 94.38 259 ILE B C 1
ATOM 4987 O O . ILE B 1 259 ? -13.93 -2.377 -24.5 1 94.38 259 ILE B O 1
ATOM 4991 N N . VAL B 1 260 ? -13.844 -4.484 -23.859 1 94.69 260 VAL B N 1
ATOM 4992 C CA . VAL B 1 260 ? -14.062 -4.148 -22.453 1 94.69 260 VAL B CA 1
ATOM 4993 C C . VAL B 1 260 ? -12.922 -3.268 -21.938 1 94.69 260 VAL B C 1
ATOM 4995 O O . VAL B 1 260 ? -13.156 -2.295 -21.219 1 94.69 260 VAL B O 1
ATOM 4998 N N . CYS B 1 261 ? -11.719 -3.578 -22.281 1 95.31 261 CYS B N 1
ATOM 4999 C CA . CYS B 1 261 ? -10.562 -2.789 -21.875 1 95.31 261 CYS B CA 1
ATOM 5000 C C . CYS B 1 261 ? -10.625 -1.385 -22.469 1 95.31 261 CYS B C 1
ATOM 5002 O O . CYS B 1 261 ? -10.328 -0.404 -21.781 1 95.31 261 CYS B O 1
ATOM 5004 N N . ALA B 1 262 ? -10.992 -1.341 -23.734 1 94.69 262 ALA B N 1
ATOM 5005 C CA . ALA B 1 262 ? -11.094 -0.042 -24.391 1 94.69 262 ALA B CA 1
ATOM 5006 C C . ALA B 1 262 ? -12.172 0.821 -23.734 1 94.69 262 ALA B C 1
ATOM 5008 O O . ALA B 1 262 ? -11.969 2.02 -23.531 1 94.69 262 ALA B O 1
ATOM 5009 N N . LEU B 1 263 ? -13.266 0.231 -23.406 1 94.62 263 LEU B N 1
ATOM 5010 C CA . LEU B 1 263 ? -14.352 0.953 -22.734 1 94.62 263 LEU B CA 1
ATOM 5011 C C . LEU B 1 263 ? -13.93 1.402 -21.344 1 94.62 263 LEU B C 1
ATOM 5013 O O . LEU B 1 263 ? -14.219 2.529 -20.938 1 94.62 263 LEU B O 1
ATOM 5017 N N . ALA B 1 264 ? -13.266 0.502 -20.641 1 95.12 264 ALA B N 1
ATOM 5018 C CA . ALA B 1 264 ? -12.773 0.85 -19.312 1 95.12 264 ALA B CA 1
ATOM 5019 C C . ALA B 1 264 ? -11.781 2.004 -19.375 1 95.12 264 ALA B C 1
ATOM 5021 O O . ALA B 1 264 ? -11.82 2.918 -18.547 1 95.12 264 ALA B O 1
ATOM 5022 N N . ALA B 1 265 ? -10.922 1.958 -20.344 1 92.81 265 ALA B N 1
ATOM 5023 C CA . ALA B 1 265 ? -9.945 3.029 -20.516 1 92.81 265 ALA B CA 1
ATOM 5024 C C . ALA B 1 265 ? -10.633 4.355 -20.828 1 92.81 265 ALA B C 1
ATOM 5026 O O . ALA B 1 265 ? -10.25 5.402 -20.297 1 92.81 265 ALA B O 1
ATOM 5027 N N . SER B 1 266 ? -11.656 4.312 -21.672 1 90.81 266 SER B N 1
ATOM 5028 C CA . SER B 1 266 ? -12.398 5.516 -22.047 1 90.81 266 SER B CA 1
ATOM 5029 C C . SER B 1 266 ? -13.102 6.121 -20.828 1 90.81 266 SER B C 1
ATOM 5031 O O . SER B 1 266 ? -13.078 7.34 -20.641 1 90.81 266 SER B O 1
ATOM 5033 N N . VAL B 1 267 ? -13.641 5.273 -20.016 1 90.81 267 VAL B N 1
ATOM 5034 C CA . VAL B 1 267 ? -14.328 5.734 -18.812 1 90.81 267 VAL B CA 1
ATOM 5035 C C . VAL B 1 267 ? -13.312 6.359 -17.859 1 90.81 267 VAL B C 1
ATOM 5037 O O . VAL B 1 267 ? -13.586 7.398 -17.25 1 90.81 267 VAL B O 1
ATOM 5040 N N . SER B 1 268 ? -12.156 5.77 -17.688 1 88.75 268 SER B N 1
ATOM 5041 C CA . SER B 1 268 ? -11.117 6.273 -16.797 1 88.75 268 SER B CA 1
ATOM 5042 C C . SER B 1 268 ? -10.609 7.637 -17.25 1 88.75 268 SER B C 1
ATOM 5044 O O . SER B 1 268 ? -10.336 8.516 -16.422 1 88.75 268 SER B O 1
ATOM 5046 N N . LEU B 1 269 ? -10.508 7.852 -18.531 1 82.94 269 LEU B N 1
ATOM 5047 C CA . LEU B 1 269 ? -9.969 9.094 -19.078 1 82.94 269 LEU B CA 1
ATOM 5048 C C . LEU B 1 269 ? -11.008 10.211 -19.031 1 82.94 269 LEU B C 1
ATOM 5050 O O . LEU B 1 269 ? -10.648 11.391 -18.969 1 82.94 269 LEU B O 1
ATOM 5054 N N . LEU B 1 270 ? -12.305 9.789 -18.953 1 81.31 270 LEU B N 1
ATOM 5055 C CA . LEU B 1 270 ? -13.375 10.781 -18.938 1 81.31 270 LEU B CA 1
ATOM 5056 C C . LEU B 1 270 ? -13.766 11.125 -17.5 1 81.31 270 LEU B C 1
ATOM 5058 O O . LEU B 1 270 ? -14.469 12.109 -17.266 1 81.31 270 LEU B O 1
ATOM 5062 N N . ALA B 1 271 ? -13.242 10.398 -16.547 1 74.94 271 ALA B N 1
ATOM 5063 C CA . ALA B 1 271 ? -13.688 10.492 -15.156 1 74.94 271 ALA B CA 1
ATOM 5064 C C . ALA B 1 271 ? -13.438 11.883 -14.586 1 74.94 271 ALA B C 1
ATOM 5066 O O . ALA B 1 271 ? -14.305 12.469 -13.938 1 74.94 271 ALA B O 1
ATOM 5067 N N . PRO B 1 272 ? -12.297 12.492 -14.852 1 71 272 PRO B N 1
ATOM 5068 C CA . PRO B 1 272 ? -12.07 13.82 -14.266 1 71 272 PRO B CA 1
ATOM 5069 C C . PRO B 1 272 ? -13.016 14.883 -14.82 1 71 272 PRO B C 1
ATOM 5071 O O . PRO B 1 272 ? -13.32 15.867 -14.141 1 71 272 PRO B O 1
ATOM 5074 N N . TRP B 1 273 ? -13.508 14.617 -16 1 71.94 273 TRP B N 1
ATOM 5075 C CA . TRP B 1 273 ? -14.422 15.578 -16.609 1 71.94 273 TRP B CA 1
ATOM 5076 C C . TRP B 1 273 ? -15.797 15.508 -15.953 1 71.94 273 TRP B C 1
ATOM 5078 O O . TRP B 1 273 ? -16.469 16.531 -15.812 1 71.94 273 TRP B O 1
ATOM 5088 N N . VAL B 1 274 ? -16.047 14.359 -15.477 1 69.19 274 VAL B N 1
ATOM 5089 C CA . VAL B 1 274 ? -17.344 14.18 -14.812 1 69.19 274 VAL B CA 1
ATOM 5090 C C . VAL B 1 274 ? -17.312 14.883 -13.453 1 69.19 274 VAL B C 1
ATOM 5092 O O . VAL B 1 274 ? -18.328 15.469 -13.031 1 69.19 274 VAL B O 1
ATOM 5095 N N . SER B 1 275 ? -16.172 14.914 -12.758 1 66.88 275 SER B N 1
ATOM 5096 C CA . SER B 1 275 ? -16.047 15.586 -11.469 1 66.88 275 SER B CA 1
ATOM 5097 C C . SER B 1 275 ? -16.141 17.109 -11.625 1 66.88 275 SER B C 1
ATOM 5099 O O . SER B 1 275 ? -16.719 17.781 -10.781 1 66.88 275 SER B O 1
ATOM 5101 N N . LEU B 1 276 ? -15.617 17.578 -12.727 1 64.19 276 LEU B N 1
ATOM 5102 C CA . LEU B 1 276 ? -15.641 19.016 -12.984 1 64.19 276 LEU B CA 1
ATOM 5103 C C . LEU B 1 276 ? -17.047 19.469 -13.344 1 64.19 276 LEU B C 1
ATOM 5105 O O . LEU B 1 276 ? -17.453 20.578 -12.977 1 64.19 276 LEU B O 1
ATOM 5109 N N . ALA B 1 277 ? -17.688 18.562 -14.008 1 61.62 277 ALA B N 1
ATOM 5110 C CA . ALA B 1 277 ? -19.031 18.922 -14.469 1 61.62 277 ALA B CA 1
ATOM 5111 C C . ALA B 1 277 ? -20.016 18.984 -13.305 1 61.62 277 ALA B C 1
ATOM 5113 O O . ALA B 1 277 ? -21.078 19.594 -13.414 1 61.62 277 ALA B O 1
ATOM 5114 N N . SER B 1 278 ? -19.688 18.391 -12.18 1 59.22 278 SER B N 1
ATOM 5115 C CA . SER B 1 278 ? -20.625 18.328 -11.062 1 59.22 278 SER B CA 1
ATOM 5116 C C . SER B 1 278 ? -20.469 19.547 -10.156 1 59.22 278 SER B C 1
ATOM 5118 O O . SER B 1 278 ? -21.266 19.734 -9.227 1 59.22 278 SER B O 1
ATOM 5120 N N . VAL B 1 279 ? -19.438 20.297 -10.305 1 56.69 279 VAL B N 1
ATOM 5121 C CA . VAL B 1 279 ? -19.344 21.547 -9.57 1 56.69 279 VAL B CA 1
ATOM 5122 C C . VAL B 1 279 ? -20.234 22.609 -10.234 1 56.69 279 VAL B C 1
ATOM 5124 O O . VAL B 1 279 ? -20.016 22.969 -11.398 1 56.69 279 VAL B O 1
ATOM 5127 N N . PRO B 1 280 ? -21.516 22.719 -9.711 1 52.66 280 PRO B N 1
ATOM 5128 C CA . PRO B 1 280 ? -22.375 23.734 -10.328 1 52.66 280 PRO B CA 1
ATOM 5129 C C . PRO B 1 280 ? -21.656 25.078 -10.508 1 52.66 280 PRO B C 1
ATOM 5131 O O . PRO B 1 280 ? -20.984 25.547 -9.586 1 52.66 280 PRO B O 1
ATOM 5134 N N . MET B 1 281 ? -21.172 25.359 -11.75 1 49.34 281 MET B N 1
ATOM 5135 C CA . MET B 1 281 ? -20.734 26.719 -12.016 1 49.34 281 MET B CA 1
ATOM 5136 C C . MET B 1 281 ? -21.766 27.734 -11.508 1 49.34 281 MET B C 1
ATOM 5138 O O . MET B 1 281 ? -22.828 27.891 -12.109 1 49.34 281 MET B O 1
ATOM 5142 N N . VAL B 1 282 ? -21.938 27.797 -10.266 1 46.28 282 VAL B N 1
ATOM 5143 C CA . VAL B 1 282 ? -22.797 28.906 -9.883 1 46.28 282 VAL B CA 1
ATOM 5144 C C . VAL B 1 282 ? -22.188 30.219 -10.375 1 46.28 282 VAL B C 1
ATOM 5146 O O . VAL B 1 282 ? -21.156 30.656 -9.867 1 46.28 282 VAL B O 1
ATOM 5149 N N . ILE B 1 283 ? -22.328 30.438 -11.664 1 42.75 283 ILE B N 1
ATOM 5150 C CA . ILE B 1 283 ? -22.078 31.797 -12.141 1 42.75 283 ILE B CA 1
ATOM 5151 C C . ILE B 1 283 ? -22.859 32.781 -11.281 1 42.75 283 ILE B C 1
ATOM 5153 O O . ILE B 1 283 ? -24.078 32.844 -11.32 1 42.75 283 ILE B O 1
ATOM 5157 N N . SER B 1 284 ? -22.359 33.156 -10.203 1 41.53 284 SER B N 1
ATOM 5158 C CA . SER B 1 284 ? -22.938 34.344 -9.602 1 41.53 284 SER B CA 1
ATOM 5159 C C . SER B 1 284 ? -22.844 35.531 -10.547 1 41.53 284 SER B C 1
ATOM 5161 O O . SER B 1 284 ? -21.766 36.062 -10.805 1 41.53 284 SER B O 1
ATOM 5163 N N . LEU B 1 285 ? -23.781 35.625 -11.43 1 39.12 285 LEU B N 1
ATOM 5164 C CA . LEU B 1 285 ? -23.875 36.938 -12.102 1 39.12 285 LEU B CA 1
ATOM 5165 C C . LEU B 1 285 ? -23.734 38.062 -11.102 1 39.12 285 LEU B C 1
ATOM 5167 O O . LEU B 1 285 ? -24.25 38 -9.984 1 39.12 285 LEU B O 1
ATOM 5171 N N . PRO B 1 286 ? -22.75 38.969 -11.297 1 39.28 286 PRO B N 1
ATOM 5172 C CA . PRO B 1 286 ? -22.672 40.188 -10.469 1 39.28 286 PRO B CA 1
ATOM 5173 C C . PRO B 1 286 ? -24.047 40.781 -10.18 1 39.28 286 PRO B C 1
ATOM 5175 O O . PRO B 1 286 ? -24.875 40.906 -11.086 1 39.28 286 PRO B O 1
ATOM 5178 N N . GLU B 1 287 ? -24.688 40.594 -9.055 1 38.56 287 GLU B N 1
ATOM 5179 C CA . GLU B 1 287 ? -25.859 41.375 -8.695 1 38.56 287 GLU B CA 1
ATOM 5180 C C . GLU B 1 287 ? -25.75 42.781 -9.203 1 38.56 287 GLU B C 1
ATOM 5182 O O . GLU B 1 287 ? -24.688 43.406 -9.102 1 38.56 287 GLU B O 1
ATOM 5187 N N . GLN B 1 288 ? -26.594 43.219 -10.164 1 40.22 288 GLN B N 1
ATOM 5188 C CA . GLN B 1 288 ? -26.984 44.625 -10.391 1 40.22 288 GLN B CA 1
ATOM 5189 C C . GLN B 1 288 ? -27.109 45.375 -9.078 1 40.22 288 GLN B C 1
ATOM 5191 O O . GLN B 1 288 ? -27.422 44.781 -8.039 1 40.22 288 GLN B O 1
ATOM 5196 N N . PRO B 1 289 ? -26.797 46.781 -8.922 1 36.41 289 PRO B N 1
ATOM 5197 C CA . PRO B 1 289 ? -26.828 47.75 -7.836 1 36.41 289 PRO B CA 1
ATOM 5198 C C . PRO B 1 289 ? -28.094 47.688 -6.992 1 36.41 289 PRO B C 1
ATOM 5200 O O . PRO B 1 289 ? -28.297 48.5 -6.105 1 36.41 289 PRO B O 1
ATOM 5203 N N . MET B 1 290 ? -29.391 47.406 -7.57 1 34.72 290 MET B N 1
ATOM 5204 C CA . MET B 1 290 ? -30.547 47.906 -6.844 1 34.72 290 MET B CA 1
ATOM 5205 C C . MET B 1 290 ? -30.594 47.375 -5.422 1 34.72 290 MET B C 1
ATOM 5207 O O . MET B 1 290 ? -29.969 46.344 -5.133 1 34.72 290 MET B O 1
ATOM 5211 N N . GLY B 1 291 ? -31.625 47.969 -4.441 1 35 291 GLY B N 1
ATOM 5212 C CA . GLY B 1 291 ? -32.062 48 -3.053 1 35 291 GLY B CA 1
ATOM 5213 C C . GLY B 1 291 ? -32.188 46.625 -2.439 1 35 291 GLY B C 1
ATOM 5214 O O . GLY B 1 291 ? -32.594 46.5 -1.281 1 35 291 GLY B O 1
ATOM 5215 N N . TYR B 1 292 ? -32.812 45.75 -3.238 1 36.59 292 TYR B N 1
ATOM 5216 C CA . TYR B 1 292 ? -33.25 44.562 -2.52 1 36.59 292 TYR B CA 1
ATOM 5217 C C . TYR B 1 292 ? -32.062 43.875 -1.843 1 36.59 292 TYR B C 1
ATOM 5219 O O . TYR B 1 292 ? -31.062 43.562 -2.49 1 36.59 292 TYR B O 1
ATOM 5227 N N . HIS B 1 293 ? -31.75 44.281 -0.547 1 35.5 293 HIS B N 1
ATOM 5228 C CA . HIS B 1 293 ? -30.922 43.562 0.42 1 35.5 293 HIS B CA 1
ATOM 5229 C C . HIS B 1 293 ? -30.891 42.094 0.113 1 35.5 293 HIS B C 1
ATOM 5231 O O . HIS B 1 293 ? -31.844 41.375 0.409 1 35.5 293 HIS B O 1
ATOM 5237 N N . ARG B 1 294 ? -30.719 41.781 -1.153 1 38.5 294 ARG B N 1
ATOM 5238 C CA . ARG B 1 294 ? -30.562 40.312 -1.206 1 38.5 294 ARG B CA 1
ATOM 5239 C C . ARG B 1 294 ? -29.812 39.812 0.017 1 38.5 294 ARG B C 1
ATOM 5241 O O . ARG B 1 294 ? -28.797 40.375 0.418 1 38.5 294 ARG B O 1
ATOM 5248 N N . ALA B 1 295 ? -30.531 39.281 0.894 1 37.34 295 ALA B N 1
ATOM 5249 C CA . ALA B 1 295 ? -29.984 38.406 1.92 1 37.34 295 ALA B CA 1
ATOM 5250 C C . ALA B 1 295 ? -28.578 37.906 1.538 1 37.34 295 ALA B C 1
ATOM 5252 O O . ALA B 1 295 ? -28.359 37.438 0.424 1 37.34 295 ALA B O 1
ATOM 5253 N N . GLU B 1 296 ? -27.438 38.75 1.801 1 37.56 296 GLU B N 1
ATOM 5254 C CA . GLU B 1 296 ? -26.047 38.312 1.889 1 37.56 296 GLU B CA 1
ATOM 5255 C C . GLU B 1 296 ? -25.938 36.781 1.864 1 37.56 296 GLU B C 1
ATOM 5257 O O . GLU B 1 296 ? -26.188 36.125 2.869 1 37.56 296 GLU B O 1
ATOM 5262 N N . SER B 1 297 ? -26.625 36.219 1.04 1 39.44 297 SER B N 1
ATOM 5263 C CA . SER B 1 297 ? -26.453 34.781 0.851 1 39.44 297 SER B CA 1
ATOM 5264 C C . SER B 1 297 ? -25.016 34.375 1.181 1 39.44 297 SER B C 1
ATOM 5266 O O . SER B 1 297 ? -24.078 34.781 0.499 1 39.44 297 SER B O 1
ATOM 5268 N N . ASP B 1 298 ? -24.406 34.781 2.424 1 40.62 298 ASP B N 1
ATOM 5269 C CA . ASP B 1 298 ? -23.281 34.156 3.113 1 40.62 298 ASP B CA 1
ATOM 5270 C C . ASP B 1 298 ? -22.891 32.812 2.451 1 40.62 298 ASP B C 1
ATOM 5272 O O . ASP B 1 298 ? -23.609 31.828 2.572 1 40.62 298 ASP B O 1
ATOM 5276 N N . TYR B 1 299 ? -22.562 32.844 1.286 1 47.03 299 TYR B N 1
ATOM 5277 C CA . TYR B 1 299 ? -22 31.641 0.716 1 47.03 299 TYR B CA 1
ATOM 5278 C C . TYR B 1 299 ? -21.125 30.922 1.735 1 47.03 299 TYR B C 1
ATOM 5280 O O . TYR B 1 299 ? -19.922 31.141 1.797 1 47.03 299 TYR B O 1
ATOM 5288 N N . ARG B 1 300 ? -21.422 31.266 3.08 1 47.47 300 ARG B N 1
ATOM 5289 C CA . ARG B 1 300 ? -20.906 30.438 4.172 1 47.47 300 ARG B CA 1
ATOM 5290 C C . ARG B 1 300 ? -20.578 29.031 3.691 1 47.47 300 ARG B C 1
ATOM 5292 O O . ARG B 1 300 ? -21.062 28.594 2.65 1 47.47 300 ARG B O 1
ATOM 5299 N N . ASP B 1 301 ? -19.969 28.109 4.598 1 50.47 301 ASP B N 1
ATOM 5300 C CA . ASP B 1 301 ? -19.531 26.719 4.551 1 50.47 301 ASP B CA 1
ATOM 5301 C C . ASP B 1 301 ? -20.609 25.828 3.941 1 50.47 301 ASP B C 1
ATOM 5303 O O . ASP B 1 301 ? -21.656 25.609 4.543 1 50.47 301 ASP B O 1
ATOM 5307 N N . SER B 1 302 ? -20.953 26.016 2.76 1 56.69 302 SER B N 1
ATOM 5308 C CA . SER B 1 302 ? -21.906 25.078 2.189 1 56.69 302 SER B CA 1
ATOM 5309 C C . SER B 1 302 ? -21.438 23.625 2.363 1 56.69 302 SER B C 1
ATOM 5311 O O . SER B 1 302 ? -20.781 23.078 1.48 1 56.69 302 SER B O 1
ATOM 5313 N N . PRO B 1 303 ? -21.328 23.203 3.633 1 61.09 303 PRO B N 1
ATOM 5314 C CA . PRO B 1 303 ? -20.969 21.812 3.924 1 61.09 303 PRO B CA 1
ATOM 5315 C C . PRO B 1 303 ? -21.594 20.828 2.938 1 61.09 303 PRO B C 1
ATOM 5317 O O . PRO B 1 303 ? -20.984 19.812 2.598 1 61.09 303 PRO B O 1
ATOM 5320 N N . SER B 1 304 ? -22.844 21.266 2.406 1 70.12 304 SER B N 1
ATOM 5321 C CA . SER B 1 304 ? -23.5 20.328 1.5 1 70.12 304 SER B CA 1
ATOM 5322 C C . SER B 1 304 ? -22.781 20.25 0.157 1 70.12 304 SER B C 1
ATOM 5324 O O . SER B 1 304 ? -22.594 19.172 -0.398 1 70.12 304 SER B O 1
ATOM 5326 N N . LEU B 1 305 ? -22.375 21.5 -0.315 1 72 305 LEU B N 1
ATOM 5327 C CA . LEU B 1 305 ? -21.688 21.5 -1.604 1 72 305 LEU B CA 1
ATOM 5328 C C . LEU B 1 305 ? -20.312 20.844 -1.485 1 72 305 LEU B C 1
ATOM 5330 O O . LEU B 1 305 ? -19.891 20.094 -2.369 1 72 305 LEU B O 1
ATOM 5334 N N . THR B 1 306 ? -19.656 21.156 -0.41 1 70 306 THR B N 1
ATOM 5335 C CA . THR B 1 306 ? -18.359 20.547 -0.18 1 70 306 THR B CA 1
ATOM 5336 C C . THR B 1 306 ? -18.484 19.031 -0.069 1 70 306 THR B C 1
ATOM 5338 O O . THR B 1 306 ? -17.672 18.281 -0.616 1 70 306 THR B O 1
ATOM 5341 N N . ALA B 1 307 ? -19.516 18.703 0.605 1 72.5 307 ALA B N 1
ATOM 5342 C CA . ALA B 1 307 ? -19.75 17.266 0.747 1 72.5 307 ALA B CA 1
ATOM 5343 C C . ALA B 1 307 ? -20.016 16.609 -0.608 1 72.5 307 ALA B C 1
ATOM 5345 O O . ALA B 1 307 ? -19.562 15.492 -0.869 1 72.5 307 ALA B O 1
ATOM 5346 N N . ARG B 1 308 ? -20.688 17.281 -1.44 1 72.88 308 ARG B N 1
ATOM 5347 C CA . ARG B 1 308 ? -21 16.766 -2.768 1 72.88 308 ARG B CA 1
ATOM 5348 C C . ARG B 1 308 ? -19.734 16.656 -3.625 1 72.88 308 ARG B C 1
ATOM 5350 O O . ARG B 1 308 ? -19.562 15.68 -4.352 1 72.88 308 ARG B O 1
ATOM 5357 N N . VAL B 1 309 ? -18.938 17.594 -3.525 1 73 309 VAL B N 1
ATOM 5358 C CA . VAL B 1 309 ? -17.688 17.594 -4.297 1 73 309 VAL B CA 1
ATOM 5359 C C . VAL B 1 309 ? -16.797 16.453 -3.816 1 73 309 VAL B C 1
ATOM 5361 O O . VAL B 1 309 ? -16.203 15.734 -4.625 1 73 309 VAL B O 1
ATOM 5364 N N . MET B 1 310 ? -16.828 16.312 -2.545 1 74.44 310 MET B N 1
ATOM 5365 C CA . MET B 1 310 ? -16.016 15.242 -1.988 1 74.44 310 MET B CA 1
ATOM 5366 C C . MET B 1 310 ? -16.578 13.875 -2.371 1 74.44 310 MET B C 1
ATOM 5368 O O . MET B 1 310 ? -15.812 12.93 -2.582 1 74.44 310 MET B O 1
ATOM 5372 N N . SER B 1 311 ? -17.781 13.859 -2.398 1 76.5 311 SER B N 1
ATOM 5373 C CA . SER B 1 311 ? -18.422 12.609 -2.818 1 76.5 311 SER B CA 1
ATOM 5374 C C . SER B 1 311 ? -18.078 12.281 -4.27 1 76.5 311 SER B C 1
ATOM 5376 O O . SER B 1 311 ? -17.828 11.125 -4.602 1 76.5 311 SER B O 1
ATOM 5378 N N . MET B 1 312 ? -18 13.227 -5.09 1 79.31 312 MET B N 1
ATOM 5379 C CA . MET B 1 312 ? -17.672 12.992 -6.496 1 79.31 312 MET B CA 1
ATOM 5380 C C . MET B 1 312 ? -16.219 12.594 -6.664 1 79.31 312 MET B C 1
ATOM 5382 O O . MET B 1 312 ? -15.883 11.773 -7.527 1 79.31 312 MET B O 1
ATOM 5386 N N . GLN B 1 313 ? -15.43 13.109 -5.836 1 81.19 313 GLN B N 1
ATOM 5387 C CA . GLN B 1 313 ? -14.031 12.727 -5.883 1 81.19 313 GLN B CA 1
ATOM 5388 C C . GLN B 1 313 ? -13.852 11.258 -5.488 1 81.19 313 GLN B C 1
ATOM 5390 O O . GLN B 1 313 ? -13.008 10.562 -6.055 1 81.19 313 GLN B O 1
ATOM 5395 N N . GLY B 1 314 ? -14.68 10.906 -4.562 1 85.06 314 GLY B N 1
ATOM 5396 C CA . GLY B 1 314 ? -14.656 9.5 -4.191 1 85.06 314 GLY B CA 1
ATOM 5397 C C . GLY B 1 314 ? -15.102 8.578 -5.305 1 85.06 314 GLY B C 1
ATOM 5398 O O . GLY B 1 314 ? -14.531 7.5 -5.496 1 85.06 314 GLY B O 1
ATOM 5399 N N . LEU B 1 315 ? -16.062 9.07 -6 1 87.56 315 LEU B N 1
ATOM 5400 C CA . LEU B 1 315 ? -16.562 8.297 -7.133 1 87.56 315 LEU B CA 1
ATOM 5401 C C . LEU B 1 315 ? -15.5 8.195 -8.227 1 87.56 315 LEU B C 1
ATOM 5403 O O . LEU B 1 315 ? -15.273 7.121 -8.781 1 87.56 315 LEU B O 1
ATOM 5407 N N . VAL B 1 316 ? -14.836 9.273 -8.5 1 87 316 VAL B N 1
ATOM 5408 C CA . VAL B 1 316 ? -13.82 9.305 -9.547 1 87 316 VAL B CA 1
ATOM 5409 C C . VAL B 1 316 ? -12.664 8.375 -9.164 1 87 316 VAL B C 1
ATOM 5411 O O . VAL B 1 316 ? -12.172 7.613 -10.008 1 87 316 VAL B O 1
ATOM 5414 N N . LEU B 1 317 ? -12.352 8.414 -7.965 1 89.56 317 LEU B N 1
ATOM 5415 C CA . LEU B 1 317 ? -11.273 7.555 -7.488 1 89.56 317 LEU B CA 1
ATOM 5416 C C . LEU B 1 317 ? -11.664 6.086 -7.582 1 89.56 317 LEU B C 1
ATOM 5418 O O . LEU B 1 317 ? -10.875 5.254 -8.031 1 89.56 317 LEU B O 1
ATOM 5422 N N . SER B 1 318 ? -12.812 5.852 -7.133 1 92.62 318 SER B N 1
ATOM 5423 C CA . SER B 1 318 ? -13.289 4.469 -7.168 1 92.62 318 SER B CA 1
ATOM 5424 C C . SER B 1 318 ? -13.367 3.949 -8.602 1 92.62 318 SER B C 1
ATOM 5426 O O . SER B 1 318 ? -12.984 2.811 -8.875 1 92.62 318 SER B O 1
ATOM 5428 N N . VAL B 1 319 ? -13.789 4.699 -9.484 1 91.25 319 VAL B N 1
ATOM 5429 C CA . VAL B 1 319 ? -13.93 4.309 -10.883 1 91.25 319 VAL B CA 1
ATOM 5430 C C . VAL B 1 319 ? -12.547 4.113 -11.516 1 91.25 319 VAL B C 1
ATOM 5432 O O . VAL B 1 319 ? -12.328 3.168 -12.273 1 91.25 319 VAL B O 1
ATOM 5435 N N . ARG B 1 320 ? -11.656 4.914 -11.203 1 91.62 320 ARG B N 1
ATOM 5436 C CA . ARG B 1 320 ? -10.297 4.801 -11.734 1 91.62 320 ARG B CA 1
ATOM 5437 C C . ARG B 1 320 ? -9.641 3.504 -11.281 1 91.62 320 ARG B C 1
ATOM 5439 O O . ARG B 1 320 ? -9.023 2.799 -12.086 1 91.62 320 ARG B O 1
ATOM 5446 N N . VAL B 1 321 ? -9.812 3.25 -10.078 1 94.12 321 VAL B N 1
ATOM 5447 C CA . VAL B 1 321 ? -9.242 2.02 -9.539 1 94.12 321 VAL B CA 1
ATOM 5448 C C . VAL B 1 321 ? -9.914 0.812 -10.195 1 94.12 321 VAL B C 1
ATOM 5450 O O . VAL B 1 321 ? -9.242 -0.153 -10.562 1 94.12 321 VAL B O 1
ATOM 5453 N N . ALA B 1 322 ? -11.18 0.905 -10.344 1 96.06 322 ALA B N 1
ATOM 5454 C CA . ALA B 1 322 ? -11.93 -0.189 -10.961 1 96.06 322 ALA B CA 1
ATOM 5455 C C . ALA B 1 322 ? -11.477 -0.413 -12.398 1 96.06 322 ALA B C 1
ATOM 5457 O O . ALA B 1 322 ? -11.328 -1.556 -12.844 1 96.06 322 ALA B O 1
ATOM 5458 N N . CYS B 1 323 ? -11.266 0.591 -13.125 1 95.38 323 CYS B N 1
ATOM 5459 C CA . CYS B 1 323 ? -10.82 0.477 -14.508 1 95.38 323 CYS B CA 1
ATOM 5460 C C . CYS B 1 323 ? -9.445 -0.17 -14.586 1 95.38 323 CYS B C 1
ATOM 5462 O O . CYS B 1 323 ? -9.18 -0.977 -15.484 1 95.38 323 CYS B O 1
ATOM 5464 N N . SER B 1 324 ? -8.602 0.19 -13.688 1 95.69 324 SER B N 1
ATOM 5465 C CA . SER B 1 324 ? -7.289 -0.445 -13.641 1 95.69 324 SER B CA 1
ATOM 5466 C C . SER B 1 324 ? -7.402 -1.937 -13.344 1 95.69 324 SER B C 1
ATOM 5468 O O . SER B 1 324 ? -6.691 -2.75 -13.938 1 95.69 324 SER B O 1
ATOM 5470 N N . VAL B 1 325 ? -8.258 -2.271 -12.484 1 96.44 325 VAL B N 1
ATOM 5471 C CA . VAL B 1 325 ? -8.461 -3.67 -12.117 1 96.44 325 VAL B CA 1
ATOM 5472 C C . VAL B 1 325 ? -9.008 -4.441 -13.32 1 96.44 325 VAL B C 1
ATOM 5474 O O . VAL B 1 325 ? -8.594 -5.574 -13.578 1 96.44 325 VAL B O 1
ATOM 5477 N N . ILE B 1 326 ? -9.891 -3.869 -14.047 1 97.12 326 ILE B N 1
ATOM 5478 C CA . ILE B 1 326 ? -10.477 -4.496 -15.227 1 97.12 326 ILE B CA 1
ATOM 5479 C C . ILE B 1 326 ? -9.391 -4.754 -16.266 1 97.12 326 ILE B C 1
ATOM 5481 O O . ILE B 1 326 ? -9.273 -5.859 -16.797 1 97.12 326 ILE B O 1
ATOM 5485 N N . VAL B 1 327 ? -8.586 -3.756 -16.516 1 96.56 327 VAL B N 1
ATOM 5486 C CA . VAL B 1 327 ? -7.535 -3.889 -17.516 1 96.56 327 VAL B CA 1
ATOM 5487 C C . VAL B 1 327 ? -6.508 -4.922 -17.047 1 96.56 327 VAL B C 1
ATOM 5489 O O . VAL B 1 327 ? -6.023 -5.727 -17.844 1 96.56 327 VAL B O 1
ATOM 5492 N N . LEU B 1 328 ? -6.234 -4.91 -15.773 1 96.19 328 LEU B N 1
ATOM 5493 C CA . LEU B 1 328 ? -5.297 -5.875 -15.203 1 96.19 328 LEU B CA 1
ATOM 5494 C C . LEU B 1 328 ? -5.809 -7.301 -15.391 1 96.19 328 LEU B C 1
ATOM 5496 O O . LEU B 1 328 ? -5.039 -8.195 -15.734 1 96.19 328 LEU B O 1
ATOM 5500 N N . ALA B 1 329 ? -7.051 -7.523 -15.234 1 94.62 329 ALA B N 1
ATOM 5501 C CA . ALA B 1 329 ? -7.656 -8.852 -15.375 1 94.62 329 ALA B CA 1
ATOM 5502 C C . ALA B 1 329 ? -7.656 -9.305 -16.828 1 94.62 329 ALA B C 1
ATOM 5504 O O . ALA B 1 329 ? -7.586 -10.5 -17.109 1 94.62 329 ALA B O 1
ATOM 5505 N N . CYS B 1 330 ? -7.699 -8.391 -17.703 1 95.75 330 CYS B N 1
ATOM 5506 C CA . CYS B 1 330 ? -7.77 -8.711 -19.125 1 95.75 330 CYS B CA 1
ATOM 5507 C C . CYS B 1 330 ? -6.375 -8.875 -19.719 1 95.75 330 CYS B C 1
ATOM 5509 O O . CYS B 1 330 ? -6.223 -9.391 -20.828 1 95.75 330 CYS B O 1
ATOM 5511 N N . THR B 1 331 ? -5.371 -8.438 -19.047 1 95.19 331 THR B N 1
ATOM 5512 C CA . THR B 1 331 ? -4.008 -8.375 -19.562 1 95.19 331 THR B CA 1
ATOM 5513 C C . THR B 1 331 ? -3.52 -9.766 -19.969 1 95.19 331 THR B C 1
ATOM 5515 O O . THR B 1 331 ? -2.998 -9.945 -21.062 1 95.19 331 THR B O 1
ATOM 5518 N N . PRO B 1 332 ? -3.713 -10.898 -19.156 1 93.88 332 PRO B N 1
ATOM 5519 C CA . PRO B 1 332 ? -3.215 -12.203 -19.594 1 93.88 332 PRO B CA 1
ATOM 5520 C C . PRO B 1 332 ? -3.916 -12.711 -20.844 1 93.88 332 PRO B C 1
ATOM 5522 O O . PRO B 1 332 ? -3.287 -13.352 -21.703 1 93.88 332 PRO B O 1
ATOM 5525 N N . ILE B 1 333 ? -5.172 -12.367 -21.016 1 92.88 333 ILE B N 1
ATOM 5526 C CA . ILE B 1 333 ? -5.949 -12.82 -22.172 1 92.88 333 ILE B CA 1
ATOM 5527 C C . ILE B 1 333 ? -5.484 -12.086 -23.422 1 92.88 333 ILE B C 1
ATOM 5529 O O . ILE B 1 333 ? -5.262 -12.703 -24.469 1 92.88 333 ILE B O 1
ATOM 5533 N N . LEU B 1 334 ? -5.305 -10.797 -23.266 1 94.31 334 LEU B N 1
ATOM 5534 C CA . LEU B 1 334 ? -4.93 -9.984 -24.406 1 94.31 334 LEU B CA 1
ATOM 5535 C C . LEU B 1 334 ? -3.467 -10.211 -24.781 1 94.31 334 LEU B C 1
ATOM 5537 O O . LEU B 1 334 ? -3.117 -10.219 -25.969 1 94.31 334 LEU B O 1
ATOM 5541 N N . ALA B 1 335 ? -2.633 -10.43 -23.828 1 90.94 335 ALA B N 1
ATOM 5542 C CA . ALA B 1 335 ? -1.207 -10.633 -24.094 1 90.94 335 ALA B CA 1
ATOM 5543 C C . ALA B 1 335 ? -0.953 -11.977 -24.766 1 90.94 335 ALA B C 1
ATOM 5545 O O . ALA B 1 335 ? 0.035 -12.141 -25.484 1 90.94 335 ALA B O 1
ATOM 5546 N N . SER B 1 336 ? -1.809 -12.945 -24.531 1 88.81 336 SER B N 1
ATOM 5547 C CA . SER B 1 336 ? -1.644 -14.266 -25.125 1 88.81 336 SER B CA 1
ATOM 5548 C C . SER B 1 336 ? -2.203 -14.305 -26.547 1 88.81 336 SER B C 1
ATOM 5550 O O . SER B 1 336 ? -1.952 -15.258 -27.281 1 88.81 336 SER B O 1
ATOM 5552 N N . SER B 1 337 ? -3.027 -13.352 -26.938 1 86.62 337 SER B N 1
ATOM 5553 C CA . SER B 1 337 ? -3.695 -13.375 -28.234 1 86.62 337 SER B CA 1
ATOM 5554 C C . SER B 1 337 ? -2.768 -12.875 -29.344 1 86.62 337 SER B C 1
ATOM 5556 O O . SER B 1 337 ? -3.033 -13.094 -30.531 1 86.62 337 SER B O 1
ATOM 5558 N N . GLY B 1 338 ? -1.672 -12.203 -28.984 1 86.38 338 GLY B N 1
ATOM 5559 C CA . GLY B 1 338 ? -0.757 -11.742 -30.016 1 86.38 338 GLY B CA 1
ATOM 5560 C C . GLY B 1 338 ? -0.141 -10.391 -29.703 1 86.38 338 GLY B C 1
ATOM 5561 O O . GLY B 1 338 ? -0.351 -9.844 -28.625 1 86.38 338 GLY B O 1
ATOM 5562 N N . ALA B 1 339 ? 0.559 -9.836 -30.672 1 89.19 339 ALA B N 1
ATOM 5563 C CA . ALA B 1 339 ? 1.284 -8.578 -30.516 1 89.19 339 ALA B CA 1
ATOM 5564 C C . ALA B 1 339 ? 0.32 -7.402 -30.406 1 89.19 339 ALA B C 1
ATOM 5566 O O . ALA B 1 339 ? 0.577 -6.445 -29.672 1 89.19 339 ALA B O 1
ATOM 5567 N N . ASP B 1 340 ? -0.815 -7.547 -31.109 1 91.62 340 ASP B N 1
ATOM 5568 C CA . ASP B 1 340 ? -1.79 -6.461 -31.078 1 91.62 340 ASP B CA 1
ATOM 5569 C C . ASP B 1 340 ? -2.385 -6.289 -29.688 1 91.62 340 ASP B C 1
ATOM 5571 O O . ASP B 1 340 ? -2.615 -5.16 -29.234 1 91.62 340 ASP B O 1
ATOM 5575 N N . GLY B 1 341 ? -2.625 -7.422 -29.031 1 93 341 GLY B N 1
ATOM 5576 C CA . GLY B 1 341 ? -3.137 -7.34 -27.672 1 93 341 GLY B CA 1
ATOM 5577 C C . GLY B 1 341 ? -2.141 -6.742 -26.703 1 93 341 GLY B C 1
ATOM 5578 O O . GLY B 1 341 ? -2.52 -5.969 -25.812 1 93 341 GLY B O 1
ATOM 5579 N N . VAL B 1 342 ? -0.904 -7.012 -26.953 1 91.75 342 VAL B N 1
ATOM 5580 C CA . VAL B 1 342 ? 0.163 -6.512 -26.094 1 91.75 342 VAL B CA 1
ATOM 5581 C C . VAL B 1 342 ? 0.29 -4.996 -26.25 1 91.75 342 VAL B C 1
ATOM 5583 O O . VAL B 1 342 ? 0.375 -4.266 -25.266 1 91.75 342 VAL B O 1
ATOM 5586 N N . ILE B 1 343 ? 0.269 -4.559 -27.438 1 93.44 343 ILE B N 1
ATOM 5587 C CA . ILE B 1 343 ? 0.415 -3.135 -27.734 1 93.44 343 ILE B CA 1
ATOM 5588 C C . ILE B 1 343 ? -0.79 -2.371 -27.188 1 93.44 343 ILE B C 1
ATOM 5590 O O . ILE B 1 343 ? -0.645 -1.27 -26.656 1 93.44 343 ILE B O 1
ATOM 5594 N N . LEU B 1 344 ? -1.965 -2.963 -27.297 1 95.19 344 LEU B N 1
ATOM 5595 C CA . LEU B 1 344 ? -3.176 -2.326 -26.781 1 95.19 344 LEU B CA 1
ATOM 5596 C C . LEU B 1 344 ? -3.082 -2.104 -25.281 1 95.19 344 LEU B C 1
ATOM 5598 O O . LEU B 1 344 ? -3.336 -0.999 -24.797 1 95.19 344 LEU B O 1
ATOM 5602 N N . VAL B 1 345 ? -2.695 -3.143 -24.547 1 95.44 345 VAL B N 1
ATOM 5603 C CA . VAL B 1 345 ? -2.592 -3.047 -23.109 1 95.44 345 VAL B CA 1
ATOM 5604 C C . VAL B 1 345 ? -1.518 -2.029 -22.719 1 95.44 345 VAL B C 1
ATOM 5606 O O . VAL B 1 345 ? -1.709 -1.225 -21.812 1 95.44 345 VAL B O 1
ATOM 5609 N N . ALA B 1 346 ? -0.431 -2.004 -23.438 1 92.94 346 ALA B N 1
ATOM 5610 C CA . ALA B 1 346 ? 0.658 -1.066 -23.172 1 92.94 346 ALA B CA 1
ATOM 5611 C C . ALA B 1 346 ? 0.206 0.375 -23.391 1 92.94 346 ALA B C 1
ATOM 5613 O O . ALA B 1 346 ? 0.523 1.258 -22.594 1 92.94 346 ALA B O 1
ATOM 5614 N N . VAL B 1 347 ? -0.526 0.556 -24.422 1 94.44 347 VAL B N 1
ATOM 5615 C CA . VAL B 1 347 ? -0.998 1.894 -24.766 1 94.44 347 VAL B CA 1
ATOM 5616 C C . VAL B 1 347 ? -2.006 2.369 -23.719 1 94.44 347 VAL B C 1
ATOM 5618 O O . VAL B 1 347 ? -1.983 3.533 -23.312 1 94.44 347 VAL B O 1
ATOM 5621 N N . ILE B 1 348 ? -2.871 1.503 -23.25 1 95.06 348 ILE B N 1
ATOM 5622 C CA . ILE B 1 348 ? -3.863 1.851 -22.25 1 95.06 348 ILE B CA 1
ATOM 5623 C C . ILE B 1 348 ? -3.164 2.205 -20.938 1 95.06 348 ILE B C 1
ATOM 5625 O O . ILE B 1 348 ? -3.529 3.18 -20.266 1 95.06 348 ILE B O 1
ATOM 5629 N N . ALA B 1 349 ? -2.201 1.433 -20.578 1 93.44 349 ALA B N 1
ATOM 5630 C CA . ALA B 1 349 ? -1.438 1.709 -19.375 1 93.44 349 ALA B CA 1
ATOM 5631 C C . ALA B 1 349 ? -0.726 3.055 -19.469 1 93.44 349 ALA B C 1
ATOM 5633 O O . ALA B 1 349 ? -0.751 3.846 -18.516 1 93.44 349 ALA B O 1
ATOM 5634 N N . ALA B 1 350 ? -0.151 3.357 -20.594 1 90 350 ALA B N 1
ATOM 5635 C CA . ALA B 1 350 ? 0.549 4.621 -20.812 1 90 350 ALA B CA 1
ATOM 5636 C C . ALA B 1 350 ? -0.421 5.797 -20.781 1 90 350 ALA B C 1
ATOM 5638 O O . ALA B 1 350 ? -0.129 6.836 -20.188 1 90 350 ALA B O 1
ATOM 5639 N N . ALA B 1 351 ? -1.538 5.586 -21.406 1 91.06 351 ALA B N 1
ATOM 5640 C CA . ALA B 1 351 ? -2.551 6.637 -21.422 1 91.06 351 ALA B CA 1
ATOM 5641 C C . ALA B 1 351 ? -3.041 6.949 -20 1 91.06 351 ALA B C 1
ATOM 5643 O O . ALA B 1 351 ? -3.246 8.117 -19.656 1 91.06 351 ALA B O 1
ATOM 5644 N N . GLY B 1 352 ? -3.217 5.914 -19.234 1 89.38 352 GLY B N 1
ATOM 5645 C CA . GLY B 1 352 ? -3.648 6.109 -17.859 1 89.38 352 GLY B CA 1
ATOM 5646 C C . GLY B 1 352 ? -2.631 6.852 -17.016 1 89.38 352 GLY B C 1
ATOM 5647 O O . GLY B 1 352 ? -2.996 7.684 -16.188 1 89.38 352 GLY B O 1
ATOM 5648 N N . MET B 1 353 ? -1.424 6.594 -17.203 1 88.81 353 MET B N 1
ATOM 5649 C CA . MET B 1 353 ? -0.37 7.258 -16.438 1 88.81 353 MET B CA 1
ATOM 5650 C C . MET B 1 353 ? -0.188 8.695 -16.906 1 88.81 353 MET B C 1
ATOM 5652 O O . MET B 1 353 ? -0.047 9.609 -16.078 1 88.81 353 MET B O 1
ATOM 5656 N N . LEU B 1 354 ? -0.206 8.961 -18.188 1 86.5 354 LEU B N 1
ATOM 5657 C CA . LEU B 1 354 ? -0.006 10.297 -18.734 1 86.5 354 LEU B CA 1
ATOM 5658 C C . LEU B 1 354 ? -1.209 11.188 -18.453 1 86.5 354 LEU B C 1
ATOM 5660 O O . LEU B 1 354 ? -1.068 12.406 -18.328 1 86.5 354 LEU B O 1
ATOM 5664 N N . GLY B 1 355 ? -2.373 10.523 -18.312 1 84.25 355 GLY B N 1
ATOM 5665 C CA . GLY B 1 355 ? -3.592 11.281 -18.078 1 84.25 355 GLY B CA 1
ATOM 5666 C C . GLY B 1 355 ? -3.68 11.859 -16.688 1 84.25 355 GLY B C 1
ATOM 5667 O O . GLY B 1 355 ? -4.5 12.742 -16.422 1 84.25 355 GLY B O 1
ATOM 5668 N N . THR B 1 356 ? -2.812 11.492 -15.797 1 82.62 356 THR B N 1
ATOM 5669 C CA . THR B 1 356 ? -2.863 11.992 -14.422 1 82.62 356 THR B CA 1
ATOM 5670 C C . THR B 1 356 ? -2.086 13.297 -14.289 1 82.62 356 THR B C 1
ATOM 5672 O O . THR B 1 356 ? -2.092 13.922 -13.227 1 82.62 356 THR B O 1
ATOM 5675 N N . ARG B 1 357 ? -1.515 13.773 -15.281 1 78.69 357 ARG B N 1
ATOM 5676 C CA . ARG B 1 357 ? -0.697 14.977 -15.211 1 78.69 357 ARG B CA 1
ATOM 5677 C C . ARG B 1 357 ? -1.554 16.203 -14.906 1 78.69 357 ARG B C 1
ATOM 5679 O O . ARG B 1 357 ? -1.081 17.156 -14.289 1 78.69 357 ARG B O 1
ATOM 5686 N N . ALA B 1 358 ? -2.814 16.172 -15.203 1 74.56 358 ALA B N 1
ATOM 5687 C CA . ALA B 1 358 ? -3.688 17.312 -15 1 74.56 358 ALA B CA 1
ATOM 5688 C C . ALA B 1 358 ? -4.516 17.156 -13.727 1 74.56 358 ALA B C 1
ATOM 5690 O O . ALA B 1 358 ? -5.332 18.016 -13.398 1 74.56 358 ALA B O 1
ATOM 5691 N N . VAL B 1 359 ? -4.227 16.156 -13.031 1 76.56 359 VAL B N 1
ATOM 5692 C CA . VAL B 1 359 ? -5.043 15.867 -11.852 1 76.56 359 VAL B CA 1
ATOM 5693 C C . VAL B 1 359 ? -4.348 16.391 -10.602 1 76.56 359 VAL B C 1
ATOM 5695 O O . VAL B 1 359 ? -3.129 16.266 -10.461 1 76.56 359 VAL B O 1
ATOM 5698 N N . ARG B 1 360 ? -5.105 17.062 -9.734 1 74.06 360 ARG B N 1
ATOM 5699 C CA . ARG B 1 360 ? -4.547 17.703 -8.547 1 74.06 360 ARG B CA 1
ATOM 5700 C C . ARG B 1 360 ? -4.59 16.766 -7.348 1 74.06 360 ARG B C 1
ATOM 5702 O O . ARG B 1 360 ? -3.678 16.781 -6.516 1 74.06 360 ARG B O 1
ATOM 5709 N N . SER B 1 361 ? -5.57 15.969 -7.285 1 83.19 361 SER B N 1
ATOM 5710 C CA . SER B 1 361 ? -5.746 15.102 -6.121 1 83.19 361 SER B CA 1
ATOM 5711 C C . SER B 1 361 ? -4.664 14.031 -6.055 1 83.19 361 SER B C 1
ATOM 5713 O O . SER B 1 361 ? -4.441 13.312 -7.027 1 83.19 361 SER B O 1
ATOM 5715 N N . LYS B 1 362 ? -3.945 13.977 -5.023 1 86.75 362 LYS B N 1
ATOM 5716 C CA . LYS B 1 362 ? -2.877 13.008 -4.828 1 86.75 362 LYS B CA 1
ATOM 5717 C C . LYS B 1 362 ? -3.396 11.578 -4.98 1 86.75 362 LYS B C 1
ATOM 5719 O O . LYS B 1 362 ? -2.734 10.734 -5.582 1 86.75 362 LYS B O 1
ATOM 5724 N N . ALA B 1 363 ? -4.547 11.344 -4.473 1 86.94 363 ALA B N 1
ATOM 5725 C CA . ALA B 1 363 ? -5.102 10 -4.52 1 86.94 363 ALA B CA 1
ATOM 5726 C C . ALA B 1 363 ? -5.414 9.586 -5.957 1 86.94 363 ALA B C 1
ATOM 5728 O O . ALA B 1 363 ? -5.152 8.445 -6.352 1 86.94 363 ALA B O 1
ATOM 5729 N N . ASP B 1 364 ? -5.875 10.492 -6.727 1 86.19 364 ASP B N 1
ATOM 5730 C CA . ASP B 1 364 ? -6.219 10.195 -8.109 1 86.19 364 ASP B CA 1
ATOM 5731 C C . ASP B 1 364 ? -4.969 9.953 -8.953 1 86.19 364 ASP B C 1
ATOM 5733 O O . ASP B 1 364 ? -4.934 9.031 -9.766 1 86.19 364 ASP B O 1
ATOM 5737 N N . VAL B 1 365 ? -4 10.773 -8.711 1 87.75 365 VAL B N 1
ATOM 5738 C CA . VAL B 1 365 ? -2.752 10.617 -9.445 1 87.75 365 VAL B CA 1
ATOM 5739 C C . VAL B 1 365 ? -2.094 9.289 -9.07 1 87.75 365 VAL B C 1
ATOM 5741 O O . VAL B 1 365 ? -1.651 8.539 -9.938 1 87.75 365 VAL B O 1
ATOM 5744 N N . ALA B 1 366 ? -2.115 9.008 -7.832 1 90.38 366 ALA B N 1
ATOM 5745 C CA . ALA B 1 366 ? -1.513 7.762 -7.363 1 90.38 366 ALA B CA 1
ATOM 5746 C C . ALA B 1 366 ? -2.25 6.547 -7.926 1 90.38 366 ALA B C 1
ATOM 5748 O O . ALA B 1 366 ? -1.624 5.562 -8.32 1 90.38 366 ALA B O 1
ATOM 5749 N N . ALA B 1 367 ? -3.525 6.625 -7.934 1 90.62 367 ALA B N 1
ATOM 5750 C CA . ALA B 1 367 ? -4.316 5.516 -8.461 1 90.62 367 ALA B CA 1
ATOM 5751 C C . ALA B 1 367 ? -4.008 5.277 -9.938 1 90.62 367 ALA B C 1
ATOM 5753 O O . ALA B 1 367 ? -3.887 4.129 -10.375 1 90.62 367 ALA B O 1
ATOM 5754 N N . GLY B 1 368 ? -3.859 6.332 -10.68 1 88.94 368 GLY B N 1
ATOM 5755 C CA . GLY B 1 368 ? -3.551 6.211 -12.094 1 88.94 368 GLY B CA 1
ATOM 5756 C C . GLY B 1 368 ? -2.15 5.691 -12.359 1 88.94 368 GLY B C 1
ATOM 5757 O O . GLY B 1 368 ? -1.964 4.781 -13.172 1 88.94 368 GLY B O 1
ATOM 5758 N N . VAL B 1 369 ? -1.227 6.188 -11.648 1 89.06 369 VAL B N 1
ATOM 5759 C CA . VAL B 1 369 ? 0.169 5.82 -11.867 1 89.06 369 VAL B CA 1
ATOM 5760 C C . VAL B 1 369 ? 0.417 4.402 -11.352 1 89.06 369 VAL B C 1
ATOM 5762 O O . VAL B 1 369 ? 1.023 3.584 -12.047 1 89.06 369 VAL B O 1
ATOM 5765 N N . VAL B 1 370 ? -0.073 4.094 -10.211 1 92 370 VAL B N 1
ATOM 5766 C CA . VAL B 1 370 ? 0.107 2.756 -9.656 1 92 370 VAL B CA 1
ATOM 5767 C C . VAL B 1 370 ? -0.635 1.734 -10.516 1 92 370 VAL B C 1
ATOM 5769 O O . VAL B 1 370 ? -0.109 0.656 -10.797 1 92 370 VAL B O 1
ATOM 5772 N N . GLY B 1 371 ? -1.835 2.092 -10.891 1 93.31 371 GLY B N 1
ATOM 5773 C CA . GLY B 1 371 ? -2.57 1.22 -11.789 1 93.31 371 GLY B CA 1
ATOM 5774 C C . GLY B 1 371 ? -1.83 0.944 -13.086 1 93.31 371 GLY B C 1
ATOM 5775 O O . GLY B 1 371 ? -1.697 -0.211 -13.5 1 93.31 371 GLY B O 1
ATOM 5776 N N . GLY B 1 372 ? -1.346 1.997 -13.695 1 91 372 GLY B N 1
ATOM 5777 C CA . GLY B 1 372 ? -0.583 1.834 -14.922 1 91 372 GLY B CA 1
ATOM 5778 C C . GLY B 1 372 ? 0.679 1.012 -14.734 1 91 372 GLY B C 1
ATOM 5779 O O . GLY B 1 372 ? 1.01 0.172 -15.57 1 91 372 GLY B O 1
ATOM 5780 N N . MET B 1 373 ? 1.355 1.138 -13.625 1 88.94 373 MET B N 1
ATOM 5781 C CA . MET B 1 373 ? 2.578 0.395 -13.336 1 88.94 373 MET B CA 1
ATOM 5782 C C . MET B 1 373 ? 2.283 -1.088 -13.148 1 88.94 373 MET B C 1
ATOM 5784 O O . MET B 1 373 ? 3.018 -1.942 -13.641 1 88.94 373 MET B O 1
ATOM 5788 N N . LEU B 1 374 ? 1.296 -1.356 -12.445 1 92.06 374 LEU B N 1
ATOM 5789 C CA . LEU B 1 374 ? 0.925 -2.746 -12.195 1 92.06 374 LEU B CA 1
ATOM 5790 C C . LEU B 1 374 ? 0.51 -3.436 -13.492 1 92.06 374 LEU B C 1
ATOM 5792 O O . LEU B 1 374 ? 0.842 -4.602 -13.719 1 92.06 374 LEU B O 1
ATOM 5796 N N . ILE B 1 375 ? -0.197 -2.697 -14.305 1 93.88 375 ILE B N 1
ATOM 5797 C CA . ILE B 1 375 ? -0.622 -3.244 -15.594 1 93.88 375 ILE B CA 1
ATOM 5798 C C . ILE B 1 375 ? 0.602 -3.535 -16.453 1 93.88 375 ILE B C 1
ATOM 5800 O O . ILE B 1 375 ? 0.7 -4.602 -17.062 1 93.88 375 ILE B O 1
ATOM 5804 N N . LEU B 1 376 ? 1.559 -2.641 -16.484 1 89.69 376 LEU B N 1
ATOM 5805 C CA . LEU B 1 376 ? 2.768 -2.836 -17.266 1 89.69 376 LEU B CA 1
ATOM 5806 C C . LEU B 1 376 ? 3.605 -3.98 -16.703 1 89.69 376 LEU B C 1
ATOM 5808 O O . LEU B 1 376 ? 4.168 -4.773 -17.469 1 89.69 376 LEU B O 1
ATOM 5812 N N . ALA B 1 377 ? 3.697 -4.012 -15.445 1 89.69 377 ALA B N 1
ATOM 5813 C CA . ALA B 1 377 ? 4.434 -5.109 -14.828 1 89.69 377 ALA B CA 1
ATOM 5814 C C . ALA B 1 377 ? 3.795 -6.457 -15.156 1 89.69 377 ALA B C 1
ATOM 5816 O O . ALA B 1 377 ? 4.492 -7.418 -15.484 1 89.69 377 ALA B O 1
ATOM 5817 N N . ALA B 1 378 ? 2.504 -6.535 -15.055 1 92.06 378 ALA B N 1
ATOM 5818 C CA . ALA B 1 378 ? 1.794 -7.762 -15.398 1 92.06 378 ALA B CA 1
ATOM 5819 C C . ALA B 1 378 ? 1.98 -8.109 -16.875 1 92.06 378 ALA B C 1
ATOM 5821 O O . ALA B 1 378 ? 2.133 -9.281 -17.234 1 92.06 378 ALA B O 1
ATOM 5822 N N . LEU B 1 379 ? 1.942 -7.086 -17.672 1 91.06 379 LEU B N 1
ATOM 5823 C CA . LEU B 1 379 ? 2.121 -7.281 -19.109 1 91.06 379 LEU B CA 1
ATOM 5824 C C . LEU B 1 379 ? 3.486 -7.895 -19.406 1 91.06 379 LEU B C 1
ATOM 5826 O O . LEU B 1 379 ? 3.582 -8.875 -20.156 1 91.06 379 LEU B O 1
ATOM 5830 N N . VAL B 1 380 ? 4.477 -7.391 -18.781 1 87.5 380 VAL B N 1
ATOM 5831 C CA . VAL B 1 380 ? 5.836 -7.875 -18.984 1 87.5 380 VAL B CA 1
ATOM 5832 C C . VAL B 1 380 ? 5.949 -9.32 -18.516 1 87.5 380 VAL B C 1
ATOM 5834 O O . VAL B 1 380 ? 6.547 -10.164 -19.188 1 87.5 380 VAL B O 1
ATOM 5837 N N . LEU B 1 381 ? 5.332 -9.672 -17.453 1 87.56 381 LEU B N 1
ATOM 5838 C CA . LEU B 1 381 ? 5.391 -11.016 -16.891 1 87.56 381 LEU B CA 1
ATOM 5839 C C . LEU B 1 381 ? 4.664 -12.016 -17.797 1 87.56 381 LEU B C 1
ATOM 5841 O O . LEU B 1 381 ? 5.18 -13.094 -18.078 1 87.56 381 LEU B O 1
ATOM 5845 N N . VAL B 1 382 ? 3.518 -11.617 -18.297 1 89.69 382 VAL B N 1
ATOM 5846 C CA . VAL B 1 382 ? 2.717 -12.523 -19.109 1 89.69 382 VAL B CA 1
ATOM 5847 C C . VAL B 1 382 ? 3.389 -12.727 -20.469 1 89.69 382 VAL B C 1
ATOM 5849 O O . VAL B 1 382 ? 3.434 -13.844 -20.984 1 89.69 382 VAL B O 1
ATOM 5852 N N . VAL B 1 383 ? 3.938 -11.703 -21.047 1 87.31 383 VAL B N 1
ATOM 5853 C CA . VAL B 1 383 ? 4.602 -11.789 -22.344 1 87.31 383 VAL B CA 1
ATOM 5854 C C . VAL B 1 383 ? 5.82 -12.703 -22.234 1 87.31 383 VAL B C 1
ATOM 5856 O O . VAL B 1 383 ? 6.09 -13.5 -23.141 1 87.31 383 VAL B O 1
ATOM 5859 N N . THR B 1 384 ? 6.492 -12.68 -21.188 1 85.5 384 THR B N 1
ATOM 5860 C CA . THR B 1 384 ? 7.695 -13.492 -21.016 1 85.5 384 THR B CA 1
ATOM 5861 C C . THR B 1 384 ? 7.34 -14.961 -20.828 1 85.5 384 THR B C 1
ATOM 5863 O O . THR B 1 384 ? 8.094 -15.844 -21.219 1 85.5 384 THR B O 1
ATOM 5866 N N . VAL B 1 385 ? 6.266 -15.234 -20.188 1 84.69 385 VAL B N 1
ATOM 5867 C CA . VAL B 1 385 ? 5.852 -16.609 -19.953 1 84.69 385 VAL B CA 1
ATOM 5868 C C . VAL B 1 385 ? 5.391 -17.234 -21.281 1 84.69 385 VAL B C 1
ATOM 5870 O O . VAL B 1 385 ? 5.695 -18.406 -21.562 1 84.69 385 VAL B O 1
ATOM 5873 N N . HIS B 1 386 ? 4.762 -16.5 -22.094 1 85.75 386 HIS B N 1
ATOM 5874 C CA . HIS B 1 386 ? 4.207 -17.031 -23.328 1 85.75 386 HIS B CA 1
ATOM 5875 C C . HIS B 1 386 ? 5.23 -16.984 -24.469 1 85.75 386 HIS B C 1
ATOM 5877 O O . HIS B 1 386 ? 5.211 -17.828 -25.359 1 85.75 386 HIS B O 1
ATOM 5883 N N . TYR B 1 387 ? 6.082 -15.938 -24.375 1 85.94 387 TYR B N 1
ATOM 5884 C CA . TYR B 1 387 ? 7.094 -15.766 -25.422 1 85.94 387 TYR B CA 1
ATOM 5885 C C . TYR B 1 387 ? 8.484 -15.633 -24.797 1 85.94 387 TYR B C 1
ATOM 5887 O O . TYR B 1 387 ? 9.039 -14.531 -24.75 1 85.94 387 TYR B O 1
ATOM 5895 N N . PRO B 1 388 ? 9.078 -16.766 -24.406 1 83.12 388 PRO B N 1
ATOM 5896 C CA . PRO B 1 388 ? 10.375 -16.734 -23.703 1 83.12 388 PRO B CA 1
ATOM 5897 C C . PRO B 1 388 ? 11.5 -16.188 -24.578 1 83.12 388 PRO B C 1
ATOM 5899 O O . PRO B 1 388 ? 12.516 -15.711 -24.062 1 83.12 388 PRO B O 1
ATOM 5902 N N . GLU B 1 389 ? 11.273 -16.188 -25.938 1 83.12 389 GLU B N 1
ATOM 5903 C CA . GLU B 1 389 ? 12.305 -15.711 -26.844 1 83.12 389 GLU B CA 1
ATOM 5904 C C . GLU B 1 389 ? 12.5 -14.203 -26.703 1 83.12 389 GLU B C 1
ATOM 5906 O O . GLU B 1 389 ? 13.57 -13.672 -27.031 1 83.12 389 GLU B O 1
ATOM 5911 N N . PHE B 1 390 ? 11.523 -13.469 -26.125 1 84.44 390 PHE B N 1
ATOM 5912 C CA . PHE B 1 390 ? 11.57 -12.008 -26.062 1 84.44 390 PHE B CA 1
ATOM 5913 C C . PHE B 1 390 ? 12.008 -11.547 -24.672 1 84.44 390 PHE B C 1
ATOM 5915 O O . PHE B 1 390 ? 11.992 -10.344 -24.375 1 84.44 390 PHE B O 1
ATOM 5922 N N . ILE B 1 391 ? 12.477 -12.453 -23.828 1 85.69 391 ILE B N 1
ATOM 5923 C CA . ILE B 1 391 ? 12.82 -12.109 -22.453 1 85.69 391 ILE B CA 1
ATOM 5924 C C . ILE B 1 391 ? 13.953 -11.086 -22.438 1 85.69 391 ILE B C 1
ATOM 5926 O O . ILE B 1 391 ? 13.906 -10.102 -21.703 1 85.69 391 ILE B O 1
ATOM 5930 N N . THR B 1 392 ? 14.945 -11.289 -23.312 1 85.44 392 THR B N 1
ATOM 5931 C CA . THR B 1 392 ? 16.109 -10.422 -23.328 1 85.44 392 THR B CA 1
ATOM 5932 C C . THR B 1 392 ? 15.719 -9 -23.719 1 85.44 392 THR B C 1
ATOM 5934 O O . THR B 1 392 ? 16.125 -8.031 -23.062 1 85.44 392 THR B O 1
ATOM 5937 N N . ILE B 1 393 ? 14.883 -8.867 -24.672 1 86.94 393 ILE B N 1
ATOM 5938 C CA . ILE B 1 393 ? 14.477 -7.555 -25.156 1 86.94 393 ILE B CA 1
ATOM 5939 C C . ILE B 1 393 ? 13.586 -6.871 -24.125 1 86.94 393 ILE B C 1
ATOM 5941 O O . ILE B 1 393 ? 13.711 -5.664 -23.906 1 86.94 393 ILE B O 1
ATOM 5945 N N . VAL B 1 394 ? 12.75 -7.586 -23.516 1 85.31 394 VAL B N 1
ATOM 5946 C CA . VAL B 1 394 ? 11.812 -7.027 -22.547 1 85.31 394 VAL B CA 1
ATOM 5947 C C . VAL B 1 394 ? 12.57 -6.535 -21.312 1 85.31 394 VAL B C 1
ATOM 5949 O O . VAL B 1 394 ? 12.25 -5.48 -20.766 1 85.31 394 VAL B O 1
ATOM 5952 N N . VAL B 1 395 ? 13.57 -7.246 -20.906 1 87.25 395 VAL B N 1
ATOM 5953 C CA . VAL B 1 395 ? 14.367 -6.867 -19.75 1 87.25 395 VAL B CA 1
ATOM 5954 C C . VAL B 1 395 ? 15.133 -5.574 -20.047 1 87.25 395 VAL B C 1
ATOM 5956 O O . VAL B 1 395 ? 15.156 -4.66 -19.219 1 87.25 395 VAL B O 1
ATOM 5959 N N . VAL B 1 396 ? 15.672 -5.512 -21.203 1 88.12 396 VAL B N 1
ATOM 5960 C CA . VAL B 1 396 ? 16.453 -4.34 -21.578 1 88.12 396 VAL B CA 1
ATOM 5961 C C . VAL B 1 396 ? 15.531 -3.123 -21.688 1 88.12 396 VAL B C 1
ATOM 5963 O O . VAL B 1 396 ? 15.844 -2.051 -21.172 1 88.12 396 VAL B O 1
ATOM 5966 N N . VAL B 1 397 ? 14.406 -3.314 -22.281 1 86.75 397 VAL B N 1
ATOM 5967 C CA . VAL B 1 397 ? 13.453 -2.217 -22.453 1 86.75 397 VAL B CA 1
ATOM 5968 C C . VAL B 1 397 ? 12.945 -1.757 -21.094 1 86.75 397 VAL B C 1
ATOM 5970 O O . VAL B 1 397 ? 12.828 -0.556 -20.844 1 86.75 397 VAL B O 1
ATOM 5973 N N . SER B 1 398 ? 12.586 -2.693 -20.234 1 86.81 398 SER B N 1
ATOM 5974 C CA . SER B 1 398 ? 12.133 -2.357 -18.891 1 86.81 398 SER B CA 1
ATOM 5975 C C . SER B 1 398 ? 13.195 -1.58 -18.125 1 86.81 398 SER B C 1
ATOM 5977 O O . SER B 1 398 ? 12.883 -0.631 -17.406 1 86.81 398 SER B O 1
ATOM 5979 N N . GLY B 1 399 ? 14.469 -1.951 -18.266 1 88.5 399 GLY B N 1
ATOM 5980 C CA . GLY B 1 399 ? 15.562 -1.245 -17.625 1 88.5 399 GLY B CA 1
ATOM 5981 C C . GLY B 1 399 ? 15.734 0.176 -18.125 1 88.5 399 GLY B C 1
ATOM 5982 O O . GLY B 1 399 ? 15.922 1.102 -17.328 1 88.5 399 GLY B O 1
ATOM 5983 N N . VAL B 1 400 ? 15.609 0.287 -19.391 1 90.38 400 VAL B N 1
ATOM 5984 C CA . VAL B 1 400 ? 15.781 1.604 -20 1 90.38 400 VAL B CA 1
ATOM 5985 C C . VAL B 1 400 ? 14.641 2.525 -19.562 1 90.38 400 VAL B C 1
ATOM 5987 O O . VAL B 1 400 ? 14.875 3.678 -19.188 1 90.38 400 VAL B O 1
ATOM 5990 N N . ILE B 1 401 ? 13.453 2.02 -19.547 1 86.31 401 ILE B N 1
ATOM 5991 C CA . ILE B 1 401 ? 12.297 2.816 -19.125 1 86.31 401 ILE B CA 1
ATOM 5992 C C . ILE B 1 401 ? 12.438 3.205 -17.656 1 86.31 401 ILE B C 1
ATOM 5994 O O . ILE B 1 401 ? 12.188 4.355 -17.297 1 86.31 401 ILE B O 1
ATOM 5998 N N . GLY B 1 402 ? 12.82 2.25 -16.875 1 87.81 402 GLY B N 1
ATOM 5999 C CA . GLY B 1 402 ? 13.023 2.537 -15.469 1 87.81 402 GLY B CA 1
ATOM 6000 C C . GLY B 1 402 ? 14.07 3.605 -15.219 1 87.81 402 GLY B C 1
ATOM 6001 O O . GLY B 1 402 ? 13.852 4.516 -14.414 1 87.81 402 GLY B O 1
ATOM 6002 N N . LEU B 1 403 ? 15.141 3.523 -15.938 1 89.12 403 LEU B N 1
ATOM 6003 C CA . LEU B 1 403 ? 16.219 4.492 -15.773 1 89.12 403 LEU B CA 1
ATOM 6004 C C . LEU B 1 403 ? 15.797 5.863 -16.297 1 89.12 403 LEU B C 1
ATOM 6006 O O . LEU B 1 403 ? 16.109 6.887 -15.68 1 89.12 403 LEU B O 1
ATOM 6010 N N . THR B 1 404 ? 15.125 5.867 -17.406 1 87.69 404 THR B N 1
ATOM 6011 C CA . THR B 1 404 ? 14.656 7.129 -17.969 1 87.69 404 THR B CA 1
ATOM 6012 C C . THR B 1 404 ? 13.695 7.832 -17.016 1 87.69 404 THR B C 1
ATOM 6014 O O . THR B 1 404 ? 13.797 9.047 -16.812 1 87.69 404 THR B O 1
ATOM 6017 N N . ILE B 1 405 ? 12.781 7.086 -16.359 1 85.88 405 ILE B N 1
ATOM 6018 C CA . ILE B 1 405 ? 11.844 7.645 -15.398 1 85.88 405 ILE B CA 1
ATOM 6019 C C . ILE B 1 405 ? 12.609 8.227 -14.211 1 85.88 405 ILE B C 1
ATOM 6021 O O . ILE B 1 405 ? 12.305 9.328 -13.742 1 85.88 405 ILE B O 1
ATOM 6025 N N . LEU B 1 406 ? 13.578 7.547 -13.812 1 87.12 406 LEU B N 1
ATOM 6026 C CA . LEU B 1 406 ? 14.367 7.969 -12.656 1 87.12 406 LEU B CA 1
ATOM 6027 C C . LEU B 1 406 ? 15.133 9.25 -12.961 1 87.12 406 LEU B C 1
ATOM 6029 O O . LEU B 1 406 ? 15.102 10.195 -12.172 1 87.12 406 LEU B O 1
ATOM 6033 N N . VAL B 1 407 ? 15.773 9.336 -14.102 1 85.62 407 VAL B N 1
ATOM 6034 C CA . VAL B 1 407 ? 16.609 10.469 -14.461 1 85.62 407 VAL B CA 1
ATOM 6035 C C . VAL B 1 407 ? 15.742 11.695 -14.734 1 85.62 407 VAL B C 1
ATOM 6037 O O . VAL B 1 407 ? 16.047 12.797 -14.281 1 85.62 407 VAL B O 1
ATOM 6040 N N . LEU B 1 408 ? 14.625 11.5 -15.375 1 82.06 408 LEU B N 1
ATOM 6041 C CA . LEU B 1 408 ? 13.789 12.617 -15.789 1 82.06 408 LEU B CA 1
ATOM 6042 C C . LEU B 1 408 ? 13.016 13.188 -14.602 1 82.06 408 LEU B C 1
ATOM 6044 O O . LEU B 1 408 ? 12.836 14.398 -14.5 1 82.06 408 LEU B O 1
ATOM 6048 N N . ASN B 1 409 ? 12.609 12.32 -13.734 1 80.44 409 ASN B N 1
ATOM 6049 C CA . ASN B 1 409 ? 11.711 12.781 -12.688 1 80.44 409 ASN B CA 1
ATOM 6050 C C . ASN B 1 409 ? 12.453 13.039 -11.383 1 80.44 409 ASN B C 1
ATOM 6052 O O . ASN B 1 409 ? 11.977 13.805 -10.531 1 80.44 409 ASN B O 1
ATOM 6056 N N . VAL B 1 410 ? 13.484 12.43 -11.141 1 80.94 410 VAL B N 1
ATOM 6057 C CA . VAL B 1 410 ? 14.133 12.539 -9.844 1 80.94 410 VAL B CA 1
ATOM 6058 C C . VAL B 1 410 ? 15.406 13.375 -9.969 1 80.94 410 VAL B C 1
ATOM 6060 O O . VAL B 1 410 ? 15.664 14.25 -9.141 1 80.94 410 VAL B O 1
ATOM 6063 N N . LEU B 1 411 ? 16.234 13.109 -11.016 1 76.5 411 LEU B N 1
ATOM 6064 C CA . LEU B 1 411 ? 17.562 13.719 -11.102 1 76.5 411 LEU B CA 1
ATOM 6065 C C . LEU B 1 411 ? 17.531 14.938 -12.016 1 76.5 411 LEU B C 1
ATOM 6067 O O . LEU B 1 411 ? 18.438 15.781 -11.953 1 76.5 411 LEU B O 1
ATOM 6071 N N . GLY B 1 412 ? 16.516 14.93 -12.883 1 69.81 412 GLY B N 1
ATOM 6072 C CA . GLY B 1 412 ? 16.547 15.969 -13.898 1 69.81 412 GLY B CA 1
ATOM 6073 C C . GLY B 1 412 ? 15.969 17.281 -13.414 1 69.81 412 GLY B C 1
ATOM 6074 O O . GLY B 1 412 ? 15.383 17.359 -12.336 1 69.81 412 GLY B O 1
ATOM 6075 N N . PRO B 1 413 ? 16.375 18.219 -14.195 1 66.38 413 PRO B N 1
ATOM 6076 C CA . PRO B 1 413 ? 15.906 19.562 -13.859 1 66.38 413 PRO B CA 1
ATOM 6077 C C . PRO B 1 413 ? 14.391 19.688 -13.852 1 66.38 413 PRO B C 1
ATOM 6079 O O . PRO B 1 413 ? 13.703 18.875 -14.477 1 66.38 413 PRO B O 1
ATOM 6082 N N . SER B 1 414 ? 13.719 20.344 -12.875 1 63.69 414 SER B N 1
ATOM 6083 C CA . SER B 1 414 ? 12.32 20.547 -12.492 1 63.69 414 SER B CA 1
ATOM 6084 C C . SER B 1 414 ? 11.43 20.703 -13.719 1 63.69 414 SER B C 1
ATOM 6086 O O . SER B 1 414 ? 10.352 20.109 -13.789 1 63.69 414 SER B O 1
ATOM 6088 N N . TYR B 1 415 ? 11.57 21.734 -14.492 1 64.25 415 TYR B N 1
ATOM 6089 C CA . TYR B 1 415 ? 10.602 22.047 -15.539 1 64.25 415 TYR B CA 1
ATOM 6090 C C . TYR B 1 415 ? 11.266 22.078 -16.906 1 64.25 415 TYR B C 1
ATOM 6092 O O . TYR B 1 415 ? 12.211 22.828 -17.141 1 64.25 415 TYR B O 1
ATOM 6100 N N . ARG B 1 416 ? 11.125 21 -17.703 1 73.31 416 ARG B N 1
ATOM 6101 C CA . ARG B 1 416 ? 11.531 21 -19.109 1 73.31 416 ARG B CA 1
ATOM 6102 C C . ARG B 1 416 ? 10.32 21.109 -20.031 1 73.31 416 ARG B C 1
ATOM 6104 O O . ARG B 1 416 ? 9.594 20.141 -20.219 1 73.31 416 ARG B O 1
ATOM 6111 N N . PRO B 1 417 ? 10.086 22.25 -20.641 1 78.38 417 PRO B N 1
ATOM 6112 C CA . PRO B 1 417 ? 8.906 22.469 -21.484 1 78.38 417 PRO B CA 1
ATOM 6113 C C . PRO B 1 417 ? 8.812 21.453 -22.625 1 78.38 417 PRO B C 1
ATOM 6115 O O . PRO B 1 417 ? 7.715 21.047 -23 1 78.38 417 PRO B O 1
ATOM 6118 N N . ARG B 1 418 ? 9.977 20.969 -23.188 1 80.69 418 ARG B N 1
ATOM 6119 C CA . ARG B 1 418 ? 9.961 20.031 -24.312 1 80.69 418 ARG B CA 1
ATOM 6120 C C . ARG B 1 418 ? 9.406 18.672 -23.875 1 80.69 418 ARG B C 1
ATOM 6122 O O . ARG B 1 418 ? 8.68 18.031 -24.625 1 80.69 418 ARG B O 1
ATOM 6129 N N . LEU B 1 419 ? 9.641 18.344 -22.641 1 80.81 419 LEU B N 1
ATOM 6130 C CA . LEU B 1 419 ? 9.148 17.078 -22.125 1 80.81 419 LEU B CA 1
ATOM 6131 C C . LEU B 1 419 ? 7.648 17.141 -21.859 1 80.81 419 LEU B C 1
ATOM 6133 O O . LEU B 1 419 ? 6.934 16.156 -22.062 1 80.81 419 LEU B O 1
ATOM 6137 N N . ALA B 1 420 ? 7.223 18.281 -21.5 1 80.62 420 ALA B N 1
ATOM 6138 C CA . ALA B 1 420 ? 5.789 18.469 -21.281 1 80.62 420 ALA B CA 1
ATOM 6139 C C . ALA B 1 420 ? 5.012 18.375 -22.578 1 80.62 420 ALA B C 1
ATOM 6141 O O . ALA B 1 420 ? 3.941 17.766 -22.641 1 80.62 420 ALA B O 1
ATOM 6142 N N . ARG B 1 421 ? 5.562 18.953 -23.609 1 85.12 421 ARG B N 1
ATOM 6143 C CA . ARG B 1 421 ? 4.918 18.906 -24.906 1 85.12 421 ARG B CA 1
ATOM 6144 C C . ARG B 1 421 ? 4.922 17.5 -25.484 1 85.12 421 ARG B C 1
ATOM 6146 O O . ARG B 1 421 ? 3.943 17.062 -26.094 1 85.12 421 ARG B O 1
ATOM 6153 N N . ALA B 1 422 ? 5.988 16.844 -25.281 1 87.25 422 ALA B N 1
ATOM 6154 C CA . ALA B 1 422 ? 6.078 15.461 -25.75 1 87.25 422 ALA B CA 1
ATOM 6155 C C . ALA B 1 422 ? 5.09 14.562 -25.016 1 87.25 422 ALA B C 1
ATOM 6157 O O . ALA B 1 422 ? 4.461 13.695 -25.609 1 87.25 422 ALA B O 1
ATOM 6158 N N . ALA B 1 423 ? 4.98 14.828 -23.766 1 83.88 423 ALA B N 1
ATOM 6159 C CA . ALA B 1 423 ? 4.043 14.039 -22.969 1 83.88 423 ALA B CA 1
ATOM 6160 C C . ALA B 1 423 ? 2.604 14.305 -23.406 1 83.88 423 ALA B C 1
ATOM 6162 O O . ALA B 1 423 ? 1.783 13.383 -23.453 1 83.88 423 ALA B O 1
ATOM 6163 N N . ASP B 1 424 ? 2.371 15.5 -23.75 1 86.12 424 ASP B N 1
ATOM 6164 C CA . ASP B 1 424 ? 1.043 15.852 -24.25 1 86.12 424 ASP B CA 1
ATOM 6165 C C . ASP B 1 424 ? 0.753 15.164 -25.578 1 86.12 424 ASP B C 1
ATOM 6167 O O . ASP B 1 424 ? -0.334 14.617 -25.781 1 86.12 424 ASP B O 1
ATOM 6171 N N . ALA B 1 425 ? 1.695 15.18 -26.375 1 89.88 425 ALA B N 1
ATOM 6172 C CA . ALA B 1 425 ? 1.541 14.531 -27.672 1 89.88 425 ALA B CA 1
ATOM 6173 C C . ALA B 1 425 ? 1.372 13.023 -27.516 1 89.88 425 ALA B C 1
ATOM 6175 O O . ALA B 1 425 ? 0.521 12.422 -28.172 1 89.88 425 ALA B O 1
ATOM 6176 N N . LEU B 1 426 ? 2.123 12.508 -26.672 1 88.25 426 LEU B N 1
ATOM 6177 C CA . LEU B 1 426 ? 2.055 11.07 -26.438 1 88.25 426 LEU B CA 1
ATOM 6178 C C . LEU B 1 426 ? 0.705 10.68 -25.844 1 88.25 426 LEU B C 1
ATOM 6180 O O . LEU B 1 426 ? 0.165 9.617 -26.156 1 88.25 426 LEU B O 1
ATOM 6184 N N . GLU B 1 427 ? 0.251 11.508 -25.047 1 86.81 427 GLU B N 1
ATOM 6185 C CA . GLU B 1 427 ? -1.057 11.25 -24.453 1 86.81 427 GLU B CA 1
ATOM 6186 C C . GLU B 1 427 ? -2.152 11.234 -25.516 1 86.81 427 GLU B C 1
ATOM 6188 O O . GLU B 1 427 ? -2.982 10.32 -25.547 1 86.81 427 GLU B O 1
ATOM 6193 N N . ILE B 1 428 ? -2.078 12.141 -26.375 1 89.19 428 ILE B N 1
ATOM 6194 C CA . ILE B 1 428 ? -3.08 12.25 -27.438 1 89.19 428 ILE B CA 1
ATOM 6195 C C . ILE B 1 428 ? -2.959 11.062 -28.375 1 89.19 428 ILE B C 1
ATOM 6197 O O . ILE B 1 428 ? -3.965 10.461 -28.766 1 89.19 428 ILE B O 1
ATOM 6201 N N . ILE B 1 429 ? -1.805 10.688 -28.688 1 92.12 429 ILE B N 1
ATOM 6202 C CA . ILE B 1 429 ? -1.562 9.57 -29.594 1 92.12 429 ILE B CA 1
ATOM 6203 C C . ILE B 1 429 ? -2.033 8.273 -28.938 1 92.12 429 ILE B C 1
ATOM 6205 O O . ILE B 1 429 ? -2.643 7.426 -29.594 1 92.12 429 ILE B O 1
ATOM 6209 N N . ALA B 1 430 ? -1.755 8.172 -27.656 1 90.62 430 ALA B N 1
ATOM 6210 C CA . ALA B 1 430 ? -2.162 6.965 -26.938 1 90.62 430 ALA B CA 1
ATOM 6211 C C . ALA B 1 430 ? -3.684 6.84 -26.891 1 90.62 430 ALA B C 1
ATOM 6213 O O . ALA B 1 430 ? -4.234 5.777 -27.188 1 90.62 430 ALA B O 1
ATOM 6214 N N . ILE B 1 431 ? -4.32 7.898 -26.672 1 89.5 431 ILE B N 1
ATOM 6215 C CA . ILE B 1 431 ? -5.777 7.898 -26.594 1 89.5 431 ILE B CA 1
ATOM 6216 C C . ILE B 1 431 ? -6.367 7.605 -27.969 1 89.5 431 ILE B C 1
ATOM 6218 O O . ILE B 1 431 ? -7.285 6.797 -28.109 1 89.5 431 ILE B O 1
ATOM 6222 N N . ALA B 1 432 ? -5.766 8.172 -29 1 92.44 432 ALA B N 1
ATOM 6223 C CA . ALA B 1 432 ? -6.258 8.023 -30.375 1 92.44 432 ALA B CA 1
ATOM 6224 C C . ALA B 1 432 ? -6.012 6.609 -30.891 1 92.44 432 ALA B C 1
ATOM 6226 O O . ALA B 1 432 ? -6.762 6.113 -31.734 1 92.44 432 ALA B O 1
ATOM 6227 N N . SER B 1 433 ? -5.023 5.93 -30.375 1 94.25 433 SER B N 1
ATOM 6228 C CA . SER B 1 433 ? -4.629 4.621 -30.875 1 94.25 433 SER B CA 1
ATOM 6229 C C . SER B 1 433 ? -5.438 3.506 -30.234 1 94.25 433 SER B C 1
ATOM 6231 O O . SER B 1 433 ? -5.457 2.375 -30.719 1 94.25 433 SER B O 1
ATOM 6233 N N . ILE B 1 434 ? -6.168 3.791 -29.172 1 93.88 434 ILE B N 1
ATOM 6234 C CA . ILE B 1 434 ? -6.914 2.76 -28.469 1 93.88 434 ILE B CA 1
ATOM 6235 C C . ILE B 1 434 ? -8.008 2.193 -29.375 1 93.88 434 ILE B C 1
ATOM 6237 O O . ILE B 1 434 ? -8.188 0.975 -29.438 1 93.88 434 ILE B O 1
ATOM 6241 N N . GLY B 1 435 ? -8.695 2.977 -30.109 1 93.88 435 GLY B N 1
ATOM 6242 C CA . GLY B 1 435 ? -9.766 2.551 -31 1 93.88 435 GLY B CA 1
ATOM 6243 C C . GLY B 1 435 ? -9.281 1.633 -32.125 1 93.88 435 GLY B C 1
ATOM 6244 O O . GLY B 1 435 ? -9.711 0.481 -32.188 1 93.88 435 GLY B O 1
ATOM 6245 N N . PRO B 1 436 ? -8.266 2.107 -32.938 1 94.19 436 PRO B N 1
ATOM 6246 C CA . PRO B 1 436 ? -7.746 1.288 -34.031 1 94.19 436 PRO B CA 1
ATOM 6247 C C . PRO B 1 436 ? -7.102 -0.007 -33.562 1 94.19 436 PRO B C 1
ATOM 6249 O O . PRO B 1 436 ? -7.199 -1.039 -34.219 1 94.19 436 PRO B O 1
ATOM 6252 N N . LEU B 1 437 ? -6.473 0.04 -32.438 1 94.31 437 LEU B N 1
ATOM 6253 C CA . LEU B 1 437 ? -5.84 -1.165 -31.922 1 94.31 437 LEU B CA 1
ATOM 6254 C C . LEU B 1 437 ? -6.887 -2.174 -31.453 1 94.31 437 LEU B C 1
ATOM 6256 O O . LEU B 1 437 ? -6.699 -3.383 -31.609 1 94.31 437 LEU B O 1
ATOM 6260 N N . THR B 1 438 ? -7.93 -1.642 -30.859 1 94.62 438 THR B N 1
ATOM 6261 C CA . THR B 1 438 ? -9.023 -2.523 -30.484 1 94.62 438 THR B CA 1
ATOM 6262 C C . THR B 1 438 ? -9.648 -3.186 -31.703 1 94.62 438 THR B C 1
ATOM 6264 O O . THR B 1 438 ? -9.945 -4.383 -31.688 1 94.62 438 THR B O 1
ATOM 6267 N N . ALA B 1 439 ? -9.789 -2.469 -32.781 1 94 439 ALA B N 1
ATOM 6268 C CA . ALA B 1 439 ? -10.336 -3.006 -34.031 1 94 439 ALA B CA 1
ATOM 6269 C C . ALA B 1 439 ? -9.414 -4.062 -34.625 1 94 439 ALA B C 1
ATOM 6271 O O . ALA B 1 439 ? -9.875 -5.031 -35.219 1 94 439 ALA B O 1
ATOM 6272 N N . LEU B 1 440 ? -8.148 -3.869 -34.406 1 92.81 440 LEU B N 1
ATOM 6273 C CA . LEU B 1 440 ? -7.184 -4.844 -34.906 1 92.81 440 LEU B CA 1
ATOM 6274 C C . LEU B 1 440 ? -7.281 -6.152 -34.156 1 92.81 440 LEU B C 1
ATOM 6276 O O . LEU B 1 440 ? -7.227 -7.234 -34.719 1 92.81 440 LEU B O 1
ATOM 6280 N N . VAL B 1 441 ? -7.469 -6.059 -32.875 1 91.81 441 VAL B N 1
ATOM 6281 C CA . VAL B 1 441 ? -7.566 -7.258 -32.031 1 91.81 441 VAL B CA 1
ATOM 6282 C C . VAL B 1 441 ? -8.875 -7.992 -32.344 1 91.81 441 VAL B C 1
ATOM 6284 O O . VAL B 1 441 ? -8.906 -9.227 -32.375 1 91.81 441 VAL B O 1
ATOM 6287 N N . VAL B 1 442 ? -9.992 -7.172 -32.562 1 90.69 442 VAL B N 1
ATOM 6288 C CA . VAL B 1 442 ? -11.297 -7.754 -32.875 1 90.69 442 VAL B CA 1
ATOM 6289 C C . VAL B 1 442 ? -11.305 -8.336 -34.281 1 90.69 442 VAL B C 1
ATOM 6291 O O . VAL B 1 442 ? -12.086 -9.242 -34.562 1 90.69 442 VAL B O 1
ATOM 6294 N N . GLY B 1 443 ? -10.359 -8.039 -35.094 1 86.75 443 GLY B N 1
ATOM 6295 C CA . GLY B 1 443 ? -10.25 -8.57 -36.438 1 86.75 443 GLY B CA 1
ATOM 6296 C C . GLY B 1 443 ? -11.031 -7.773 -37.469 1 86.75 443 GLY B C 1
ATOM 6297 O O . GLY B 1 443 ? -11.398 -8.297 -38.531 1 86.75 443 GLY B O 1
ATOM 6298 N N . VAL B 1 444 ? -11.438 -6.621 -37.062 1 86.25 444 VAL B N 1
ATOM 6299 C CA . VAL B 1 444 ? -12.172 -5.805 -38.031 1 86.25 444 VAL B CA 1
ATOM 6300 C C . VAL B 1 444 ? -11.195 -5.074 -38.938 1 86.25 444 VAL B C 1
ATOM 6302 O O . VAL B 1 444 ? -11.516 -4.789 -40.094 1 86.25 444 VAL B O 1
ATOM 6305 N N . LEU B 1 445 ? -9.984 -4.855 -38.438 1 76 445 LEU B N 1
ATOM 6306 C CA . LEU B 1 445 ? -8.914 -4.262 -39.219 1 76 445 LEU B CA 1
ATOM 6307 C C . LEU B 1 445 ? -7.742 -5.227 -39.375 1 76 445 LEU B C 1
ATOM 6309 O O . LEU B 1 445 ? -7.516 -6.062 -38.469 1 76 445 LEU B O 1
#

Secondary structure (DSSP, 8-state):
-----------SEEEEEEEETTEEEEEEEETTSBHHHHHHHHHHHTS---HHHHHS-EEEEETTSPBPPTTSBTTTTT--TT-EEEEEE---------SSHHHHHHHHHHHHS-B--HHHHHHHHHHHHHHHHHHHHHHHTTS-TT-THHHHHHHHHHHHHHHHHHHHHHTT-TTHHHHHHHHHHHHHHHHHHH--S-TTTHHHHHHHHHHHHHHHHHGGGGGGGGGGGHHHHHHHHHHHHHHIIIIIS---HHHHHHHHHHHHHHHHHHHHHHHHHTS---------S-S-----------HHHHHHHHHHHHHHHHHHHHHHHHHHHHHHHHHHH-HHHHHHHHHHHHHHHHGGGG--BHHHHHHHHHHHHHHHHHHHHHHHHH-GGGHHHHHHHHHHHHHHHHIIIIIS-S--HHHHHHHHHHHHHHHHHHHHHHHHHHT--/-----------SEEEEEEEETTEEEEEEEETTSBHHHHHHHHHHHTS---HHHHHS-EEEEETTSPBPPTTSBTTTTT--TT-EEEEEE---------SSHHHHHHHHHHHHS-B--HHHHHHHHHHHHHHHHHHHHHHHTTS-TT-THHHHHHHHHHHHHHHHHHHHHHTT-TTHHHHHHHHHHHHHHHHHHH--S-TTTHHHHHHHHHHHHHHHHHGGGGGGGGGGGHHHHHHHHHHHHHHIIIIIS---HHHHHHHHHHHHHHHHHHHHHHHHHTS---------S-S-----------HHHHHHHHHHHHHHHHHHHHHHHHHHHHHHHHHHH-HHHHHHHHHHHHHHHHGGGG--BHHHHHHHHHHHHHHHHHHHHHHHHH-GGGHHHHHHHHHHHHHHHHIIIIIS-S--HHHHHHHHHHHHHHHHHHHHHHHHHHT--

InterPro domains:
  IPR024962 YukD-like [PF08817] (14-87)
  IPR044049 EccD-like transmembrane domain [PF19053] (124-444)

pLDDT: mean 81.21, std 15.24, range [32.91, 97.12]

Organism: NCBI:txid131109

Sequence (890 aa):
MPTRPPAPGSSPFVPVTVVHEGVALDVTLPSGLPVVEILPVLAERLGGLGPDALAYGLCLARSAGAPLDPSRSLEGQQVTAGTMLTLEQRLMDTEPRYDDLVEAVAVAVSQQQTAWQPRDAASMSIAATCVLFITGGFMLMQLNPSDWFVPLSAGIATAILCLATYAIAQAKVKGAWAVAITAGVLSGMTFYAGAQGAPMGWRLVMTGAGAAAALCVCGPALGEARPMIGGPLLVCLALVGTACGSALLGYSLPSVAAIVCALAASVSLLAPWVSLASVPMVISLPEQPMGYHRAESDYRDSPSLTARVMSMQGLVLSVRVACSVIVLACTPILASSGADGVILVAVIAAAGMLGTRAVRSKADVAAGVVGGMLILAALVLVVTVHYPEFITIVVVVSGVIGLTILVLNVLGPSYRPRLARAADALEIIAIASIGPLTALVVGVLMPTRPPAPGSSPFVPVTVVHEGVALDVTLPSGLPVVEILPVLAERLGGLGPDALAYGLCLARSAGAPLDPSRSLEGQQVTAGTMLTLEQRLMDTEPRYDDLVEAVAVAVSQQQTAWQPRDAASMSIAATCVLFITGGFMLMQLNPSDWFVPLSAGIATAILCLATYAIAQAKVKGAWAVAITAGVLSGMTFYAGAQGAPMGWRLVMTGAGAAAALCVCGPALGEARPMIGGPLLVCLALVGTACGSALLGYSLPSVAAIVCALAASVSLLAPWVSLASVPMVISLPEQPMGYHRAESDYRDSPSLTARVMSMQGLVLSVRVACSVIVLACTPILASSGADGVILVAVIAAAGMLGTRAVRSKADVAAGVVGGMLILAALVLVVTVHYPEFITIVVVVSGVIGLTILVLNVLGPSYRPRLARAADALEIIAIASIGPLTALVVGVL

Nearest PDB structures (foldseek):
  7b9s-assembly1_S  TM=6.342E-01  e=4.424E-14  Mycobacterium xenopi RIVM700367
  6sgx-assembly1_C  TM=6.047E-01  e=3.010E-14  Mycolicibacterium smegmatis MC2 155
  7b9s-assembly1_W  TM=6.234E-01  e=4.617E-14  Mycobacterium xenopi RIVM700367
  6sgz-assembly1_H  TM=6.171E-01  e=1.597E-13  Mycolicibacterium smegmatis MC2 155
  7b9f-assembly1_X  TM=5.223E-01  e=5.371E-11  Mycobacterium xenopi RIVM700367

Solvent-accessible surface area (backbone atoms only — not comparable to full-atom values): 45725 Å² total; per-residue (Å²): 132,84,78,75,76,77,70,85,68,78,59,66,53,35,44,28,30,38,30,40,95,88,43,74,42,82,42,74,41,57,25,77,45,31,39,58,71,47,44,61,55,47,39,58,70,62,66,69,58,51,76,62,43,70,72,45,42,66,38,47,17,39,77,85,65,51,71,54,60,49,84,40,23,41,52,78,67,68,59,54,72,69,41,51,30,30,52,39,69,37,66,52,72,67,58,80,79,38,94,39,58,67,53,39,46,48,50,54,46,52,71,70,41,60,66,65,44,70,68,52,51,32,46,50,30,49,50,50,26,42,52,33,46,52,53,30,50,56,53,44,68,72,45,67,63,85,41,68,62,41,26,50,52,29,41,50,51,19,53,51,30,43,51,47,24,43,54,33,34,73,66,70,47,83,61,31,59,58,39,28,52,46,17,12,54,30,23,14,49,14,31,33,43,61,42,74,73,51,74,65,17,56,13,26,32,36,15,15,49,33,16,39,49,43,38,58,68,41,38,78,50,40,64,80,49,36,39,46,49,54,6,62,45,49,44,22,50,51,38,30,49,43,11,43,35,31,53,73,66,61,42,57,62,45,33,38,43,36,52,52,38,49,50,32,50,52,51,45,71,46,34,66,57,55,49,58,66,64,53,74,77,72,73,72,66,79,77,73,89,71,82,71,74,61,72,75,71,65,54,55,87,48,60,66,58,48,47,48,54,51,34,39,50,39,26,42,42,25,34,41,46,28,30,38,50,51,40,47,68,34,40,62,52,24,40,70,71,37,70,52,30,39,52,43,54,50,34,50,26,48,30,40,37,53,61,29,73,82,48,55,44,32,66,50,29,48,44,26,41,50,35,19,49,52,39,48,53,49,45,54,53,46,40,33,72,77,37,61,87,48,40,67,58,50,34,52,50,38,44,49,52,22,48,50,43,33,42,56,58,60,71,35,75,89,82,51,71,71,58,53,53,48,47,51,51,49,33,50,50,29,59,63,45,46,59,62,36,36,33,40,52,56,59,78,90,132,83,78,73,75,80,72,86,70,80,61,66,52,34,47,29,32,38,30,41,94,86,42,73,42,82,42,72,40,57,25,78,45,31,40,59,70,47,45,60,58,48,39,58,70,62,64,69,57,52,77,63,41,70,71,47,42,66,36,49,18,39,78,84,67,51,70,54,60,47,84,40,23,40,52,79,68,67,59,54,71,68,41,51,30,31,52,38,69,36,66,54,71,66,58,81,79,39,94,39,58,65,53,40,44,48,49,54,46,53,73,68,41,59,64,65,46,71,68,52,51,31,45,50,30,50,49,50,24,43,52,33,46,51,52,32,49,56,53,45,66,71,44,66,63,84,41,67,62,42,25,50,52,28,42,50,51,19,53,52,30,44,51,46,21,44,53,34,34,74,67,68,47,84,62,31,58,57,39,28,51,45,17,12,55,29,24,14,51,15,30,33,44,61,41,75,73,50,72,65,17,57,13,27,32,36,15,16,50,33,16,38,49,42,38,57,67,39,37,80,50,39,64,80,47,35,39,47,51,53,5,61,44,50,44,21,48,50,37,29,49,43,11,43,35,29,52,74,67,61,41,55,62,48,32,38,43,37,51,53,36,50,50,32,49,53,51,46,72,46,34,66,55,56,49,57,65,66,52,74,76,71,73,72,67,78,77,74,87,72,81,73,73,62,70,74,71,65,53,54,88,49,61,67,60,47,47,49,53,52,32,39,50,39,26,41,42,25,36,40,47,29,30,37,51,50,39,46,68,36,38,60,53,24,39,70,71,37,70,53,30,39,51,43,53,51,34,50,26,50,29,41,38,55,61,29,74,81,48,53,44,34,67,50,29,48,45,27,40,51,33,19,48,52,37,51,52,49,45,54,53,45,39,34,73,76,37,62,88,47,40,67,59,50,33,51,50,37,44,50,52,23,49,49,42,33,42,56,59,61,72,35,74,88,82,52,71,69,57,54,52,49,47,50,51,50,32,51,51,29,58,63,44,46,60,61,38,35,33,39,54,56,61,79,89